Protein AF-0000000072335028 (afdb_homodimer)

Organism: Schistosoma mekongi (NCBI:txid38744)

pLDDT: mean 83.23, std 20.38, range [21.31, 98.88]

Structure (mmCIF, N/CA/C/O backbone):
data_AF-0000000072335028-model_v1
#
loop_
_entity.id
_entity.type
_entity.pdbx_description
1 polymer 'NAD(+) kinase'
#
loop_
_atom_site.group_PDB
_atom_site.id
_atom_site.type_symbol
_atom_site.label_atom_id
_atom_site.label_alt_id
_atom_site.label_comp_id
_atom_site.label_asym_id
_atom_site.label_entity_id
_atom_site.label_seq_id
_atom_site.pdbx_PDB_ins_code
_atom_site.Cartn_x
_atom_site.Cartn_y
_atom_site.Cartn_z
_atom_site.occupancy
_atom_site.B_iso_or_equiv
_atom_site.auth_seq_id
_atom_site.auth_comp_id
_atom_site.auth_asym_id
_atom_site.auth_atom_id
_atom_site.pdbx_PDB_model_num
ATOM 1 N N . MET A 1 1 ? 19.25 -30.141 29.328 1 21.48 1 MET A N 1
ATOM 2 C CA . MET A 1 1 ? 19.609 -29.203 28.266 1 21.48 1 MET A CA 1
ATOM 3 C C . MET A 1 1 ? 18.719 -29.375 27.047 1 21.48 1 MET A C 1
ATOM 5 O O . MET A 1 1 ? 18.906 -30.297 26.25 1 21.48 1 MET A O 1
ATOM 9 N N . PHE A 1 2 ? 17.422 -29.219 27.188 1 26.48 2 PHE A N 1
ATOM 10 C CA . PHE A 1 2 ? 16.344 -29.391 26.234 1 26.48 2 PHE A CA 1
ATOM 11 C C . PHE A 1 2 ? 16.531 -28.5 25.016 1 26.48 2 PHE A C 1
ATOM 13 O O . PHE A 1 2 ? 16.641 -27.281 25.141 1 26.48 2 PHE A O 1
ATOM 20 N N . SER A 1 3 ? 17.234 -29.031 24 1 28.8 3 SER A N 1
ATOM 21 C CA . SER A 1 3 ? 17.703 -28.438 22.75 1 28.8 3 SER A CA 1
ATOM 22 C C . SER A 1 3 ? 16.562 -27.734 22 1 28.8 3 SER A C 1
ATOM 24 O O . SER A 1 3 ? 15.453 -28.25 21.922 1 28.8 3 SER A O 1
ATOM 26 N N . CYS A 1 4 ? 16.672 -26.406 21.922 1 37.28 4 CYS A N 1
ATOM 27 C CA . CYS A 1 4 ? 15.906 -25.438 21.172 1 37.28 4 CYS A CA 1
ATOM 28 C C . CYS A 1 4 ? 15.484 -26 19.812 1 37.28 4 CYS A C 1
ATOM 30 O O . CYS A 1 4 ? 14.547 -25.5 19.203 1 37.28 4 CYS A O 1
ATOM 32 N N . CYS A 1 5 ? 16.266 -26.984 19.281 1 35.5 5 CYS A N 1
ATOM 33 C CA . CYS A 1 5 ? 16.016 -27.516 17.953 1 35.5 5 CYS A CA 1
ATOM 34 C C . CYS A 1 5 ? 14.719 -28.312 17.891 1 35.5 5 CYS A C 1
ATOM 36 O O . CYS A 1 5 ? 14.148 -28.5 16.828 1 35.5 5 CYS A O 1
ATOM 38 N N . SER A 1 6 ? 14.328 -28.922 19.031 1 35.81 6 SER A N 1
ATOM 39 C CA . SER A 1 6 ? 13.219 -29.875 18.953 1 35.81 6 SER A CA 1
ATOM 40 C C . SER A 1 6 ? 11.891 -29.141 18.797 1 35.81 6 SER A C 1
ATOM 42 O O . SER A 1 6 ? 11 -29.609 18.094 1 35.81 6 SER A O 1
ATOM 44 N N . LEU A 1 7 ? 11.797 -28 19.406 1 33.03 7 LEU A N 1
ATOM 45 C CA . LEU A 1 7 ? 10.477 -27.375 19.406 1 33.03 7 LEU A CA 1
ATOM 46 C C . LEU A 1 7 ? 10.172 -26.75 18.062 1 33.03 7 LEU A C 1
ATOM 48 O O . LEU A 1 7 ? 9.023 -26.766 17.609 1 33.03 7 LEU A O 1
ATOM 52 N N . VAL A 1 8 ? 11.18 -26.188 17.453 1 35.59 8 VAL A N 1
ATOM 53 C CA . VAL A 1 8 ? 10.953 -25.5 16.188 1 35.59 8 VAL A CA 1
ATOM 54 C C . VAL A 1 8 ? 10.648 -26.516 15.086 1 35.59 8 VAL A C 1
ATOM 56 O O . VAL A 1 8 ? 9.773 -26.297 14.242 1 35.59 8 VAL A O 1
ATOM 59 N N . ARG A 1 9 ? 11.289 -27.781 15.055 1 35.78 9 ARG A N 1
ATOM 60 C CA . ARG A 1 9 ? 11.094 -28.812 14.055 1 35.78 9 ARG A CA 1
ATOM 61 C C . ARG A 1 9 ? 9.688 -29.406 14.141 1 35.78 9 ARG A C 1
ATOM 63 O O . ARG A 1 9 ? 9.102 -29.781 13.125 1 35.78 9 ARG A O 1
ATOM 70 N N . ILE A 1 10 ? 9.219 -29.547 15.328 1 32.5 10 ILE A N 1
ATOM 71 C CA . ILE A 1 10 ? 7.914 -30.172 15.461 1 32.5 10 ILE A CA 1
ATOM 72 C C . ILE A 1 10 ? 6.836 -29.266 14.875 1 32.5 10 ILE A C 1
ATOM 74 O O . ILE A 1 10 ? 5.914 -29.75 14.203 1 32.5 10 ILE A O 1
ATOM 78 N N . ALA A 1 11 ? 6.988 -28.047 15.055 1 31.84 11 ALA A N 1
ATOM 79 C CA . ALA A 1 11 ? 5.93 -27.156 14.578 1 31.84 11 ALA A CA 1
ATOM 80 C C . ALA A 1 11 ? 5.941 -27.062 13.055 1 31.84 11 ALA A C 1
ATOM 82 O O . ALA A 1 11 ? 4.883 -26.969 12.422 1 31.84 11 ALA A O 1
ATOM 83 N N . ASP A 1 12 ? 7.133 -27.172 12.445 1 33.59 12 ASP A N 1
ATOM 84 C CA . ASP A 1 12 ? 7.223 -26.922 11.008 1 33.59 12 ASP A CA 1
ATOM 85 C C . ASP A 1 12 ? 6.605 -28.078 10.211 1 33.59 12 ASP A C 1
ATOM 87 O O . ASP A 1 12 ? 5.883 -27.859 9.242 1 33.59 12 ASP A O 1
ATOM 91 N N . THR A 1 13 ? 7.141 -29.391 10.547 1 29.94 13 THR A N 1
ATOM 92 C CA . THR A 1 13 ? 6.773 -30.5 9.672 1 29.94 13 THR A CA 1
ATOM 93 C C . THR A 1 13 ? 5.336 -30.938 9.93 1 29.94 13 THR A C 1
ATOM 95 O O . THR A 1 13 ? 4.695 -31.531 9.062 1 29.94 13 THR A O 1
ATOM 98 N N . ARG A 1 14 ? 4.902 -30.891 11.203 1 33.69 14 ARG A N 1
ATOM 99 C CA . ARG A 1 14 ? 3.623 -31.531 11.5 1 33.69 14 ARG A CA 1
ATOM 100 C C . ARG A 1 14 ? 2.465 -30.734 10.906 1 33.69 14 ARG A C 1
ATOM 102 O O . ARG A 1 14 ? 1.402 -31.297 10.625 1 33.69 14 ARG A O 1
ATOM 109 N N . CYS A 1 15 ? 2.607 -29.469 10.969 1 30.5 15 CYS A N 1
ATOM 110 C CA . CYS A 1 15 ? 1.395 -28.719 10.641 1 30.5 15 CYS A CA 1
ATOM 111 C C . CYS A 1 15 ? 1.191 -28.656 9.133 1 30.5 15 CYS A C 1
ATOM 113 O O . CYS A 1 15 ? 0.072 -28.438 8.664 1 30.5 15 CYS A O 1
ATOM 115 N N . LEU A 1 16 ? 2.283 -28.625 8.375 1 29.64 16 LEU A N 1
ATOM 116 C CA . LEU A 1 16 ? 2.01 -28.484 6.949 1 29.64 16 LEU A CA 1
ATOM 117 C C . LEU A 1 16 ? 1.429 -29.781 6.383 1 29.64 16 LEU A C 1
ATOM 119 O O . LEU A 1 16 ? 0.617 -29.734 5.453 1 29.64 16 LEU A O 1
ATOM 123 N N . LYS A 1 17 ? 1.847 -30.953 6.91 1 33.38 17 LYS A N 1
ATOM 124 C CA . LYS A 1 17 ? 1.376 -32.188 6.309 1 33.38 17 LYS A CA 1
ATOM 125 C C . LYS A 1 17 ? -0.117 -32.406 6.555 1 33.38 17 LYS A C 1
ATOM 127 O O . LYS A 1 17 ? -0.821 -32.938 5.711 1 33.38 17 LYS A O 1
ATOM 132 N N . SER A 1 18 ? -0.529 -31.984 7.797 1 32.69 18 SER A N 1
ATOM 133 C CA . SER A 1 18 ? -1.865 -32.469 8.148 1 32.69 18 SER A CA 1
ATOM 134 C C . SER A 1 18 ? -2.941 -31.641 7.434 1 32.69 18 SER A C 1
ATOM 136 O O . SER A 1 18 ? -4.125 -31.984 7.5 1 32.69 18 SER A O 1
ATOM 138 N N . LEU A 1 19 ? -2.518 -30.484 7.086 1 31.88 19 LEU A N 1
ATOM 139 C CA . LEU A 1 19 ? -3.646 -29.703 6.605 1 31.88 19 LEU A CA 1
ATOM 140 C C . LEU A 1 19 ? -4.082 -30.172 5.219 1 31.88 19 LEU A C 1
ATOM 142 O O . LEU A 1 19 ? -4.984 -29.578 4.617 1 31.88 19 LEU A O 1
ATOM 146 N N . TYR A 1 20 ? -3.266 -31.062 4.68 1 29.81 20 TYR A N 1
ATOM 147 C CA . TYR A 1 20 ? -3.672 -31.469 3.336 1 29.81 20 TYR A CA 1
ATOM 148 C C . TYR A 1 20 ? -4.789 -32.5 3.389 1 29.81 20 TYR A C 1
ATOM 150 O O . TYR A 1 20 ? -4.527 -33.688 3.58 1 29.81 20 TYR A O 1
ATOM 158 N N . ARG A 1 21 ? -5.863 -32.281 4.027 1 29.67 21 ARG A N 1
ATOM 159 C CA . ARG A 1 21 ? -6.93 -33.25 3.762 1 29.67 21 ARG A CA 1
ATOM 160 C C . ARG A 1 21 ? -7.277 -33.281 2.277 1 29.67 21 ARG A C 1
ATOM 162 O O . ARG A 1 21 ? -7.52 -32.219 1.665 1 29.67 21 ARG A O 1
ATOM 169 N N . SER A 1 22 ? -6.938 -34.281 1.563 1 31.72 22 SER A N 1
ATOM 170 C CA . SER A 1 22 ? -7.289 -34.656 0.196 1 31.72 22 SER A CA 1
ATOM 171 C C . SER A 1 22 ? -8.797 -34.594 -0.024 1 31.72 22 SER A C 1
ATOM 173 O O . SER A 1 22 ? -9.562 -35.312 0.62 1 31.72 22 SER A O 1
ATOM 175 N N . PHE A 1 23 ? -9.383 -33.531 -0.182 1 32.34 23 PHE A N 1
ATOM 176 C CA . PHE A 1 23 ? -10.711 -33.688 -0.772 1 32.34 23 PHE A CA 1
ATOM 177 C C . PHE A 1 23 ? -10.648 -34.531 -2.031 1 32.34 23 PHE A C 1
ATOM 179 O O . PHE A 1 23 ? -9.914 -34.219 -2.971 1 32.34 23 PHE A O 1
ATOM 186 N N . THR A 1 24 ? -10.844 -35.875 -1.854 1 34.12 24 THR A N 1
ATOM 187 C CA . THR A 1 24 ? -10.984 -36.844 -2.922 1 34.12 24 THR A CA 1
ATOM 188 C C . THR A 1 24 ? -12.047 -36.406 -3.926 1 34.12 24 THR A C 1
ATOM 190 O O . THR A 1 24 ? -13.227 -36.344 -3.59 1 34.12 24 THR A O 1
ATOM 193 N N . LEU A 1 25 ? -11.812 -35.5 -4.801 1 39.59 25 LEU A N 1
ATOM 194 C CA . LEU A 1 25 ? -12.734 -35.5 -5.93 1 39.59 25 LEU A CA 1
ATOM 195 C C . LEU A 1 25 ? -13.055 -36.938 -6.375 1 39.59 25 LEU A C 1
ATOM 197 O O . LEU A 1 25 ? -12.25 -37.844 -6.188 1 39.59 25 LEU A O 1
ATOM 201 N N . PRO A 1 26 ? -14.297 -37.281 -6.703 1 40.31 26 PRO A N 1
ATOM 202 C CA . PRO A 1 26 ? -14.562 -38.625 -7.219 1 40.31 26 PRO A CA 1
ATOM 203 C C . PRO A 1 26 ? -13.516 -39.062 -8.227 1 40.31 26 PRO A C 1
ATOM 205 O O . PRO A 1 26 ? -13.023 -38.281 -9.023 1 40.31 26 PRO A O 1
ATOM 208 N N . SER A 1 27 ? -12.68 -40.125 -7.969 1 42.28 27 SER A N 1
ATOM 209 C CA . SER A 1 27 ? -11.719 -40.906 -8.742 1 42.28 27 SER A CA 1
ATOM 210 C C . SER A 1 27 ? -12.094 -40.938 -10.219 1 42.28 27 SER A C 1
ATOM 212 O O . SER A 1 27 ? -11.234 -41.125 -11.078 1 42.28 27 SER A O 1
ATOM 214 N N . GLU A 1 28 ? -13.297 -40.906 -10.555 1 45.09 28 GLU A N 1
ATOM 215 C CA . GLU A 1 28 ? -13.75 -41.25 -11.906 1 45.09 28 GLU A CA 1
ATOM 216 C C . GLU A 1 28 ? -13.273 -40.219 -12.922 1 45.09 28 GLU A C 1
ATOM 218 O O . GLU A 1 28 ? -13.164 -40.5 -14.109 1 45.09 28 GLU A O 1
ATOM 223 N N . GLN A 1 29 ? -13.203 -38.875 -12.633 1 48.62 29 GLN A N 1
ATOM 224 C CA . GLN A 1 29 ? -13.055 -37.906 -13.695 1 48.62 29 GLN A CA 1
ATOM 225 C C . GLN A 1 29 ? -11.609 -37.438 -13.812 1 48.62 29 GLN A C 1
ATOM 227 O O . GLN A 1 29 ? -11.344 -36.344 -14.312 1 48.62 29 GLN A O 1
ATOM 232 N N . LEU A 1 30 ? -10.758 -37.969 -13.141 1 55.34 30 LEU A N 1
ATOM 233 C CA . LEU A 1 30 ? -9.445 -37.344 -13.344 1 55.34 30 LEU A CA 1
ATOM 234 C C . LEU A 1 30 ? -8.906 -37.656 -14.742 1 55.34 30 LEU A C 1
ATOM 236 O O . LEU A 1 30 ? -8.977 -38.812 -15.188 1 55.34 30 LEU A O 1
ATOM 240 N N . PRO A 1 31 ? -8.648 -36.688 -15.602 1 58.88 31 PRO A N 1
ATOM 241 C CA . PRO A 1 31 ? -8.133 -36.906 -16.953 1 58.88 31 PRO A CA 1
ATOM 242 C C . PRO A 1 31 ? -6.859 -37.75 -16.969 1 58.88 31 PRO A C 1
ATOM 244 O O . PRO A 1 31 ? -6.055 -37.688 -16.031 1 58.88 31 PRO A O 1
ATOM 247 N N . ILE A 1 32 ? -6.922 -38.906 -17.609 1 72.44 32 ILE A N 1
ATOM 248 C CA . ILE A 1 32 ? -5.688 -39.625 -17.891 1 72.44 32 ILE A CA 1
ATOM 249 C C . ILE A 1 32 ? -4.637 -38.656 -18.453 1 72.44 32 ILE A C 1
ATOM 251 O O . ILE A 1 32 ? -4.859 -38 -19.469 1 72.44 32 ILE A O 1
ATOM 255 N N . PHE A 1 33 ? -3.533 -38.344 -17.672 1 87.81 33 PHE A N 1
ATOM 256 C CA . PHE A 1 33 ? -2.475 -37.438 -18.062 1 87.81 33 PHE A CA 1
ATOM 257 C C . PHE A 1 33 ? -1.604 -38.031 -19.156 1 87.81 33 PHE A C 1
ATOM 259 O O . PHE A 1 33 ? -0.604 -38.688 -18.859 1 87.81 33 PHE A O 1
ATOM 266 N N . ARG A 1 34 ? -2.025 -37.938 -20.359 1 91 34 ARG A N 1
ATOM 267 C CA . ARG A 1 34 ? -1.292 -38.375 -21.547 1 91 34 ARG A CA 1
ATOM 268 C C . ARG A 1 34 ? -1.277 -37.25 -22.594 1 91 34 ARG A C 1
ATOM 270 O O . ARG A 1 34 ? -1.863 -37.406 -23.672 1 91 34 ARG A O 1
ATOM 277 N N . PRO A 1 35 ? -0.516 -36.25 -22.25 1 95.44 35 PRO A N 1
ATOM 278 C CA . PRO A 1 35 ? -0.515 -35.094 -23.172 1 95.44 35 PRO A CA 1
ATOM 279 C C . PRO A 1 35 ? 0.262 -35.406 -24.469 1 95.44 35 PRO A C 1
ATOM 281 O O . PRO A 1 35 ? 1.277 -36.094 -24.438 1 95.44 35 PRO A O 1
ATOM 284 N N . LYS A 1 36 ? -0.248 -34.812 -25.562 1 97 36 LYS A N 1
ATOM 285 C CA . LYS A 1 36 ? 0.439 -34.906 -26.844 1 97 36 LYS A CA 1
ATOM 286 C C . LYS A 1 36 ? 1.08 -33.562 -27.188 1 97 36 LYS A C 1
ATOM 288 O O . LYS A 1 36 ? 2.061 -33.5 -27.938 1 97 36 LYS A O 1
ATOM 293 N N . THR A 1 37 ? 0.514 -32.5 -26.688 1 98 37 THR A N 1
ATOM 294 C CA . THR A 1 37 ? 1.008 -31.141 -26.953 1 98 37 THR A CA 1
ATOM 295 C C . THR A 1 37 ? 1.308 -30.406 -25.656 1 98 37 THR A C 1
ATOM 297 O O . THR A 1 37 ? 0.557 -30.516 -24.672 1 98 37 THR A O 1
ATOM 300 N N . ALA A 1 38 ? 2.43 -29.734 -25.641 1 98.44 38 ALA A N 1
ATOM 301 C CA . ALA A 1 38 ? 2.84 -28.953 -24.469 1 98.44 38 ALA A CA 1
ATOM 302 C C . ALA A 1 38 ? 3.207 -27.531 -24.844 1 98.44 38 ALA A C 1
ATOM 304 O O . ALA A 1 38 ? 3.918 -27.312 -25.828 1 98.44 38 ALA A O 1
ATOM 305 N N . LEU A 1 39 ? 2.619 -26.609 -24.156 1 98.62 39 LEU A N 1
ATOM 306 C CA . LEU A 1 39 ? 3.006 -25.203 -24.266 1 98.62 39 LEU A CA 1
ATOM 307 C C . LEU A 1 39 ? 3.938 -24.812 -23.125 1 98.62 39 LEU A C 1
ATOM 309 O O . LEU A 1 39 ? 3.658 -25.094 -21.953 1 98.62 39 LEU A O 1
ATOM 313 N N . ILE A 1 40 ? 5.082 -24.219 -23.453 1 98.81 40 ILE A N 1
ATOM 314 C CA . ILE A 1 40 ? 5.98 -23.688 -22.438 1 98.81 40 ILE A CA 1
ATOM 315 C C . ILE A 1 40 ? 5.898 -22.172 -22.406 1 98.81 40 ILE A C 1
ATOM 317 O O . ILE A 1 40 ? 6.227 -21.516 -23.406 1 98.81 40 ILE A O 1
ATOM 321 N N . LEU A 1 41 ? 5.414 -21.609 -21.344 1 98.38 41 LEU A N 1
ATOM 322 C CA . LEU A 1 41 ? 5.492 -20.172 -21.094 1 98.38 41 LEU A CA 1
ATOM 323 C C . LEU A 1 41 ? 6.812 -19.797 -20.438 1 98.38 41 LEU A C 1
ATOM 325 O O . LEU A 1 41 ? 7.043 -20.125 -19.266 1 98.38 41 LEU A O 1
ATOM 329 N N . ALA A 1 42 ? 7.609 -19.125 -21.156 1 98 42 ALA A N 1
ATOM 330 C CA . ALA A 1 42 ? 8.945 -18.781 -20.672 1 98 42 ALA A CA 1
ATOM 331 C C . ALA A 1 42 ? 8.969 -17.359 -20.125 1 98 42 ALA A C 1
ATOM 333 O O . ALA A 1 42 ? 8.359 -16.453 -20.688 1 98 42 ALA A O 1
ATOM 334 N N . LYS A 1 43 ? 9.656 -17.219 -19.031 1 95.31 43 LYS A N 1
ATOM 335 C CA . LYS A 1 43 ? 9.82 -15.883 -18.438 1 95.31 43 LYS A CA 1
ATOM 336 C C . LYS A 1 43 ? 10.703 -15 -19.312 1 95.31 43 LYS A C 1
ATOM 338 O O . LYS A 1 43 ? 11.555 -15.508 -20.047 1 95.31 43 LYS A O 1
ATOM 343 N N . LEU A 1 44 ? 10.43 -13.75 -19.219 1 91.25 44 LEU A N 1
ATOM 344 C CA . LEU A 1 44 ? 11.375 -12.758 -19.734 1 91.25 44 LEU A CA 1
ATOM 345 C C . LEU A 1 44 ? 12.422 -12.406 -18.688 1 91.25 44 LEU A C 1
ATOM 347 O O . LEU A 1 44 ? 12.078 -11.883 -17.625 1 91.25 44 LEU A O 1
ATOM 351 N N . SER A 1 45 ? 13.672 -12.742 -18.969 1 92.44 45 SER A N 1
ATOM 352 C CA . SER A 1 45 ? 14.695 -12.422 -17.984 1 92.44 45 SER A CA 1
ATOM 353 C C . SER A 1 45 ? 14.875 -10.914 -17.828 1 92.44 45 SER A C 1
ATOM 355 O O . SER A 1 45 ? 14.508 -10.156 -18.734 1 92.44 45 SER A O 1
ATOM 357 N N . LYS A 1 46 ? 15.398 -10.5 -16.688 1 91.31 46 LYS A N 1
ATOM 358 C CA . LYS A 1 46 ? 15.672 -9.078 -16.484 1 91.31 46 LYS A CA 1
ATOM 359 C C . LYS A 1 46 ? 16.641 -8.555 -17.531 1 91.31 46 LYS A C 1
ATOM 361 O O . LYS A 1 46 ? 16.547 -7.402 -17.969 1 91.31 46 LYS A O 1
ATOM 366 N N . TYR A 1 47 ? 17.578 -9.336 -17.922 1 93.5 47 TYR A N 1
ATOM 367 C CA . TYR A 1 47 ? 18.531 -8.953 -18.969 1 93.5 47 TYR A CA 1
ATOM 368 C C . TYR A 1 47 ? 17.812 -8.711 -20.297 1 93.5 47 TYR A C 1
ATOM 370 O O . TYR A 1 47 ? 18.094 -7.734 -20.984 1 93.5 47 TYR A O 1
ATOM 378 N N . ASP A 1 48 ? 16.891 -9.625 -20.594 1 91.44 48 ASP A N 1
ATOM 379 C CA . ASP A 1 48 ? 16.078 -9.445 -21.797 1 91.44 48 ASP A CA 1
ATOM 380 C C . ASP A 1 48 ? 15.297 -8.133 -21.734 1 91.44 48 ASP A C 1
ATOM 382 O O . ASP A 1 48 ? 15.195 -7.422 -22.734 1 91.44 48 ASP A O 1
ATOM 386 N N . TYR A 1 49 ? 14.773 -7.891 -20.625 1 90.62 49 TYR A N 1
ATOM 387 C CA . TYR A 1 49 ? 13.984 -6.684 -20.422 1 90.62 49 TYR A CA 1
ATOM 388 C C . TYR A 1 49 ? 14.828 -5.434 -20.641 1 90.62 49 TYR A C 1
ATOM 390 O O . TYR A 1 49 ? 14.438 -4.523 -21.375 1 90.62 49 TYR A O 1
ATOM 398 N N . GLU A 1 50 ? 15.977 -5.395 -19.984 1 91.38 50 GLU A N 1
ATOM 399 C CA . GLU A 1 50 ? 16.859 -4.238 -20.109 1 91.38 50 GLU A CA 1
ATOM 400 C C . GLU A 1 50 ? 17.328 -4.062 -21.562 1 91.38 50 GLU A C 1
ATOM 402 O O . GLU A 1 50 ? 17.453 -2.936 -22.047 1 91.38 50 GLU A O 1
ATOM 407 N N . LYS A 1 51 ? 17.516 -5.117 -22.172 1 90.5 51 LYS A N 1
ATOM 408 C CA . LYS A 1 51 ? 17.953 -5.078 -23.562 1 90.5 51 LYS A CA 1
ATOM 409 C C . LYS A 1 51 ? 16.844 -4.531 -24.453 1 90.5 51 LYS A C 1
ATOM 411 O O . LYS A 1 51 ? 17.109 -3.789 -25.406 1 90.5 51 LYS A O 1
ATOM 416 N N . SER A 1 52 ? 15.633 -4.883 -24.109 1 87.75 52 SER A N 1
ATOM 417 C CA . SER A 1 52 ? 14.5 -4.453 -24.922 1 87.75 52 SER A CA 1
ATOM 418 C C . SER A 1 52 ? 14.227 -2.963 -24.75 1 87.75 52 SER A C 1
ATOM 420 O O . SER A 1 52 ? 13.695 -2.314 -25.656 1 87.75 52 SER A O 1
ATOM 422 N N . THR A 1 53 ? 14.555 -2.389 -23.641 1 83.69 53 THR A N 1
ATOM 423 C CA . THR A 1 53 ? 14.297 -0.982 -23.344 1 83.69 53 THR A CA 1
ATOM 424 C C . THR A 1 53 ? 15.43 -0.105 -23.859 1 83.69 53 THR A C 1
ATOM 426 O O . THR A 1 53 ? 15.273 1.109 -24 1 83.69 53 THR A O 1
ATOM 429 N N . ASP A 1 54 ? 16.594 -0.705 -24.062 1 83.31 54 ASP A N 1
ATOM 430 C CA . ASP A 1 54 ? 17.766 0.024 -24.547 1 83.31 54 ASP A CA 1
ATOM 431 C C . ASP A 1 54 ? 18.156 -0.428 -25.938 1 83.31 54 ASP A C 1
ATOM 433 O O . ASP A 1 54 ? 19.266 -0.928 -26.156 1 83.31 54 ASP A O 1
ATOM 437 N N . ILE A 1 55 ? 17.391 -0.231 -26.859 1 76.19 55 ILE A N 1
ATOM 438 C CA . ILE A 1 55 ? 17.5 -0.816 -28.188 1 76.19 55 ILE A CA 1
ATOM 439 C C . ILE A 1 55 ? 18.734 -0.252 -28.891 1 76.19 55 ILE A C 1
ATOM 441 O O . ILE A 1 55 ? 19.453 -0.982 -29.578 1 76.19 55 ILE A O 1
ATOM 445 N N . ASN A 1 56 ? 19.078 0.914 -28.641 1 80.06 56 ASN A N 1
ATOM 446 C CA . ASN A 1 56 ? 20.125 1.545 -29.438 1 80.06 56 ASN A CA 1
ATOM 447 C C . ASN A 1 56 ? 21.484 1.458 -28.75 1 80.06 56 ASN A C 1
ATOM 449 O O . ASN A 1 56 ? 22.469 2.021 -29.234 1 80.06 56 ASN A O 1
ATOM 453 N N . SER A 1 57 ? 21.531 0.631 -27.766 1 81.56 57 SER A N 1
ATOM 454 C CA . SER A 1 57 ? 22.781 0.597 -27.016 1 81.56 57 SER A CA 1
ATOM 455 C C . SER A 1 57 ? 23.594 -0.646 -27.359 1 81.56 57 SER A C 1
ATOM 457 O O . SER A 1 57 ? 23.031 -1.701 -27.656 1 81.56 57 SER A O 1
ATOM 459 N N . ASN A 1 58 ? 24.844 -0.447 -27.531 1 87.94 58 ASN A N 1
ATOM 460 C CA . ASN A 1 58 ? 25.719 -1.612 -27.656 1 87.94 58 ASN A CA 1
ATOM 461 C C . ASN A 1 58 ? 25.875 -2.338 -26.328 1 87.94 58 ASN A C 1
ATOM 463 O O . ASN A 1 58 ? 25.297 -1.928 -25.328 1 87.94 58 ASN A O 1
ATOM 467 N N . ASP A 1 59 ? 26.594 -3.441 -26.312 1 86.81 59 ASP A N 1
ATOM 468 C CA . ASP A 1 59 ? 26.703 -4.305 -25.141 1 86.81 59 ASP A CA 1
ATOM 469 C C . ASP A 1 59 ? 27.344 -3.57 -23.969 1 86.81 59 ASP A C 1
ATOM 471 O O . ASP A 1 59 ? 26.922 -3.729 -22.828 1 86.81 59 ASP A O 1
ATOM 475 N N . ASP A 1 60 ? 28.281 -2.773 -24.297 1 88.25 60 ASP A N 1
ATOM 476 C CA . ASP A 1 60 ? 28.969 -2.031 -23.234 1 88.25 60 ASP A CA 1
ATOM 477 C C . ASP A 1 60 ? 28.062 -0.958 -22.641 1 88.25 60 ASP A C 1
ATOM 479 O O . ASP A 1 60 ? 28.047 -0.749 -21.422 1 88.25 60 ASP A O 1
ATOM 483 N N . GLN A 1 61 ? 27.391 -0.373 -23.562 1 88 61 GLN A N 1
ATOM 484 C CA . GLN A 1 61 ? 26.438 0.646 -23.109 1 88 61 GLN A CA 1
ATOM 485 C C . GLN A 1 61 ? 25.328 0.03 -22.266 1 88 61 GLN A C 1
ATOM 487 O O . GLN A 1 61 ? 24.906 0.605 -21.266 1 88 61 GLN A O 1
ATOM 492 N N . LEU A 1 62 ? 24.922 -1.088 -22.703 1 91 62 LEU A N 1
ATOM 493 C CA . LEU A 1 62 ? 23.875 -1.796 -21.969 1 91 62 LEU A CA 1
ATOM 494 C C . LEU A 1 62 ? 24.344 -2.152 -20.562 1 91 62 LEU A C 1
ATOM 496 O O . LEU A 1 62 ? 23.609 -1.976 -19.594 1 91 62 LEU A O 1
ATOM 500 N N . ARG A 1 63 ? 25.547 -2.605 -20.531 1 90.25 63 ARG A N 1
ATOM 501 C CA . ARG A 1 63 ? 26.125 -2.957 -19.234 1 90.25 63 ARG A CA 1
ATOM 502 C C . ARG A 1 63 ? 26.203 -1.74 -18.312 1 90.25 63 ARG A C 1
ATOM 504 O O . ARG A 1 63 ? 25.844 -1.821 -17.141 1 90.25 63 ARG A O 1
ATOM 511 N N . THR A 1 64 ? 26.609 -0.677 -18.844 1 86.44 64 THR A N 1
ATOM 512 C CA . THR A 1 64 ? 26.719 0.554 -18.062 1 86.44 64 THR A CA 1
ATOM 513 C C . THR A 1 64 ? 25.359 1.018 -17.578 1 86.44 64 THR A C 1
ATOM 515 O O . THR A 1 64 ? 25.219 1.454 -16.438 1 86.44 64 THR A O 1
ATOM 518 N N . ASN A 1 65 ? 24.422 0.904 -18.438 1 87.38 65 ASN A N 1
ATOM 519 C CA . ASN A 1 65 ? 23.062 1.311 -18.078 1 87.38 65 ASN A CA 1
ATOM 520 C C . ASN A 1 65 ? 22.484 0.435 -16.969 1 87.38 65 ASN A C 1
ATOM 522 O O . ASN A 1 65 ? 21.812 0.933 -16.062 1 87.38 65 ASN A O 1
ATOM 526 N N . ILE A 1 66 ? 22.75 -0.819 -17.047 1 91.06 66 ILE A N 1
ATOM 527 C CA . ILE A 1 66 ? 22.297 -1.766 -16.047 1 91.06 66 ILE A CA 1
ATOM 528 C C . ILE A 1 66 ? 22.922 -1.423 -14.695 1 91.06 66 ILE A C 1
ATOM 530 O O . ILE A 1 66 ? 22.234 -1.407 -13.664 1 91.06 66 ILE A O 1
ATOM 534 N N . GLU A 1 67 ? 24.094 -1.077 -14.711 1 88.31 67 GLU A N 1
ATOM 535 C CA . GLU A 1 67 ? 24.812 -0.746 -13.477 1 88.31 67 GLU A CA 1
ATOM 536 C C . GLU A 1 67 ? 24.344 0.589 -12.906 1 88.31 67 GLU A C 1
ATOM 538 O O . GLU A 1 67 ? 24.25 0.754 -11.688 1 88.31 67 GLU A O 1
ATOM 543 N N . ARG A 1 68 ? 24.062 1.479 -13.789 1 85.12 68 ARG A N 1
ATOM 544 C CA . ARG A 1 68 ? 23.531 2.768 -13.359 1 85.12 68 ARG A CA 1
ATOM 545 C C . ARG A 1 68 ? 22.203 2.602 -12.641 1 85.12 68 ARG A C 1
ATOM 547 O O . ARG A 1 68 ? 21.891 3.34 -11.703 1 85.12 68 ARG A O 1
ATOM 554 N N . LYS A 1 69 ? 21.531 1.601 -13.047 1 88.38 69 LYS A N 1
ATOM 555 C CA . LYS A 1 69 ? 20.219 1.333 -12.461 1 88.38 69 LYS A CA 1
ATOM 556 C C . LYS A 1 69 ? 20.359 0.599 -11.125 1 88.38 69 LYS A C 1
ATOM 558 O O . LYS A 1 69 ? 19.359 0.357 -10.445 1 88.38 69 LYS A O 1
ATOM 563 N N . GLY A 1 70 ? 21.547 0.234 -10.789 1 85.56 70 GLY A N 1
ATOM 564 C CA . GLY A 1 70 ? 21.781 -0.361 -9.484 1 85.56 70 GLY A CA 1
ATOM 565 C C . GLY A 1 70 ? 21.859 -1.875 -9.523 1 85.56 70 GLY A C 1
ATOM 566 O O . GLY A 1 70 ? 21.781 -2.533 -8.484 1 85.56 70 GLY A O 1
ATOM 567 N N . TYR A 1 71 ? 22.031 -2.432 -10.734 1 90 71 TYR A N 1
ATOM 568 C CA . TYR A 1 71 ? 22.109 -3.883 -10.859 1 90 71 TYR A CA 1
ATOM 569 C C . TYR A 1 71 ? 23.516 -4.32 -11.219 1 90 71 TYR A C 1
ATOM 571 O O . TYR A 1 71 ? 24.312 -3.525 -11.727 1 90 71 TYR A O 1
ATOM 579 N N . ASN A 1 72 ? 23.812 -5.52 -10.859 1 90.31 72 ASN A N 1
ATOM 580 C CA . ASN A 1 72 ? 25.031 -6.168 -11.312 1 90.31 72 ASN A CA 1
ATOM 581 C C . ASN A 1 72 ? 24.844 -6.812 -12.688 1 90.31 72 ASN A C 1
ATOM 583 O O . ASN A 1 72 ? 24.172 -7.836 -12.812 1 90.31 72 ASN A O 1
ATOM 587 N N . ALA A 1 73 ? 25.531 -6.254 -13.633 1 92.5 73 ALA A N 1
ATOM 588 C CA . ALA A 1 73 ? 25.344 -6.695 -15.008 1 92.5 73 ALA A CA 1
ATOM 589 C C . ALA A 1 73 ? 25.734 -8.156 -15.18 1 92.5 73 ALA A C 1
ATOM 591 O O . ALA A 1 73 ? 25.047 -8.93 -15.844 1 92.5 73 ALA A O 1
ATOM 592 N N . ASN A 1 74 ? 26.859 -8.539 -14.617 1 94.06 74 ASN A N 1
ATOM 593 C CA . ASN A 1 74 ? 27.328 -9.914 -14.727 1 94.06 74 ASN A CA 1
ATOM 594 C C . ASN A 1 74 ? 26.328 -10.898 -14.102 1 94.06 74 ASN A C 1
ATOM 596 O O . ASN A 1 74 ? 26.094 -11.977 -14.641 1 94.06 74 ASN A O 1
ATOM 600 N N . HIS A 1 75 ? 25.828 -10.469 -13.055 1 93.31 75 HIS A N 1
ATOM 601 C CA . HIS A 1 75 ? 24.844 -11.297 -12.383 1 93.31 75 HIS A CA 1
ATOM 602 C C . HIS A 1 75 ? 23.594 -11.477 -13.25 1 93.31 75 HIS A C 1
ATOM 604 O O . HIS A 1 75 ? 23.062 -12.586 -13.359 1 93.31 75 HIS A O 1
ATOM 610 N N . LEU A 1 76 ? 23.156 -10.453 -13.867 1 93.62 76 LEU A N 1
ATOM 611 C CA . LEU A 1 76 ? 21.969 -10.508 -14.719 1 93.62 76 LEU A CA 1
ATOM 612 C C . LEU A 1 76 ? 22.203 -11.422 -15.922 1 93.62 76 LEU A C 1
ATOM 614 O O . LEU A 1 76 ? 21.312 -12.172 -16.328 1 93.62 76 LEU A O 1
ATOM 618 N N . ILE A 1 77 ? 23.391 -11.328 -16.438 1 94.62 77 ILE A N 1
ATOM 619 C CA . ILE A 1 77 ? 23.734 -12.141 -17.609 1 94.62 77 ILE A CA 1
ATOM 620 C C . ILE A 1 77 ? 23.781 -13.609 -17.203 1 94.62 77 ILE A C 1
ATOM 622 O O . ILE A 1 77 ? 23.281 -14.469 -17.938 1 94.62 77 ILE A O 1
ATOM 626 N N . THR A 1 78 ? 24.359 -13.891 -16.078 1 94.75 78 THR A N 1
ATOM 627 C CA . THR A 1 78 ? 24.453 -15.258 -15.594 1 94.75 78 THR A CA 1
ATOM 628 C C . THR A 1 78 ? 23.062 -15.852 -15.383 1 94.75 78 THR A C 1
ATOM 630 O O . THR A 1 78 ? 22.797 -17 -15.758 1 94.75 78 THR A O 1
ATOM 633 N N . ARG A 1 79 ? 22.203 -15.117 -14.797 1 94.38 79 ARG A N 1
ATOM 634 C CA . ARG A 1 79 ? 20.828 -15.57 -14.555 1 94.38 79 ARG A CA 1
ATOM 635 C C . ARG A 1 79 ? 20.094 -15.797 -15.875 1 94.38 79 ARG A C 1
ATOM 637 O O . ARG A 1 79 ? 19.297 -16.719 -15.992 1 94.38 79 ARG A O 1
ATOM 644 N N . HIS A 1 80 ? 20.375 -14.922 -16.797 1 95.06 80 HIS A N 1
ATOM 645 C CA . HIS A 1 80 ? 19.812 -15.047 -18.141 1 95.06 80 HIS A CA 1
ATOM 646 C C . HIS A 1 80 ? 20.234 -16.359 -18.797 1 95.06 80 HIS A C 1
ATOM 648 O O . HIS A 1 80 ? 19.406 -17.094 -19.328 1 95.06 80 HIS A O 1
ATOM 654 N N . GLU A 1 81 ? 21.453 -16.625 -18.75 1 95.88 81 GLU A N 1
ATOM 655 C CA . GLU A 1 81 ? 21.984 -17.844 -19.359 1 95.88 81 GLU A CA 1
ATOM 656 C C . GLU A 1 81 ? 21.438 -19.094 -18.672 1 95.88 81 GLU A C 1
ATOM 658 O O . GLU A 1 81 ? 21.109 -20.078 -19.328 1 95.88 81 GLU A O 1
ATOM 663 N N . THR A 1 82 ? 21.391 -19.031 -17.359 1 95 82 THR A N 1
ATOM 664 C CA . THR A 1 82 ? 20.844 -20.156 -16.609 1 95 82 THR A CA 1
ATOM 665 C C . THR A 1 82 ? 19.406 -20.438 -17 1 95 82 THR A C 1
ATOM 667 O O . THR A 1 82 ? 19.016 -21.578 -17.203 1 95 82 THR A O 1
ATOM 670 N N . HIS A 1 83 ? 18.625 -19.391 -17.125 1 96 83 HIS A N 1
ATOM 671 C CA . HIS A 1 83 ? 17.219 -19.5 -17.5 1 96 83 HIS A CA 1
ATOM 672 C C . HIS A 1 83 ? 17.078 -20.188 -18.844 1 96 83 HIS A C 1
ATOM 674 O O . HIS A 1 83 ? 16.297 -21.156 -18.969 1 96 83 HIS A O 1
ATOM 680 N N . TYR A 1 84 ? 17.844 -19.797 -19.781 1 96.62 84 TYR A N 1
ATOM 681 C CA . TYR A 1 84 ? 17.672 -20.344 -21.125 1 96.62 84 TYR A CA 1
ATOM 682 C C . TYR A 1 84 ? 18.219 -21.766 -21.219 1 96.62 84 TYR A C 1
ATOM 684 O O . TYR A 1 84 ? 17.703 -22.594 -21.969 1 96.62 84 TYR A O 1
ATOM 692 N N . THR A 1 85 ? 19.188 -22.031 -20.453 1 96.5 85 THR A N 1
ATOM 693 C CA . THR A 1 85 ? 19.672 -23.406 -20.375 1 96.5 85 THR A CA 1
ATOM 694 C C . THR A 1 85 ? 18.578 -24.328 -19.875 1 96.5 85 THR A C 1
ATOM 696 O O . THR A 1 85 ? 18.328 -25.391 -20.453 1 96.5 85 THR A O 1
ATOM 699 N N . LYS A 1 86 ? 17.938 -23.906 -18.812 1 96.44 86 LYS A N 1
ATOM 700 C CA . LYS A 1 86 ? 16.875 -24.719 -18.219 1 96.44 86 LYS A CA 1
ATOM 701 C C . LYS A 1 86 ? 15.68 -24.812 -19.172 1 96.44 86 LYS A C 1
ATOM 703 O O . LYS A 1 86 ? 15.031 -25.859 -19.25 1 96.44 86 LYS A O 1
ATOM 708 N N . LEU A 1 87 ? 15.383 -23.734 -19.812 1 97.75 87 LEU A N 1
ATOM 709 C CA . LEU A 1 87 ? 14.305 -23.719 -20.797 1 97.75 87 LEU A CA 1
ATOM 710 C C . LEU A 1 87 ? 14.555 -24.75 -21.906 1 97.75 87 LEU A C 1
ATOM 712 O O . LEU A 1 87 ? 13.656 -25.5 -22.266 1 97.75 87 LEU A O 1
ATOM 716 N N . PHE A 1 88 ? 15.742 -24.828 -22.375 1 97.75 88 PHE A N 1
ATOM 717 C CA . PHE A 1 88 ? 16.109 -25.75 -23.438 1 97.75 88 PHE A CA 1
ATOM 718 C C . PHE A 1 88 ? 16.047 -27.188 -22.938 1 97.75 88 PHE A C 1
ATOM 720 O O . PHE A 1 88 ? 15.609 -28.094 -23.656 1 97.75 88 PHE A O 1
ATOM 727 N N . GLU A 1 89 ? 16.5 -27.359 -21.75 1 97.81 89 GLU A N 1
ATOM 728 C CA . GLU A 1 89 ? 16.422 -28.688 -21.156 1 97.81 89 GLU A CA 1
ATOM 729 C C . GLU A 1 89 ? 14.969 -29.172 -21.078 1 97.81 89 GLU A C 1
ATOM 731 O O . GLU A 1 89 ? 14.672 -30.328 -21.406 1 97.81 89 GLU A O 1
ATOM 736 N N . LEU A 1 90 ? 14.125 -28.328 -20.641 1 98.38 90 LEU A N 1
ATOM 737 C CA . LEU A 1 90 ? 12.711 -28.656 -20.516 1 98.38 90 LEU A CA 1
ATOM 738 C C . LEU A 1 90 ? 12.109 -28.984 -21.875 1 98.38 90 LEU A C 1
ATOM 740 O O . LEU A 1 90 ? 11.43 -29.984 -22.047 1 98.38 90 LEU A O 1
ATOM 744 N N . LYS A 1 91 ? 12.367 -28.109 -22.844 1 98.5 91 LYS A N 1
ATOM 745 C CA . LYS A 1 91 ? 11.859 -28.297 -24.188 1 98.5 91 LYS A CA 1
ATOM 746 C C . LYS A 1 91 ? 12.305 -29.625 -24.781 1 98.5 91 LYS A C 1
ATOM 748 O O . LYS A 1 91 ? 11.484 -30.391 -25.297 1 98.5 91 LYS A O 1
ATOM 753 N N . ASN A 1 92 ? 13.555 -29.922 -24.625 1 98.31 92 ASN A N 1
ATOM 754 C CA . ASN A 1 92 ? 14.117 -31.141 -25.188 1 98.31 92 ASN A CA 1
ATOM 755 C C . ASN A 1 92 ? 13.57 -32.375 -24.484 1 98.31 92 ASN A C 1
ATOM 757 O O . ASN A 1 92 ? 13.297 -33.406 -25.125 1 98.31 92 ASN A O 1
ATOM 761 N N . ALA A 1 93 ? 13.477 -32.281 -23.188 1 98.06 93 ALA A N 1
ATOM 762 C CA . ALA A 1 93 ? 12.938 -33.406 -22.422 1 98.06 93 ALA A CA 1
ATOM 763 C C . ALA A 1 93 ? 11.523 -33.75 -22.875 1 98.06 93 ALA A C 1
ATOM 765 O O . ALA A 1 93 ? 11.172 -34.938 -23.016 1 98.06 93 ALA A O 1
ATOM 766 N N . LEU A 1 94 ? 10.727 -32.781 -23.078 1 98.25 94 LEU A N 1
ATOM 767 C CA . LEU A 1 94 ? 9.352 -33 -23.531 1 98.25 94 LEU A CA 1
ATOM 768 C C . LEU A 1 94 ? 9.32 -33.594 -24.938 1 98.25 94 LEU A C 1
ATOM 770 O O . LEU A 1 94 ? 8.578 -34.531 -25.203 1 98.25 94 LEU A O 1
ATOM 774 N N . ARG A 1 95 ? 10.156 -33.094 -25.781 1 98.25 95 ARG A N 1
ATOM 775 C CA . ARG A 1 95 ? 10.227 -33.562 -27.156 1 98.25 95 ARG A CA 1
ATOM 776 C C . ARG A 1 95 ? 10.719 -35 -27.203 1 98.25 95 ARG A C 1
ATOM 778 O O . ARG A 1 95 ? 10.211 -35.812 -27.984 1 98.25 95 ARG A O 1
ATOM 785 N N . ASP A 1 96 ? 11.656 -35.25 -26.391 1 97.38 96 ASP A N 1
ATOM 786 C CA . ASP A 1 96 ? 12.234 -36.562 -26.344 1 97.38 96 ASP A CA 1
ATOM 787 C C . ASP A 1 96 ? 11.188 -37.594 -25.906 1 97.38 96 ASP A C 1
ATOM 789 O O . ASP A 1 96 ? 11.328 -38.781 -26.203 1 97.38 96 ASP A O 1
ATOM 793 N N . HIS A 1 97 ? 10.195 -37.188 -25.219 1 95.88 97 HIS A N 1
ATOM 794 C CA . HIS A 1 97 ? 9.141 -38.094 -24.781 1 95.88 97 HIS A CA 1
ATOM 795 C C . HIS A 1 97 ? 7.969 -38.094 -25.75 1 95.88 97 HIS A C 1
ATOM 797 O O . HIS A 1 97 ? 6.883 -38.562 -25.422 1 95.88 97 HIS A O 1
ATOM 803 N N . GLY A 1 98 ? 8.125 -37.406 -26.906 1 96.31 98 GLY A N 1
ATOM 804 C CA . GLY A 1 98 ? 7.188 -37.531 -28.016 1 96.31 98 GLY A CA 1
ATOM 805 C C . GLY A 1 98 ? 6.164 -36.438 -28.062 1 96.31 98 GLY A C 1
ATOM 806 O O . GLY A 1 98 ? 5.23 -36.469 -28.859 1 96.31 98 GLY A O 1
ATOM 807 N N . LEU A 1 99 ? 6.289 -35.406 -27.234 1 98.06 99 LEU A N 1
ATOM 808 C CA . LEU A 1 99 ? 5.312 -34.312 -27.25 1 98.06 99 LEU A CA 1
ATOM 809 C C . LEU A 1 99 ? 5.652 -33.281 -28.328 1 98.06 99 LEU A C 1
ATOM 811 O O . LEU A 1 99 ? 6.828 -33.031 -28.578 1 98.06 99 LEU A O 1
ATOM 815 N N . GLU A 1 100 ? 4.625 -32.719 -28.969 1 98.56 100 GLU A N 1
ATOM 816 C CA . GLU A 1 100 ? 4.793 -31.484 -29.719 1 98.56 100 GLU A CA 1
ATOM 817 C C . GLU A 1 100 ? 4.883 -30.281 -28.781 1 98.56 100 GLU A C 1
ATOM 819 O O . GLU A 1 100 ? 4.02 -30.094 -27.922 1 98.56 100 GLU A O 1
ATOM 824 N N . VAL A 1 101 ? 5.945 -29.5 -28.938 1 98.56 101 VAL A N 1
ATOM 825 C CA . VAL A 1 101 ? 6.207 -28.453 -27.953 1 98.56 101 VAL A CA 1
ATOM 826 C C . VAL A 1 101 ? 6.25 -27.094 -28.641 1 98.56 101 VAL A C 1
ATOM 828 O O . VAL A 1 101 ? 6.91 -26.922 -29.672 1 98.56 101 VAL A O 1
ATOM 831 N N . HIS A 1 102 ? 5.516 -26.109 -28.125 1 98.38 102 HIS A N 1
ATOM 832 C CA . HIS A 1 102 ? 5.621 -24.703 -28.484 1 98.38 102 HIS A CA 1
ATOM 833 C C . HIS A 1 102 ? 6.082 -23.875 -27.297 1 98.38 102 HIS A C 1
ATOM 835 O O . HIS A 1 102 ? 5.672 -24.109 -26.156 1 98.38 102 HIS A O 1
ATOM 841 N N . VAL A 1 103 ? 6.961 -22.938 -27.547 1 98.38 103 VAL A N 1
ATOM 842 C CA . VAL A 1 103 ? 7.445 -22.016 -26.516 1 98.38 103 VAL A CA 1
ATOM 843 C C . VAL A 1 103 ? 6.898 -20.625 -26.781 1 98.38 103 VAL A C 1
ATOM 845 O O . VAL A 1 103 ? 6.984 -20.109 -27.906 1 98.38 103 VAL A O 1
ATOM 848 N N . VAL A 1 104 ? 6.324 -20.031 -25.766 1 97.12 104 VAL A N 1
ATOM 849 C CA . VAL A 1 104 ? 5.816 -18.656 -25.875 1 97.12 104 VAL A CA 1
ATOM 850 C C . VAL A 1 104 ? 6.336 -17.828 -24.719 1 97.12 104 VAL A C 1
ATOM 852 O O . VAL A 1 104 ? 6.84 -18.375 -23.734 1 97.12 104 VAL A O 1
ATOM 855 N N . ASP A 1 105 ? 6.316 -16.562 -24.844 1 94.69 105 ASP A N 1
ATOM 856 C CA . ASP A 1 105 ? 6.586 -15.625 -23.766 1 94.69 105 ASP A CA 1
ATOM 857 C C . ASP A 1 105 ? 5.355 -14.766 -23.453 1 94.69 105 ASP A C 1
ATOM 859 O O . ASP A 1 105 ? 4.262 -15.047 -23.938 1 94.69 105 ASP A O 1
ATOM 863 N N . ARG A 1 106 ? 5.516 -13.828 -22.578 1 91.75 106 ARG A N 1
ATOM 864 C CA . ARG A 1 106 ? 4.387 -13.039 -22.094 1 91.75 106 ARG A CA 1
ATOM 865 C C . ARG A 1 106 ? 3.68 -12.328 -23.234 1 91.75 106 ARG A C 1
ATOM 867 O O . ARG A 1 106 ? 2.48 -12.055 -23.156 1 91.75 106 ARG A O 1
ATOM 874 N N . HIS A 1 107 ? 4.32 -12.047 -24.312 1 88.75 107 HIS A N 1
ATOM 875 C CA . HIS A 1 107 ? 3.764 -11.281 -25.422 1 88.75 107 HIS A CA 1
ATOM 876 C C . HIS A 1 107 ? 2.863 -12.148 -26.297 1 88.75 107 HIS A C 1
ATOM 878 O O . HIS A 1 107 ? 1.94 -11.648 -26.938 1 88.75 107 HIS A O 1
ATOM 884 N N . ASN A 1 108 ? 3.104 -13.422 -26.266 1 91.19 108 ASN A N 1
ATOM 885 C CA . ASN A 1 108 ? 2.348 -14.281 -27.172 1 91.19 108 ASN A CA 1
ATOM 886 C C . ASN A 1 108 ? 1.634 -15.398 -26.422 1 91.19 108 ASN A C 1
ATOM 888 O O . ASN A 1 108 ? 1.118 -16.344 -27.031 1 91.19 108 ASN A O 1
ATOM 892 N N . TYR A 1 109 ? 1.679 -15.367 -25.156 1 94.75 109 TYR A N 1
ATOM 893 C CA . TYR A 1 109 ? 0.838 -16.266 -24.375 1 94.75 109 TYR A CA 1
ATOM 894 C C . TYR A 1 109 ? -0.631 -15.875 -24.5 1 94.75 109 TYR A C 1
ATOM 896 O O . TYR A 1 109 ? -1.108 -14.992 -23.781 1 94.75 109 TYR A O 1
ATOM 904 N N . SER A 1 110 ? -1.375 -16.562 -25.328 1 91.75 110 SER A N 1
ATOM 905 C CA . SER A 1 110 ? -2.744 -16.219 -25.672 1 91.75 110 SER A CA 1
ATOM 906 C C . SER A 1 110 ? -3.715 -17.344 -25.344 1 91.75 110 SER A C 1
ATOM 908 O O . SER A 1 110 ? -3.295 -18.453 -25.031 1 91.75 110 SER A O 1
ATOM 910 N N . LEU A 1 111 ? -4.961 -17.016 -25.453 1 89 111 LEU A N 1
ATOM 911 C CA . LEU A 1 111 ? -6 -18.031 -25.25 1 89 111 LEU A CA 1
ATOM 912 C C . LEU A 1 111 ? -5.898 -19.125 -26.281 1 89 111 LEU A C 1
ATOM 914 O O . LEU A 1 111 ? -6.141 -20.297 -25.984 1 89 111 LEU A O 1
ATOM 918 N N . ASP A 1 112 ? -5.508 -18.766 -27.438 1 90.38 112 ASP A N 1
ATOM 919 C CA . ASP A 1 112 ? -5.383 -19.734 -28.516 1 90.38 112 ASP A CA 1
ATOM 920 C C . ASP A 1 112 ? -4.254 -20.719 -28.234 1 90.38 112 ASP A C 1
ATOM 922 O O . ASP A 1 112 ? -4.406 -21.922 -28.469 1 90.38 112 ASP A O 1
ATOM 926 N N . SER A 1 113 ? -3.213 -20.156 -27.781 1 92.56 113 SER A N 1
ATOM 927 C CA . SER A 1 113 ? -2.102 -21.062 -27.469 1 92.56 113 SER A CA 1
ATOM 928 C C . SER A 1 113 ? -2.455 -21.984 -26.312 1 92.56 113 SER A C 1
ATOM 930 O O . SER A 1 113 ? -2.057 -23.156 -26.297 1 92.56 113 SER A O 1
ATOM 932 N N . VAL A 1 114 ? -3.16 -21.484 -25.375 1 93.75 114 VAL A N 1
ATOM 933 C CA . VAL A 1 114 ? -3.582 -22.281 -24.234 1 93.75 114 VAL A CA 1
ATOM 934 C C . VAL A 1 114 ? -4.543 -23.375 -24.688 1 93.75 114 VAL A C 1
ATOM 936 O O . VAL A 1 114 ? -4.43 -24.516 -24.25 1 93.75 114 VAL A O 1
ATOM 939 N N . LYS A 1 115 ? -5.441 -23.047 -25.562 1 91.88 115 LYS A N 1
ATOM 940 C CA . LYS A 1 115 ? -6.402 -24.016 -26.078 1 91.88 115 LYS A CA 1
ATOM 941 C C . LYS A 1 115 ? -5.703 -25.141 -26.844 1 91.88 115 LYS A C 1
ATOM 943 O O . LYS A 1 115 ? -6.121 -26.297 -26.781 1 91.88 115 LYS A O 1
ATOM 948 N N . TRP A 1 116 ? -4.695 -24.797 -27.469 1 94.69 116 TRP A N 1
ATOM 949 C CA . TRP A 1 116 ? -3.941 -25.734 -28.297 1 94.69 116 TRP A CA 1
ATOM 950 C C . TRP A 1 116 ? -3.27 -26.797 -27.438 1 94.69 116 TRP A C 1
ATOM 952 O O . TRP A 1 116 ? -3.193 -27.969 -27.844 1 94.69 116 TRP A O 1
ATOM 962 N N . ALA A 1 117 ? -2.869 -26.484 -26.344 1 96.38 117 ALA A N 1
ATOM 963 C CA . ALA A 1 117 ? -1.991 -27.344 -25.547 1 96.38 117 ALA A CA 1
ATOM 964 C C . ALA A 1 117 ? -2.799 -28.266 -24.641 1 96.38 117 ALA A C 1
ATOM 966 O O . ALA A 1 117 ? -3.832 -27.875 -24.094 1 96.38 117 ALA A O 1
ATOM 967 N N . ASP A 1 118 ? -2.305 -29.484 -24.516 1 95.5 118 ASP A N 1
ATOM 968 C CA . ASP A 1 118 ? -2.871 -30.422 -23.547 1 95.5 118 ASP A CA 1
ATOM 969 C C . ASP A 1 118 ? -2.389 -30.094 -22.125 1 95.5 118 ASP A C 1
ATOM 971 O O . ASP A 1 118 ? -3.076 -30.406 -21.156 1 95.5 118 ASP A O 1
ATOM 975 N N . VAL A 1 119 ? -1.211 -29.547 -22.078 1 96.88 119 VAL A N 1
ATOM 976 C CA . VAL A 1 119 ? -0.593 -29.203 -20.812 1 96.88 119 VAL A CA 1
ATOM 977 C C . VAL A 1 119 ? 0.252 -27.938 -20.969 1 96.88 119 VAL A C 1
ATOM 979 O O . VAL A 1 119 ? 0.842 -27.719 -22.031 1 96.88 119 VAL A O 1
ATOM 982 N N . ILE A 1 120 ? 0.243 -27.094 -19.953 1 98.12 120 ILE A N 1
ATOM 983 C CA . ILE A 1 120 ? 1.047 -25.875 -19.953 1 98.12 120 ILE A CA 1
ATOM 984 C C . ILE A 1 120 ? 2.164 -26 -18.922 1 98.12 120 ILE A C 1
ATOM 986 O O . ILE A 1 120 ? 1.914 -26.359 -17.766 1 98.12 120 ILE A O 1
ATOM 990 N N . PHE A 1 121 ? 3.357 -25.75 -19.328 1 98.62 121 PHE A N 1
ATOM 991 C CA . PHE A 1 121 ? 4.512 -25.609 -18.453 1 98.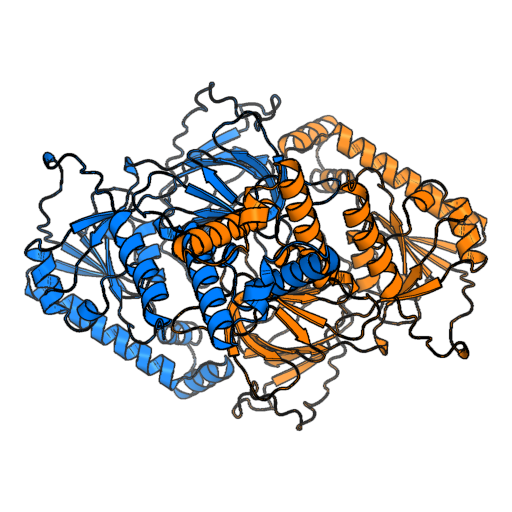62 121 PHE A CA 1
ATOM 992 C C . PHE A 1 121 ? 4.945 -24.156 -18.359 1 98.62 121 PHE A C 1
ATOM 994 O O . PHE A 1 121 ? 4.93 -23.438 -19.359 1 98.62 121 PHE A O 1
ATOM 1001 N N . THR A 1 122 ? 5.246 -23.734 -17.172 1 98.44 122 THR A N 1
ATOM 1002 C CA . THR A 1 122 ? 5.926 -22.453 -17.047 1 98.44 122 THR A CA 1
ATOM 1003 C C . THR A 1 122 ? 7.406 -22.656 -16.734 1 98.44 122 THR A C 1
ATOM 1005 O O . THR A 1 122 ? 7.766 -23.547 -15.961 1 98.44 122 THR A O 1
ATOM 1008 N N . ALA A 1 123 ? 8.219 -21.969 -17.406 1 98.25 123 ALA A N 1
ATOM 1009 C CA . ALA A 1 123 ? 9.648 -21.906 -17.141 1 98.25 123 ALA A CA 1
ATOM 1010 C C . ALA A 1 123 ? 10.047 -20.547 -16.578 1 98.25 123 ALA A C 1
ATOM 1012 O O . ALA A 1 123 ? 10.258 -19.594 -17.328 1 98.25 123 ALA A O 1
ATOM 1013 N N . GLY A 1 124 ? 10.18 -20.406 -15.375 1 96.75 124 GLY A N 1
ATOM 1014 C CA . GLY A 1 124 ? 10.422 -19.188 -14.625 1 96.75 124 GLY A CA 1
ATOM 1015 C C . GLY A 1 124 ? 10.18 -19.344 -13.133 1 96.75 124 GLY A C 1
ATOM 1016 O O . GLY A 1 124 ? 10.508 -20.391 -12.555 1 96.75 124 GLY A O 1
ATOM 1017 N N . GLY A 1 125 ? 9.711 -18.359 -12.5 1 94.5 125 GLY A N 1
ATOM 1018 C CA . GLY A 1 125 ? 9.367 -18.391 -11.094 1 94.5 125 GLY A CA 1
ATOM 1019 C C . GLY A 1 125 ? 7.871 -18.312 -10.844 1 94.5 125 GLY A C 1
ATOM 1020 O O . GLY A 1 125 ? 7.07 -18.688 -11.703 1 94.5 125 GLY A O 1
ATOM 1021 N N . ASP A 1 126 ? 7.52 -17.875 -9.664 1 94.56 126 ASP A N 1
ATOM 1022 C CA . ASP A 1 126 ? 6.117 -17.781 -9.273 1 94.56 126 ASP A CA 1
ATOM 1023 C C . ASP A 1 126 ? 5.375 -16.766 -10.141 1 94.56 126 ASP A C 1
ATOM 1025 O O . ASP A 1 126 ? 4.211 -16.969 -10.492 1 94.56 126 ASP A O 1
ATOM 1029 N N . GLY A 1 127 ? 6.059 -15.664 -10.477 1 94 127 GLY A N 1
ATOM 1030 C CA . GLY A 1 127 ? 5.422 -14.688 -11.344 1 94 127 GLY A CA 1
ATOM 1031 C C . GLY A 1 127 ? 5.008 -15.258 -12.68 1 94 127 GLY A C 1
ATOM 1032 O O . GLY A 1 127 ? 3.92 -14.961 -13.18 1 94 127 GLY A O 1
ATOM 1033 N N . THR A 1 128 ? 5.84 -16 -13.258 1 96.12 128 THR A N 1
ATOM 1034 C CA . THR A 1 128 ? 5.531 -16.656 -14.531 1 96.12 128 THR A CA 1
ATOM 1035 C C . THR A 1 128 ? 4.387 -17.656 -14.359 1 96.12 128 THR A C 1
ATOM 1037 O O . THR A 1 128 ? 3.527 -17.766 -15.234 1 96.12 128 THR A O 1
ATOM 1040 N N . PHE A 1 129 ? 4.441 -18.344 -13.289 1 97.62 129 PHE A N 1
ATOM 1041 C CA . PHE A 1 129 ? 3.373 -19.281 -12.984 1 97.62 129 PHE A CA 1
ATOM 1042 C C . PHE A 1 129 ? 2.025 -18.578 -12.914 1 97.62 129 PHE A C 1
ATOM 1044 O O . PHE A 1 129 ? 1.039 -19.062 -13.477 1 97.62 129 PHE A O 1
ATOM 1051 N N . LEU A 1 130 ? 1.99 -17.453 -12.266 1 97 130 LEU A N 1
ATOM 1052 C CA . LEU A 1 130 ? 0.756 -16.688 -12.133 1 97 130 LEU A CA 1
ATOM 1053 C C . LEU A 1 130 ? 0.267 -16.203 -13.492 1 97 130 LEU A C 1
ATOM 1055 O O . LEU A 1 130 ? -0.937 -16.188 -13.766 1 97 130 LEU A O 1
ATOM 1059 N N . LEU A 1 131 ? 1.2 -15.773 -14.281 1 95.5 131 LEU A N 1
ATOM 1060 C CA . LEU A 1 131 ? 0.83 -15.383 -15.641 1 95.5 131 LEU A CA 1
ATOM 1061 C C . LEU A 1 131 ? 0.231 -16.562 -16.391 1 95.5 131 LEU A C 1
ATOM 1063 O O . LEU A 1 131 ? -0.772 -16.422 -17.094 1 95.5 131 LEU A O 1
ATOM 1067 N N . GLY A 1 132 ? 0.835 -17.688 -16.25 1 96.69 132 GLY A N 1
ATOM 1068 C CA . GLY A 1 132 ? 0.292 -18.875 -16.859 1 96.69 132 GLY A CA 1
ATOM 1069 C C . GLY A 1 132 ? -1.127 -19.188 -16.422 1 96.69 132 GLY A C 1
ATOM 1070 O O . GLY A 1 132 ? -1.98 -19.516 -17.234 1 96.69 132 GLY A O 1
ATOM 1071 N N . ALA A 1 133 ? -1.388 -19.047 -15.18 1 96.69 133 ALA A N 1
ATOM 1072 C CA . ALA A 1 133 ? -2.699 -19.328 -14.602 1 96.69 133 ALA A CA 1
ATOM 1073 C C . ALA A 1 133 ? -3.754 -18.359 -15.125 1 96.69 133 ALA A C 1
ATOM 1075 O O . ALA A 1 133 ? -4.926 -18.719 -15.25 1 96.69 133 ALA A O 1
ATOM 1076 N N . SER A 1 134 ? -3.379 -17.234 -15.477 1 93.44 134 SER A N 1
ATOM 1077 C CA . SER A 1 134 ? -4.289 -16.125 -15.75 1 93.44 134 SER A CA 1
ATOM 1078 C C . SER A 1 134 ? -5.133 -16.391 -16.984 1 93.44 134 SER A C 1
ATOM 1080 O O . SER A 1 134 ? -6.219 -15.828 -17.141 1 93.44 134 SER A O 1
ATOM 1082 N N . LYS A 1 135 ? -4.691 -17.312 -17.875 1 92.38 135 LYS A N 1
ATOM 1083 C CA . LYS A 1 135 ? -5.434 -17.531 -19.109 1 92.38 135 LYS A CA 1
ATOM 1084 C C . LYS A 1 135 ? -6.082 -18.906 -19.141 1 92.38 135 LYS A C 1
ATOM 1086 O O . LYS A 1 135 ? -6.688 -19.297 -20.125 1 92.38 135 LYS A O 1
ATOM 1091 N N . ILE A 1 136 ? -5.922 -19.578 -18.078 1 93.06 136 ILE A N 1
ATOM 1092 C CA . ILE A 1 136 ? -6.559 -20.875 -17.969 1 93.06 136 ILE A CA 1
ATOM 1093 C C . ILE A 1 136 ? -7.938 -20.734 -17.344 1 93.06 136 ILE A C 1
ATOM 1095 O O . ILE A 1 136 ? -8.055 -20.516 -16.125 1 93.06 136 ILE A O 1
ATOM 1099 N N . LEU A 1 137 ? -8.93 -20.859 -18.109 1 83.75 137 LEU A N 1
ATOM 1100 C CA . LEU A 1 137 ? -10.289 -20.625 -17.625 1 83.75 137 LEU A CA 1
ATOM 1101 C C . LEU A 1 137 ? -11 -21.953 -17.359 1 83.75 137 LEU A C 1
ATOM 1103 O O . LEU A 1 137 ? -12.023 -21.969 -16.672 1 83.75 137 LEU A O 1
ATOM 1107 N N . HIS A 1 138 ? -10.406 -23.031 -17.875 1 77.12 138 HIS A N 1
ATOM 1108 C CA . HIS A 1 138 ? -11.023 -24.344 -17.688 1 77.12 138 HIS A CA 1
ATOM 1109 C C . HIS A 1 138 ? -10.234 -25.188 -16.688 1 77.12 138 HIS A C 1
ATOM 1111 O O . HIS A 1 138 ? -9 -25.172 -16.688 1 77.12 138 HIS A O 1
ATOM 1117 N N . PRO A 1 139 ? -10.945 -25.891 -15.906 1 72.69 139 PRO A N 1
ATOM 1118 C CA . PRO A 1 139 ? -10.273 -26.609 -14.828 1 72.69 139 PRO A CA 1
ATOM 1119 C C . PRO A 1 139 ? -9.484 -27.828 -15.328 1 72.69 139 PRO A C 1
ATOM 1121 O O . PRO A 1 139 ? -8.641 -28.359 -14.602 1 72.69 139 PRO A O 1
ATOM 1124 N N . ASN A 1 140 ? -9.609 -28.219 -16.516 1 80.38 140 ASN A N 1
ATOM 1125 C CA . ASN A 1 140 ? -8.992 -29.484 -16.922 1 80.38 140 ASN A CA 1
ATOM 1126 C C . ASN A 1 140 ? -7.668 -29.25 -17.641 1 80.38 140 ASN A C 1
ATOM 1128 O O . ASN A 1 140 ? -7.102 -30.188 -18.203 1 80.38 140 ASN A O 1
ATOM 1132 N N . LYS A 1 141 ? -7.156 -28.094 -17.656 1 91.69 141 LYS A N 1
ATOM 1133 C CA . LYS A 1 141 ? -5.859 -27.781 -18.266 1 91.69 141 LYS A CA 1
ATOM 1134 C C . LYS A 1 141 ? -4.762 -27.734 -17.203 1 91.69 141 LYS A C 1
ATOM 1136 O O . LYS A 1 141 ? -4.66 -26.766 -16.453 1 91.69 141 LYS A O 1
ATOM 1141 N N . PRO A 1 142 ? -3.885 -28.75 -17.156 1 95.81 142 PRO A N 1
ATOM 1142 C CA . PRO A 1 142 ? -2.85 -28.766 -16.125 1 95.81 142 PRO A CA 1
ATOM 1143 C C . PRO A 1 142 ? -1.799 -27.672 -16.328 1 95.81 142 PRO A C 1
ATOM 1145 O O . PRO A 1 142 ? -1.396 -27.391 -17.453 1 95.81 1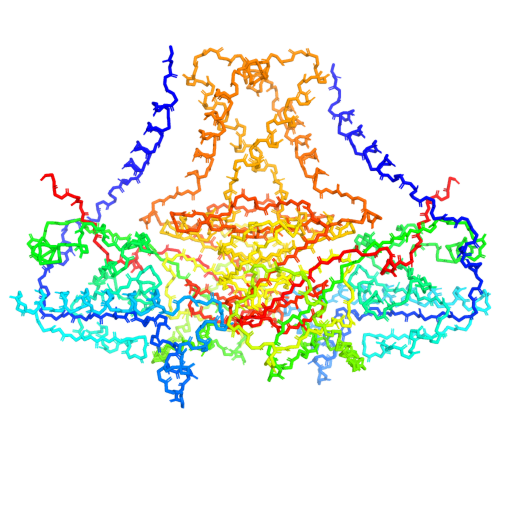42 PRO A O 1
ATOM 1148 N N . LEU A 1 143 ? -1.431 -27.016 -15.273 1 97.88 143 LEU A N 1
ATOM 1149 C CA . LEU A 1 143 ? -0.323 -26.062 -15.234 1 97.88 143 LEU A CA 1
ATOM 1150 C C . LEU A 1 143 ? 0.8 -26.578 -14.336 1 97.88 143 LEU A C 1
ATOM 1152 O O . LEU A 1 143 ? 0.569 -26.906 -13.172 1 97.88 143 LEU A O 1
ATOM 1156 N N . ILE A 1 144 ? 1.979 -26.703 -14.859 1 98.06 144 ILE A N 1
ATOM 1157 C CA . ILE A 1 144 ? 3.141 -27.219 -14.148 1 98.06 144 ILE A CA 1
ATOM 1158 C C . ILE A 1 144 ? 4.289 -26.203 -14.234 1 98.06 144 ILE A C 1
ATOM 1160 O O . ILE A 1 144 ? 4.684 -25.797 -15.328 1 98.06 144 ILE A O 1
ATOM 1164 N N . GLY A 1 145 ? 4.832 -25.828 -13.07 1 98 145 GLY A N 1
ATOM 1165 C CA . GLY A 1 145 ? 5.887 -24.828 -13.055 1 98 145 GLY A CA 1
ATOM 1166 C C . GLY A 1 145 ? 7.262 -25.422 -12.805 1 98 145 GLY A C 1
ATOM 1167 O O . GLY A 1 145 ? 7.449 -26.203 -11.867 1 98 145 GLY A O 1
ATOM 1168 N N . LEU A 1 146 ? 8.195 -25.078 -13.617 1 97.56 146 LEU A N 1
ATOM 1169 C CA . LEU A 1 146 ? 9.602 -25.391 -13.391 1 97.56 146 LEU A CA 1
ATOM 1170 C C . LEU A 1 146 ? 10.375 -24.125 -13.016 1 97.56 146 LEU A C 1
ATOM 1172 O O . LEU A 1 146 ? 10.406 -23.156 -13.789 1 97.56 146 LEU A O 1
ATOM 1176 N N . ASN A 1 147 ? 10.977 -24.125 -11.891 1 96.31 147 ASN A N 1
ATOM 1177 C CA . ASN A 1 147 ? 11.828 -23.016 -11.484 1 96.31 147 ASN A CA 1
ATOM 1178 C C . ASN A 1 147 ? 13.141 -22.984 -12.258 1 96.31 147 ASN A C 1
ATOM 1180 O O . ASN A 1 147 ? 13.969 -23.891 -12.102 1 96.31 147 ASN A O 1
ATOM 1184 N N . THR A 1 148 ? 13.344 -21.953 -13.031 1 96.12 148 THR A N 1
ATOM 1185 C CA . THR A 1 148 ? 14.523 -21.953 -13.898 1 96.12 148 THR A CA 1
ATOM 1186 C C . THR A 1 148 ? 15.672 -21.188 -13.242 1 96.12 148 THR A C 1
ATOM 1188 O O . THR A 1 148 ? 16.719 -21 -13.852 1 96.12 148 THR A O 1
ATOM 1191 N N . ASP A 1 149 ? 15.43 -20.672 -12.117 1 89.25 149 ASP A N 1
ATOM 1192 C CA . ASP A 1 149 ? 16.453 -19.969 -11.352 1 89.25 149 ASP A CA 1
ATOM 1193 C C . ASP A 1 149 ? 16.391 -20.344 -9.867 1 89.25 149 ASP A C 1
ATOM 1195 O O . ASP A 1 149 ? 16.25 -19.469 -9.016 1 89.25 149 ASP A O 1
ATOM 1199 N N . PRO A 1 150 ? 16.672 -21.594 -9.586 1 83.12 150 PRO A N 1
ATOM 1200 C CA . PRO A 1 150 ? 16.422 -22.078 -8.227 1 83.12 150 PRO A CA 1
ATOM 1201 C C . PRO A 1 150 ? 17.375 -21.484 -7.195 1 83.12 150 PRO A C 1
ATOM 1203 O O . PRO A 1 150 ? 17.094 -21.516 -5.996 1 83.12 150 PRO A O 1
ATOM 1206 N N . LEU A 1 151 ? 18.484 -20.969 -7.648 1 79.25 151 LEU A N 1
ATOM 1207 C CA . LEU A 1 151 ? 19.438 -20.359 -6.73 1 79.25 151 LEU A CA 1
ATOM 1208 C C . LEU A 1 151 ? 18.969 -18.984 -6.281 1 79.25 151 LEU A C 1
ATOM 1210 O O . LEU A 1 151 ? 19.328 -18.531 -5.195 1 79.25 151 LEU A O 1
ATOM 1214 N N . PHE A 1 152 ? 18.109 -18.359 -7.09 1 79.75 152 PHE A N 1
ATOM 1215 C CA . PHE A 1 152 ? 17.781 -16.969 -6.805 1 79.75 152 PHE A CA 1
ATOM 1216 C C . PHE A 1 152 ? 16.281 -16.781 -6.652 1 79.75 152 PHE A C 1
ATOM 1218 O O . PHE A 1 152 ? 15.797 -15.656 -6.539 1 79.75 152 PHE A O 1
ATOM 1225 N N . SER A 1 153 ? 15.617 -17.859 -6.746 1 80.12 153 SER A N 1
ATOM 1226 C CA . SER A 1 153 ? 14.172 -17.828 -6.559 1 80.12 153 SER A CA 1
ATOM 1227 C C . SER A 1 153 ? 13.688 -19.078 -5.828 1 80.12 153 SER A C 1
ATOM 1229 O O . SER A 1 153 ? 14.18 -20.188 -6.074 1 80.12 153 SER A O 1
ATOM 1231 N N . HIS A 1 154 ? 12.703 -18.922 -4.973 1 78.69 154 HIS A N 1
ATOM 1232 C CA . HIS A 1 154 ? 12.156 -20.062 -4.254 1 78.69 154 HIS A CA 1
ATOM 1233 C C . HIS A 1 154 ? 11.195 -20.844 -5.133 1 78.69 154 HIS A C 1
ATOM 1235 O O . HIS A 1 154 ? 11.242 -22.078 -5.156 1 78.69 154 HIS A O 1
ATOM 1241 N N . GLY A 1 155 ? 10.383 -20.125 -5.828 1 88.31 155 GLY A N 1
ATOM 1242 C CA . GLY A 1 155 ? 9.422 -20.781 -6.695 1 88.31 155 GLY A CA 1
ATOM 1243 C C . GLY A 1 155 ? 8.422 -21.625 -5.938 1 88.31 155 GLY A C 1
ATOM 1244 O O . GLY A 1 155 ? 8.25 -22.812 -6.238 1 88.31 155 GLY A O 1
ATOM 1245 N N . PHE A 1 156 ? 7.66 -21.047 -5.117 1 88.94 156 PHE A N 1
ATOM 1246 C CA . PHE A 1 156 ? 6.727 -21.75 -4.238 1 88.94 156 PHE A CA 1
ATOM 1247 C C . PHE A 1 156 ? 5.645 -22.453 -5.047 1 88.94 156 PHE A C 1
ATOM 1249 O O . PHE A 1 156 ? 5.125 -23.484 -4.629 1 88.94 156 PHE A O 1
ATOM 1256 N N . LEU A 1 157 ? 5.379 -21.953 -6.184 1 95.38 157 LEU A N 1
ATOM 1257 C CA . LEU A 1 157 ? 4.305 -22.5 -7.004 1 95.38 157 LEU A CA 1
ATOM 1258 C C . LEU A 1 157 ? 4.844 -23.547 -7.977 1 95.38 157 LEU A C 1
ATOM 1260 O O . LEU A 1 157 ? 4.074 -24.281 -8.594 1 95.38 157 LEU A O 1
ATOM 1264 N N . CYS A 1 158 ? 6.172 -23.578 -8.062 1 96.19 158 CYS A N 1
ATOM 1265 C CA . CYS A 1 158 ? 6.82 -24.469 -9 1 96.19 158 CYS A CA 1
ATOM 1266 C C . CYS A 1 158 ? 7.09 -25.828 -8.359 1 96.19 158 CYS A C 1
ATOM 1268 O O . CYS A 1 158 ? 6.875 -26.016 -7.16 1 96.19 158 CYS A O 1
ATOM 1270 N N . LEU A 1 159 ? 7.492 -26.75 -9.203 1 96 159 LEU A N 1
ATOM 1271 C CA . LEU A 1 159 ? 7.965 -28.047 -8.711 1 96 159 LEU A CA 1
ATOM 1272 C C . LEU A 1 159 ? 9.156 -27.859 -7.781 1 96 159 LEU A C 1
ATOM 1274 O O . LEU A 1 159 ? 9.82 -26.828 -7.805 1 96 159 LEU A O 1
ATOM 1278 N N . PRO A 1 160 ? 9.43 -28.828 -7.004 1 93.31 160 PRO A N 1
ATOM 1279 C CA . PRO A 1 160 ? 10.562 -28.719 -6.082 1 93.31 160 PRO A CA 1
ATOM 1280 C C . PRO A 1 160 ? 11.883 -28.453 -6.801 1 93.31 160 PRO A C 1
ATOM 1282 O O . PRO A 1 160 ? 12.047 -28.828 -7.969 1 93.31 160 PRO A O 1
ATOM 1285 N N . LYS A 1 161 ? 12.781 -27.969 -6.094 1 90.31 161 LYS A N 1
ATOM 1286 C CA . LYS A 1 161 ? 14.047 -27.5 -6.641 1 90.31 161 LYS A CA 1
ATOM 1287 C C . LYS A 1 161 ? 14.805 -28.641 -7.32 1 90.31 161 LYS A C 1
ATOM 1289 O O . LYS A 1 161 ? 15.492 -28.422 -8.32 1 90.31 161 LYS A O 1
ATOM 1294 N N . TRP A 1 162 ? 14.68 -29.828 -6.793 1 91.94 162 TRP A N 1
ATOM 1295 C CA . TRP A 1 162 ? 15.414 -30.938 -7.363 1 91.94 162 TRP A CA 1
ATOM 1296 C C . TRP A 1 162 ? 14.969 -31.203 -8.797 1 91.94 162 TRP A C 1
ATOM 1298 O O . TRP A 1 162 ? 15.742 -31.734 -9.602 1 91.94 162 TRP A O 1
ATOM 1308 N N . CYS A 1 163 ? 13.781 -30.859 -9.148 1 94.81 163 CYS A N 1
ATOM 1309 C CA . CYS A 1 163 ? 13.258 -31.062 -10.5 1 94.81 163 CYS A CA 1
ATOM 1310 C C . CYS A 1 163 ? 14.016 -30.219 -11.508 1 94.81 163 CYS A C 1
ATOM 1312 O O . CYS A 1 163 ? 14.219 -30.625 -12.648 1 94.81 163 CYS A O 1
ATOM 1314 N N . SER A 1 164 ? 14.453 -29.047 -11.07 1 94 164 SER A N 1
ATOM 1315 C CA . SER A 1 164 ? 15.195 -28.141 -11.953 1 94 164 SER A CA 1
ATOM 1316 C C . SER A 1 164 ? 16.562 -28.719 -12.32 1 94 164 SER A C 1
ATOM 1318 O O . SER A 1 164 ? 17.078 -28.438 -13.398 1 94 164 SER A O 1
ATOM 1320 N N . SER A 1 165 ? 17.062 -29.547 -11.43 1 93.25 165 SER A N 1
ATOM 1321 C CA . SER A 1 165 ? 18.359 -30.172 -11.672 1 93.25 165 SER A CA 1
ATOM 1322 C C . SER A 1 165 ? 18.203 -31.5 -12.398 1 93.25 165 SER A C 1
ATOM 1324 O O . SER A 1 165 ? 19.188 -32.062 -12.891 1 93.25 165 SER A O 1
ATOM 1326 N N . ASN A 1 166 ? 17.031 -31.984 -12.414 1 94.62 166 ASN A N 1
ATOM 1327 C CA . ASN A 1 166 ? 16.734 -33.281 -13.016 1 94.62 166 ASN A CA 1
ATOM 1328 C C . ASN A 1 166 ? 15.508 -33.219 -13.922 1 94.62 166 ASN A C 1
ATOM 1330 O O . ASN A 1 166 ? 14.547 -33.969 -13.734 1 94.62 166 ASN A O 1
ATOM 1334 N N . VAL A 1 167 ? 15.617 -32.5 -14.977 1 96.38 167 VAL A N 1
ATOM 1335 C CA . VAL A 1 167 ? 14.469 -32.156 -15.805 1 96.38 167 VAL A CA 1
ATOM 1336 C C . VAL A 1 167 ? 13.953 -33.438 -16.5 1 96.38 167 VAL A C 1
ATOM 1338 O O . VAL A 1 167 ? 12.758 -33.719 -16.5 1 96.38 167 VAL A O 1
ATOM 1341 N N . SER A 1 168 ? 14.844 -34.188 -17.109 1 95.69 168 SER A N 1
ATOM 1342 C CA . SER A 1 168 ? 14.445 -35.375 -17.828 1 95.69 168 SER A CA 1
ATOM 1343 C C . SER A 1 168 ? 13.719 -36.375 -16.922 1 95.69 168 SER A C 1
ATOM 1345 O O . SER A 1 168 ? 12.656 -36.875 -17.266 1 95.69 168 SER A O 1
ATOM 1347 N N . THR A 1 169 ? 14.328 -36.562 -15.766 1 95.31 169 THR A N 1
ATOM 1348 C CA . THR A 1 169 ? 13.719 -37.438 -14.781 1 95.31 169 THR A CA 1
ATOM 1349 C C . THR A 1 169 ? 12.352 -36.906 -14.352 1 95.31 169 THR A C 1
ATOM 1351 O O . THR A 1 169 ? 11.414 -37.688 -14.148 1 95.31 169 THR A O 1
ATOM 1354 N N . THR A 1 170 ? 12.281 -35.688 -14.141 1 96.19 170 THR A N 1
ATOM 1355 C CA . THR A 1 170 ? 11.031 -35.062 -13.742 1 96.19 170 THR A CA 1
ATOM 1356 C C . THR A 1 170 ? 9.938 -35.312 -14.773 1 96.19 170 THR A C 1
ATOM 1358 O O . THR A 1 170 ? 8.812 -35.688 -14.414 1 96.19 170 THR A O 1
ATOM 1361 N N . ILE A 1 171 ? 10.234 -35.188 -16.062 1 96.5 171 ILE A N 1
ATOM 1362 C CA . ILE A 1 171 ? 9.266 -35.375 -17.125 1 96.5 171 ILE A CA 1
ATOM 1363 C C . ILE A 1 171 ? 8.859 -36.875 -17.172 1 96.5 171 ILE A C 1
ATOM 1365 O O . ILE A 1 171 ? 7.691 -37.188 -17.391 1 96.5 171 ILE A O 1
ATOM 1369 N N . ASP A 1 172 ? 9.797 -37.719 -16.922 1 95.12 172 ASP A N 1
ATOM 1370 C CA . ASP A 1 172 ? 9.508 -39.156 -16.859 1 95.12 172 ASP A CA 1
ATOM 1371 C C . ASP A 1 172 ? 8.484 -39.438 -15.766 1 95.12 172 ASP A C 1
ATOM 1373 O O . ASP A 1 172 ? 7.527 -40.188 -16 1 95.12 172 ASP A O 1
ATOM 1377 N N . LEU A 1 173 ? 8.742 -38.875 -14.656 1 94.81 173 LEU A N 1
ATOM 1378 C CA . LEU A 1 173 ? 7.848 -39.094 -13.523 1 94.81 173 LEU A CA 1
ATOM 1379 C C . LEU A 1 173 ? 6.449 -38.562 -13.82 1 94.81 173 LEU A C 1
ATOM 1381 O O . LEU A 1 173 ? 5.453 -39.219 -13.516 1 94.81 173 LEU A O 1
ATOM 1385 N N . LEU A 1 174 ? 6.398 -37.438 -14.414 1 95.06 174 LEU A N 1
ATOM 1386 C CA . LEU A 1 174 ? 5.113 -36.812 -14.734 1 95.06 174 LEU A CA 1
ATOM 1387 C C . LEU A 1 174 ? 4.344 -37.656 -15.742 1 95.06 174 LEU A C 1
ATOM 1389 O O . LEU A 1 174 ? 3.16 -37.938 -15.547 1 95.06 174 LEU A O 1
ATOM 1393 N N . LEU A 1 175 ? 5.012 -38.125 -16.781 1 93.69 175 LEU A N 1
ATOM 1394 C CA . LEU A 1 175 ? 4.344 -38.844 -17.859 1 93.69 175 LEU A CA 1
ATOM 1395 C C . LEU A 1 175 ? 4.016 -40.281 -17.453 1 93.69 175 LEU A C 1
ATOM 1397 O O . LEU A 1 175 ? 3.156 -40.938 -18.047 1 93.69 175 LEU A O 1
ATOM 1401 N N . SER A 1 176 ? 4.711 -40.75 -16.422 1 92.5 176 SER A N 1
ATOM 1402 C CA . SER A 1 176 ? 4.395 -42.062 -15.859 1 92.5 176 SER A CA 1
ATOM 1403 C C . SER A 1 176 ? 3.354 -41.938 -14.75 1 92.5 176 SER A C 1
ATOM 1405 O O . SER A 1 176 ? 3.059 -42.906 -14.07 1 92.5 176 SER A O 1
ATOM 1407 N N . ARG A 1 177 ? 2.943 -40.719 -14.461 1 91.88 177 ARG A N 1
ATOM 1408 C CA . ARG A 1 177 ? 1.847 -40.438 -13.539 1 91.88 177 ARG A CA 1
ATOM 1409 C C . ARG A 1 177 ? 2.268 -40.656 -12.094 1 91.88 177 ARG A C 1
ATOM 1411 O O . ARG A 1 177 ? 1.465 -41.125 -11.273 1 91.88 177 ARG A O 1
ATOM 1418 N N . HIS A 1 178 ? 3.551 -40.438 -11.852 1 91.06 178 HIS A N 1
ATOM 1419 C CA . HIS A 1 178 ? 4.055 -40.469 -10.484 1 91.06 178 HIS A CA 1
ATOM 1420 C C . HIS A 1 178 ? 3.98 -39.094 -9.844 1 91.06 178 HIS A C 1
ATOM 1422 O O . HIS A 1 178 ? 5.012 -38.469 -9.539 1 91.06 178 HIS A O 1
ATOM 1428 N N . PHE A 1 179 ? 2.809 -38.594 -9.617 1 93.06 179 PHE A N 1
ATOM 1429 C CA . PHE A 1 179 ? 2.521 -37.312 -8.977 1 93.06 179 PHE A CA 1
ATOM 1430 C C . PHE A 1 179 ? 1.105 -37.312 -8.414 1 93.06 179 PHE A C 1
ATOM 1432 O O . PHE A 1 179 ? 0.34 -38.25 -8.617 1 93.06 179 PHE A O 1
ATOM 1439 N N . GLN A 1 180 ? 0.817 -36.344 -7.598 1 92.88 180 GLN A N 1
ATOM 1440 C CA . GLN A 1 180 ? -0.537 -36.094 -7.113 1 92.88 180 GLN A CA 1
ATOM 1441 C C . GLN A 1 180 ? -1.098 -34.812 -7.699 1 92.88 180 GLN A C 1
ATOM 1443 O O . GLN A 1 180 ? -0.376 -33.812 -7.84 1 92.88 180 GLN A O 1
ATOM 1448 N N . TRP A 1 181 ? -2.371 -34.906 -8.125 1 92.88 181 TRP A N 1
ATOM 1449 C CA . TRP A 1 181 ? -3.033 -33.688 -8.562 1 92.88 181 TRP A CA 1
ATOM 1450 C C . TRP A 1 181 ? -3.248 -32.719 -7.395 1 92.88 181 TRP A C 1
ATOM 1452 O O . TRP A 1 181 ? -3.477 -33.156 -6.262 1 92.88 181 TRP A O 1
ATOM 1462 N N . LEU A 1 182 ? -3.084 -31.516 -7.594 1 94.44 182 LEU A N 1
ATOM 1463 C CA . LEU A 1 182 ? -3.363 -30.422 -6.656 1 94.44 182 LEU A CA 1
ATOM 1464 C C . LEU A 1 182 ? -4.336 -29.422 -7.266 1 94.44 182 LEU A C 1
ATOM 1466 O O . LEU A 1 182 ? -4.047 -28.828 -8.305 1 94.44 182 LEU A O 1
ATOM 1470 N N . TRP A 1 183 ? -5.477 -29.25 -6.641 1 94.69 183 TRP A N 1
ATOM 1471 C CA . TRP A 1 183 ? -6.496 -28.344 -7.156 1 94.69 183 TRP A CA 1
ATOM 1472 C C . TRP A 1 183 ? -6.484 -27.016 -6.398 1 94.69 183 TRP A C 1
ATOM 1474 O O . TRP A 1 183 ? -7.145 -26.891 -5.367 1 94.69 183 TRP A O 1
ATOM 1484 N N . ARG A 1 184 ? -5.781 -26.078 -6.945 1 97 184 ARG A N 1
ATOM 1485 C CA . ARG A 1 184 ? -5.664 -24.766 -6.312 1 97 184 ARG A CA 1
ATOM 1486 C C . ARG A 1 184 ? -6.906 -23.922 -6.578 1 97 184 ARG A C 1
ATOM 1488 O O . ARG A 1 184 ? -7.238 -23.641 -7.73 1 97 184 ARG A O 1
ATOM 1495 N N . GLN A 1 185 ? -7.562 -23.5 -5.527 1 97.31 185 GLN A N 1
ATOM 1496 C CA . GLN A 1 185 ? -8.758 -22.688 -5.668 1 97.31 185 GLN A CA 1
ATOM 1497 C C . GLN A 1 185 ? -8.398 -21.281 -6.172 1 97.31 185 GLN A C 1
ATOM 1499 O O . GLN A 1 185 ? -7.266 -20.828 -6.008 1 97.31 185 GLN A O 1
ATOM 1504 N N . ARG A 1 186 ? -9.352 -20.656 -6.812 1 97.62 186 ARG A N 1
ATOM 1505 C CA . ARG A 1 186 ? -9.156 -19.312 -7.352 1 97.62 186 ARG A CA 1
ATOM 1506 C C . ARG A 1 186 ? -10.359 -18.422 -7.035 1 97.62 186 ARG A C 1
ATOM 1508 O O . ARG A 1 186 ? -11.461 -18.922 -6.809 1 97.62 186 ARG A O 1
ATOM 1515 N N . ILE A 1 187 ? -10.133 -17.109 -6.977 1 98.19 187 ILE A N 1
ATOM 1516 C CA . ILE A 1 187 ? -11.18 -16.141 -6.664 1 98.19 187 ILE A CA 1
ATOM 1517 C C . ILE A 1 187 ? -11.828 -15.648 -7.957 1 98.19 187 ILE A C 1
ATOM 1519 O O . ILE A 1 187 ? -11.141 -15.234 -8.891 1 98.19 187 ILE A O 1
ATOM 1523 N N . ARG A 1 188 ? -13.109 -15.766 -7.906 1 96.12 188 ARG A N 1
ATOM 1524 C CA . ARG A 1 188 ? -13.945 -15.195 -8.961 1 96.12 188 ARG A CA 1
ATOM 1525 C C . ARG A 1 188 ? -14.523 -13.844 -8.531 1 96.12 188 ARG A C 1
ATOM 1527 O O . ARG A 1 188 ? -14.953 -13.688 -7.387 1 96.12 188 ARG A O 1
ATOM 1534 N N . VAL A 1 189 ? -14.531 -12.812 -9.469 1 97.06 189 VAL A N 1
ATOM 1535 C CA . VAL A 1 189 ? -15.047 -11.492 -9.125 1 97.06 189 VAL A CA 1
ATOM 1536 C C . VAL A 1 189 ? -16.141 -11.086 -10.117 1 97.06 189 VAL A C 1
ATOM 1538 O O . VAL A 1 189 ? -15.938 -11.18 -11.328 1 97.06 189 VAL A O 1
ATOM 1541 N N . THR A 1 190 ? -17.234 -10.703 -9.617 1 95.31 190 THR A N 1
ATOM 1542 C CA . THR A 1 190 ? -18.328 -10.086 -10.367 1 95.31 190 THR A CA 1
ATOM 1543 C C . THR A 1 190 ? -18.5 -8.625 -9.953 1 95.31 190 THR A C 1
ATOM 1545 O O . THR A 1 190 ? -18.516 -8.305 -8.766 1 95.31 190 THR A O 1
ATOM 1548 N N . VAL A 1 191 ? -18.688 -7.738 -10.961 1 94.88 191 VAL A N 1
ATOM 1549 C CA . VAL A 1 191 ? -18.75 -6.312 -10.648 1 94.88 191 VAL A CA 1
ATOM 1550 C C . VAL A 1 191 ? -20.062 -5.734 -11.172 1 94.88 191 VAL A C 1
ATOM 1552 O O . VAL A 1 191 ? -20.406 -5.918 -12.344 1 94.88 191 VAL A O 1
ATOM 1555 N N . THR A 1 192 ? -20.797 -5.129 -10.297 1 92.12 192 THR A N 1
ATOM 1556 C CA . THR A 1 192 ? -21.938 -4.293 -10.688 1 92.12 192 THR A CA 1
ATOM 1557 C C . THR A 1 192 ? -21.5 -2.84 -10.852 1 92.12 192 THR A C 1
ATOM 1559 O O . THR A 1 192 ? -20.984 -2.23 -9.906 1 92.12 192 THR A O 1
ATOM 1562 N N . HIS A 1 193 ? -21.672 -2.328 -11.992 1 90 193 HIS A N 1
ATOM 1563 C CA . HIS A 1 193 ? -21.156 -1.002 -12.32 1 90 193 HIS A CA 1
ATOM 1564 C C . HIS A 1 193 ? -22.078 -0.279 -13.289 1 90 193 HIS A C 1
ATOM 1566 O O . HIS A 1 193 ? -23 -0.889 -13.859 1 90 193 HIS A O 1
ATOM 1572 N N . SER A 1 194 ? -21.828 1.01 -13.445 1 86.5 194 SER A N 1
ATOM 1573 C CA . SER A 1 194 ? -22.594 1.796 -14.398 1 86.5 194 SER A CA 1
ATOM 1574 C C . SER A 1 194 ? -22.391 1.304 -15.828 1 86.5 194 SER A C 1
ATOM 1576 O O . SER A 1 194 ? -21.266 0.962 -16.203 1 86.5 194 SER A O 1
ATOM 1578 N N . LYS A 1 195 ? -23.453 1.349 -16.625 1 84.31 195 LYS A N 1
ATOM 1579 C CA . LYS A 1 195 ? -23.391 0.937 -18.031 1 84.31 195 LYS A CA 1
ATOM 1580 C C . LYS A 1 195 ? -22.438 1.832 -18.812 1 84.31 195 LYS A C 1
ATOM 1582 O O . LYS A 1 195 ? -21.875 1.411 -19.828 1 84.31 195 LYS A O 1
ATOM 1587 N N . SER A 1 196 ? -22.297 2.98 -18.297 1 82.5 196 SER A N 1
ATOM 1588 C CA . SER A 1 196 ? -21.469 3.951 -19 1 82.5 196 SER A CA 1
ATOM 1589 C C . SER A 1 196 ? -19.984 3.697 -18.75 1 82.5 196 SER A C 1
ATOM 1591 O O . SER A 1 196 ? -19.125 4.23 -19.469 1 82.5 196 SER A O 1
ATOM 1593 N N . GLU A 1 197 ? -19.672 2.891 -17.812 1 84.12 197 GLU A N 1
ATOM 1594 C CA . GLU A 1 197 ? -18.297 2.6 -17.484 1 84.12 197 GLU A CA 1
ATOM 1595 C C . GLU A 1 197 ? -17.844 1.267 -18.078 1 84.12 197 GLU A C 1
ATOM 1597 O O . GLU A 1 197 ? -18.562 0.265 -17.969 1 84.12 197 GLU A O 1
ATOM 1602 N N . GLN A 1 198 ? -16.719 1.344 -18.719 1 84.56 198 GLN A N 1
ATOM 1603 C CA . GLN A 1 198 ? -16.172 0.114 -19.281 1 84.56 198 GLN A CA 1
ATOM 1604 C C . GLN A 1 198 ? -15.141 -0.511 -18.344 1 84.56 198 GLN A C 1
ATOM 1606 O O . GLN A 1 198 ? -14.312 0.194 -17.766 1 84.56 198 GLN A O 1
ATOM 1611 N N . LEU A 1 199 ? -15.297 -1.765 -18.141 1 90.06 199 LEU A N 1
ATOM 1612 C CA . LEU A 1 199 ? -14.32 -2.514 -17.344 1 90.06 199 LEU A CA 1
ATOM 1613 C C . LEU A 1 199 ? -13.195 -3.047 -18.234 1 90.06 199 LEU A C 1
ATOM 1615 O O . LEU A 1 199 ? -13.172 -4.234 -18.562 1 90.06 199 LEU A O 1
ATOM 1619 N N . ILE A 1 200 ? -12.258 -2.271 -18.5 1 88.81 200 ILE A N 1
ATOM 1620 C CA . ILE A 1 200 ? -11.172 -2.621 -19.391 1 88.81 200 ILE A CA 1
ATOM 1621 C C . ILE A 1 200 ? -10.055 -3.307 -18.609 1 88.81 200 ILE A C 1
ATOM 1623 O O . ILE A 1 200 ? -9.578 -2.777 -17.609 1 88.81 200 ILE A O 1
ATOM 1627 N N . MET A 1 201 ? -9.695 -4.453 -19.094 1 91.06 201 MET A N 1
ATOM 1628 C CA . MET A 1 201 ? -8.57 -5.199 -18.531 1 91.06 201 MET A CA 1
ATOM 1629 C C . MET A 1 201 ? -7.242 -4.598 -18.953 1 91.06 201 MET A C 1
ATOM 1631 O O . MET A 1 201 ? -7.027 -4.34 -20.141 1 91.06 201 MET A O 1
ATOM 1635 N N . GLN A 1 202 ? -6.375 -4.34 -18.047 1 91.62 202 GLN A N 1
ATOM 1636 C CA . GLN A 1 202 ? -5.051 -3.801 -18.328 1 91.62 202 GLN A CA 1
ATOM 1637 C C . GLN A 1 202 ? -3.979 -4.488 -17.484 1 91.62 202 GLN A C 1
ATOM 1639 O O . GLN A 1 202 ? -4.266 -4.992 -16.406 1 91.62 202 GLN A O 1
ATOM 1644 N N . PRO A 1 203 ? -2.719 -4.59 -18.109 1 92.94 203 PRO A N 1
ATOM 1645 C CA . PRO A 1 203 ? -1.633 -5 -17.219 1 92.94 203 PRO A CA 1
ATOM 1646 C C . PRO A 1 203 ? -1.36 -3.982 -16.109 1 92.94 203 PRO A C 1
ATOM 1648 O O . PRO A 1 203 ? -1.481 -2.775 -16.328 1 92.94 203 PRO A O 1
ATOM 1651 N N . LEU A 1 204 ? -1.056 -4.426 -14.906 1 93.44 204 LEU A N 1
ATOM 1652 C CA . LEU A 1 204 ? -0.679 -3.496 -13.852 1 93.44 204 LEU A CA 1
ATOM 1653 C C . LEU A 1 204 ? 0.556 -2.693 -14.242 1 93.44 204 LEU A C 1
ATOM 1655 O O . LEU A 1 204 ? 0.575 -1.468 -14.109 1 93.44 204 LEU A O 1
ATOM 1659 N N . ASP A 1 205 ? 1.563 -3.404 -14.672 1 89.62 205 ASP A N 1
ATOM 1660 C CA . ASP A 1 205 ? 2.764 -2.758 -15.188 1 89.62 205 ASP A CA 1
ATOM 1661 C C . ASP A 1 205 ? 2.66 -2.547 -16.703 1 89.62 205 ASP A C 1
ATOM 1663 O O . ASP A 1 205 ? 2.844 -3.484 -17.484 1 89.62 205 ASP A O 1
ATOM 1667 N N . LYS A 1 206 ? 2.541 -1.405 -17.094 1 85 206 LYS A N 1
ATOM 1668 C CA . LYS A 1 206 ? 2.334 -1.095 -18.516 1 85 206 LYS A CA 1
ATOM 1669 C C . LYS A 1 206 ? 3.602 -1.351 -19.312 1 85 206 LYS A C 1
ATOM 1671 O O . LYS A 1 206 ? 3.545 -1.491 -20.547 1 85 206 LYS A O 1
ATOM 1676 N N . ASN A 1 207 ? 4.688 -1.431 -18.609 1 81.81 207 ASN A N 1
ATOM 1677 C CA . ASN A 1 207 ? 5.941 -1.712 -19.297 1 81.81 207 ASN A CA 1
ATOM 1678 C C . ASN A 1 207 ? 6.09 -3.197 -19.609 1 81.81 207 ASN A C 1
ATOM 1680 O O . ASN A 1 207 ? 6.965 -3.59 -20.391 1 81.81 207 ASN A O 1
ATOM 1684 N N . LYS A 1 208 ? 5.164 -3.949 -19.062 1 83.25 208 LYS A N 1
ATOM 1685 C CA . LYS A 1 208 ? 5.145 -5.391 -19.312 1 83.25 208 LYS A CA 1
ATOM 1686 C C . LYS A 1 208 ? 3.797 -5.836 -19.859 1 83.25 208 LYS A C 1
ATOM 1688 O O . LYS A 1 208 ? 3.033 -6.523 -19.188 1 83.25 208 LYS A O 1
ATOM 1693 N N . PRO A 1 209 ? 3.684 -5.574 -21.094 1 78.19 209 PRO A N 1
ATOM 1694 C CA . PRO A 1 209 ? 2.381 -5.871 -21.688 1 78.19 209 PRO A CA 1
ATOM 1695 C C . PRO A 1 209 ? 2.096 -7.371 -21.766 1 78.19 209 PRO A C 1
ATOM 1697 O O . PRO A 1 209 ? 3.025 -8.18 -21.734 1 78.19 209 PRO A O 1
ATOM 1700 N N . ILE A 1 210 ? 0.838 -7.668 -21.703 1 79.81 210 ILE A N 1
ATOM 1701 C CA . ILE A 1 210 ? 0.367 -9.039 -21.844 1 79.81 210 ILE A CA 1
ATOM 1702 C C . ILE A 1 210 ? -0.517 -9.156 -23.078 1 79.81 210 ILE A C 1
ATOM 1704 O O . ILE A 1 210 ? -1.106 -8.172 -23.531 1 79.81 210 ILE A O 1
ATOM 1708 N N . SER A 1 211 ? -0.478 -10.258 -23.625 1 75 211 SER A N 1
ATOM 1709 C CA . SER A 1 211 ? -1.327 -10.484 -24.781 1 75 211 SER A CA 1
ATOM 1710 C C . SER A 1 211 ? -2.801 -10.289 -24.438 1 75 211 SER A C 1
ATOM 1712 O O . SER A 1 211 ? -3.283 -10.82 -23.438 1 75 211 SER A O 1
ATOM 1714 N N . GLN A 1 212 ? -3.438 -9.258 -24.969 1 64.94 212 GLN A N 1
ATOM 1715 C CA . GLN A 1 212 ? -4.793 -8.852 -24.625 1 64.94 212 GLN A CA 1
ATOM 1716 C C . GLN A 1 212 ? -5.828 -9.625 -25.438 1 64.94 212 GLN A C 1
ATOM 1718 O O . GLN A 1 212 ? -6.559 -9.031 -26.234 1 64.94 212 GLN A O 1
ATOM 1723 N N . ASN A 1 213 ? -5.652 -10.781 -25.984 1 56.09 213 ASN A N 1
ATOM 1724 C CA . ASN A 1 213 ? -6.883 -11.242 -26.625 1 56.09 213 ASN A CA 1
ATOM 1725 C C . ASN A 1 213 ? -8.07 -11.172 -25.656 1 56.09 213 ASN A C 1
ATOM 1727 O O . ASN A 1 213 ? -8.109 -11.898 -24.656 1 56.09 213 ASN A O 1
ATOM 1731 N N . ILE A 1 214 ? -8.32 -9.922 -25.469 1 47.28 214 ILE A N 1
ATOM 1732 C CA . ILE A 1 214 ? -9.422 -9.539 -24.594 1 47.28 214 ILE A CA 1
ATOM 1733 C C . ILE A 1 214 ? -10.562 -10.547 -24.75 1 47.28 214 ILE A C 1
ATOM 1735 O O . ILE A 1 214 ? -11.117 -10.719 -25.828 1 47.28 214 ILE A O 1
ATOM 1739 N N . LEU A 1 215 ? -10.578 -11.602 -24.062 1 46.41 215 LEU A N 1
ATOM 1740 C CA . LEU A 1 215 ? -11.898 -12.234 -24.016 1 46.41 215 LEU A CA 1
ATOM 1741 C C . LEU A 1 215 ? -13 -11.18 -23.922 1 46.41 215 LEU A C 1
ATOM 1743 O O . LEU A 1 215 ? -12.945 -10.297 -23.078 1 46.41 215 LEU A O 1
ATOM 1747 N N . GLU A 1 216 ? -13.508 -10.812 -25.047 1 42.72 216 GLU A N 1
ATOM 1748 C CA . GLU A 1 216 ? -14.82 -10.188 -24.891 1 42.72 216 GLU A CA 1
ATOM 1749 C C . GLU A 1 216 ? -15.531 -10.688 -23.641 1 42.72 216 GLU A C 1
ATOM 1751 O O . GLU A 1 216 ? -15.727 -11.891 -23.469 1 42.72 216 GLU A O 1
ATOM 1756 N N . THR A 1 217 ? -15.086 -10.164 -22.484 1 44.44 217 THR A N 1
ATOM 1757 C CA . THR A 1 217 ? -15.93 -10.438 -21.328 1 44.44 217 THR A CA 1
ATOM 1758 C C . THR A 1 217 ? -17.344 -10.836 -21.766 1 44.44 217 THR A C 1
ATOM 1760 O O . THR A 1 217 ? -18.047 -10.039 -22.391 1 44.44 217 THR A O 1
ATOM 1763 N N . GLU A 1 218 ? -17.469 -11.977 -22.281 1 42.59 218 GLU A N 1
ATOM 1764 C CA . GLU A 1 218 ? -18.891 -12.273 -22.359 1 42.59 218 GLU A CA 1
ATOM 1765 C C . GLU A 1 218 ? -19.641 -11.695 -21.156 1 42.59 218 GLU A C 1
ATOM 1767 O O . GLU A 1 218 ? -19.359 -12.055 -20.016 1 42.59 218 GLU A O 1
ATOM 1772 N N . LEU A 1 219 ? -19.906 -10.398 -21.219 1 44.09 219 LEU A N 1
ATOM 1773 C CA . LEU A 1 219 ? -20.938 -9.758 -20.406 1 44.09 219 LEU A CA 1
ATOM 1774 C C . LEU A 1 219 ? -22.031 -10.75 -20.031 1 44.09 219 LEU A C 1
ATOM 1776 O O . LEU A 1 219 ? -22.859 -11.102 -20.859 1 44.09 219 LEU A O 1
ATOM 1780 N N . SER A 1 220 ? -21.625 -11.875 -19.531 1 40.66 220 SER A N 1
ATOM 1781 C CA . SER A 1 220 ? -22.891 -12.5 -19.109 1 40.66 220 SER A CA 1
ATOM 1782 C C . SER A 1 220 ? -23.781 -11.492 -18.391 1 40.66 220 SER A C 1
ATOM 1784 O O . SER A 1 220 ? -23.375 -10.898 -17.391 1 40.66 220 SER A O 1
ATOM 1786 N N . ASN A 1 221 ? -24.453 -10.766 -19.172 1 42.09 221 ASN A N 1
ATOM 1787 C CA . ASN A 1 221 ? -25.609 -10.055 -18.625 1 42.09 221 ASN A CA 1
ATOM 1788 C C . ASN A 1 221 ? -26.375 -10.914 -17.625 1 42.09 221 ASN A C 1
ATOM 1790 O O . ASN A 1 221 ? -27.25 -11.68 -18.016 1 42.09 221 ASN A O 1
ATOM 1794 N N . SER A 1 222 ? -25.703 -11.586 -16.844 1 40 222 SER A N 1
ATOM 1795 C CA . SER A 1 222 ? -26.625 -12.172 -15.883 1 40 222 SER A CA 1
ATOM 1796 C C . SER A 1 222 ? -27.438 -11.094 -15.164 1 40 222 SER A C 1
ATOM 1798 O O . SER A 1 222 ? -26.875 -10.117 -14.664 1 40 222 SER A O 1
ATOM 1800 N N . SER A 1 223 ? -28.594 -10.852 -15.688 1 37.53 223 SER A N 1
ATOM 1801 C CA . SER A 1 223 ? -29.547 -10.086 -14.898 1 37.53 223 SER A CA 1
ATOM 1802 C C . SER A 1 223 ? -29.328 -10.305 -13.406 1 37.53 223 SER A C 1
ATOM 1804 O O . SER A 1 223 ? -28.922 -11.391 -12.984 1 37.53 223 SER A O 1
ATOM 1806 N N . LEU A 1 224 ? -29.078 -9.266 -12.719 1 40 224 LEU A N 1
ATOM 1807 C CA . LEU A 1 224 ? -29.172 -9.336 -11.266 1 40 224 LEU A CA 1
ATOM 1808 C C . LEU A 1 224 ? -30.125 -10.438 -10.836 1 40 224 LEU A C 1
ATOM 1810 O O . LEU A 1 224 ? -31.312 -10.414 -11.195 1 40 224 LEU A O 1
ATOM 1814 N N . ASP A 1 225 ? -29.906 -11.633 -10.922 1 38.75 225 ASP A N 1
ATOM 1815 C CA . ASP A 1 225 ? -30.875 -12.344 -10.094 1 38.75 225 ASP A CA 1
ATOM 1816 C C . ASP A 1 225 ? -31.344 -11.469 -8.93 1 38.75 225 ASP A C 1
ATOM 1818 O O . ASP A 1 225 ? -30.531 -10.805 -8.281 1 38.75 225 ASP A O 1
ATOM 1822 N N . ASP A 1 226 ? -32.531 -10.812 -9.07 1 40.16 226 ASP A N 1
ATOM 1823 C CA . ASP A 1 226 ? -33.344 -10.008 -8.172 1 40.16 226 ASP A CA 1
ATOM 1824 C C . ASP A 1 226 ? -32.938 -10.234 -6.715 1 40.16 226 ASP A C 1
ATOM 1826 O O . ASP A 1 226 ? -33.312 -9.438 -5.84 1 40.16 226 ASP A O 1
ATOM 1830 N N . SER A 1 227 ? -32.688 -11.469 -6.324 1 37.44 227 SER A N 1
ATOM 1831 C CA . SER A 1 227 ? -32.844 -11.703 -4.895 1 37.44 227 SER A CA 1
ATOM 1832 C C . SER A 1 227 ? -31.734 -11.047 -4.098 1 37.44 227 SER A C 1
ATOM 1834 O O . SER A 1 227 ? -31.781 -11 -2.867 1 37.44 227 SER A O 1
ATOM 1836 N N . THR A 1 228 ? -30.375 -11.312 -4.457 1 42.28 228 THR A N 1
ATOM 1837 C CA . THR A 1 228 ? -29.484 -11.133 -3.324 1 42.28 228 THR A CA 1
ATOM 1838 C C . THR A 1 228 ? -29.328 -9.648 -2.98 1 42.28 228 THR A C 1
ATOM 1840 O O . THR A 1 228 ? -28.984 -8.836 -3.838 1 42.28 228 THR A O 1
ATOM 1843 N N . SER A 1 229 ? -30 -9.102 -2.047 1 42.81 229 SER A N 1
ATOM 1844 C CA . SER A 1 229 ? -30.219 -8.055 -1.054 1 42.81 229 SER A CA 1
ATOM 1845 C C . SER A 1 229 ? -28.922 -7.316 -0.728 1 42.81 229 SER A C 1
ATOM 1847 O O . SER A 1 229 ? -28.438 -7.379 0.403 1 42.81 229 SER A O 1
ATOM 1849 N N . CYS A 1 230 ? -27.953 -7.383 -1.563 1 50.47 230 CYS A N 1
ATOM 1850 C CA . CYS A 1 230 ? -26.859 -6.707 -0.896 1 50.47 230 CYS A CA 1
ATOM 1851 C C . CYS A 1 230 ? -27.188 -5.246 -0.622 1 50.47 230 CYS A C 1
ATOM 1853 O O . CYS A 1 230 ? -27.609 -4.52 -1.527 1 50.47 230 CYS A O 1
ATOM 1855 N N . HIS A 1 231 ? -27.469 -5.004 0.62 1 56.44 231 HIS A N 1
ATOM 1856 C CA . HIS A 1 231 ? -27.672 -3.719 1.271 1 56.44 231 HIS A CA 1
ATOM 1857 C C . HIS A 1 231 ? -26.766 -2.645 0.678 1 56.44 231 HIS A C 1
ATOM 1859 O O . HIS A 1 231 ? -26.969 -1.452 0.918 1 56.44 231 HIS A O 1
ATOM 1865 N N . LEU A 1 232 ? -25.797 -3.131 -0.123 1 59.53 232 LEU A N 1
ATOM 1866 C CA . LEU A 1 232 ? -24.906 -2.117 -0.663 1 59.53 232 LEU A CA 1
ATOM 1867 C C . LEU A 1 232 ? -25.531 -1.432 -1.876 1 59.53 232 LEU A C 1
ATOM 1869 O O . LEU A 1 232 ? -25.031 -0.396 -2.328 1 59.53 232 LEU A O 1
ATOM 1873 N N . PHE A 1 233 ? -26.594 -1.966 -2.371 1 58.94 233 PHE A N 1
ATOM 1874 C CA . PHE A 1 233 ? -27.203 -1.381 -3.564 1 58.94 233 PHE A CA 1
ATOM 1875 C C . PHE A 1 233 ? -28.219 -0.315 -3.189 1 58.94 233 PHE A C 1
ATOM 1877 O O . PHE A 1 233 ? -29.094 -0.556 -2.361 1 58.94 233 PHE A O 1
ATOM 1884 N N . PRO A 1 234 ? -27.812 0.891 -3.494 1 56.12 234 PRO A N 1
ATOM 1885 C CA . PRO A 1 234 ? -28.844 1.885 -3.176 1 56.12 234 PRO A CA 1
ATOM 1886 C C . PRO A 1 234 ? -30.203 1.538 -3.77 1 56.12 234 PRO A C 1
ATOM 1888 O O . PRO A 1 234 ? -30.281 0.933 -4.844 1 56.12 234 PRO A O 1
ATOM 1891 N N . SER A 1 235 ? -31.125 1.564 -2.957 1 52.56 235 SER A N 1
ATOM 1892 C CA . SER A 1 235 ? -32.5 1.378 -3.387 1 52.56 235 SER A CA 1
ATOM 1893 C C . SER A 1 235 ? -32.812 2.195 -4.637 1 52.56 235 SER A C 1
ATOM 1895 O O . SER A 1 235 ? -33.625 1.783 -5.473 1 52.56 235 SER A O 1
ATOM 1897 N N . SER A 1 236 ? -32.125 3.389 -4.73 1 51.25 236 SER A N 1
ATOM 1898 C CA . SER A 1 236 ? -32.469 4.328 -5.793 1 51.25 236 SER A CA 1
ATOM 1899 C C . SER A 1 236 ? -31.766 3.975 -7.094 1 51.25 236 SER A C 1
ATOM 1901 O O . SER A 1 236 ? -31.922 4.668 -8.102 1 51.25 236 SER A O 1
ATOM 1903 N N . CYS A 1 237 ? -30.734 3.119 -6.969 1 52.81 237 CYS A N 1
ATOM 1904 C CA . CYS A 1 237 ? -30.047 2.873 -8.227 1 52.81 237 CYS A CA 1
ATOM 1905 C C . CYS A 1 237 ? -30.953 2.166 -9.227 1 52.81 237 CYS A C 1
ATOM 1907 O O . CYS A 1 237 ? -31.578 1.151 -8.898 1 52.81 237 CYS A O 1
ATOM 1909 N N . CYS A 1 238 ? -31.359 2.936 -10.195 1 56.78 238 CYS A N 1
ATOM 1910 C CA . CYS A 1 238 ? -32.219 2.42 -11.266 1 56.78 238 CYS A CA 1
ATOM 1911 C C . CYS A 1 238 ? -31.578 1.199 -11.922 1 56.78 238 CYS A C 1
ATOM 1913 O O . CYS A 1 238 ? -30.453 1.272 -12.422 1 56.78 238 CYS A O 1
ATOM 1915 N N . ALA A 1 239 ? -32.062 0.161 -11.594 1 60.28 239 ALA A N 1
ATOM 1916 C CA . ALA A 1 239 ? -31.719 -1.117 -12.203 1 60.28 239 ALA A CA 1
ATOM 1917 C C . ALA A 1 239 ? -31.359 -0.94 -13.68 1 60.28 239 ALA A C 1
ATOM 1919 O O . ALA A 1 239 ? -30.5 -1.646 -14.211 1 60.28 239 ALA A O 1
ATOM 1920 N N . ASN A 1 240 ? -31.844 0.168 -14.219 1 68.81 240 ASN A N 1
ATOM 1921 C CA . ASN A 1 240 ? -31.672 0.318 -15.656 1 68.81 240 ASN A CA 1
ATOM 1922 C C . ASN A 1 240 ? -30.328 0.945 -16 1 68.81 240 ASN A C 1
ATOM 1924 O O . ASN A 1 240 ? -29.891 0.911 -17.156 1 68.81 240 ASN A O 1
ATOM 1928 N N . GLU A 1 241 ? -29.641 1.381 -14.992 1 79.62 241 GLU A N 1
ATOM 1929 C CA . GLU A 1 241 ? -28.422 2.102 -15.32 1 79.62 241 GLU A CA 1
ATOM 1930 C C . GLU A 1 241 ? -27.188 1.313 -14.891 1 79.62 241 GLU A C 1
ATOM 1932 O O . GLU A 1 241 ? -26.047 1.751 -15.109 1 79.62 241 GLU A O 1
ATOM 1937 N N . VAL A 1 242 ? -27.453 0.11 -14.352 1 82.94 242 VAL A N 1
ATOM 1938 C CA . VAL A 1 242 ? -26.328 -0.666 -13.875 1 82.94 242 VAL A CA 1
ATOM 1939 C C . VAL A 1 242 ? -26.297 -2.033 -14.555 1 82.94 242 VAL A C 1
ATOM 1941 O O . VAL A 1 242 ? -27.344 -2.525 -15 1 82.94 242 VAL A O 1
ATOM 1944 N N . ILE A 1 243 ? -25.125 -2.6 -14.727 1 85.44 243 ILE A N 1
ATOM 1945 C CA . ILE A 1 243 ? -24.922 -3.93 -15.289 1 85.44 243 ILE A CA 1
ATOM 1946 C C . ILE A 1 243 ? -23.984 -4.734 -14.391 1 85.44 243 ILE A C 1
ATOM 1948 O O . ILE A 1 243 ? -23.156 -4.164 -13.688 1 85.44 243 ILE A O 1
ATOM 1952 N N . THR A 1 244 ? -24.203 -5.984 -14.312 1 89.25 244 THR A N 1
ATOM 1953 C CA . THR A 1 244 ? -23.328 -6.891 -13.57 1 89.25 244 THR A CA 1
ATOM 1954 C C . THR A 1 244 ? -22.469 -7.711 -14.531 1 89.25 244 THR A C 1
ATOM 1956 O O . THR A 1 244 ? -22.984 -8.352 -15.445 1 89.25 244 THR A O 1
ATOM 1959 N N . THR A 1 245 ? -21.156 -7.652 -14.352 1 90.75 245 THR A N 1
ATOM 1960 C CA . THR A 1 245 ? -20.203 -8.289 -15.258 1 90.75 245 THR A CA 1
ATOM 1961 C C . THR A 1 245 ? -19.312 -9.258 -14.5 1 90.75 245 THR A C 1
ATOM 1963 O O . THR A 1 245 ? -18.719 -8.906 -13.469 1 90.75 245 THR A O 1
ATOM 1966 N N . LEU A 1 246 ? -19.25 -10.555 -14.992 1 92.25 246 LEU A N 1
ATOM 1967 C CA . LEU A 1 246 ? -18.219 -11.477 -14.523 1 92.25 246 LEU A CA 1
ATOM 1968 C C . LEU A 1 246 ? -16.875 -11.172 -15.18 1 92.25 246 LEU A C 1
ATOM 1970 O O . LEU A 1 246 ? -16.75 -11.195 -16.406 1 92.25 246 LEU A O 1
ATOM 1974 N N . LEU A 1 247 ? -15.898 -10.852 -14.367 1 93.12 247 LEU A N 1
ATOM 1975 C CA . LEU A 1 247 ? -14.594 -10.531 -14.93 1 93.12 247 LEU A CA 1
ATOM 1976 C C . LEU A 1 247 ? -13.938 -11.781 -15.508 1 93.12 247 LEU A C 1
ATOM 1978 O O . LEU A 1 247 ? -14.047 -12.867 -14.938 1 93.12 247 LEU A O 1
ATOM 1982 N N . PRO A 1 248 ? -13.219 -11.672 -16.609 1 91.06 248 PRO A N 1
ATOM 1983 C CA . PRO A 1 248 ? -12.703 -12.82 -17.359 1 91.06 248 PRO A CA 1
ATOM 1984 C C . PRO A 1 248 ? -11.352 -13.305 -16.828 1 91.06 248 PRO A C 1
ATOM 1986 O O . PRO A 1 248 ? -10.461 -13.625 -17.625 1 91.06 248 PRO A O 1
ATOM 1989 N N . VAL A 1 249 ? -11.133 -13.242 -15.586 1 92.75 249 VAL A N 1
ATOM 1990 C CA . VAL A 1 249 ? -9.898 -13.711 -14.969 1 92.75 249 VAL A CA 1
ATOM 1991 C C . VAL A 1 249 ? -10.18 -14.227 -13.562 1 92.75 249 VAL A C 1
ATOM 1993 O O . VAL A 1 249 ? -11 -13.656 -12.836 1 92.75 249 VAL A O 1
ATOM 1996 N N . PHE A 1 250 ? -9.547 -15.312 -13.227 1 96.19 250 PHE A N 1
ATOM 1997 C CA . PHE A 1 250 ? -9.562 -15.828 -11.859 1 96.19 250 PHE A CA 1
ATOM 1998 C C . PHE A 1 250 ? -8.242 -15.539 -11.156 1 96.19 250 PHE A C 1
ATOM 2000 O O . PHE A 1 250 ? -7.176 -15.625 -11.766 1 96.19 250 PHE A O 1
ATOM 2007 N N . ALA A 1 251 ? -8.336 -15.203 -9.883 1 97.88 251 ALA A N 1
ATOM 2008 C CA . ALA A 1 251 ? -7.121 -14.938 -9.125 1 97.88 251 ALA A CA 1
ATOM 2009 C C . ALA A 1 251 ? -6.648 -16.188 -8.391 1 97.88 251 ALA A C 1
ATOM 2011 O O . ALA A 1 251 ? -7.391 -16.766 -7.582 1 97.88 251 ALA A O 1
ATOM 2012 N N . LEU A 1 252 ? -5.41 -16.531 -8.602 1 98.12 252 LEU A N 1
ATOM 2013 C CA . LEU A 1 252 ? -4.828 -17.703 -7.957 1 98.12 252 LEU A CA 1
ATOM 2014 C C . LEU A 1 252 ? -4.324 -17.359 -6.562 1 98.12 252 LEU A C 1
ATOM 2016 O O . LEU A 1 252 ? -4.488 -18.141 -5.625 1 98.12 252 LEU A O 1
ATOM 2020 N N . ASN A 1 253 ? -3.639 -16.188 -6.434 1 98.19 253 ASN A N 1
ATOM 2021 C CA . ASN A 1 253 ? -3.119 -15.734 -5.148 1 98.19 253 ASN A CA 1
ATOM 2022 C C . ASN A 1 253 ? -4.105 -14.805 -4.449 1 98.19 253 ASN A C 1
ATOM 2024 O O . ASN A 1 253 ? -4.633 -15.141 -3.385 1 98.19 253 ASN A O 1
ATOM 2028 N N . GLU A 1 254 ? -4.348 -13.672 -5.031 1 98.62 254 GLU A N 1
ATOM 2029 C CA . GLU A 1 254 ? -5.172 -12.695 -4.336 1 98.62 254 GLU A CA 1
ATOM 2030 C C . GLU A 1 254 ? -5.77 -11.688 -5.316 1 98.62 254 GLU A C 1
ATOM 2032 O O . GLU A 1 254 ? -5.305 -11.562 -6.453 1 98.62 254 GLU A O 1
ATOM 2037 N N . VAL A 1 255 ? -6.816 -11.031 -4.922 1 98.81 255 VAL A N 1
ATOM 2038 C CA . VAL A 1 255 ? -7.32 -9.797 -5.52 1 98.81 255 VAL A CA 1
ATOM 2039 C C . VAL A 1 255 ? -7.109 -8.633 -4.559 1 98.81 255 VAL A C 1
ATOM 2041 O O . VAL A 1 255 ? -7.445 -8.727 -3.377 1 98.81 255 VAL A O 1
ATOM 2044 N N . PHE A 1 256 ? -6.488 -7.641 -5.051 1 98.81 256 PHE A N 1
ATOM 2045 C CA . PHE A 1 256 ? -6.418 -6.387 -4.312 1 98.81 256 PHE A CA 1
ATOM 2046 C C . PHE A 1 256 ? -7.543 -5.445 -4.73 1 98.81 256 PHE A C 1
ATOM 2048 O O . PHE A 1 256 ? -7.793 -5.262 -5.922 1 98.81 256 PHE A O 1
ATOM 2055 N N . ALA A 1 257 ? -8.266 -4.844 -3.801 1 98.88 257 ALA A N 1
ATOM 2056 C CA . ALA A 1 257 ? -9.273 -3.811 -4.027 1 98.88 257 ALA A CA 1
ATOM 2057 C C . ALA A 1 257 ? -8.93 -2.533 -3.264 1 98.88 257 ALA A C 1
ATOM 2059 O O . ALA A 1 257 ? -8.852 -2.539 -2.033 1 98.88 257 ALA A O 1
ATOM 2060 N N . GLY A 1 258 ? -8.68 -1.488 -3.941 1 98.5 258 GLY A N 1
ATOM 2061 C CA . GLY A 1 258 ? -8.336 -0.24 -3.281 1 98.5 258 GLY A CA 1
ATOM 2062 C C . GLY A 1 258 ? -7.926 0.853 -4.25 1 98.5 258 GLY A C 1
ATOM 2063 O O . GLY A 1 258 ? -8.109 0.719 -5.461 1 98.5 258 GLY A O 1
ATOM 2064 N N . ALA A 1 259 ? -7.426 1.933 -3.727 1 97.94 259 ALA A N 1
ATOM 2065 C CA . ALA A 1 259 ? -6.934 3.043 -4.539 1 97.94 259 ALA A CA 1
ATOM 2066 C C . ALA A 1 259 ? -5.82 2.586 -5.477 1 97.94 259 ALA A C 1
ATOM 2068 O O . ALA A 1 259 ? -4.98 1.765 -5.098 1 97.94 259 ALA A O 1
ATOM 2069 N N . ALA A 1 260 ? -5.801 3.135 -6.664 1 96.88 260 ALA A N 1
ATOM 2070 C CA . ALA A 1 260 ? -4.836 2.707 -7.672 1 96.88 260 ALA A CA 1
ATOM 2071 C C . ALA A 1 260 ? -3.422 3.135 -7.293 1 96.88 260 ALA A C 1
ATOM 2073 O O . ALA A 1 260 ? -2.471 2.365 -7.445 1 96.88 260 ALA A O 1
ATOM 2074 N N . LEU A 1 261 ? -3.316 4.324 -6.789 1 96.12 261 LEU A N 1
ATOM 2075 C CA . LEU A 1 261 ? -2 4.859 -6.457 1 96.12 261 LEU A CA 1
ATOM 2076 C C . LEU A 1 261 ? -1.607 4.488 -5.031 1 96.12 261 LEU A C 1
ATOM 2078 O O . LEU A 1 261 ? -2.439 4.531 -4.121 1 96.12 261 LEU A O 1
ATOM 2082 N N . ASN A 1 262 ? -0.336 4.152 -4.984 1 95 262 ASN A N 1
ATOM 2083 C CA . ASN A 1 262 ? 0.21 3.91 -3.65 1 95 262 ASN A CA 1
ATOM 2084 C C . ASN A 1 262 ? 0.268 5.191 -2.826 1 95 262 ASN A C 1
ATOM 2086 O O . ASN A 1 262 ? 0.428 6.281 -3.377 1 95 262 ASN A O 1
ATOM 2090 N N . ALA A 1 263 ? 0.022 5.199 -1.594 1 94.69 263 ALA A N 1
ATOM 2091 C CA . ALA A 1 263 ? 0.024 6.324 -0.661 1 94.69 263 ALA A CA 1
ATOM 2092 C C . ALA A 1 263 ? -1.312 7.059 -0.684 1 94.69 263 ALA A C 1
ATOM 2094 O O . ALA A 1 263 ? -1.425 8.172 -0.166 1 94.69 263 ALA A O 1
ATOM 2095 N N . SER A 1 264 ? -2.262 6.551 -1.467 1 95.44 264 SER A N 1
ATOM 2096 C CA . SER A 1 264 ? -3.625 7.066 -1.399 1 95.44 264 SER A CA 1
ATOM 2097 C C . SER A 1 264 ? -4.48 6.238 -0.445 1 95.44 264 SER A C 1
ATOM 2099 O O . SER A 1 264 ? -4.324 5.02 -0.36 1 95.44 264 SER A O 1
ATOM 2101 N N . VAL A 1 265 ? -5.352 6.91 0.127 1 94.88 265 VAL A N 1
ATOM 2102 C CA . VAL A 1 265 ? -6.27 6.238 1.044 1 94.88 265 VAL A CA 1
ATOM 2103 C C . VAL A 1 265 ? -7.383 5.555 0.253 1 94.88 265 VAL A C 1
ATOM 2105 O O . VAL A 1 265 ? -7.883 6.105 -0.732 1 94.88 265 VAL A O 1
ATOM 2108 N N . SER A 1 266 ? -7.742 4.371 0.642 1 97.31 266 SER A N 1
ATOM 2109 C CA . SER A 1 266 ? -8.906 3.674 0.106 1 97.31 266 SER A CA 1
ATOM 2110 C C . SER A 1 266 ? -10.133 3.881 0.992 1 97.31 266 SER A C 1
ATOM 2112 O O . SER A 1 266 ? -10.055 3.73 2.213 1 97.31 266 SER A O 1
ATOM 2114 N N . ILE A 1 267 ? -11.219 4.258 0.424 1 96 267 ILE A N 1
ATOM 2115 C CA . ILE A 1 267 ? -12.5 4.371 1.11 1 96 267 ILE A CA 1
ATOM 2116 C C . ILE A 1 267 ? -13.523 3.447 0.449 1 96 267 ILE A C 1
ATOM 2118 O O . ILE A 1 267 ? -13.68 3.461 -0.774 1 96 267 ILE A O 1
ATOM 2122 N N . TYR A 1 268 ? -14.227 2.656 1.231 1 96.5 268 TYR A N 1
ATOM 2123 C CA . TYR A 1 268 ? -15.117 1.639 0.683 1 96.5 268 TYR A CA 1
ATOM 2124 C C . TYR A 1 268 ? -16.078 1.118 1.749 1 96.5 268 TYR A C 1
ATOM 2126 O O . TYR A 1 268 ? -15.859 1.329 2.945 1 96.5 268 TYR A O 1
ATOM 2134 N N . ASP A 1 269 ? -17.125 0.532 1.28 1 94.69 269 ASP A N 1
ATOM 2135 C CA . ASP A 1 269 ? -18 -0.282 2.117 1 94.69 269 ASP A CA 1
ATOM 2136 C C . ASP A 1 269 ? -17.703 -1.77 1.938 1 94.69 269 ASP A C 1
ATOM 2138 O O . ASP A 1 269 ? -17.453 -2.227 0.822 1 94.69 269 ASP A O 1
ATOM 2142 N N . ILE A 1 270 ? -17.688 -2.475 3.01 1 95.44 270 ILE A N 1
ATOM 2143 C CA . ILE A 1 270 ? -17.375 -3.898 2.924 1 95.44 270 ILE A CA 1
ATOM 2144 C C . ILE A 1 270 ? -18.422 -4.703 3.682 1 95.44 270 ILE A C 1
ATOM 2146 O O . ILE A 1 270 ? -18.875 -4.289 4.75 1 95.44 270 ILE A O 1
ATOM 2150 N N . SER A 1 271 ? -18.875 -5.785 3.146 1 93.81 271 SER A N 1
ATOM 2151 C CA . SER A 1 271 ? -19.781 -6.754 3.754 1 93.81 271 SER A CA 1
ATOM 2152 C C . SER A 1 271 ? -19.234 -8.172 3.609 1 93.81 271 SER A C 1
ATOM 2154 O O . SER A 1 271 ? -18.953 -8.625 2.498 1 93.81 271 SER A O 1
ATOM 2156 N N . VAL A 1 272 ? -19.156 -8.859 4.75 1 92.5 272 VAL A N 1
ATOM 2157 C CA . VAL A 1 272 ? -18.578 -10.195 4.777 1 92.5 272 VAL A CA 1
ATOM 2158 C C . VAL A 1 272 ? -19.688 -11.234 4.938 1 92.5 272 VAL A C 1
ATOM 2160 O O . VAL A 1 272 ? -20.516 -11.141 5.859 1 92.5 272 VAL A O 1
ATOM 2163 N N . ASN A 1 273 ? -19.75 -12.367 4.086 1 85.5 273 ASN A N 1
ATOM 2164 C CA . ASN A 1 273 ? -20.641 -13.516 4.094 1 85.5 273 ASN A CA 1
ATOM 2165 C C . ASN A 1 273 ? -22.109 -13.094 4.051 1 85.5 273 ASN A C 1
ATOM 2167 O O . ASN A 1 273 ? -22.938 -13.625 4.797 1 85.5 273 ASN A O 1
ATOM 2171 N N . ALA A 1 274 ? -22.281 -12.211 3.152 1 67.31 274 ALA A N 1
ATOM 2172 C CA . ALA A 1 274 ? -23.641 -11.742 2.889 1 67.31 274 ALA A CA 1
ATOM 2173 C C . ALA A 1 274 ? -24.344 -11.344 4.184 1 67.31 274 ALA A C 1
ATOM 2175 O O . ALA A 1 274 ? -25.547 -11.547 4.328 1 67.31 274 ALA A O 1
ATOM 2176 N N . GLY A 1 275 ? -23.5 -11.086 5.043 1 64.5 275 GLY A N 1
ATOM 2177 C CA . GLY A 1 275 ? -24.125 -10.711 6.305 1 64.5 275 GLY A CA 1
ATOM 2178 C C . GLY A 1 275 ? -24.844 -9.375 6.242 1 64.5 275 GLY A C 1
ATOM 2179 O O . GLY A 1 275 ? -24.828 -8.703 5.207 1 64.5 275 GLY A O 1
ATOM 2180 N N . LYS A 1 276 ? -25.5 -9.188 7.141 1 65.31 276 LYS A N 1
ATOM 2181 C CA . LYS A 1 276 ? -26.391 -8.039 7.238 1 65.31 276 LYS A CA 1
ATOM 2182 C C . LYS A 1 276 ? -25.641 -6.77 7.621 1 65.31 276 LYS A C 1
ATOM 2184 O O . LYS A 1 276 ? -26.172 -5.668 7.551 1 65.31 276 LYS A O 1
ATOM 2189 N N . SER A 1 277 ? -24.359 -6.945 7.812 1 81.69 277 SER A N 1
ATOM 2190 C CA . SER A 1 277 ? -23.719 -5.719 8.289 1 81.69 277 SER A CA 1
ATOM 2191 C C . SER A 1 277 ? -22.703 -5.203 7.281 1 81.69 277 SER A C 1
ATOM 2193 O O . SER A 1 277 ? -22 -5.992 6.645 1 81.69 277 SER A O 1
ATOM 2195 N N . THR A 1 278 ? -22.797 -3.924 6.996 1 88.31 278 THR A N 1
ATOM 2196 C CA . THR A 1 278 ? -21.859 -3.207 6.137 1 88.31 278 THR A CA 1
ATOM 2197 C C . THR A 1 278 ? -21.062 -2.184 6.938 1 88.31 278 THR A C 1
ATOM 2199 O O . THR A 1 278 ? -21.609 -1.505 7.809 1 88.31 278 THR A O 1
ATOM 2202 N N . GLU A 1 279 ? -19.797 -2.197 6.734 1 91.38 279 GLU A N 1
ATOM 2203 C CA . GLU A 1 279 ? -18.938 -1.224 7.387 1 91.38 279 GLU A CA 1
ATOM 2204 C C . GLU A 1 279 ? -18.266 -0.307 6.363 1 91.38 279 GLU A C 1
ATOM 2206 O O . GLU A 1 279 ? -17.719 -0.778 5.363 1 91.38 279 GLU A O 1
ATOM 2211 N N . ARG A 1 280 ? -18.406 1 6.617 1 93.25 280 ARG A N 1
ATOM 2212 C CA . ARG A 1 280 ? -17.594 1.942 5.863 1 93.25 280 ARG A CA 1
ATOM 2213 C C . ARG A 1 280 ? -16.188 2.043 6.453 1 93.25 280 ARG A C 1
ATOM 2215 O O . ARG A 1 280 ? -16.031 2.309 7.648 1 93.25 280 ARG A O 1
ATOM 2222 N N . GLN A 1 281 ? -15.172 1.848 5.605 1 95.44 281 GLN A N 1
ATOM 2223 C CA . GLN A 1 281 ? -13.812 1.757 6.129 1 95.44 281 GLN A CA 1
ATOM 2224 C C . GLN A 1 281 ? -12.852 2.633 5.324 1 95.44 281 GLN A C 1
ATOM 2226 O O . GLN A 1 281 ? -13.125 2.959 4.168 1 95.44 281 GLN A O 1
ATOM 2231 N N . LYS A 1 282 ? -11.891 3.104 5.984 1 95.19 282 LYS A N 1
ATOM 2232 C CA . LYS A 1 282 ? -10.711 3.717 5.383 1 95.19 282 LYS A CA 1
ATOM 2233 C C . LYS A 1 282 ? -9.461 2.891 5.668 1 95.19 282 LYS A C 1
ATOM 2235 O O . LYS A 1 282 ? -9.266 2.402 6.781 1 95.19 282 LYS A O 1
ATOM 2240 N N . SER A 1 283 ? -8.688 2.625 4.691 1 97.12 283 SER A N 1
ATOM 2241 C CA . SER A 1 283 ? -7.457 1.842 4.801 1 97.12 283 SER A CA 1
ATOM 2242 C C . SER A 1 283 ? -6.562 2.041 3.58 1 97.12 283 SER A C 1
ATOM 2244 O O . SER A 1 283 ? -6.773 2.967 2.793 1 97.12 283 SER A O 1
ATOM 2246 N N . SER A 1 284 ? -5.5 1.231 3.488 1 97.44 284 SER A N 1
ATOM 2247 C CA . SER A 1 284 ? -4.668 1.231 2.291 1 97.44 284 SER A CA 1
ATOM 2248 C C . SER A 1 284 ? -5.168 0.213 1.271 1 97.44 284 SER A C 1
ATOM 2250 O O . SER A 1 284 ? -4.461 -0.11 0.312 1 97.44 284 SER A O 1
ATOM 2252 N N . GLY A 1 285 ? -6.34 -0.358 1.495 1 98.06 285 GLY A N 1
ATOM 2253 C CA . GLY A 1 285 ? -6.934 -1.325 0.587 1 98.06 285 GLY A CA 1
ATOM 2254 C C . GLY A 1 285 ? -7.188 -2.674 1.233 1 98.06 285 GLY A C 1
ATOM 2255 O O . GLY A 1 285 ? -6.879 -2.871 2.412 1 98.06 285 GLY A O 1
ATOM 2256 N N . VAL A 1 286 ? -7.773 -3.566 0.449 1 98.56 286 VAL A N 1
ATOM 2257 C CA . VAL A 1 286 ? -8.148 -4.895 0.927 1 98.56 286 VAL A CA 1
ATOM 2258 C C . VAL A 1 286 ? -7.488 -5.961 0.054 1 98.56 286 VAL A C 1
ATOM 2260 O O . VAL A 1 286 ? -7.57 -5.902 -1.175 1 98.56 286 VAL A O 1
ATOM 2263 N N . VAL A 1 287 ? -6.805 -6.863 0.695 1 98.75 287 VAL A N 1
ATOM 2264 C CA . VAL A 1 287 ? -6.242 -8.016 -0 1 98.75 287 VAL A CA 1
ATOM 2265 C C . VAL A 1 287 ? -7.09 -9.25 0.283 1 98.75 287 VAL A C 1
ATOM 2267 O O . VAL A 1 287 ? -7.254 -9.648 1.439 1 98.75 287 VAL A O 1
ATOM 2270 N N . ILE A 1 288 ? -7.66 -9.828 -0.718 1 98.81 288 ILE A N 1
ATOM 2271 C CA . ILE A 1 288 ? -8.445 -11.047 -0.609 1 98.81 288 ILE A CA 1
ATOM 2272 C C . ILE A 1 288 ? -7.652 -12.227 -1.173 1 98.81 288 ILE A C 1
ATOM 2274 O O . ILE A 1 288 ? -7.348 -12.258 -2.367 1 98.81 288 ILE A O 1
ATOM 2278 N N . SER A 1 289 ? -7.395 -13.203 -0.358 1 98.62 289 SER A N 1
ATOM 2279 C CA . SER A 1 289 ? -6.414 -14.211 -0.739 1 98.62 289 SER A CA 1
ATOM 2280 C C . SER A 1 289 ? -7.02 -15.617 -0.695 1 98.62 289 SER A C 1
ATOM 2282 O O . SER A 1 289 ? -7.922 -15.883 0.103 1 98.62 289 SER A O 1
ATOM 2284 N N . THR A 1 290 ? -6.562 -16.484 -1.585 1 98.56 290 THR A N 1
ATOM 2285 C CA . THR A 1 290 ? -6.824 -17.922 -1.537 1 98.56 290 THR A CA 1
ATOM 2286 C C . THR A 1 290 ? -5.844 -18.609 -0.602 1 98.56 290 THR A C 1
ATOM 2288 O O . THR A 1 290 ? -5 -17.969 0.022 1 98.56 290 THR A O 1
ATOM 2291 N N . GLY A 1 291 ? -6.02 -19.938 -0.521 1 98.31 291 GLY A N 1
ATOM 2292 C CA . GLY A 1 291 ? -5.027 -20.703 0.212 1 98.31 291 GLY A CA 1
ATOM 2293 C C . GLY A 1 291 ? -3.641 -20.625 -0.399 1 98.31 291 GLY A C 1
ATOM 2294 O O . GLY A 1 291 ? -2.643 -20.562 0.322 1 98.31 291 GLY A O 1
ATOM 2295 N N . THR A 1 292 ? -3.58 -20.641 -1.709 1 98.06 292 THR A N 1
ATOM 2296 C CA . THR A 1 292 ? -2.303 -20.469 -2.393 1 98.06 292 THR A CA 1
ATOM 2297 C C . THR A 1 292 ? -1.677 -19.125 -2.051 1 98.06 292 THR A C 1
ATOM 2299 O O . THR A 1 292 ? -0.496 -19.047 -1.703 1 98.06 292 THR A O 1
ATOM 2302 N N . GLY A 1 293 ? -2.475 -18.109 -2 1 97.69 293 GLY A N 1
ATOM 2303 C CA . GLY A 1 293 ? -2.002 -16.75 -1.748 1 97.69 293 GLY A CA 1
ATOM 2304 C C . GLY A 1 293 ? -1.747 -16.469 -0.279 1 97.69 293 GLY A C 1
ATOM 2305 O O . GLY A 1 293 ? -1.139 -15.461 0.068 1 97.69 293 GLY A O 1
ATOM 2306 N N . SER A 1 294 ? -2.143 -17.312 0.605 1 97.38 294 SER A N 1
ATOM 2307 C CA . SER A 1 294 ? -2.012 -17.094 2.043 1 97.38 294 SER A CA 1
ATOM 2308 C C . SER A 1 294 ? -0.549 -17.109 2.473 1 97.38 294 SER A C 1
ATOM 2310 O O . SER A 1 294 ? -0.218 -16.688 3.58 1 97.38 294 SER A O 1
ATOM 2312 N N . THR A 1 295 ? 0.377 -17.5 1.604 1 93.88 295 THR A N 1
ATOM 2313 C CA . THR A 1 295 ? 1.807 -17.5 1.895 1 93.88 295 THR A CA 1
ATOM 2314 C C . THR A 1 295 ? 2.506 -16.344 1.198 1 93.88 295 THR A C 1
ATOM 2316 O O . THR A 1 295 ? 3.732 -16.234 1.236 1 93.88 295 THR A O 1
ATOM 2319 N N . SER A 1 296 ? 1.765 -15.539 0.582 1 94.31 296 SER A N 1
ATOM 2320 C CA . SER A 1 296 ? 2.338 -14.453 -0.207 1 94.31 296 SER A CA 1
ATOM 2321 C C . SER A 1 296 ? 2.031 -13.094 0.416 1 94.31 296 SER A C 1
ATOM 2323 O O . SER A 1 296 ? 2.342 -12.859 1.585 1 94.31 296 SER A O 1
ATOM 2325 N N . TRP A 1 297 ? 1.348 -12.164 -0.337 1 96.31 297 TRP A N 1
ATOM 2326 C CA . TRP A 1 297 ? 1.146 -10.789 0.089 1 96.31 297 TRP A CA 1
ATOM 2327 C C . TRP A 1 297 ? 0.352 -10.727 1.39 1 96.31 297 TRP A C 1
ATOM 2329 O O . TRP A 1 297 ? 0.715 -9.992 2.312 1 96.31 297 TRP A O 1
ATOM 2339 N N . SER A 1 298 ? -0.719 -11.477 1.459 1 96.56 298 SER A N 1
ATOM 2340 C CA . SER A 1 298 ? -1.53 -11.516 2.67 1 96.56 298 SER A CA 1
ATOM 2341 C C . SER A 1 298 ? -0.698 -11.922 3.881 1 96.56 298 SER A C 1
ATOM 2343 O O . SER A 1 298 ? -0.881 -11.391 4.977 1 96.56 298 SER A O 1
ATOM 2345 N N . HIS A 1 299 ? 0.152 -12.828 3.684 1 95.88 299 HIS A N 1
ATOM 2346 C CA . HIS A 1 299 ? 1.039 -13.281 4.75 1 95.88 299 HIS A CA 1
ATOM 2347 C C . HIS A 1 299 ? 1.943 -12.148 5.23 1 95.88 299 HIS A C 1
ATOM 2349 O O . HIS A 1 299 ? 2.141 -11.977 6.434 1 95.88 299 HIS A O 1
ATOM 2355 N N . GLN A 1 300 ? 2.52 -11.445 4.289 1 95.06 300 GLN A N 1
ATOM 2356 C CA . GLN A 1 300 ? 3.439 -10.359 4.613 1 95.06 300 GLN A CA 1
ATOM 2357 C C . GLN A 1 300 ? 2.74 -9.258 5.414 1 95.06 300 GLN A C 1
ATOM 2359 O O . GLN A 1 300 ? 3.357 -8.617 6.266 1 95.06 300 GLN A O 1
ATOM 2364 N N . ILE A 1 301 ? 1.479 -9.031 5.137 1 96.69 301 ILE A N 1
ATOM 2365 C CA . ILE A 1 301 ? 0.717 -7.996 5.824 1 96.69 301 ILE A CA 1
ATOM 2366 C C . ILE A 1 301 ? 0.447 -8.422 7.262 1 96.69 301 ILE A C 1
ATOM 2368 O O . ILE A 1 301 ? 0.542 -7.609 8.188 1 96.69 301 ILE A O 1
ATOM 2372 N N . ASN A 1 302 ? 0.183 -9.664 7.457 1 95.38 302 ASN A N 1
ATOM 2373 C CA . ASN A 1 302 ? -0.342 -10.133 8.734 1 95.38 302 ASN A CA 1
ATOM 2374 C C . ASN A 1 302 ? 0.773 -10.617 9.656 1 95.38 302 ASN A C 1
ATOM 2376 O O . ASN A 1 302 ? 0.571 -10.766 10.859 1 95.38 302 ASN A O 1
ATOM 2380 N N . LYS A 1 303 ? 1.891 -10.883 9.125 1 93.81 303 LYS A N 1
ATOM 2381 C CA . LYS A 1 303 ? 2.924 -11.547 9.922 1 93.81 303 LYS A CA 1
ATOM 2382 C C . LYS A 1 303 ? 3.545 -10.586 10.93 1 93.81 303 LYS A C 1
ATOM 2384 O O . LYS A 1 303 ? 3.434 -9.367 10.773 1 93.81 303 LYS A O 1
ATOM 2389 N N . LEU A 1 304 ? 4.137 -11.141 11.953 1 93.25 304 LEU A N 1
ATOM 2390 C CA . LEU A 1 304 ? 4.902 -10.391 12.938 1 93.25 304 LEU A CA 1
ATOM 2391 C C . LEU A 1 304 ? 6.383 -10.766 12.875 1 93.25 304 LEU A C 1
ATOM 2393 O O . LEU A 1 304 ? 6.723 -11.938 12.695 1 93.25 304 LEU A O 1
ATOM 2397 N N . SER A 1 305 ? 7.188 -9.773 12.977 1 91.62 305 SER A N 1
ATOM 2398 C CA . SER A 1 305 ? 8.633 -9.992 13.016 1 91.62 305 SER A CA 1
ATOM 2399 C C . SER A 1 305 ? 9.109 -10.281 14.438 1 91.62 305 SER A C 1
ATOM 2401 O O . SER A 1 305 ? 8.352 -10.109 15.398 1 91.62 305 SER A O 1
ATOM 2403 N N . LYS A 1 306 ? 10.367 -10.703 14.531 1 91.81 306 LYS A N 1
ATOM 2404 C CA . LYS A 1 306 ? 10.984 -10.93 15.828 1 91.81 306 LYS A CA 1
ATOM 2405 C C . LYS A 1 306 ? 10.992 -9.656 16.672 1 91.81 306 LYS A C 1
ATOM 2407 O O . LYS A 1 306 ? 10.773 -9.695 17.875 1 91.81 306 LYS A O 1
ATOM 2412 N N . LEU A 1 307 ? 11.195 -8.625 16.016 1 91.19 307 LEU A N 1
ATOM 2413 C CA . LEU A 1 307 ? 11.234 -7.348 16.719 1 91.19 307 LEU A CA 1
ATOM 2414 C C . LEU A 1 307 ? 9.875 -7 17.297 1 91.19 307 LEU A C 1
ATOM 2416 O O . LEU A 1 307 ? 9.789 -6.457 18.406 1 91.19 307 LEU A O 1
ATOM 2420 N N . ASN A 1 308 ? 8.836 -7.219 16.547 1 92.38 308 ASN A N 1
ATOM 2421 C CA . ASN A 1 308 ? 7.488 -6.992 17.062 1 92.38 308 ASN A CA 1
ATOM 2422 C C . ASN A 1 308 ? 7.207 -7.824 18.312 1 92.38 308 ASN A C 1
ATOM 2424 O O . ASN A 1 308 ? 6.633 -7.32 19.281 1 92.38 308 ASN A O 1
ATOM 2428 N N . ILE A 1 309 ? 7.629 -9.039 18.219 1 92.81 309 ILE A N 1
ATOM 2429 C CA . ILE A 1 309 ? 7.375 -9.977 19.312 1 92.81 309 ILE A CA 1
ATOM 2430 C C . ILE A 1 309 ? 8.18 -9.57 20.531 1 92.81 309 ILE A C 1
ATOM 2432 O O . ILE A 1 309 ? 7.672 -9.602 21.656 1 92.81 309 ILE A O 1
ATOM 2436 N N . GLN A 1 310 ? 9.391 -9.211 20.281 1 91.88 310 GLN A N 1
ATOM 2437 C CA . GLN A 1 310 ? 10.227 -8.727 21.391 1 91.88 310 GLN A CA 1
ATOM 2438 C C . GLN A 1 310 ? 9.578 -7.527 22.078 1 91.88 310 GLN A C 1
ATOM 2440 O O . GLN A 1 310 ? 9.531 -7.469 23.312 1 91.88 310 GLN A O 1
ATOM 2445 N N . LYS A 1 311 ? 9.156 -6.629 21.312 1 91.19 311 LYS A N 1
ATOM 2446 C CA . LYS A 1 311 ? 8.5 -5.453 21.875 1 91.19 311 LYS A CA 1
ATOM 2447 C C . LYS A 1 311 ? 7.25 -5.844 22.656 1 91.19 311 LYS A C 1
ATOM 2449 O O . LYS A 1 311 ? 6.984 -5.285 23.734 1 91.19 311 LYS A O 1
ATOM 2454 N N . PHE A 1 312 ? 6.523 -6.727 22.094 1 90.5 312 PHE A N 1
ATOM 2455 C CA . PHE A 1 312 ? 5.312 -7.219 22.734 1 90.5 312 PHE A CA 1
ATOM 2456 C C . PHE A 1 312 ? 5.637 -7.836 24.094 1 90.5 312 PHE A C 1
ATOM 2458 O O . PHE A 1 312 ? 4.969 -7.547 25.078 1 90.5 312 PHE A O 1
ATOM 2465 N N . LEU A 1 313 ? 6.609 -8.602 24.141 1 87.56 313 LEU A N 1
ATOM 2466 C CA . LEU A 1 313 ? 7 -9.281 25.375 1 87.56 313 LEU A CA 1
ATOM 2467 C C . LEU A 1 313 ? 7.531 -8.281 26.406 1 87.56 313 LEU A C 1
ATOM 2469 O O . LEU A 1 313 ? 7.316 -8.438 27.609 1 87.56 313 LEU A O 1
ATOM 2473 N N . GLU A 1 314 ? 8.219 -7.305 25.938 1 89.38 314 GLU A N 1
ATOM 2474 C CA . GLU A 1 314 ? 8.695 -6.25 26.828 1 89.38 314 GLU A CA 1
ATOM 2475 C C . GLU A 1 314 ? 7.531 -5.527 27.484 1 89.38 314 GLU A C 1
ATOM 2477 O O . GLU A 1 314 ? 7.598 -5.188 28.672 1 89.38 314 GLU A O 1
ATOM 2482 N N . ILE A 1 315 ? 6.551 -5.289 26.766 1 89.25 315 ILE A N 1
ATOM 2483 C CA . ILE A 1 315 ? 5.371 -4.602 27.281 1 89.25 315 ILE A CA 1
ATOM 2484 C C . ILE A 1 315 ? 4.676 -5.48 28.328 1 89.25 315 ILE A C 1
ATOM 2486 O O . ILE A 1 315 ? 4.254 -4.992 29.375 1 89.25 315 ILE A O 1
ATOM 2490 N N . ILE A 1 316 ? 4.574 -6.738 28.031 1 83.75 316 ILE A N 1
ATOM 2491 C CA . ILE A 1 316 ? 3.967 -7.672 28.969 1 83.75 316 ILE A CA 1
ATOM 2492 C C . ILE A 1 316 ? 4.758 -7.676 30.266 1 83.75 316 ILE A C 1
ATOM 2494 O O . ILE A 1 316 ? 4.176 -7.695 31.359 1 83.75 316 ILE A O 1
ATOM 2498 N N . GLN A 1 317 ? 6.012 -7.625 30.109 1 83 317 GLN A N 1
ATOM 2499 C CA . GLN A 1 317 ? 6.871 -7.602 31.281 1 83 317 GLN A CA 1
ATOM 2500 C C . GLN A 1 317 ? 6.652 -6.328 32.094 1 83 317 GLN A C 1
ATOM 2502 O O . GLN A 1 317 ? 6.645 -6.363 33.344 1 83 317 GLN A O 1
ATOM 2507 N N . GLN A 1 318 ? 6.547 -5.309 31.438 1 82.62 318 GLN A N 1
ATOM 2508 C CA . GLN A 1 318 ? 6.297 -4.035 32.094 1 82.62 318 GLN A CA 1
ATOM 2509 C C . GLN A 1 318 ? 4.98 -4.066 32.875 1 82.62 318 GLN A C 1
ATOM 2511 O O . GLN A 1 318 ? 4.898 -3.549 34 1 82.62 318 GLN A O 1
ATOM 2516 N N . ILE A 1 319 ? 3.986 -4.648 32.344 1 78.88 319 ILE A N 1
ATOM 2517 C CA . ILE A 1 319 ? 2.666 -4.723 32.969 1 78.88 319 ILE A CA 1
ATOM 2518 C C . ILE A 1 319 ? 2.723 -5.629 34.188 1 78.88 319 ILE A C 1
ATOM 2520 O O . ILE A 1 319 ? 2.123 -5.324 35.219 1 78.88 319 ILE A O 1
ATOM 2524 N N . ASN A 1 320 ? 3.449 -6.672 34.031 1 73.5 320 ASN A N 1
ATOM 2525 C CA . ASN A 1 320 ? 3.574 -7.613 35.125 1 73.5 320 ASN A CA 1
ATOM 2526 C C . ASN A 1 320 ? 4.336 -7 36.312 1 73.5 320 ASN A C 1
ATOM 2528 O O . ASN A 1 320 ? 4.051 -7.305 37.469 1 73.5 320 ASN A O 1
ATOM 2532 N N . SER A 1 321 ? 5.309 -6.336 36.031 1 67.25 321 SER A N 1
ATOM 2533 C CA . SER A 1 321 ? 6.07 -5.688 37.094 1 67.25 321 SER A CA 1
ATOM 2534 C C . SER A 1 321 ? 5.207 -4.703 37.875 1 67.25 321 SER A C 1
ATOM 2536 O O . SER A 1 321 ? 5.434 -4.48 39.062 1 67.25 321 SER A O 1
ATOM 2538 N N . ILE A 1 322 ? 4.371 -4.148 37.188 1 57.06 322 ILE A N 1
ATOM 2539 C CA . ILE A 1 322 ? 3.5 -3.162 37.812 1 57.06 322 ILE A CA 1
ATOM 2540 C C . ILE A 1 322 ? 2.412 -3.873 38.625 1 57.06 322 ILE A C 1
ATOM 2542 O O . ILE A 1 322 ? 2.01 -3.398 39.688 1 57.06 322 ILE A O 1
ATOM 2546 N N . THR A 1 323 ? 1.944 -4.875 38.094 1 54.19 323 THR A N 1
ATOM 2547 C CA . THR A 1 323 ? 0.831 -5.531 38.75 1 54.19 323 THR A CA 1
ATOM 2548 C C . THR A 1 323 ? 1.339 -6.516 39.812 1 54.19 323 THR A C 1
ATOM 2550 O O . THR A 1 323 ? 0.547 -7.137 40.531 1 54.19 323 THR A O 1
ATOM 2553 N N . SER A 1 324 ? 2.469 -6.238 40.594 1 49.53 324 SER A N 1
ATOM 2554 C CA . SER A 1 324 ? 3.109 -6.949 41.719 1 49.53 324 SER A CA 1
ATOM 2555 C C . SER A 1 324 ? 2.967 -8.461 41.562 1 49.53 324 SER A C 1
ATOM 2557 O O . SER A 1 324 ? 3.635 -9.227 42.25 1 49.53 324 SER A O 1
ATOM 2559 N N . SER A 1 325 ? 1.797 -9.039 41.375 1 38.38 325 SER A N 1
ATOM 2560 C CA . SER A 1 325 ? 1.477 -10.43 41.688 1 38.38 325 SER A CA 1
ATOM 2561 C C . SER A 1 325 ? 2.057 -11.375 40.656 1 38.38 325 SER A C 1
ATOM 2563 O O . SER A 1 325 ? 2.09 -12.594 40.844 1 38.38 325 SER A O 1
ATOM 2565 N N . ASN A 1 326 ? 1.766 -11.305 39.406 1 37.12 326 ASN A N 1
ATOM 2566 C CA . ASN A 1 326 ? 1.591 -12.5 38.562 1 37.12 326 ASN A CA 1
ATOM 2567 C C . ASN A 1 326 ? 2.908 -12.945 37.938 1 37.12 326 ASN A C 1
ATOM 2569 O O . ASN A 1 326 ? 3.65 -12.133 37.406 1 37.12 326 ASN A O 1
ATOM 2573 N N . SER A 1 327 ? 3.469 -14.07 38.5 1 35.84 327 SER A N 1
ATOM 2574 C CA . SER A 1 327 ? 4.586 -14.969 38.219 1 35.84 327 SER A CA 1
ATOM 2575 C C . SER A 1 327 ? 4.805 -15.148 36.719 1 35.84 327 SER A C 1
ATOM 2577 O O . SER A 1 327 ? 5.551 -16.031 36.312 1 35.84 327 SER A O 1
ATOM 2579 N N . LEU A 1 328 ? 3.982 -14.586 36 1 36.28 328 LEU A N 1
ATOM 2580 C CA . LEU A 1 328 ? 3.979 -15.055 34.625 1 36.28 328 LEU A CA 1
ATOM 2581 C C . LEU A 1 328 ? 5.375 -14.977 34 1 36.28 328 LEU A C 1
ATOM 2583 O O . LEU A 1 328 ? 5.836 -15.922 33.375 1 36.28 328 LEU A O 1
ATOM 2587 N N . LEU A 1 329 ? 5.922 -13.625 33.906 1 40.88 329 LEU A N 1
ATOM 2588 C CA . LEU A 1 329 ? 7.117 -13.398 33.094 1 40.88 329 LEU A CA 1
ATOM 2589 C C . LEU A 1 329 ? 8.383 -13.547 33.938 1 40.88 329 LEU A C 1
ATOM 2591 O O . LEU A 1 329 ? 9.484 -13.242 33.469 1 40.88 329 LEU A O 1
ATOM 2595 N N . LYS A 1 330 ? 8.172 -13.781 35.219 1 39.78 330 LYS A N 1
ATOM 2596 C CA . LYS A 1 330 ? 9.438 -14.062 35.906 1 39.78 330 LYS A CA 1
ATOM 2597 C C . LYS A 1 330 ? 10.266 -15.078 35.094 1 39.78 330 LYS A C 1
ATOM 2599 O O . LYS A 1 330 ? 11.492 -15 35.094 1 39.78 330 LYS A O 1
ATOM 2604 N N . HIS A 1 331 ? 9.539 -15.969 34.562 1 37.34 331 HIS A N 1
ATOM 2605 C CA . HIS A 1 331 ? 10.305 -16.984 33.875 1 37.34 331 HIS A CA 1
ATOM 2606 C C . HIS A 1 331 ? 10.766 -16.484 32.5 1 37.34 331 HIS A C 1
ATOM 2608 O O . HIS A 1 331 ? 11.602 -17.109 31.859 1 37.34 331 HIS A O 1
ATOM 2614 N N . CYS A 1 332 ? 9.953 -15.625 31.766 1 39.38 332 CYS A N 1
ATOM 2615 C CA . CYS A 1 332 ? 10.547 -15.055 30.562 1 39.38 332 CYS A CA 1
ATOM 2616 C C . CYS A 1 332 ? 11.75 -14.195 30.891 1 39.38 332 CYS A C 1
ATOM 2618 O O . CYS A 1 332 ? 12.594 -13.922 30.031 1 39.38 332 CYS A O 1
ATOM 2620 N N . THR A 1 333 ? 11.742 -13.508 32.031 1 40.97 333 THR A N 1
ATOM 2621 C CA . THR A 1 333 ? 12.852 -12.68 32.5 1 40.97 333 THR A CA 1
ATOM 2622 C C . THR A 1 333 ? 14.008 -13.547 33 1 40.97 333 THR A C 1
ATOM 2624 O O . THR A 1 333 ? 15.172 -13.156 32.906 1 40.97 333 THR A O 1
ATOM 2627 N N . ASN A 1 334 ? 13.656 -14.516 33.844 1 42.16 334 ASN A N 1
ATOM 2628 C CA . ASN A 1 334 ? 14.812 -15.258 34.344 1 42.16 334 ASN A CA 1
ATOM 2629 C C . ASN A 1 334 ? 15.359 -16.219 33.312 1 42.16 334 ASN A C 1
ATOM 2631 O O . ASN A 1 334 ? 16.156 -17.094 33.625 1 42.16 334 ASN A O 1
ATOM 2635 N N . SER A 1 335 ? 14.594 -16.469 32.281 1 45.84 335 SER A N 1
ATOM 2636 C CA . SER A 1 335 ? 15.133 -17.406 31.312 1 45.84 335 SER A CA 1
ATOM 2637 C C . SER A 1 335 ? 16.328 -16.812 30.562 1 45.84 335 SER A C 1
ATOM 2639 O O . SER A 1 335 ? 16.375 -15.602 30.344 1 45.84 335 SER A O 1
ATOM 2641 N N . ASN A 1 336 ? 17.391 -17.5 30.438 1 55.66 336 ASN A N 1
ATOM 2642 C CA . ASN A 1 336 ? 18.625 -17.266 29.672 1 55.66 336 ASN A CA 1
ATOM 2643 C C . ASN A 1 336 ? 18.312 -16.75 28.266 1 55.66 336 ASN A C 1
ATOM 2645 O O . ASN A 1 336 ? 17.234 -17 27.734 1 55.66 336 ASN A O 1
ATOM 2649 N N . VAL A 1 337 ? 18.984 -15.664 27.906 1 55.12 337 VAL A N 1
ATOM 2650 C CA . VAL A 1 337 ? 18.953 -15 26.594 1 55.12 337 VAL A CA 1
ATOM 2651 C C . VAL A 1 337 ? 18.625 -16.016 25.516 1 55.12 337 VAL A C 1
ATOM 2653 O O . VAL A 1 337 ? 17.844 -15.719 24.594 1 55.12 337 VAL A O 1
ATOM 2656 N N . THR A 1 338 ? 19.078 -17.203 25.734 1 60 338 THR A N 1
ATOM 2657 C CA . THR A 1 338 ? 18.875 -18.234 24.734 1 60 338 THR A CA 1
ATOM 2658 C C . THR A 1 338 ? 17.438 -18.75 24.75 1 60 338 THR A C 1
ATOM 2660 O O . THR A 1 338 ? 16.844 -18.969 23.688 1 60 338 THR A O 1
ATOM 2663 N N . GLU A 1 339 ? 16.953 -18.75 25.953 1 70.81 339 GLU A N 1
ATOM 2664 C CA . GLU A 1 339 ? 15.594 -19.25 26.094 1 70.81 339 GLU A CA 1
ATOM 2665 C C . GLU A 1 339 ? 14.578 -18.25 25.531 1 70.81 339 GLU A C 1
ATOM 2667 O O . GLU A 1 339 ? 13.617 -18.641 24.875 1 70.81 339 GLU A O 1
ATOM 2672 N N . LEU A 1 340 ? 14.93 -17.062 25.688 1 78.94 340 LEU A N 1
ATOM 2673 C CA . LEU A 1 340 ? 14.031 -16.016 25.203 1 78.94 340 LEU A CA 1
ATOM 2674 C C . LEU A 1 340 ? 14.039 -15.984 23.672 1 78.94 340 LEU A C 1
ATOM 2676 O O . LEU A 1 340 ? 12.984 -15.828 23.047 1 78.94 340 LEU A O 1
ATOM 2680 N N . SER A 1 341 ? 15.18 -16.156 23.156 1 82.69 341 SER A N 1
ATOM 2681 C CA . SER A 1 341 ? 15.305 -16.156 21.703 1 82.69 341 SER A CA 1
ATOM 2682 C C . SER A 1 341 ? 14.531 -17.312 21.078 1 82.69 341 SER A C 1
ATOM 2684 O O . SER A 1 341 ? 13.883 -17.141 20.031 1 82.69 341 SER A O 1
ATOM 2686 N N . CYS A 1 342 ? 14.617 -18.375 21.703 1 83.81 342 CYS A N 1
ATOM 2687 C CA . CYS A 1 342 ? 13.898 -19.547 21.219 1 83.81 342 CYS A CA 1
ATOM 2688 C C . CYS A 1 342 ? 12.391 -19.359 21.328 1 83.81 342 CYS A C 1
ATOM 2690 O O . CYS A 1 342 ? 11.641 -19.75 20.438 1 83.81 342 CYS A O 1
ATOM 2692 N N . LEU A 1 343 ? 12.039 -18.797 22.453 1 83.69 343 LEU A N 1
ATOM 2693 C CA . LEU A 1 343 ? 10.617 -18.516 22.641 1 83.69 343 LEU A CA 1
ATOM 2694 C C . LEU A 1 343 ? 10.102 -17.578 21.562 1 83.69 343 LEU A C 1
ATOM 2696 O O . LEU A 1 343 ? 9.031 -17.812 20.984 1 83.69 343 LEU A O 1
ATOM 2700 N N . ILE A 1 344 ? 10.852 -16.594 21.281 1 90.44 344 ILE A N 1
ATOM 2701 C CA . ILE A 1 344 ? 10.477 -15.594 20.297 1 90.44 344 ILE A CA 1
ATOM 2702 C C . ILE A 1 344 ? 10.344 -16.266 18.922 1 90.44 344 ILE A C 1
ATOM 2704 O O . ILE A 1 344 ? 9.375 -16.016 18.203 1 90.44 344 ILE A O 1
ATOM 2708 N N . GLU A 1 345 ? 11.219 -17.078 18.625 1 90.75 345 GLU A N 1
ATOM 2709 C CA . GLU A 1 345 ? 11.195 -17.781 17.344 1 90.75 345 GLU A CA 1
ATOM 2710 C C . GLU A 1 345 ? 9.977 -18.688 17.25 1 90.75 345 GLU A C 1
ATOM 2712 O O . GLU A 1 345 ? 9.359 -18.797 16.188 1 90.75 345 GLU A O 1
ATOM 2717 N N . THR A 1 346 ? 9.688 -19.359 18.328 1 90.31 346 THR A N 1
ATOM 2718 C CA . THR A 1 346 ? 8.547 -20.25 18.344 1 90.31 346 THR A CA 1
ATOM 2719 C C . THR A 1 346 ? 7.242 -19.484 18.172 1 90.31 346 THR A C 1
ATOM 2721 O O . THR A 1 346 ? 6.363 -19.891 17.422 1 90.31 346 THR A O 1
ATOM 2724 N N . ILE A 1 347 ? 7.16 -18.391 18.891 1 91 347 ILE A N 1
ATOM 2725 C CA . ILE A 1 347 ? 5.965 -17.547 18.797 1 91 347 ILE A CA 1
ATOM 2726 C C . ILE A 1 347 ? 5.816 -17.031 17.375 1 91 347 ILE A C 1
ATOM 2728 O O . ILE A 1 347 ? 4.723 -17.062 16.797 1 91 347 ILE A O 1
ATOM 2732 N N . GLU A 1 348 ? 6.93 -16.578 16.844 1 93.38 348 GLU A N 1
ATOM 2733 C CA . GLU A 1 348 ? 6.918 -16.062 15.477 1 93.38 348 GLU A CA 1
ATOM 2734 C C . GLU A 1 348 ? 6.406 -17.109 14.484 1 93.38 348 GLU A C 1
ATOM 2736 O O . GLU A 1 348 ? 5.543 -16.812 13.656 1 93.38 348 GLU A O 1
ATOM 2741 N N . SER A 1 349 ? 6.918 -18.25 14.617 1 93.56 349 SER A N 1
ATOM 2742 C CA . SER A 1 349 ? 6.551 -19.328 13.711 1 93.56 349 SER A CA 1
ATOM 2743 C C . SER A 1 349 ? 5.07 -19.672 13.836 1 93.56 349 SER A C 1
ATOM 2745 O O . SER A 1 349 ? 4.359 -19.766 12.828 1 93.56 349 SER A O 1
ATOM 2747 N N . LEU A 1 350 ? 4.598 -19.828 15.039 1 93.12 350 LEU A N 1
ATOM 2748 C CA . LEU A 1 350 ? 3.215 -20.234 15.266 1 93.12 350 LEU A CA 1
ATOM 2749 C C . LEU A 1 350 ? 2.248 -19.141 14.852 1 93.12 350 LEU A C 1
ATOM 2751 O O . LEU A 1 350 ? 1.228 -19.406 14.211 1 93.12 350 LEU A O 1
ATOM 2755 N N . TYR A 1 351 ? 2.582 -17.953 15.234 1 94.88 351 TYR A N 1
ATOM 2756 C CA . TYR A 1 351 ? 1.723 -16.828 14.883 1 94.88 351 TYR A CA 1
ATOM 2757 C C . TYR A 1 351 ? 1.606 -16.672 13.375 1 94.88 351 TYR A C 1
ATOM 2759 O O . TYR A 1 351 ? 0.501 -16.578 12.836 1 94.88 351 TYR A O 1
ATOM 2767 N N . ASN A 1 352 ? 2.709 -16.688 12.727 1 94.94 352 ASN A N 1
ATOM 2768 C CA . ASN A 1 352 ? 2.729 -16.453 11.289 1 94.94 352 ASN A CA 1
ATOM 2769 C C . ASN A 1 352 ? 2.111 -17.609 10.516 1 94.94 352 ASN A C 1
ATOM 2771 O O . ASN A 1 352 ? 1.478 -17.406 9.477 1 94.94 352 ASN A O 1
ATOM 2775 N N . LYS A 1 353 ? 2.219 -18.766 10.992 1 95.06 353 LYS A N 1
ATOM 2776 C CA . LYS A 1 353 ? 1.643 -19.938 10.352 1 95.06 353 LYS A CA 1
ATOM 2777 C C . LYS A 1 353 ? 0.121 -19.938 10.461 1 95.06 353 LYS A C 1
ATOM 2779 O O . LYS A 1 353 ? -0.566 -20.578 9.656 1 95.06 353 LYS A O 1
ATOM 2784 N N . SER A 1 354 ? -0.382 -19.297 11.398 1 94.25 354 SER A N 1
ATOM 2785 C CA . SER A 1 354 ? -1.816 -19.297 11.664 1 94.25 354 SER A CA 1
ATOM 2786 C C . SER A 1 354 ? -2.598 -18.625 10.547 1 94.25 354 SER A C 1
ATOM 2788 O O . SER A 1 354 ? -3.818 -18.766 10.461 1 94.25 354 SER A O 1
ATOM 2790 N N . PHE A 1 355 ? -1.929 -17.953 9.672 1 95.31 355 PHE A N 1
ATOM 2791 C CA . PHE A 1 355 ? -2.598 -17.25 8.578 1 95.31 355 PHE A CA 1
ATOM 2792 C C . PHE A 1 355 ? -2.521 -18.078 7.297 1 95.31 355 PHE A C 1
ATOM 2794 O O . PHE A 1 355 ? -3.078 -17.672 6.27 1 95.31 355 PHE A O 1
ATOM 2801 N N . ILE A 1 356 ? -1.863 -19.156 7.363 1 96.81 356 ILE A N 1
ATOM 2802 C CA . ILE A 1 356 ? -1.68 -20 6.188 1 96.81 356 ILE A CA 1
ATOM 2803 C C . ILE A 1 356 ? -2.729 -21.109 6.18 1 96.81 356 ILE A C 1
ATOM 2805 O O . ILE A 1 356 ? -3.016 -21.719 7.215 1 96.81 356 ILE A O 1
ATOM 2809 N N . PHE A 1 357 ? -3.348 -21.391 5.059 1 97.44 357 PHE A N 1
ATOM 2810 C CA . PHE A 1 357 ? -4.32 -22.469 4.914 1 97.44 357 PHE A CA 1
ATOM 2811 C C . PHE A 1 357 ? -4.188 -23.141 3.553 1 97.44 357 PHE A C 1
ATOM 2813 O O . PHE A 1 357 ? -3.391 -22.703 2.717 1 97.44 357 PHE A O 1
ATOM 2820 N N . SER A 1 358 ? -4.898 -24.141 3.342 1 97.5 358 SER A N 1
ATOM 2821 C CA . SER A 1 358 ? -4.668 -25.031 2.215 1 97.5 358 SER A CA 1
ATOM 2822 C C . SER A 1 358 ? -5.062 -24.375 0.896 1 97.5 358 SER A C 1
ATOM 2824 O O . SER A 1 358 ? -6.105 -23.719 0.811 1 97.5 358 SER A O 1
ATOM 2826 N N . PRO A 1 359 ? -4.246 -24.562 -0.129 1 97.69 359 PRO A N 1
ATOM 2827 C CA . PRO A 1 359 ? -4.602 -24.078 -1.465 1 97.69 359 PRO A CA 1
ATOM 2828 C C . PRO A 1 359 ? -5.902 -24.688 -1.985 1 97.69 359 PRO A C 1
ATOM 2830 O O . PRO A 1 359 ? -6.484 -24.188 -2.943 1 97.69 359 PRO A O 1
ATOM 2833 N N . GLU A 1 360 ? -6.352 -25.75 -1.403 1 97.12 360 GLU A N 1
ATOM 2834 C CA . GLU A 1 360 ? -7.531 -26.453 -1.904 1 97.12 360 GLU A CA 1
ATOM 2835 C C . GLU A 1 360 ? -8.781 -26.062 -1.118 1 97.12 360 GLU A C 1
ATOM 2837 O O . GLU A 1 360 ? -9.891 -26.5 -1.449 1 97.12 360 GLU A O 1
ATOM 2842 N N . ASP A 1 361 ? -8.602 -25.219 -0.09 1 97.06 361 ASP A N 1
ATOM 2843 C CA . ASP A 1 361 ? -9.75 -24.781 0.702 1 97.06 361 ASP A CA 1
ATOM 2844 C C . ASP A 1 361 ? -10.633 -23.828 -0.095 1 97.06 361 ASP A C 1
ATOM 2846 O O . ASP A 1 361 ? -10.141 -22.859 -0.688 1 97.06 361 ASP A O 1
ATOM 2850 N N . CYS A 1 362 ? -11.883 -24.109 -0.12 1 95.88 362 CYS A N 1
ATOM 2851 C CA . CYS A 1 362 ? -12.836 -23.266 -0.831 1 95.88 362 CYS A CA 1
ATOM 2852 C C . CYS A 1 362 ? -13.273 -22.094 0.032 1 95.88 362 CYS A C 1
ATOM 2854 O O . CYS A 1 362 ? -14.461 -21.938 0.323 1 95.88 362 CYS A O 1
ATOM 2856 N N . LYS A 1 363 ? -12.414 -21.328 0.464 1 95.81 363 LYS A N 1
ATOM 2857 C CA . LYS A 1 363 ? -12.633 -20.109 1.22 1 95.81 363 LYS A CA 1
ATOM 2858 C C . LYS A 1 363 ? -11.562 -19.062 0.896 1 95.81 363 LYS A C 1
ATOM 2860 O O . LYS A 1 363 ? -10.57 -19.375 0.233 1 95.81 363 LYS A O 1
ATOM 2865 N N . MET A 1 364 ? -11.828 -17.891 1.263 1 97.38 364 MET A N 1
ATOM 2866 C CA . MET A 1 364 ? -10.859 -16.812 1.089 1 97.38 364 MET A CA 1
ATOM 2867 C C . MET A 1 364 ? -10.617 -16.078 2.404 1 97.38 364 MET A C 1
ATOM 2869 O O . MET A 1 364 ? -11.398 -16.203 3.346 1 97.38 364 MET A O 1
ATOM 2873 N N . MET A 1 365 ? -9.562 -15.461 2.506 1 98.06 365 MET A N 1
ATOM 2874 C CA . MET A 1 365 ? -9.242 -14.602 3.639 1 98.06 365 MET A CA 1
ATOM 2875 C C . MET A 1 365 ? -9.078 -13.148 3.191 1 98.06 365 MET A C 1
ATOM 2877 O O . MET A 1 365 ? -8.344 -12.867 2.244 1 98.06 365 MET A O 1
ATOM 2881 N N . TYR A 1 366 ? -9.852 -12.266 3.789 1 97.81 366 TYR A N 1
ATOM 2882 C CA . TYR A 1 366 ? -9.617 -10.852 3.537 1 97.81 366 TYR A CA 1
ATOM 2883 C C . TYR A 1 366 ? -8.688 -10.258 4.59 1 97.81 366 TYR A C 1
ATOM 2885 O O . TYR A 1 366 ? -8.727 -10.656 5.758 1 97.81 366 TYR A O 1
ATOM 2893 N N . THR A 1 367 ? -7.828 -9.406 4.215 1 97.94 367 THR A N 1
ATOM 2894 C CA . THR A 1 367 ? -6.922 -8.641 5.062 1 97.94 367 THR A CA 1
ATOM 2895 C C . THR A 1 367 ? -7.016 -7.148 4.746 1 97.94 367 THR A C 1
ATOM 2897 O O . THR A 1 367 ? -6.762 -6.734 3.613 1 97.94 367 THR A O 1
ATOM 2900 N N . ILE A 1 368 ? -7.43 -6.359 5.738 1 97.62 368 ILE A N 1
ATOM 2901 C CA . ILE A 1 368 ? -7.492 -4.91 5.586 1 97.62 368 ILE A CA 1
ATOM 2902 C C . ILE A 1 368 ? -6.117 -4.301 5.875 1 97.62 368 ILE A C 1
ATOM 2904 O O . ILE A 1 368 ? -5.566 -4.484 6.961 1 97.62 368 ILE A O 1
ATOM 2908 N N . ARG A 1 369 ? -5.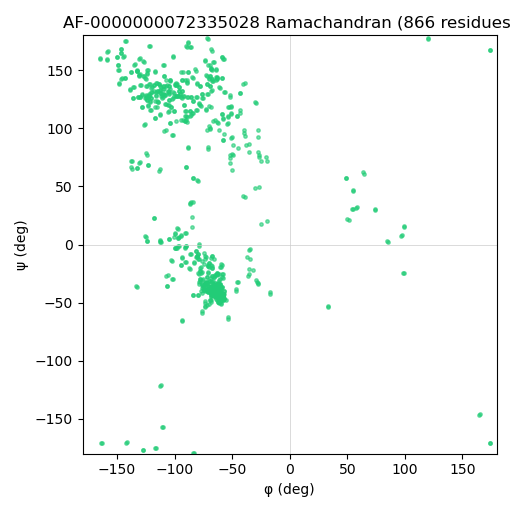59 -3.564 4.926 1 97.44 369 ARG A N 1
ATOM 2909 C CA . ARG A 1 369 ? -4.254 -2.992 5.047 1 97.44 369 ARG A CA 1
ATOM 2910 C C . ARG A 1 369 ? -4.297 -1.659 5.785 1 97.44 369 ARG A C 1
ATOM 2912 O O . ARG A 1 369 ? -5.004 -0.738 5.379 1 97.44 369 ARG A O 1
ATOM 2919 N N . ASP A 1 370 ? -3.531 -1.51 6.797 1 95.75 370 ASP A N 1
ATOM 2920 C CA . ASP A 1 370 ? -3.402 -0.263 7.547 1 95.75 370 ASP A CA 1
ATOM 2921 C C . ASP A 1 370 ? -4.773 0.307 7.902 1 95.75 370 ASP A C 1
ATOM 2923 O O . ASP A 1 370 ? -5.082 1.449 7.559 1 95.75 370 ASP A O 1
ATOM 2927 N N . PRO A 1 371 ? -5.531 -0.464 8.578 1 95.56 371 PRO A N 1
ATOM 2928 C CA . PRO A 1 371 ? -6.879 0.024 8.891 1 95.56 371 PRO A CA 1
ATOM 2929 C C . PRO A 1 371 ? -6.863 1.3 9.727 1 95.56 371 PRO A C 1
ATOM 2931 O O . PRO A 1 371 ? -6.074 1.416 10.672 1 95.56 371 PRO A O 1
ATOM 2934 N N . LEU A 1 372 ? -7.668 2.182 9.32 1 90.88 372 LEU A N 1
ATOM 2935 C CA . LEU A 1 372 ? -7.84 3.41 10.086 1 90.88 372 LEU A CA 1
ATOM 2936 C C . LEU A 1 372 ? -8.953 3.258 11.117 1 90.88 372 LEU A C 1
ATOM 2938 O O . LEU A 1 372 ? -10.109 3 10.758 1 90.88 372 LEU A O 1
ATOM 2942 N N . ASN A 1 373 ? -8.57 3.322 12.32 1 84.25 373 ASN A N 1
ATOM 2943 C CA . ASN A 1 373 ? -9.523 3.299 13.422 1 84.25 373 ASN A CA 1
ATOM 2944 C C . ASN A 1 373 ? -9.492 4.598 14.227 1 84.25 373 ASN A C 1
ATOM 2946 O O . ASN A 1 373 ? -8.484 4.902 14.875 1 84.25 373 ASN A O 1
ATOM 2950 N N . ASN A 1 374 ? -10.508 5.273 14.047 1 77.62 374 ASN A N 1
ATOM 2951 C CA . ASN A 1 374 ? -10.688 6.477 14.844 1 77.62 374 ASN A CA 1
ATOM 2952 C C . ASN A 1 374 ? -12.148 6.68 15.242 1 77.62 374 ASN A C 1
ATOM 2954 O O . ASN A 1 374 ? -12.922 5.719 15.289 1 77.62 374 ASN A O 1
ATOM 2958 N N . GLY A 1 375 ? -12.492 7.777 15.781 1 69.38 375 GLY A N 1
ATOM 2959 C CA . GLY A 1 375 ? -13.859 8.016 16.234 1 69.38 375 GLY A CA 1
ATOM 2960 C C . GLY A 1 375 ? -14.883 7.922 15.125 1 69.38 375 GLY A C 1
ATOM 2961 O O . GLY A 1 375 ? -16.047 7.617 15.375 1 69.38 375 GLY A O 1
ATOM 2962 N N . LEU A 1 376 ? -14.516 8.031 13.836 1 70.31 376 LEU A N 1
ATOM 2963 C CA . LEU A 1 376 ? -15.422 8.086 12.703 1 70.31 376 LEU A CA 1
ATOM 2964 C C . LEU A 1 376 ? -15.406 6.773 11.93 1 70.31 376 LEU A C 1
ATOM 2966 O O . LEU A 1 376 ? -16.438 6.332 11.422 1 70.31 376 LEU A O 1
ATOM 2970 N N . PHE A 1 377 ? -14.219 6.195 11.875 1 78.69 377 PHE A N 1
ATOM 2971 C CA . PHE A 1 377 ? -14.047 4.953 11.125 1 78.69 377 PHE A CA 1
ATOM 2972 C C . PHE A 1 377 ? -13.602 3.828 12.055 1 78.69 377 PHE A C 1
ATOM 2974 O O . PHE A 1 377 ? -12.812 4.047 12.969 1 78.69 377 PHE A O 1
ATOM 2981 N N . LYS A 1 378 ? -14.211 2.744 11.805 1 81.31 378 LYS A N 1
ATOM 2982 C CA . LYS A 1 378 ? -13.875 1.567 12.602 1 81.31 378 LYS A CA 1
ATOM 2983 C C . LYS A 1 378 ? -13.734 0.328 11.727 1 81.31 378 LYS A C 1
ATOM 2985 O O . LYS A 1 378 ? -14.5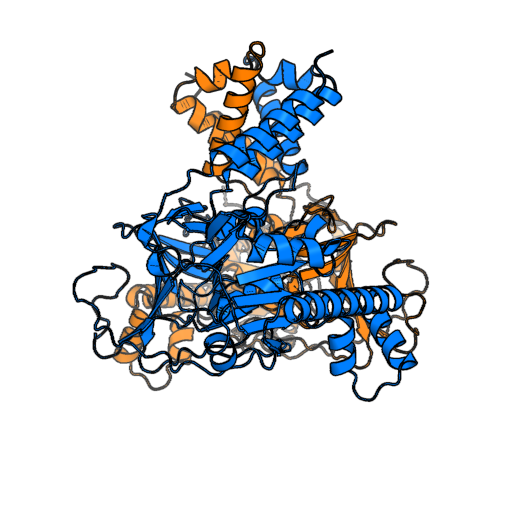86 0.07 10.867 1 81.31 378 LYS A O 1
ATOM 2990 N N . VAL A 1 379 ? -12.664 -0.276 11.859 1 88.69 379 VAL A N 1
ATOM 2991 C CA . VAL A 1 379 ? -12.469 -1.603 11.289 1 88.69 379 VAL A CA 1
ATOM 2992 C C . VAL A 1 379 ? -12.555 -2.66 12.383 1 88.69 379 VAL A C 1
ATOM 2994 O O . VAL A 1 379 ? -11.633 -2.807 13.188 1 88.69 379 VAL A O 1
ATOM 2997 N N . THR A 1 380 ? -13.617 -3.332 12.422 1 84.88 380 THR A N 1
ATOM 2998 C CA . THR A 1 380 ? -13.883 -4.297 13.477 1 84.88 380 THR A CA 1
ATOM 2999 C C . THR A 1 380 ? -12.961 -5.504 13.359 1 84.88 380 THR A C 1
ATOM 3001 O O . THR A 1 380 ? -12.375 -5.945 14.352 1 84.88 380 THR A O 1
ATOM 3004 N N . ASN A 1 381 ? -12.883 -6 12.18 1 90.62 381 ASN A N 1
ATOM 3005 C CA . ASN A 1 381 ? -12.047 -7.164 11.906 1 90.62 381 ASN A CA 1
ATOM 3006 C C . ASN A 1 381 ? -11.078 -6.895 10.758 1 90.62 381 ASN A C 1
ATOM 3008 O O . ASN A 1 381 ? -11.445 -7.016 9.586 1 90.62 381 ASN A O 1
ATOM 3012 N N . PRO A 1 382 ? -9.859 -6.656 11.109 1 94.06 382 PRO A N 1
ATOM 3013 C CA . PRO A 1 382 ? -8.906 -6.32 10.055 1 94.06 382 PRO A CA 1
ATOM 3014 C C . PRO A 1 382 ? -8.578 -7.508 9.156 1 94.06 382 PRO A C 1
ATOM 3016 O O . PRO A 1 382 ? -7.996 -7.332 8.078 1 94.06 382 PRO A O 1
ATOM 3019 N N . HIS A 1 383 ? -8.891 -8.727 9.586 1 95.75 383 HIS A N 1
ATOM 3020 C CA . HIS A 1 383 ? -8.773 -9.906 8.742 1 95.75 383 HIS A CA 1
ATOM 3021 C C . HIS A 1 383 ? -9.805 -10.961 9.133 1 95.75 383 HIS A C 1
ATOM 3023 O O . HIS A 1 383 ? -10.367 -10.914 10.227 1 95.75 383 HIS A O 1
ATOM 3029 N N . GLY A 1 384 ? -10.039 -11.852 8.258 1 95 384 GLY A N 1
ATOM 3030 C CA . GLY A 1 384 ? -10.984 -12.93 8.5 1 95 384 GLY A CA 1
ATOM 3031 C C . GLY A 1 384 ? -11.227 -13.789 7.277 1 95 384 GLY A C 1
ATOM 3032 O O . GLY A 1 384 ? -10.812 -13.438 6.168 1 95 384 GLY A O 1
ATOM 3033 N N . PHE A 1 385 ? -11.852 -14.898 7.516 1 96 385 PHE A N 1
ATOM 3034 C CA . PHE A 1 385 ? -12.219 -15.797 6.426 1 96 385 PHE A CA 1
ATOM 3035 C C . PHE A 1 385 ? -13.586 -15.43 5.867 1 96 385 PHE A C 1
ATOM 3037 O O . PHE A 1 385 ? -14.406 -14.828 6.562 1 96 385 PHE A O 1
ATOM 3044 N N . ALA A 1 386 ? -13.758 -15.672 4.598 1 95.12 386 ALA A N 1
ATOM 3045 C CA . ALA A 1 386 ? -15.039 -15.422 3.945 1 95.12 386 ALA A CA 1
ATOM 3046 C C . ALA A 1 386 ? -15.273 -16.406 2.803 1 95.12 386 ALA A C 1
ATOM 3048 O O . ALA A 1 386 ? -14.32 -16.891 2.189 1 95.12 386 ALA A O 1
ATOM 3049 N N . THR A 1 387 ? -16.5 -16.703 2.539 1 92.62 387 THR A N 1
ATOM 3050 C CA . THR A 1 387 ? -16.891 -17.469 1.357 1 92.62 387 THR A CA 1
ATOM 3051 C C . THR A 1 387 ? -17.453 -16.531 0.283 1 92.62 387 THR A C 1
ATOM 3053 O O . THR A 1 387 ? -17.406 -16.859 -0.906 1 92.62 387 THR A O 1
ATOM 3056 N N . GLU A 1 388 ? -18.031 -15.453 0.842 1 93.44 388 GLU A N 1
ATOM 3057 C CA . GLU A 1 388 ? -18.531 -14.383 -0.012 1 93.44 388 GLU A CA 1
ATOM 3058 C C . GLU A 1 388 ? -18.203 -13.008 0.565 1 93.44 388 GLU A C 1
ATOM 3060 O O . GLU A 1 388 ? -18.344 -12.789 1.77 1 93.44 388 GLU A O 1
ATOM 3065 N N . LEU A 1 389 ? -17.719 -12.156 -0.249 1 95.31 389 LEU A N 1
ATOM 3066 C CA . LEU A 1 389 ? -17.312 -10.82 0.18 1 95.31 389 LEU A CA 1
ATOM 3067 C C . LEU A 1 389 ? -17.812 -9.766 -0.804 1 95.31 389 LEU A C 1
ATOM 3069 O O . LEU A 1 389 ? -17.734 -9.961 -2.02 1 95.31 389 LEU A O 1
ATOM 3073 N N . TYR A 1 390 ? -18.359 -8.656 -0.298 1 94.88 390 TYR A N 1
ATOM 3074 C CA . TYR A 1 390 ? -18.797 -7.539 -1.126 1 94.88 390 TYR A CA 1
ATOM 3075 C C . TYR A 1 390 ? -18.047 -6.262 -0.76 1 94.88 390 TYR A C 1
ATOM 3077 O O . TYR A 1 390 ? -17.844 -5.965 0.421 1 94.88 390 TYR A O 1
ATOM 3085 N N . ILE A 1 391 ? -17.609 -5.543 -1.739 1 96.75 391 ILE A N 1
ATOM 3086 C CA . ILE A 1 391 ? -16.984 -4.242 -1.533 1 96.75 391 ILE A CA 1
ATOM 3087 C C . ILE A 1 391 ? -17.594 -3.221 -2.492 1 96.75 391 ILE A C 1
ATOM 3089 O O . ILE A 1 391 ? -17.656 -3.455 -3.701 1 96.75 391 ILE A O 1
ATOM 3093 N N . ARG A 1 392 ? -18.047 -2.139 -1.985 1 95.44 392 ARG A N 1
ATOM 3094 C CA . ARG A 1 392 ? -18.438 -0.992 -2.797 1 95.44 392 ARG A CA 1
ATOM 3095 C C . ARG A 1 392 ? -17.359 0.089 -2.775 1 95.44 392 ARG A C 1
ATOM 3097 O O . ARG A 1 392 ? -16.969 0.56 -1.707 1 95.44 392 ARG A O 1
ATOM 3104 N N . SER A 1 393 ? -16.969 0.454 -3.9 1 97.06 393 SER A N 1
ATOM 3105 C CA . SER A 1 393 ? -15.945 1.489 -4 1 97.06 393 SER A CA 1
ATOM 3106 C C . SER A 1 393 ? -16.547 2.877 -3.775 1 97.06 393 SER A C 1
ATOM 3108 O O . SER A 1 393 ? -17.625 3.178 -4.262 1 97.06 393 SER A O 1
ATOM 3110 N N . LEU A 1 394 ? -15.828 3.656 -3.008 1 95.38 394 LEU A N 1
ATOM 3111 C CA . LEU A 1 394 ? -16.156 5.07 -2.854 1 95.38 394 LEU A CA 1
ATOM 3112 C C . LEU A 1 394 ? -15.008 5.945 -3.354 1 95.38 394 LEU A C 1
ATOM 3114 O O . LEU A 1 394 ? -14.852 7.086 -2.91 1 95.38 394 LEU A O 1
ATOM 3118 N N . MET A 1 395 ? -14.211 5.375 -4.215 1 95 395 MET A N 1
ATOM 3119 C CA . MET A 1 395 ? -13 6.035 -4.695 1 95 395 MET A CA 1
ATOM 3120 C C . MET A 1 395 ? -13.148 6.453 -6.152 1 95 395 MET A C 1
ATOM 3122 O O . MET A 1 395 ? -13.734 5.719 -6.957 1 95 395 MET A O 1
ATOM 3126 N N . ASP A 1 396 ? -12.562 7.559 -6.445 1 91.25 396 ASP A N 1
ATOM 3127 C CA . ASP A 1 396 ? -12.586 8.008 -7.836 1 91.25 396 ASP A CA 1
ATOM 3128 C C . ASP A 1 396 ? -11.641 7.172 -8.695 1 91.25 396 ASP A C 1
ATOM 3130 O O . ASP A 1 396 ? -11.953 6.863 -9.852 1 91.25 396 ASP A O 1
ATOM 3134 N N . GLU A 1 397 ? -10.531 6.883 -8.117 1 93.5 397 GLU A N 1
ATOM 3135 C CA . GLU A 1 397 ? -9.516 6.109 -8.828 1 93.5 397 GLU A CA 1
ATOM 3136 C C . GLU A 1 397 ? -9.148 4.844 -8.07 1 93.5 397 GLU A C 1
ATOM 3138 O O . GLU A 1 397 ?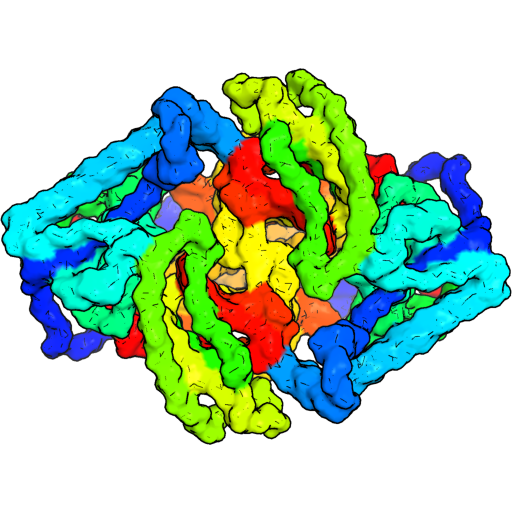 -8.016 4.699 -7.605 1 93.5 397 GLU A O 1
ATOM 3143 N N . GLY A 1 398 ? -10.062 3.961 -8.016 1 97 398 GLY A N 1
ATOM 3144 C CA . GLY A 1 398 ? -9.812 2.643 -7.453 1 97 398 GLY A CA 1
ATOM 3145 C C . GLY A 1 398 ? -9.609 1.572 -8.508 1 97 398 GLY A C 1
ATOM 3146 O O . GLY A 1 398 ? -9.898 1.792 -9.688 1 97 398 GLY A O 1
ATOM 3147 N N . HIS A 1 399 ? -9.016 0.435 -8.133 1 97.94 399 HIS A N 1
ATOM 3148 C CA . HIS A 1 399 ? -8.883 -0.676 -9.07 1 97.94 399 HIS A CA 1
ATOM 3149 C C . HIS A 1 399 ? -8.906 -2.016 -8.344 1 97.94 399 HIS A C 1
ATOM 3151 O O . HIS A 1 399 ? -8.766 -2.064 -7.117 1 97.94 399 HIS A O 1
ATOM 3157 N N . LEU A 1 400 ? -9.297 -2.982 -9.07 1 98.56 400 LEU A N 1
ATOM 3158 C CA . LEU A 1 400 ? -9.109 -4.387 -8.719 1 98.56 400 LEU A CA 1
ATOM 3159 C C . LEU A 1 400 ? -7.867 -4.957 -9.383 1 98.56 400 LEU A C 1
ATOM 3161 O O . LEU A 1 400 ? -7.672 -4.789 -10.586 1 98.56 400 LEU A O 1
ATOM 3165 N N . VAL A 1 401 ? -7.031 -5.547 -8.602 1 98.44 401 VAL A N 1
ATOM 3166 C CA . VAL A 1 401 ? -5.805 -6.105 -9.156 1 98.44 401 VAL A CA 1
ATOM 3167 C C . VAL A 1 401 ? -5.754 -7.609 -8.891 1 98.44 401 VAL A C 1
ATOM 3169 O O . VAL A 1 401 ? -5.871 -8.055 -7.75 1 98.44 401 VAL A O 1
ATOM 3172 N N . PHE A 1 402 ? -5.574 -8.367 -9.938 1 97.69 402 PHE A N 1
ATOM 3173 C CA . PHE A 1 402 ? -5.516 -9.828 -9.867 1 97.69 402 PHE A CA 1
ATOM 3174 C C . PHE A 1 402 ? -4.07 -10.312 -9.914 1 97.69 402 PHE A C 1
ATOM 3176 O O . PHE A 1 402 ? -3.363 -10.086 -10.898 1 97.69 402 PHE A O 1
ATOM 3183 N N . ASP A 1 403 ? -3.613 -10.914 -8.82 1 97.5 403 ASP A N 1
ATOM 3184 C CA . ASP A 1 403 ? -2.314 -11.57 -8.719 1 97.5 403 ASP A CA 1
ATOM 3185 C C . ASP A 1 403 ? -1.187 -10.625 -9.109 1 97.5 403 ASP A C 1
ATOM 3187 O O . ASP A 1 403 ? -0.229 -11.031 -9.773 1 97.5 403 ASP A O 1
ATOM 3191 N N . SER A 1 404 ? -1.369 -9.352 -8.875 1 94.75 404 SER A N 1
ATOM 3192 C CA . SER A 1 404 ? -0.385 -8.312 -9.156 1 94.75 404 SER A CA 1
ATOM 3193 C C . SER A 1 404 ? 0.004 -8.297 -10.625 1 94.75 404 SER A C 1
ATOM 3195 O O . SER A 1 404 ? 1.166 -8.07 -10.969 1 94.75 404 SER A O 1
ATOM 3197 N N . GLY A 1 405 ? -0.898 -8.641 -11.484 1 94.31 405 GLY A N 1
ATOM 3198 C CA . GLY A 1 405 ? -0.583 -8.695 -12.906 1 94.31 405 GLY A CA 1
ATOM 3199 C C . GLY A 1 405 ? -1.628 -8.016 -13.773 1 94.31 405 GLY A C 1
ATOM 3200 O O . GLY A 1 405 ? -1.294 -7.387 -14.781 1 94.31 405 GLY A O 1
ATOM 3201 N N . ILE A 1 406 ? -2.893 -8.141 -13.367 1 94.25 406 ILE A N 1
ATOM 3202 C CA . ILE A 1 406 ? -4 -7.648 -14.18 1 94.25 406 ILE A CA 1
ATOM 3203 C C . ILE A 1 406 ? -4.859 -6.695 -13.352 1 94.25 406 ILE A C 1
ATOM 3205 O O . ILE A 1 406 ? -5.109 -6.938 -12.172 1 94.25 406 ILE A O 1
ATOM 3209 N N . THR A 1 407 ? -5.352 -5.66 -13.992 1 95.94 407 THR A N 1
ATOM 3210 C CA . THR A 1 407 ? -6.137 -4.684 -13.242 1 95.94 407 THR A CA 1
ATOM 3211 C C . THR A 1 407 ? -7.43 -4.348 -13.977 1 95.94 407 THR A C 1
ATOM 3213 O O . THR A 1 407 ? -7.508 -4.492 -15.203 1 95.94 407 THR A O 1
ATOM 3216 N N . PHE A 1 408 ? -8.469 -4.008 -13.273 1 95.94 408 PHE A N 1
ATOM 3217 C CA . PHE A 1 408 ? -9.727 -3.43 -13.727 1 95.94 408 PHE A CA 1
ATOM 3218 C C . PHE A 1 408 ? -10.055 -2.166 -12.945 1 95.94 408 PHE A C 1
ATOM 3220 O O . PHE A 1 408 ? -9.781 -2.082 -11.742 1 95.94 408 PHE A O 1
ATOM 3227 N N . PRO A 1 409 ? -10.672 -1.198 -13.609 1 95.94 409 PRO A N 1
ATOM 3228 C CA . PRO A 1 409 ? -11.125 -0.037 -12.844 1 95.94 409 PRO A CA 1
ATOM 3229 C C . PRO A 1 409 ? -12.195 -0.393 -11.812 1 95.94 409 PRO A C 1
ATOM 3231 O O . PRO A 1 409 ? -13.023 -1.275 -12.055 1 95.94 409 PRO A O 1
ATOM 3234 N N . PHE A 1 410 ? -12.211 0.203 -10.711 1 96.75 410 PHE A N 1
ATOM 3235 C CA . PHE A 1 410 ? -13.156 0.02 -9.617 1 96.75 410 PHE A CA 1
ATOM 3236 C C . PHE A 1 410 ? -13.562 1.363 -9.023 1 96.75 410 PHE A C 1
ATOM 3238 O O . PHE A 1 410 ? -13.211 1.674 -7.879 1 96.75 410 PHE A O 1
ATOM 3245 N N . THR A 1 411 ? -14.32 2.086 -9.711 1 93.56 411 THR A N 1
ATOM 3246 C CA . THR A 1 411 ? -14.625 3.477 -9.391 1 93.56 411 THR A CA 1
ATOM 3247 C C . THR A 1 411 ? -15.828 3.564 -8.461 1 93.56 411 THR A C 1
ATOM 3249 O O . THR A 1 411 ? -16.516 2.566 -8.227 1 93.56 411 THR A O 1
ATOM 3252 N N . SER A 1 412 ? -16.062 4.742 -8.031 1 93 412 SER A N 1
ATOM 3253 C CA . SER A 1 412 ? -17.094 5.012 -7.039 1 93 412 SER A CA 1
ATOM 3254 C C . SER A 1 412 ? -18.453 4.504 -7.5 1 93 412 SER A C 1
ATOM 3256 O O . SER A 1 412 ? -18.844 4.734 -8.641 1 93 412 SER A O 1
ATOM 3258 N N . GLY A 1 413 ? -19.078 3.801 -6.609 1 91.12 413 GLY A N 1
ATOM 3259 C CA . GLY A 1 413 ? -20.406 3.273 -6.895 1 91.12 413 GLY A CA 1
ATOM 3260 C C . GLY A 1 413 ? -20.375 1.82 -7.332 1 91.12 413 GLY A C 1
ATOM 3261 O O . GLY A 1 413 ? -21.391 1.118 -7.211 1 91.12 413 GLY A O 1
ATOM 3262 N N . SER A 1 414 ? -19.297 1.36 -7.855 1 93.75 414 SER A N 1
ATOM 3263 C CA . SER A 1 414 ? -19.172 -0.029 -8.289 1 93.75 414 SER A CA 1
ATOM 3264 C C . SER A 1 414 ? -19.156 -0.978 -7.094 1 93.75 414 SER A C 1
ATOM 3266 O O . SER A 1 414 ? -18.609 -0.643 -6.039 1 93.75 414 SER A O 1
ATOM 3268 N N . ILE A 1 415 ? -19.734 -2.109 -7.281 1 94.31 415 ILE A N 1
ATOM 3269 C CA . ILE A 1 415 ? -19.766 -3.133 -6.242 1 94.31 415 ILE A CA 1
ATOM 3270 C C . ILE A 1 415 ? -19.141 -4.422 -6.77 1 94.31 415 ILE A C 1
ATOM 3272 O O . ILE A 1 415 ? -19.547 -4.934 -7.816 1 94.31 415 ILE A O 1
ATOM 3276 N N . ALA A 1 416 ? -18.234 -4.938 -6.086 1 96.75 416 ALA A N 1
ATOM 3277 C CA . ALA A 1 416 ? -17.578 -6.195 -6.453 1 96.75 416 ALA A CA 1
ATOM 3278 C C . ALA A 1 416 ? -17.969 -7.316 -5.492 1 96.75 416 ALA A C 1
ATOM 3280 O O . ALA A 1 416 ? -18 -7.117 -4.273 1 96.75 416 ALA A O 1
ATOM 3281 N N . LYS A 1 417 ? -18.281 -8.391 -6.047 1 95.38 417 LYS A N 1
ATOM 3282 C CA . LYS A 1 417 ? -18.531 -9.625 -5.305 1 95.38 417 LYS A CA 1
ATOM 3283 C C . LYS A 1 417 ? -17.406 -10.625 -5.504 1 95.38 417 LYS A C 1
ATOM 3285 O O . LYS A 1 417 ? -17.016 -10.922 -6.637 1 95.38 417 LYS A O 1
ATOM 3290 N N . PHE A 1 418 ? -16.875 -11.141 -4.43 1 97.5 418 PHE A N 1
ATOM 3291 C CA . PHE A 1 418 ? -15.797 -12.117 -4.453 1 97.5 418 PHE A CA 1
ATOM 3292 C C . PHE A 1 418 ? -16.281 -13.477 -3.947 1 97.5 418 PHE A C 1
ATOM 3294 O O . PHE A 1 418 ? -16.875 -13.562 -2.869 1 97.5 418 PHE A O 1
ATOM 3301 N N . THR A 1 419 ? -16 -14.508 -4.695 1 96.5 419 THR A N 1
ATOM 3302 C CA . THR A 1 419 ? -16.375 -15.867 -4.301 1 96.5 419 THR A CA 1
ATOM 3303 C C . THR A 1 419 ? -15.312 -16.875 -4.738 1 96.5 419 THR A C 1
ATOM 3305 O O . THR A 1 419 ? -14.43 -16.531 -5.531 1 96.5 419 THR A O 1
ATOM 3308 N N . VAL A 1 420 ? -15.352 -18 -4.141 1 96.62 420 VAL A N 1
ATOM 3309 C CA . VAL A 1 420 ? -14.539 -19.156 -4.527 1 96.62 420 VAL A CA 1
ATOM 3310 C C . VAL A 1 420 ? -15.43 -20.344 -4.863 1 96.62 420 VAL A C 1
ATOM 3312 O O . VAL A 1 420 ? -16.25 -20.75 -4.043 1 96.62 420 VAL A O 1
ATOM 3315 N N . MET A 1 421 ? -15.25 -20.828 -6.078 1 93.25 421 MET A N 1
ATOM 3316 C CA . MET A 1 421 ? -16.016 -21.984 -6.527 1 93.25 421 MET A CA 1
ATOM 3317 C C . MET A 1 421 ? -15.102 -23.125 -6.93 1 93.25 421 MET A C 1
ATOM 3319 O O . MET A 1 421 ? -14.102 -22.906 -7.621 1 93.25 421 MET A O 1
ATOM 3323 N N . PRO A 1 422 ? -15.445 -24.297 -6.57 1 91.44 422 PRO A N 1
ATOM 3324 C CA . PRO A 1 422 ? -14.617 -25.453 -6.945 1 91.44 422 PRO A CA 1
ATOM 3325 C C . PRO A 1 422 ? -14.445 -25.594 -8.453 1 91.44 422 PRO A C 1
ATOM 3327 O O . PRO A 1 422 ? -13.406 -26.047 -8.922 1 91.44 422 PRO A O 1
ATOM 3330 N N . SER A 1 423 ? -15.398 -25.141 -9.219 1 91 423 SER A N 1
ATOM 3331 C CA . SER A 1 423 ? -15.359 -25.266 -10.672 1 91 423 SER A CA 1
ATOM 3332 C C . SER A 1 423 ? -14.266 -24.391 -11.273 1 91 423 SER A C 1
ATOM 3334 O O . SER A 1 423 ? -13.859 -24.594 -12.422 1 91 423 SER A O 1
ATOM 3336 N N . ASP A 1 424 ? -13.812 -23.438 -10.492 1 93.19 424 ASP A N 1
ATOM 3337 C CA . ASP A 1 424 ? -12.828 -22.5 -11.016 1 93.19 424 ASP A CA 1
ATOM 3338 C C . ASP A 1 424 ? -11.414 -22.922 -10.609 1 93.19 424 ASP A C 1
ATOM 3340 O O . ASP A 1 424 ? -10.445 -22.219 -10.914 1 93.19 424 ASP A O 1
ATOM 3344 N N . SER A 1 425 ? -11.227 -24.047 -9.984 1 95.12 425 SER A N 1
ATOM 3345 C CA . SER A 1 425 ? -9.93 -24.484 -9.477 1 95.12 425 SER A CA 1
ATOM 3346 C C . SER A 1 425 ? -8.938 -24.703 -10.617 1 95.12 425 SER A C 1
ATOM 3348 O O . SER A 1 425 ? -9.344 -24.938 -11.758 1 95.12 425 SER A O 1
ATOM 3350 N N . LEU A 1 426 ? -7.715 -24.516 -10.359 1 96.5 426 LEU A N 1
ATOM 3351 C CA . LEU A 1 426 ? -6.621 -24.75 -11.297 1 96.5 426 LEU A CA 1
ATOM 3352 C C . LEU A 1 426 ? -5.969 -26.109 -11.039 1 96.5 426 LEU A C 1
ATOM 3354 O O . LEU A 1 426 ? -5.594 -26.422 -9.906 1 96.5 426 LEU A O 1
ATOM 3358 N N . CYS A 1 427 ? -5.871 -26.859 -12.07 1 94.88 427 CYS A N 1
ATOM 3359 C CA . CYS A 1 427 ? -5.266 -28.188 -11.984 1 94.88 427 CYS A CA 1
ATOM 3360 C C . CYS A 1 427 ? -3.744 -28.094 -12.016 1 94.88 427 CYS A C 1
ATOM 3362 O O . CYS A 1 427 ? -3.166 -27.641 -13.008 1 94.88 427 CYS A O 1
ATOM 3364 N N . CYS A 1 428 ? -3.104 -28.484 -10.938 1 95.81 428 CYS A N 1
ATOM 3365 C CA . CYS A 1 428 ? -1.651 -28.5 -10.805 1 95.81 428 CYS A CA 1
ATOM 3366 C C . CYS A 1 428 ? -1.156 -29.859 -10.352 1 95.81 428 CYS A C 1
ATOM 3368 O O . CYS A 1 428 ? -1.92 -30.828 -10.336 1 95.81 428 CYS A O 1
ATOM 3370 N N . VAL A 1 429 ? 0.203 -29.938 -10.133 1 94.44 429 VAL A N 1
ATOM 3371 C CA . VAL A 1 429 ? 0.765 -31.219 -9.742 1 94.44 429 VAL A CA 1
ATOM 3372 C C . VAL A 1 429 ? 1.677 -31.031 -8.531 1 94.44 429 VAL A C 1
ATOM 3374 O O . VAL A 1 429 ? 2.279 -29.969 -8.352 1 94.44 429 VAL A O 1
ATOM 3377 N N . GLN A 1 430 ? 1.659 -31.984 -7.754 1 93 430 GLN A N 1
ATOM 3378 C CA . GLN A 1 430 ? 2.598 -32.094 -6.645 1 93 430 GLN A CA 1
ATOM 3379 C C . GLN A 1 430 ? 3.498 -33.312 -6.797 1 93 430 GLN A C 1
ATOM 3381 O O . GLN A 1 430 ? 3.01 -34.438 -6.98 1 93 430 GLN A O 1
ATOM 3386 N N . LEU A 1 431 ? 4.734 -33.031 -6.902 1 90.19 431 LEU A N 1
ATOM 3387 C CA . LEU A 1 431 ? 5.723 -34.094 -7.039 1 90.19 431 LEU A CA 1
ATOM 3388 C C . LEU A 1 431 ? 6.617 -34.156 -5.805 1 90.19 431 LEU A C 1
ATOM 3390 O O . LEU A 1 431 ? 7.246 -33.188 -5.43 1 90.19 431 LEU A O 1
ATOM 3394 N N . ASP A 1 432 ? 6.535 -35.219 -5.012 1 77.06 432 ASP A N 1
ATOM 3395 C CA . ASP A 1 432 ? 7.383 -35.375 -3.838 1 77.06 432 ASP A CA 1
ATOM 3396 C C . ASP A 1 432 ? 8.75 -35.938 -4.223 1 77.06 432 ASP A C 1
ATOM 3398 O O . ASP A 1 432 ? 8.922 -36.5 -5.316 1 77.06 432 ASP A O 1
ATOM 3402 N N . VAL A 1 433 ? 9.789 -35.562 -3.398 1 66.12 433 VAL A N 1
ATOM 3403 C CA . VAL A 1 433 ? 11.141 -36.062 -3.613 1 66.12 433 VAL A CA 1
ATOM 3404 C C . VAL A 1 433 ? 11.109 -37.594 -3.691 1 66.12 433 VAL A C 1
ATOM 3406 O O . VAL A 1 433 ? 10.469 -38.25 -2.869 1 66.12 433 VAL A O 1
ATOM 3409 N N . PRO A 1 434 ? 11.539 -38.125 -4.891 1 55.75 434 PRO A N 1
ATOM 3410 C CA . PRO A 1 434 ? 11.656 -39.562 -4.891 1 55.75 434 PRO A CA 1
ATOM 3411 C C . PRO A 1 434 ? 12.516 -40.094 -3.746 1 55.75 434 PRO A C 1
ATOM 3413 O O . PRO A 1 434 ? 13.477 -39.438 -3.338 1 55.75 434 PRO A O 1
ATOM 3416 N N . CYS A 1 435 ? 11.906 -40.812 -2.709 1 43.47 435 CYS A N 1
ATOM 3417 C CA . CYS A 1 435 ? 12.711 -41.531 -1.733 1 43.47 435 CYS A CA 1
ATOM 3418 C C . CYS A 1 435 ? 13.859 -42.25 -2.414 1 43.47 435 CYS A C 1
ATOM 3420 O O . CYS A 1 435 ? 13.727 -42.688 -3.559 1 43.47 435 CYS A O 1
ATOM 3422 N N . MET B 1 1 ? -11.344 -5.215 44.125 1 21.31 1 MET B N 1
ATOM 3423 C CA . MET B 1 1 ? -12.016 -5.027 42.844 1 21.31 1 MET B CA 1
ATOM 3424 C C . MET B 1 1 ? -11.352 -3.914 42.031 1 21.31 1 MET B C 1
ATOM 3426 O O . MET B 1 1 ? -11.586 -2.732 42.281 1 21.31 1 MET B O 1
ATOM 3430 N N . PHE B 1 2 ? -10.078 -4.031 41.719 1 26.67 2 PHE B N 1
ATOM 3431 C CA . PHE B 1 2 ? -9.188 -3.092 41.031 1 26.67 2 PHE B CA 1
ATOM 3432 C C . PHE B 1 2 ? -9.727 -2.746 39.656 1 26.67 2 PHE B C 1
ATOM 3434 O O . PHE B 1 2 ? -9.953 -3.637 38.844 1 26.67 2 PHE B O 1
ATOM 3441 N N . SER B 1 3 ? -10.531 -1.704 39.594 1 29.08 3 SER B N 1
ATOM 3442 C CA . SER B 1 3 ? -11.281 -1.16 38.469 1 29.08 3 SER B CA 1
ATOM 3443 C C . SER B 1 3 ? -10.383 -0.946 37.25 1 29.08 3 SER B C 1
ATOM 3445 O O . SER B 1 3 ? -9.242 -0.51 37.375 1 29.08 3 SER B O 1
ATOM 3447 N N . CYS B 1 4 ? -10.648 -1.712 36.219 1 37.53 4 CYS B N 1
ATOM 3448 C CA . CYS B 1 4 ? -10.117 -1.678 34.875 1 37.53 4 CYS B CA 1
ATOM 3449 C C . CYS B 1 4 ? -9.867 -0.244 34.406 1 37.53 4 CYS B C 1
ATOM 3451 O O . CYS B 1 4 ? -9.062 -0.006 33.5 1 37.53 4 CYS B O 1
ATOM 3453 N N . CYS B 1 5 ? -10.641 0.735 34.969 1 36.06 5 CYS B N 1
ATOM 3454 C CA . CYS B 1 5 ? -10.562 2.127 34.531 1 36.06 5 CYS B CA 1
ATOM 3455 C C . CYS B 1 5 ? -9.219 2.742 34.906 1 36.06 5 CYS B C 1
ATOM 3457 O O . CYS B 1 5 ? -8.805 3.742 34.312 1 36.06 5 CYS B O 1
ATOM 3459 N N . SER B 1 6 ? -8.633 2.273 36.031 1 36.28 6 SER B N 1
ATOM 3460 C CA . SER B 1 6 ? -7.469 2.996 36.531 1 36.28 6 SER B CA 1
ATOM 3461 C C . SER B 1 6 ? -6.238 2.744 35.656 1 36.28 6 SER B C 1
ATOM 3463 O O . SER B 1 6 ? -5.43 3.648 35.469 1 36.28 6 SER B O 1
ATOM 3465 N N . LEU B 1 7 ? -6.16 1.556 35.156 1 33.22 7 LEU B N 1
ATOM 3466 C CA . LEU B 1 7 ? -4.914 1.245 34.438 1 33.22 7 LEU B CA 1
ATOM 3467 C C . LEU B 1 7 ? -4.867 1.917 33.094 1 33.22 7 LEU B C 1
ATOM 3469 O O . LEU B 1 7 ? -3.812 2.383 32.656 1 33.22 7 LEU B O 1
ATOM 3473 N N . VAL B 1 8 ? -5.984 1.955 32.438 1 36.25 8 VAL B N 1
ATOM 3474 C CA . VAL B 1 8 ? -6.016 2.527 31.094 1 36.25 8 VAL B CA 1
ATOM 3475 C C . VAL B 1 8 ? -5.812 4.039 31.172 1 36.25 8 VAL B C 1
ATOM 3477 O O . VAL B 1 8 ? -5.098 4.617 30.359 1 36.25 8 VAL B O 1
ATOM 3480 N N . ARG B 1 9 ? -6.355 4.801 32.25 1 36.34 9 ARG B N 1
ATOM 3481 C CA . ARG B 1 9 ? -6.238 6.246 32.406 1 36.34 9 ARG B CA 1
ATOM 3482 C C . ARG B 1 9 ? -4.797 6.641 32.719 1 36.34 9 ARG B C 1
ATOM 3484 O O . ARG B 1 9 ? -4.336 7.699 32.281 1 36.34 9 ARG B O 1
ATOM 3491 N N . ILE B 1 10 ? -4.164 5.84 33.469 1 32.72 10 ILE B N 1
ATOM 3492 C CA . ILE B 1 10 ? -2.801 6.211 33.844 1 32.72 10 ILE B CA 1
ATOM 3493 C C . ILE B 1 10 ? -1.903 6.168 32.594 1 32.72 10 ILE B C 1
ATOM 3495 O O . ILE B 1 10 ? -1.055 7.039 32.406 1 32.72 10 ILE B O 1
ATOM 3499 N N . ALA B 1 11 ? -2.125 5.258 31.781 1 32.22 11 ALA B N 1
ATOM 3500 C CA . ALA B 1 11 ? -1.24 5.145 30.625 1 32.22 11 ALA B CA 1
ATOM 3501 C C . ALA B 1 11 ? -1.502 6.262 29.625 1 32.22 11 ALA B C 1
ATOM 3503 O O . ALA B 1 11 ? -0.571 6.766 28.984 1 32.22 11 ALA B O 1
ATOM 3504 N N . ASP B 1 12 ? -2.766 6.703 29.531 1 33.91 12 ASP B N 1
ATOM 3505 C CA . ASP B 1 12 ? -3.104 7.66 28.484 1 33.91 12 ASP B CA 1
ATOM 3506 C C . ASP B 1 12 ? -2.541 9.047 28.812 1 33.91 12 ASP B C 1
ATOM 3508 O O . ASP B 1 12 ? -2.004 9.719 27.922 1 33.91 12 ASP B O 1
ATOM 3512 N N . THR B 1 13 ? -2.904 9.547 30.109 1 29.88 13 THR B N 1
ATOM 3513 C CA . THR B 1 13 ? -2.594 10.945 30.391 1 29.88 13 THR B CA 1
ATOM 3514 C C . THR B 1 13 ? -1.102 11.125 30.656 1 29.88 13 THR B C 1
ATOM 3516 O O . THR B 1 13 ? -0.56 12.219 30.469 1 29.88 13 THR B O 1
ATOM 3519 N N . ARG B 1 14 ? -0.478 10.148 31.328 1 33.62 14 ARG B N 1
ATOM 3520 C CA . ARG B 1 14 ? 0.882 10.406 31.781 1 33.62 14 ARG B CA 1
ATOM 3521 C C . ARG B 1 14 ? 1.858 10.445 30.609 1 33.62 14 ARG B C 1
ATOM 3523 O O . ARG B 1 14 ? 2.896 11.109 30.672 1 33.62 14 ARG B O 1
ATOM 3530 N N . CYS B 1 15 ? 1.6 9.562 29.703 1 30.83 15 CYS B N 1
ATOM 3531 C CA . CYS B 1 15 ? 2.676 9.445 28.719 1 30.83 15 CYS B CA 1
ATOM 3532 C C . CYS B 1 15 ? 2.623 10.586 27.703 1 30.83 15 CYS B C 1
ATOM 3534 O O . CYS B 1 15 ? 3.629 10.898 27.078 1 30.83 15 CYS B O 1
ATOM 3536 N N . LEU B 1 16 ? 1.43 11.07 27.422 1 29.38 16 LEU B N 1
ATOM 3537 C CA . LEU B 1 16 ? 1.447 12.109 26.406 1 29.38 16 LEU B CA 1
ATOM 3538 C C . LEU B 1 16 ? 2.012 13.414 26.969 1 29.38 16 LEU B C 1
ATOM 3540 O O . LEU B 1 16 ? 2.623 14.195 26.234 1 29.38 16 LEU B O 1
ATOM 3544 N N . LYS B 1 17 ? 1.768 13.695 28.266 1 33.47 17 LYS B N 1
ATOM 3545 C CA . LYS B 1 17 ? 2.219 14.984 28.781 1 33.47 17 LYS B CA 1
ATOM 3546 C C . LYS B 1 17 ? 3.74 15.047 28.859 1 33.47 17 LYS B C 1
ATOM 3548 O O . LYS B 1 17 ? 4.336 16.109 28.641 1 33.47 17 LYS B O 1
ATOM 3553 N N . SER B 1 18 ? 4.324 13.875 29.25 1 32.62 18 SER B N 1
ATOM 3554 C CA . SER B 1 18 ? 5.727 14.008 29.625 1 32.62 18 SER B CA 1
ATOM 3555 C C . SER B 1 18 ? 6.613 14.125 28.391 1 32.62 18 SER B C 1
ATOM 3557 O O . SER B 1 18 ? 7.812 14.391 28.5 1 32.62 18 SER B O 1
ATOM 3559 N N . LEU B 1 19 ? 6.062 13.602 27.359 1 31.69 19 LEU B N 1
ATOM 3560 C CA . LEU B 1 19 ? 7.031 13.562 26.266 1 31.69 19 LEU B CA 1
ATOM 3561 C C . LEU B 1 19 ? 7.273 14.953 25.703 1 31.69 19 LEU B C 1
ATOM 3563 O O . LEU B 1 19 ? 8.039 15.109 24.75 1 31.69 19 LEU B O 1
ATOM 3567 N N . TYR B 1 20 ? 6.426 15.867 26.141 1 29.7 20 TYR B N 1
ATOM 3568 C CA . TYR B 1 20 ? 6.652 17.172 25.547 1 29.7 20 TYR B CA 1
ATOM 3569 C C . TYR B 1 20 ? 7.797 17.906 26.234 1 29.7 20 TYR B C 1
ATOM 3571 O O . TYR B 1 20 ? 7.602 18.516 27.281 1 29.7 20 TYR B O 1
ATOM 3579 N N . ARG B 1 21 ? 8.945 17.375 26.328 1 29.7 21 ARG B N 1
ATOM 3580 C CA . ARG B 1 21 ? 10.008 18.266 26.766 1 29.7 21 ARG B CA 1
ATOM 3581 C C . ARG B 1 21 ? 10.133 19.453 25.812 1 29.7 21 ARG B C 1
ATOM 3583 O O . ARG B 1 21 ? 10.234 19.281 24.609 1 29.7 21 ARG B O 1
ATOM 3590 N N . SER B 1 22 ? 9.758 20.625 26.203 1 31.41 22 SER B N 1
ATOM 3591 C CA . SER B 1 22 ? 9.93 21.938 25.578 1 31.41 22 SER B CA 1
ATOM 3592 C C . SER B 1 22 ? 11.383 22.172 25.172 1 31.41 22 SER B C 1
ATOM 3594 O O . SER B 1 22 ? 12.273 22.172 26.016 1 31.41 22 SER B O 1
ATOM 3596 N N . PHE B 1 23 ? 11.867 21.672 24.172 1 32.16 23 PHE B N 1
ATOM 3597 C CA . PHE B 1 23 ? 13.102 22.312 23.734 1 32.16 23 PHE B CA 1
ATOM 3598 C C . PHE B 1 23 ? 12.914 23.828 23.641 1 32.16 23 PHE B C 1
ATOM 3600 O O . PHE B 1 23 ? 12.023 24.297 22.922 1 32.16 23 PHE B O 1
ATOM 3607 N N . THR B 1 24 ? 13.242 24.531 24.719 1 33.88 24 THR B N 1
ATOM 3608 C CA . THR B 1 24 ? 13.312 25.984 24.812 1 33.88 24 THR B CA 1
ATOM 3609 C C . THR B 1 24 ? 14.172 26.547 23.688 1 33.88 24 THR B C 1
ATOM 3611 O O . THR B 1 24 ? 15.383 26.328 23.641 1 33.88 24 THR B O 1
ATOM 3614 N N . LEU B 1 25 ? 13.758 26.609 22.453 1 38.97 25 LEU B N 1
ATOM 3615 C CA . LEU B 1 25 ? 14.5 27.547 21.625 1 38.97 25 LEU B CA 1
ATOM 3616 C C . LEU B 1 25 ? 14.852 28.812 22.406 1 38.97 25 LEU B C 1
ATOM 3618 O O . LEU B 1 25 ? 14.148 29.188 23.344 1 38.97 25 LEU B O 1
ATOM 3622 N N . PRO B 1 26 ? 16.031 29.375 22.281 1 39.88 26 PRO B N 1
ATOM 3623 C CA . PRO B 1 26 ? 16.312 30.641 22.969 1 39.88 26 PRO B CA 1
ATOM 3624 C C . PRO B 1 26 ? 15.156 31.625 22.859 1 39.88 26 PRO B C 1
ATOM 3626 O O . PRO B 1 26 ? 14.484 31.703 21.828 1 39.88 26 PRO B O 1
ATOM 3629 N N . SER B 1 27 ? 14.43 32 23.938 1 42.12 27 SER B N 1
ATOM 3630 C CA . SER B 1 27 ? 13.406 33 24.203 1 42.12 27 SER B CA 1
ATOM 3631 C C . SER B 1 27 ? 13.562 34.219 23.297 1 42.12 27 SER B C 1
ATOM 3633 O O . SER B 1 27 ? 12.617 35 23.109 1 42.12 27 SER B O 1
ATOM 3635 N N . GLU B 1 28 ? 14.695 34.562 22.906 1 44.56 28 GLU B N 1
ATOM 3636 C CA . GLU B 1 28 ? 14.953 35.875 22.312 1 44.56 28 GLU B CA 1
ATOM 3637 C C . GLU B 1 28 ? 14.227 36.031 20.984 1 44.56 28 GLU B C 1
ATOM 3639 O O . GLU B 1 28 ? 13.922 37.156 20.562 1 44.56 28 GLU B O 1
ATOM 3644 N N . GLN B 1 29 ? 14.195 35.031 20.047 1 48.31 29 GLN B N 1
ATOM 3645 C CA . GLN B 1 29 ? 13.805 35.312 18.672 1 48.31 29 GLN B CA 1
ATOM 3646 C C . GLN B 1 29 ? 12.336 35 18.453 1 48.31 29 GLN B C 1
ATOM 3648 O O . GLN B 1 29 ? 11.93 34.688 17.328 1 48.31 29 GLN B O 1
ATOM 3653 N N . LEU B 1 30 ? 11.633 34.688 19.375 1 55.03 30 LEU B N 1
ATOM 3654 C CA . LEU B 1 30 ? 10.273 34.344 18.938 1 55.03 30 LEU B CA 1
ATOM 3655 C C . LEU B 1 30 ? 9.562 35.594 18.438 1 55.03 30 LEU B C 1
ATOM 3657 O O . LEU B 1 30 ? 9.633 36.656 19.062 1 55.03 30 LEU B O 1
ATOM 3661 N N . PRO B 1 31 ? 9.133 35.688 17.172 1 58.84 31 PRO B N 1
ATOM 3662 C CA . PRO B 1 31 ? 8.43 36.812 16.609 1 58.84 31 PRO B CA 1
ATOM 3663 C C . PRO B 1 31 ? 7.227 37.25 17.438 1 58.84 31 PRO B C 1
ATOM 3665 O O . PRO B 1 31 ? 6.57 36.406 18.062 1 58.84 31 PRO B O 1
ATOM 3668 N N . ILE B 1 32 ? 7.234 38.469 17.922 1 72.75 32 ILE B N 1
ATOM 3669 C CA . ILE B 1 32 ? 6.023 39.031 18.5 1 72.75 32 ILE B CA 1
ATOM 3670 C C . ILE B 1 32 ? 4.836 38.75 17.578 1 72.75 32 ILE B C 1
ATOM 3672 O O . ILE B 1 32 ? 4.855 39.156 16.406 1 72.75 32 ILE B O 1
ATOM 3676 N N . PHE B 1 33 ? 3.85 37.844 17.984 1 87.94 33 PHE B N 1
ATOM 3677 C CA . PHE B 1 33 ? 2.682 37.5 17.188 1 87.94 33 PHE B CA 1
ATOM 3678 C C . PHE B 1 33 ? 1.693 38.656 17.125 1 87.94 33 PHE B C 1
ATOM 3680 O O . PHE B 1 33 ? 0.802 38.75 17.969 1 87.94 33 PHE B O 1
ATOM 3687 N N . ARG B 1 34 ? 1.917 39.562 16.234 1 91.06 34 ARG B N 1
ATOM 3688 C CA . ARG B 1 34 ? 1.038 40.688 15.938 1 91.06 34 ARG B CA 1
ATOM 3689 C C . ARG B 1 34 ? 0.779 40.812 14.445 1 91.06 34 ARG B C 1
ATOM 3691 O O . ARG B 1 34 ? 1.195 41.781 13.812 1 91.06 34 ARG B O 1
ATOM 3698 N N . PRO B 1 35 ? 0.01 39.812 13.992 1 95.5 35 PRO B N 1
ATOM 3699 C CA . PRO B 1 35 ? -0.219 39.812 12.547 1 95.5 35 PRO B CA 1
ATOM 3700 C C . PRO B 1 35 ? -1.163 40.938 12.094 1 95.5 35 PRO B C 1
ATOM 3702 O O . PRO B 1 35 ? -2.105 41.281 12.812 1 95.5 35 PRO B O 1
ATOM 3705 N N . LYS B 1 36 ? -0.878 41.469 10.898 1 97.06 36 LYS B N 1
ATOM 3706 C CA . LYS B 1 36 ? -1.75 42.438 10.266 1 97.06 36 LYS B CA 1
ATOM 3707 C C . LYS B 1 36 ? -2.535 41.844 9.109 1 97.06 36 LYS B C 1
ATOM 3709 O O . LYS B 1 36 ? -3.623 42.312 8.766 1 97.06 36 LYS B O 1
ATOM 3714 N N . THR B 1 37 ? -1.975 40.812 8.523 1 98 37 THR B N 1
ATOM 3715 C CA . THR B 1 37 ? -2.602 40.125 7.395 1 98 37 THR B CA 1
ATOM 3716 C C . THR B 1 37 ? -2.748 38.625 7.672 1 98 37 THR B C 1
ATOM 3718 O O . THR B 1 37 ? -1.847 38 8.242 1 98 37 THR B O 1
ATOM 3721 N N . ALA B 1 38 ? -3.908 38.094 7.34 1 98.44 38 ALA B N 1
ATOM 3722 C CA . ALA B 1 38 ? -4.184 36.688 7.527 1 98.44 38 ALA B CA 1
ATOM 3723 C C . ALA B 1 38 ? -4.715 36.062 6.242 1 98.44 38 ALA B C 1
ATOM 3725 O O . ALA B 1 38 ? -5.578 36.625 5.574 1 98.44 38 ALA B O 1
ATOM 3726 N N . LEU B 1 39 ? -4.098 34.969 5.875 1 98.62 39 LEU B N 1
ATOM 3727 C CA . LEU B 1 39 ? -4.602 34.156 4.781 1 98.62 39 LEU B CA 1
ATOM 3728 C C . LEU B 1 39 ? -5.371 32.938 5.32 1 98.62 39 LEU B C 1
ATOM 3730 O O . LEU B 1 39 ? -4.895 32.25 6.223 1 98.62 39 LEU B O 1
ATOM 3734 N N . ILE B 1 40 ? -6.59 32.75 4.848 1 98.81 40 ILE B N 1
ATOM 3735 C CA . ILE B 1 40 ? -7.355 31.547 5.207 1 98.81 40 ILE B CA 1
ATOM 3736 C C . ILE B 1 40 ? -7.383 30.578 4.027 1 98.81 40 ILE B C 1
ATOM 3738 O O . ILE B 1 40 ? -7.91 30.906 2.961 1 98.81 40 ILE B O 1
ATOM 3742 N N . LEU B 1 41 ? -6.773 29.438 4.184 1 98.38 41 LEU B N 1
ATOM 3743 C CA . LEU B 1 41 ? -6.914 28.344 3.236 1 98.38 41 LEU B CA 1
ATOM 3744 C C . LEU B 1 41 ? -8.141 27.484 3.564 1 98.38 41 LEU B C 1
ATOM 3746 O O . LEU B 1 41 ? -8.156 26.781 4.57 1 98.38 41 LEU B O 1
ATOM 3750 N N . ALA B 1 42 ? -9.094 27.562 2.729 1 98 42 ALA B N 1
ATOM 3751 C CA . ALA B 1 42 ? -10.352 26.859 2.955 1 98 42 ALA B CA 1
ATOM 3752 C C . ALA B 1 42 ? -10.398 25.547 2.199 1 98 42 ALA B C 1
ATOM 3754 O O . ALA B 1 42 ? -9.953 25.453 1.052 1 98 42 ALA B O 1
ATOM 3755 N N . LYS B 1 43 ? -10.906 24.547 2.875 1 95.44 43 LYS B N 1
ATOM 3756 C CA . LYS B 1 43 ? -11.062 23.25 2.227 1 95.44 43 LYS B CA 1
ATOM 3757 C C . LYS B 1 43 ? -12.141 23.312 1.147 1 95.44 43 LYS B C 1
ATOM 3759 O O . LYS B 1 43 ? -13.062 24.125 1.223 1 95.44 43 LYS B O 1
ATOM 3764 N N . LEU B 1 44 ? -11.961 22.469 0.187 1 91.5 44 LEU B N 1
ATOM 3765 C CA . LEU B 1 44 ? -13.047 22.172 -0.741 1 91.5 44 LEU B CA 1
ATOM 3766 C C . LEU B 1 44 ? -13.938 21.062 -0.203 1 91.5 44 LEU B C 1
ATOM 3768 O O . LEU B 1 44 ? -13.469 19.938 -0.001 1 91.5 44 LEU B O 1
ATOM 3772 N N . SER B 1 45 ? -15.195 21.391 0.083 1 92.5 45 SER B N 1
ATOM 3773 C CA . SER B 1 45 ? -16.062 20.344 0.604 1 92.5 45 SER B CA 1
ATOM 3774 C C . SER B 1 45 ? -16.328 19.281 -0.445 1 92.5 45 SER B C 1
ATOM 3776 O O . SER B 1 45 ? -16.156 19.516 -1.643 1 92.5 45 SER B O 1
ATOM 3778 N N . LYS B 1 46 ? -16.688 18.078 0.018 1 91.44 46 LYS B N 1
ATOM 3779 C CA . LYS B 1 46 ? -17.031 17.016 -0.916 1 91.44 46 LYS B CA 1
ATOM 3780 C C . LYS B 1 46 ? -18.188 17.422 -1.818 1 91.44 46 LYS B C 1
ATOM 3782 O O . LYS B 1 46 ? -18.25 17.031 -2.988 1 91.44 46 LYS B O 1
ATOM 3787 N N . TYR B 1 47 ? -19.109 18.141 -1.308 1 93.56 47 TYR B N 1
ATOM 3788 C CA . TYR B 1 47 ? -20.234 18.641 -2.102 1 93.56 47 TYR B CA 1
ATOM 3789 C C . TYR B 1 47 ? -19.75 19.562 -3.213 1 93.56 47 TYR B C 1
ATOM 3791 O O . TYR B 1 47 ? -20.203 19.469 -4.352 1 93.56 47 TYR B O 1
ATOM 3799 N N . ASP B 1 48 ? -18.828 20.438 -2.836 1 91.38 48 ASP B N 1
ATOM 3800 C CA . ASP B 1 48 ? -18.219 21.312 -3.842 1 91.38 48 ASP B CA 1
ATOM 3801 C C . ASP B 1 48 ? -17.547 20.5 -4.938 1 91.38 48 ASP B C 1
ATOM 3803 O O . ASP B 1 48 ? -17.641 20.828 -6.121 1 91.38 48 ASP B O 1
ATOM 3807 N N . TYR B 1 49 ? -16.859 19.516 -4.516 1 90.75 49 TYR B N 1
ATOM 3808 C CA . TYR B 1 49 ? -16.141 18.656 -5.449 1 90.75 49 TYR B CA 1
ATOM 3809 C C . TYR B 1 49 ? -17.109 17.969 -6.414 1 90.75 49 TYR B C 1
ATOM 3811 O O . TYR B 1 49 ? -16.906 18 -7.629 1 90.75 49 TYR B O 1
ATOM 3819 N N . GLU B 1 50 ? -18.141 17.375 -5.867 1 91.38 50 GLU B N 1
ATOM 3820 C CA . GLU B 1 50 ? -19.125 16.688 -6.703 1 91.38 50 GLU B CA 1
ATOM 3821 C C . GLU B 1 50 ? -19.812 17.656 -7.656 1 91.38 50 GLU B C 1
ATOM 3823 O O . GLU B 1 50 ? -20.094 17.312 -8.805 1 91.38 50 GLU B O 1
ATOM 3828 N N . LYS B 1 51 ? -20.016 18.766 -7.184 1 90.44 51 LYS B N 1
ATOM 3829 C CA . LYS B 1 51 ? -20.656 19.797 -8.008 1 90.44 51 LYS B CA 1
ATOM 3830 C C . LYS B 1 51 ? -19.734 20.219 -9.156 1 90.44 51 LYS B C 1
ATOM 3832 O O . LYS B 1 51 ? -20.203 20.469 -10.273 1 90.44 51 LYS B O 1
ATOM 3837 N N . SER B 1 52 ? -18.469 20.266 -8.852 1 87.75 52 SER B N 1
ATOM 3838 C CA . SER B 1 52 ? -17.516 20.703 -9.859 1 87.75 52 SER B CA 1
ATOM 3839 C C . SER B 1 52 ? -17.328 19.641 -10.945 1 87.75 52 SER B C 1
ATOM 3841 O O . SER B 1 52 ? -17 19.969 -12.086 1 87.75 52 SER B O 1
ATOM 3843 N N . THR B 1 53 ? -17.516 18.391 -10.656 1 83.94 53 THR B N 1
ATOM 3844 C CA . THR B 1 53 ? -17.312 17.312 -11.609 1 83.94 53 THR B CA 1
ATOM 3845 C C . THR B 1 53 ? -18.578 17.062 -12.43 1 83.94 53 THR B C 1
ATOM 3847 O O . THR B 1 53 ? -18.531 16.422 -13.477 1 83.94 53 THR B O 1
ATOM 3850 N N . ASP B 1 54 ? -19.703 17.516 -11.914 1 83.31 54 ASP B N 1
ATOM 3851 C CA . ASP B 1 54 ? -20.984 17.328 -12.586 1 83.31 54 ASP B CA 1
ATOM 3852 C C . ASP B 1 54 ? -21.562 18.672 -13.047 1 83.31 54 ASP B C 1
ATOM 3854 O O . ASP B 1 54 ? -22.656 19.062 -12.609 1 83.31 54 ASP B O 1
ATOM 3858 N N . ILE B 1 55 ? -20.953 19.312 -13.875 1 76.06 55 ILE B N 1
ATOM 3859 C CA . ILE B 1 55 ? -21.234 20.703 -14.227 1 76.06 55 ILE B CA 1
ATOM 3860 C C . ILE B 1 55 ? -22.609 20.797 -14.906 1 76.06 55 ILE B C 1
ATOM 3862 O O . ILE B 1 55 ? -23.359 21.734 -14.656 1 76.06 55 ILE B O 1
ATOM 3866 N N . ASN B 1 56 ? -23 19.844 -15.586 1 80.12 56 ASN B N 1
ATOM 3867 C CA . ASN B 1 56 ? -24.203 19.984 -16.391 1 80.12 56 ASN B CA 1
ATOM 3868 C C . ASN B 1 56 ? -25.422 19.406 -15.695 1 80.12 56 ASN B C 1
ATOM 3870 O O . ASN B 1 56 ? -26.516 19.344 -16.266 1 80.12 56 ASN B O 1
ATOM 3874 N N . SER B 1 57 ? -25.25 19.172 -14.461 1 81.56 57 SER B N 1
ATOM 3875 C CA . SER B 1 57 ? -26.359 18.516 -13.781 1 81.56 57 SER B CA 1
ATOM 3876 C C . SER B 1 57 ? -27.125 19.516 -12.906 1 81.56 57 SER B C 1
ATOM 3878 O O . SER B 1 57 ? -26.547 20.453 -12.359 1 81.56 57 SER B O 1
ATOM 3880 N N . ASN B 1 58 ? -28.406 19.422 -12.977 1 87.75 58 ASN B N 1
ATOM 3881 C CA . ASN B 1 58 ? -29.188 20.188 -12.023 1 87.75 58 ASN B CA 1
ATOM 3882 C C . ASN B 1 58 ? -29.094 19.609 -10.617 1 87.75 58 ASN B C 1
ATOM 3884 O O . ASN B 1 58 ? -28.406 18.609 -10.398 1 87.75 58 ASN B O 1
ATOM 3888 N N . ASP B 1 59 ? -29.719 20.234 -9.648 1 86.62 59 ASP B N 1
ATOM 3889 C CA . ASP B 1 59 ? -29.578 19.859 -8.242 1 86.62 59 ASP B CA 1
ATOM 3890 C C . ASP B 1 59 ? -30.078 18.453 -7.992 1 86.62 59 ASP B C 1
ATOM 3892 O O . ASP B 1 59 ? -29.469 17.688 -7.227 1 86.62 59 ASP B O 1
ATOM 3896 N N . ASP B 1 60 ? -31.125 18.125 -8.664 1 88.12 60 ASP B N 1
ATOM 3897 C CA . ASP B 1 60 ? -31.688 16.797 -8.477 1 88.12 60 ASP B CA 1
ATOM 3898 C C . ASP B 1 60 ? -30.781 15.727 -9.086 1 88.12 60 ASP B C 1
ATOM 3900 O O . ASP B 1 60 ? -30.594 14.656 -8.5 1 88.12 60 ASP B O 1
ATOM 3904 N N . GLN B 1 61 ? -30.297 16.109 -10.195 1 88 61 GLN B N 1
ATOM 3905 C CA . GLN B 1 61 ? -29.375 15.188 -10.852 1 88 61 GLN B CA 1
ATOM 3906 C C . GLN B 1 61 ? -28.094 15.016 -10.039 1 88 61 GLN B C 1
ATOM 3908 O O . GLN B 1 61 ? -27.562 13.906 -9.922 1 88 61 GLN B O 1
ATOM 3913 N N . LEU B 1 62 ? -27.672 16.094 -9.5 1 91 62 LEU B N 1
ATOM 3914 C CA . LEU B 1 62 ? -26.484 16.047 -8.656 1 91 62 LEU B CA 1
ATOM 3915 C C . LEU B 1 62 ? -26.703 15.148 -7.445 1 91 62 LEU B C 1
ATOM 3917 O O . LEU B 1 62 ? -25.844 14.336 -7.098 1 91 62 LEU B O 1
ATOM 3921 N N . ARG B 1 63 ? -27.859 15.32 -6.883 1 90.25 63 ARG B N 1
ATOM 3922 C CA . ARG B 1 63 ? -28.203 14.492 -5.727 1 90.25 63 ARG B CA 1
ATOM 3923 C C . ARG B 1 63 ? -28.219 13.016 -6.094 1 90.25 63 ARG B C 1
ATOM 3925 O O . ARG B 1 63 ? -27.688 12.18 -5.359 1 90.25 63 ARG B O 1
ATOM 3932 N N . THR B 1 64 ? -28.781 12.719 -7.172 1 86.62 64 THR B N 1
ATOM 3933 C CA . THR B 1 64 ? -28.859 11.336 -7.633 1 86.62 64 THR B CA 1
ATOM 3934 C C . THR B 1 64 ? -27.469 10.766 -7.898 1 86.62 64 THR B C 1
ATOM 3936 O O . THR B 1 64 ? -27.188 9.617 -7.551 1 86.62 64 THR B O 1
ATOM 3939 N N . ASN B 1 65 ? -26.672 11.586 -8.492 1 87.44 65 ASN B N 1
ATOM 3940 C CA . ASN B 1 65 ? -25.312 11.148 -8.789 1 87.44 65 ASN B CA 1
ATOM 3941 C C . ASN B 1 65 ? -24.516 10.883 -7.52 1 87.44 65 ASN B C 1
ATOM 3943 O O . ASN B 1 65 ? -23.75 9.922 -7.453 1 87.44 65 ASN B O 1
ATOM 3947 N N . ILE B 1 66 ? -24.688 11.719 -6.562 1 91.19 66 ILE B N 1
ATOM 3948 C CA . ILE B 1 66 ? -24.016 11.57 -5.277 1 91.19 66 ILE B CA 1
ATOM 3949 C C . ILE B 1 66 ? -24.453 10.266 -4.617 1 91.19 66 ILE B C 1
ATOM 3951 O O . ILE B 1 66 ? -23.625 9.508 -4.102 1 91.19 66 ILE B O 1
ATOM 3955 N N . GLU B 1 67 ? -25.625 9.969 -4.719 1 88.62 67 GLU B N 1
ATOM 3956 C CA . GLU B 1 67 ? -26.172 8.75 -4.105 1 88.62 67 GLU B CA 1
ATOM 3957 C C . GLU B 1 67 ? -25.703 7.508 -4.859 1 88.62 67 GLU B C 1
ATOM 3959 O O . GLU B 1 67 ? -25.453 6.469 -4.246 1 88.62 67 GLU B O 1
ATOM 3964 N N . ARG B 1 68 ? -25.656 7.648 -6.125 1 85.5 68 ARG B N 1
ATOM 3965 C CA . ARG B 1 68 ? -25.156 6.543 -6.938 1 85.5 68 ARG B CA 1
ATOM 3966 C C . ARG B 1 68 ? -23.719 6.195 -6.574 1 85.5 68 ARG B C 1
ATOM 3968 O O . ARG B 1 68 ? -23.328 5.027 -6.617 1 85.5 68 ARG B O 1
ATOM 3975 N N . LYS B 1 69 ? -23.047 7.188 -6.152 1 88.62 69 LYS B N 1
ATOM 3976 C CA . LYS B 1 69 ? -21.641 7 -5.789 1 88.62 69 LYS B CA 1
ATOM 3977 C C . LYS B 1 69 ? -21.516 6.422 -4.379 1 88.62 69 LYS B C 1
ATOM 3979 O O . LYS B 1 69 ? -20.406 6.129 -3.924 1 88.62 69 LYS B O 1
ATOM 3984 N N . GLY B 1 70 ? -22.594 6.293 -3.705 1 86.19 70 GLY B N 1
ATOM 3985 C CA . GLY B 1 70 ? -22.578 5.645 -2.404 1 86.19 70 GLY B CA 1
ATOM 3986 C C . GLY B 1 70 ? -22.562 6.621 -1.246 1 86.19 70 GLY B C 1
ATOM 3987 O O . GLY B 1 70 ? -22.281 6.238 -0.108 1 86.19 70 GLY B O 1
ATOM 3988 N N . TYR B 1 71 ? -22.875 7.898 -1.537 1 90.31 71 TYR B N 1
ATOM 3989 C CA . TYR B 1 71 ? -22.875 8.906 -0.482 1 90.31 71 TYR B CA 1
ATOM 3990 C C . TYR B 1 71 ? -24.281 9.352 -0.147 1 90.31 71 TYR B C 1
ATOM 3992 O O . TYR B 1 71 ? -25.203 9.18 -0.952 1 90.31 71 TYR B O 1
ATOM 4000 N N . ASN B 1 72 ? -24.438 9.812 1.048 1 90.56 72 ASN B N 1
ATOM 4001 C CA . ASN B 1 72 ? -25.672 10.484 1.455 1 90.56 72 ASN B CA 1
ATOM 4002 C C . ASN B 1 72 ? -25.656 11.961 1.081 1 90.56 72 ASN B C 1
ATOM 4004 O O . ASN B 1 72 ? -24.938 12.75 1.692 1 90.56 72 ASN B O 1
ATOM 4008 N N . ALA B 1 73 ? -26.516 12.289 0.17 1 92.62 73 ALA B N 1
ATOM 4009 C CA . ALA B 1 73 ? -26.5 13.648 -0.365 1 92.62 73 ALA B CA 1
ATOM 4010 C C . ALA B 1 73 ? -26.812 14.672 0.724 1 92.62 73 ALA B C 1
ATOM 4012 O O . ALA B 1 73 ? -26.172 15.719 0.808 1 92.62 73 ALA B O 1
ATOM 4013 N N . ASN B 1 74 ? -27.797 14.391 1.547 1 94.12 74 ASN B N 1
ATOM 4014 C CA . ASN B 1 74 ? -28.172 15.312 2.617 1 94.12 74 ASN B CA 1
ATOM 4015 C C . ASN B 1 74 ? -27.031 15.516 3.605 1 94.12 74 ASN B C 1
ATOM 4017 O O . ASN B 1 74 ? -26.797 16.625 4.074 1 94.12 74 ASN B O 1
ATOM 4021 N N . HIS B 1 75 ? -26.406 14.469 3.832 1 93.38 75 HIS B N 1
ATOM 4022 C CA . HIS B 1 75 ? -25.25 14.547 4.73 1 93.38 75 HIS B CA 1
ATOM 4023 C C . HIS B 1 75 ? -24.156 15.422 4.145 1 93.38 75 HIS B C 1
ATOM 4025 O O . HIS B 1 75 ? -23.562 16.25 4.852 1 93.38 75 HIS B O 1
ATOM 4031 N N . LEU B 1 76 ? -23.891 15.297 2.9 1 93.69 76 LEU B N 1
ATOM 4032 C CA . LEU B 1 76 ? -22.859 16.078 2.236 1 93.69 76 LEU B CA 1
ATOM 4033 C C . LEU B 1 76 ? -23.203 17.562 2.238 1 93.69 76 LEU B C 1
ATOM 4035 O O . LEU B 1 76 ? -22.344 18.422 2.434 1 93.69 76 LEU B O 1
ATOM 4039 N N . ILE B 1 77 ? -24.453 17.828 2.035 1 94.62 77 ILE B N 1
ATOM 4040 C CA . ILE B 1 77 ? -24.922 19.203 2.004 1 94.62 77 ILE B CA 1
ATOM 4041 C C . ILE B 1 77 ? -24.797 19.828 3.393 1 94.62 77 ILE B C 1
ATOM 4043 O O . ILE B 1 77 ? -24.359 20.969 3.533 1 94.62 77 ILE B O 1
ATOM 4047 N N . THR B 1 78 ? -25.172 19.078 4.383 1 94.81 78 THR B N 1
ATOM 4048 C CA . THR B 1 78 ? -25.094 19.562 5.758 1 94.81 78 THR B CA 1
ATOM 4049 C C . THR B 1 78 ? -23.641 19.875 6.129 1 94.81 78 THR B C 1
ATOM 4051 O O . THR B 1 78 ? -23.375 20.906 6.742 1 94.81 78 THR B O 1
ATOM 4054 N N . ARG B 1 79 ? -22.75 19.016 5.781 1 94.5 79 ARG B N 1
ATOM 4055 C CA . ARG B 1 79 ? -21.344 19.219 6.07 1 94.5 79 ARG B CA 1
ATOM 4056 C C . ARG B 1 79 ? -20.797 20.438 5.32 1 94.5 79 ARG B C 1
ATOM 4058 O O . ARG B 1 79 ? -19.969 21.172 5.844 1 94.5 79 ARG B O 1
ATOM 4065 N N . HIS B 1 80 ? -21.281 20.594 4.125 1 95.06 80 HIS B N 1
ATOM 4066 C CA . HIS B 1 80 ? -20.938 21.75 3.307 1 95.06 80 HIS B CA 1
ATOM 4067 C C . HIS B 1 80 ? -21.359 23.047 3.979 1 95.06 80 HIS B C 1
ATOM 4069 O O . HIS B 1 80 ? -20.562 23.984 4.094 1 95.06 80 HIS B O 1
ATOM 4075 N N . GLU B 1 81 ? -22.516 23.094 4.41 1 95.94 81 GLU B N 1
ATOM 4076 C CA . GLU B 1 81 ? -23.047 24.281 5.062 1 95.94 81 GLU B CA 1
ATOM 4077 C C . GLU B 1 81 ? -22.328 24.578 6.367 1 95.94 81 GLU B C 1
ATOM 4079 O O . GLU B 1 81 ? -22.016 25.734 6.672 1 95.94 81 GLU B O 1
ATOM 4084 N N . THR B 1 82 ? -22.062 23.531 7.117 1 95.06 82 THR B N 1
ATOM 4085 C CA . THR B 1 82 ? -21.344 23.688 8.367 1 95.06 82 THR B CA 1
ATOM 4086 C C . THR B 1 82 ? -19.953 24.281 8.117 1 95.06 82 THR B C 1
ATOM 4088 O O . THR B 1 82 ? -19.516 25.188 8.828 1 95.06 82 THR B O 1
ATOM 4091 N N . HIS B 1 83 ? -19.281 23.781 7.117 1 96.06 83 HIS B N 1
ATOM 4092 C CA . HIS B 1 83 ? -17.953 24.25 6.75 1 96.06 83 HIS B CA 1
ATOM 4093 C C . HIS B 1 83 ? -17.953 25.734 6.434 1 96.06 83 HIS B C 1
ATOM 4095 O O . HIS B 1 83 ? -17.156 26.484 6.977 1 96.06 83 HIS B O 1
ATOM 4101 N N . TYR B 1 84 ? -18.906 26.156 5.68 1 96.62 84 TYR B N 1
ATOM 4102 C CA . TYR B 1 84 ? -18.906 27.547 5.246 1 96.62 84 TYR B CA 1
ATOM 4103 C C . TYR B 1 84 ? -19.344 28.469 6.371 1 96.62 84 TYR B C 1
ATOM 4105 O O . TYR B 1 84 ? -18.906 29.609 6.461 1 96.62 84 TYR B O 1
ATOM 4113 N N . THR B 1 85 ? -20.172 27.969 7.199 1 96.5 85 THR B N 1
ATOM 4114 C CA . THR B 1 85 ? -20.531 28.75 8.383 1 96.5 85 THR B CA 1
ATOM 4115 C C . THR B 1 85 ? -19.297 29.031 9.242 1 96.5 85 THR B C 1
ATOM 4117 O O . THR B 1 85 ? -19.078 30.156 9.664 1 96.5 85 THR B O 1
ATOM 4120 N N . LYS B 1 86 ? -18.547 27.984 9.461 1 96.5 86 LYS B N 1
ATOM 4121 C CA . LYS B 1 86 ? -17.344 28.125 10.281 1 96.5 86 LYS B CA 1
ATOM 4122 C C . LYS B 1 86 ? -16.312 29 9.594 1 96.5 86 LYS B C 1
ATOM 4124 O O . LYS B 1 86 ? -15.602 29.766 10.25 1 96.5 86 LYS B O 1
ATOM 4129 N N . LEU B 1 87 ? -16.188 28.844 8.312 1 97.69 87 LEU B N 1
ATOM 4130 C CA . LEU B 1 87 ? -15.273 29.672 7.535 1 97.69 87 LEU B CA 1
ATOM 4131 C C . LEU B 1 87 ? -15.625 31.156 7.691 1 97.69 87 LEU B C 1
ATOM 4133 O O . LEU B 1 87 ? -14.734 31.984 7.902 1 97.69 87 LEU B O 1
ATOM 4137 N N . PHE B 1 88 ? -16.859 31.469 7.645 1 97.75 88 PHE B N 1
ATOM 4138 C CA . PHE B 1 88 ? -17.312 32.844 7.758 1 97.75 88 PHE B CA 1
ATOM 4139 C C . PHE B 1 88 ? -17.078 33.375 9.164 1 97.75 88 PHE B C 1
ATOM 4141 O O . PHE B 1 88 ? -16.688 34.531 9.344 1 97.75 88 PHE B O 1
ATOM 4148 N N . GLU B 1 89 ? -17.328 32.562 10.094 1 97.81 89 GLU B N 1
ATOM 4149 C CA . GLU B 1 89 ? -17.062 32.938 11.477 1 97.81 89 GLU B CA 1
ATOM 4150 C C . GLU B 1 89 ? -15.594 33.281 11.672 1 97.81 89 GLU B C 1
ATOM 4152 O O . GLU B 1 89 ? -15.266 34.281 12.32 1 97.81 89 GLU B O 1
ATOM 4157 N N . LEU B 1 90 ? -14.75 32.469 11.156 1 98.38 90 LEU B N 1
ATOM 4158 C CA . LEU B 1 90 ? -13.32 32.688 11.273 1 98.38 90 LEU B CA 1
ATOM 4159 C C . LEU B 1 90 ? -12.914 34 10.586 1 98.38 90 LEU B C 1
ATOM 4161 O O . LEU B 1 90 ? -12.195 34.812 11.156 1 98.38 90 LEU B O 1
ATOM 4165 N N . LYS B 1 91 ? -13.367 34.156 9.367 1 98.5 91 LYS B N 1
ATOM 4166 C CA . LYS B 1 91 ? -13.062 35.375 8.586 1 98.5 91 LYS B CA 1
ATOM 4167 C C . LYS B 1 91 ? -13.492 36.625 9.336 1 98.5 91 LYS B C 1
ATOM 4169 O O . LYS B 1 91 ? -12.711 37.562 9.461 1 98.5 91 LYS B O 1
ATOM 4174 N N . ASN B 1 92 ? -14.68 36.594 9.836 1 98.31 92 ASN B N 1
ATOM 4175 C CA . ASN B 1 92 ? -15.234 37.781 10.523 1 98.31 92 ASN B CA 1
ATOM 4176 C C . ASN B 1 92 ? -14.5 38.031 11.828 1 98.31 92 ASN B C 1
ATOM 4178 O O . ASN B 1 92 ? -14.25 39.188 12.172 1 98.31 92 ASN B O 1
ATOM 4182 N N . ALA B 1 93 ? -14.219 37 12.539 1 98.06 93 ALA B N 1
ATOM 4183 C CA . ALA B 1 93 ? -13.492 37.156 13.789 1 98.06 93 ALA B CA 1
ATOM 4184 C C . ALA B 1 93 ? -12.141 37.812 13.562 1 98.06 93 ALA B C 1
ATOM 4186 O O . ALA B 1 93 ? -11.734 38.688 14.32 1 98.06 93 ALA B O 1
ATOM 4187 N N . LEU B 1 94 ? -11.453 37.438 12.562 1 98.25 94 LEU B N 1
ATOM 4188 C CA . LEU B 1 94 ? -10.156 38.031 12.242 1 98.25 94 LEU B CA 1
ATOM 4189 C C . LEU B 1 94 ? -10.305 39.469 11.82 1 98.25 94 LEU B C 1
ATOM 4191 O O . LEU B 1 94 ? -9.547 40.344 12.273 1 98.25 94 LEU B O 1
ATOM 4195 N N . ARG B 1 95 ? -11.289 39.75 11.031 1 98.25 95 ARG B N 1
ATOM 4196 C CA . ARG B 1 95 ? -11.539 41.125 10.57 1 98.25 95 ARG B CA 1
ATOM 4197 C C . ARG B 1 95 ? -11.93 42.031 11.734 1 98.25 95 ARG B C 1
ATOM 4199 O O . ARG B 1 95 ? -11.492 43.188 11.797 1 98.25 95 ARG B O 1
ATOM 4206 N N . ASP B 1 96 ? -12.711 41.469 12.547 1 97.31 96 ASP B N 1
ATOM 4207 C CA . ASP B 1 96 ? -13.172 42.219 13.703 1 97.31 96 ASP B CA 1
ATOM 4208 C C . ASP B 1 96 ? -12 42.625 14.602 1 97.31 96 ASP B C 1
ATOM 4210 O O . ASP B 1 96 ? -12.094 43.594 15.359 1 97.31 96 ASP B O 1
ATOM 4214 N N . HIS B 1 97 ? -10.945 41.906 14.555 1 95.88 97 HIS B N 1
ATOM 4215 C CA . HIS B 1 97 ? -9.766 42.219 15.352 1 95.88 97 HIS B CA 1
ATOM 4216 C C . HIS B 1 97 ? -8.766 43.062 14.562 1 95.88 97 HIS B C 1
ATOM 4218 O O . HIS B 1 97 ? -7.609 43.188 14.961 1 95.88 97 HIS B O 1
ATOM 4224 N N . GLY B 1 98 ? -9.156 43.531 13.359 1 96.31 98 GLY B N 1
ATOM 4225 C CA . GLY B 1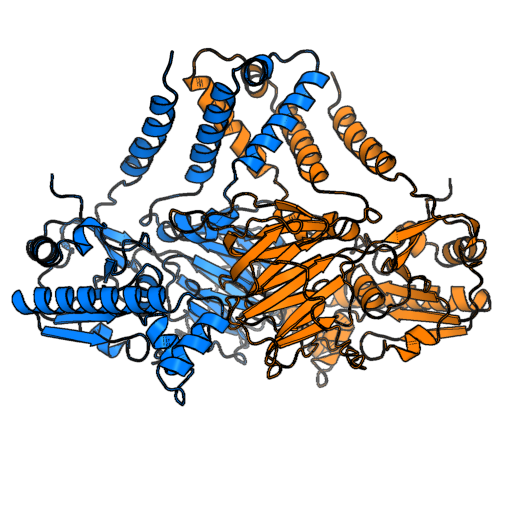 98 ? -8.398 44.531 12.625 1 96.31 98 GLY B CA 1
ATOM 4226 C C . GLY B 1 98 ? -7.48 43.938 11.578 1 96.31 98 GLY B C 1
ATOM 4227 O O . GLY B 1 98 ? -6.688 44.656 10.961 1 96.31 98 GLY B O 1
ATOM 4228 N N . LEU B 1 99 ? -7.555 42.625 11.312 1 98.06 99 LEU B N 1
ATOM 4229 C CA . LEU B 1 99 ? -6.672 42.031 10.32 1 98.06 99 LEU B CA 1
ATOM 4230 C C . LEU B 1 99 ? -7.246 42.188 8.914 1 98.06 99 LEU B C 1
ATOM 4232 O O . LEU B 1 99 ? -8.469 42.125 8.727 1 98.06 99 LEU B O 1
ATOM 4236 N N . GLU B 1 100 ? -6.367 42.406 7.918 1 98.56 100 GLU B N 1
ATOM 4237 C CA . GLU B 1 100 ? -6.738 42.188 6.523 1 98.56 100 GLU B CA 1
ATOM 4238 C C . GLU B 1 100 ? -6.773 40.688 6.195 1 98.56 100 GLU B C 1
ATOM 4240 O O . GLU B 1 100 ? -5.801 39.969 6.445 1 98.56 100 GLU B O 1
ATOM 4245 N N . VAL B 1 101 ? -7.906 40.25 5.66 1 98.56 101 VAL B N 1
ATOM 4246 C CA . VAL B 1 101 ? -8.086 38.812 5.508 1 98.56 101 VAL B CA 1
ATOM 4247 C C . VAL B 1 101 ? -8.328 38.469 4.043 1 98.56 101 VAL B C 1
ATOM 4249 O O . VAL B 1 101 ? -9.156 39.094 3.381 1 98.56 101 VAL B O 1
ATOM 4252 N N . HIS B 1 102 ? -7.598 37.5 3.48 1 98.38 102 HIS B N 1
ATOM 4253 C CA . HIS B 1 102 ? -7.863 36.875 2.189 1 98.38 102 HIS B CA 1
ATOM 4254 C C . HIS B 1 102 ? -8.195 35.406 2.352 1 98.38 102 HIS B C 1
ATOM 4256 O O . HIS B 1 102 ? -7.594 34.719 3.18 1 98.38 102 HIS B O 1
ATOM 4262 N N . VAL B 1 103 ? -9.164 34.938 1.618 1 98.38 103 VAL B N 1
ATOM 4263 C CA . VAL B 1 103 ? -9.547 33.531 1.617 1 98.38 103 VAL B CA 1
ATOM 4264 C C . VAL B 1 103 ? -9.156 32.906 0.288 1 98.38 103 VAL B C 1
ATOM 4266 O O . VAL B 1 103 ? -9.445 33.438 -0.781 1 98.38 103 VAL B O 1
ATOM 4269 N N . VAL B 1 104 ? -8.477 31.781 0.368 1 97.12 104 VAL B N 1
ATOM 4270 C CA . VAL B 1 104 ? -8.094 31.047 -0.829 1 97.12 104 VAL B CA 1
ATOM 4271 C C . VAL B 1 104 ? -8.477 29.578 -0.674 1 97.12 104 VAL B C 1
ATOM 4273 O O . VAL B 1 104 ? -8.789 29.125 0.431 1 97.12 104 VAL B O 1
ATOM 4276 N N . ASP B 1 105 ? -8.586 28.875 -1.747 1 94.69 105 ASP B N 1
ATOM 4277 C CA . ASP B 1 105 ? -8.742 27.438 -1.758 1 94.69 105 ASP B CA 1
ATOM 4278 C C . ASP B 1 105 ? -7.547 26.75 -2.42 1 94.69 105 ASP B C 1
ATOM 4280 O O . ASP B 1 105 ? -6.523 27.391 -2.674 1 94.69 105 ASP B O 1
ATOM 4284 N N . ARG B 1 106 ? -7.641 25.469 -2.57 1 91.75 106 ARG B N 1
ATOM 4285 C CA . ARG B 1 106 ? -6.512 24.672 -3.051 1 91.75 106 ARG B CA 1
ATOM 4286 C C . ARG B 1 106 ? -6.047 25.156 -4.418 1 91.75 106 ARG B C 1
ATOM 4288 O O . ARG B 1 106 ? -4.875 25.016 -4.77 1 91.75 106 ARG B O 1
ATOM 4295 N N . HIS B 1 107 ? -6.863 25.766 -5.203 1 88.75 107 HIS B N 1
ATOM 4296 C CA . HIS B 1 107 ? -6.543 26.188 -6.562 1 88.75 107 HIS B CA 1
ATOM 4297 C C . HIS B 1 107 ? -5.723 27.469 -6.566 1 88.75 107 HIS B C 1
ATOM 4299 O O . HIS B 1 107 ? -4.949 27.719 -7.496 1 88.75 107 HIS B O 1
ATOM 4305 N N . ASN B 1 108 ? -5.863 28.234 -5.523 1 91.06 108 ASN B N 1
ATOM 4306 C CA . ASN B 1 108 ? -5.195 29.531 -5.543 1 91.06 108 ASN B CA 1
ATOM 4307 C C . ASN B 1 108 ? -4.297 29.719 -4.324 1 91.06 108 ASN B C 1
ATOM 4309 O O . ASN B 1 108 ? -3.814 30.812 -4.066 1 91.06 108 ASN B O 1
ATOM 4313 N N . TYR B 1 109 ? -4.148 28.719 -3.578 1 94.69 109 TYR B N 1
ATOM 4314 C CA . TYR B 1 109 ? -3.135 28.734 -2.531 1 94.69 109 TYR B CA 1
ATOM 4315 C C . TYR B 1 109 ? -1.733 28.703 -3.131 1 94.69 109 TYR B C 1
ATOM 4317 O O . TYR B 1 109 ? -1.211 27.625 -3.445 1 94.69 109 TYR B O 1
ATOM 4325 N N . SER B 1 110 ? -1.082 29.844 -3.223 1 91.62 110 SER B N 1
ATOM 4326 C CA . SER B 1 110 ? 0.186 29.984 -3.93 1 91.62 110 SER B CA 1
ATOM 4327 C C . SER B 1 110 ? 1.276 30.516 -3.002 1 91.62 110 SER B C 1
ATOM 4329 O O . SER B 1 110 ? 0.994 30.938 -1.878 1 91.62 110 SER B O 1
ATOM 4331 N N . LEU B 1 111 ? 2.471 30.484 -3.51 1 89.06 111 LEU B N 1
ATOM 4332 C CA . LEU B 1 111 ? 3.6 31.031 -2.768 1 89.06 111 LEU B CA 1
ATOM 4333 C C . LEU B 1 111 ? 3.422 32.531 -2.537 1 89.06 111 LEU B C 1
ATOM 4335 O O . LEU B 1 111 ? 3.797 33.062 -1.483 1 89.06 111 LEU B O 1
ATOM 4339 N N . ASP B 1 112 ? 2.826 33.156 -3.465 1 90.31 112 ASP B N 1
ATOM 4340 C CA . ASP B 1 112 ? 2.605 34.594 -3.365 1 90.31 112 ASP B CA 1
ATOM 4341 C C . ASP B 1 112 ? 1.614 34.938 -2.25 1 90.31 112 ASP B C 1
ATOM 4343 O O . ASP B 1 112 ? 1.817 35.875 -1.492 1 90.31 112 ASP B O 1
ATOM 4347 N N . SER B 1 113 ? 0.618 34.125 -2.238 1 92.56 113 SER B N 1
ATOM 4348 C CA . SER B 1 113 ? -0.358 34.375 -1.18 1 92.56 113 SER B CA 1
ATOM 4349 C C . SER B 1 113 ? 0.238 34.094 0.195 1 92.56 113 SER B C 1
ATOM 4351 O O . SER B 1 113 ? -0.065 34.781 1.165 1 92.56 113 SER B O 1
ATOM 4353 N N . VAL B 1 114 ? 1.038 33.125 0.264 1 93.81 114 VAL B N 1
ATOM 4354 C CA . VAL B 1 114 ? 1.692 32.75 1.519 1 93.81 114 VAL B CA 1
ATOM 4355 C C . VAL B 1 114 ? 2.648 33.875 1.938 1 93.81 114 VAL B C 1
ATOM 4357 O O . VAL B 1 114 ? 2.689 34.25 3.109 1 93.81 114 VAL B O 1
ATOM 4360 N N . LYS B 1 115 ? 3.373 34.406 1.011 1 91.94 115 LYS B N 1
ATOM 4361 C CA . LYS B 1 115 ? 4.312 35.469 1.291 1 91.94 115 LYS B CA 1
ATOM 4362 C C . LYS B 1 115 ? 3.588 36.719 1.792 1 91.94 115 LYS B C 1
ATOM 4364 O O . LYS B 1 115 ? 4.094 37.438 2.658 1 91.94 115 LYS B O 1
ATOM 4369 N N . TRP B 1 116 ? 2.471 36.938 1.304 1 94.62 116 TRP B N 1
ATOM 4370 C CA . TRP B 1 116 ? 1.67 38.094 1.633 1 94.62 116 TRP B CA 1
ATOM 4371 C C . TRP B 1 116 ? 1.22 38.062 3.09 1 94.62 116 TRP B C 1
ATOM 4373 O O . TRP B 1 116 ? 1.171 39.094 3.758 1 94.62 116 TRP B O 1
ATOM 4383 N N . ALA B 1 117 ? 0.962 37 3.592 1 96.44 117 ALA B N 1
ATOM 4384 C CA . ALA B 1 117 ? 0.283 36.844 4.875 1 96.44 117 ALA B CA 1
ATOM 4385 C C . ALA B 1 117 ? 1.287 36.812 6.023 1 96.44 117 ALA B C 1
ATOM 4387 O O . ALA B 1 117 ? 2.361 36.219 5.898 1 96.44 117 ALA B O 1
ATOM 4388 N N . ASP B 1 118 ? 0.91 37.438 7.109 1 95.56 118 ASP B N 1
ATOM 4389 C CA . ASP B 1 118 ? 1.687 37.312 8.336 1 95.56 118 ASP B CA 1
ATOM 4390 C C . ASP B 1 118 ? 1.408 35.969 9.039 1 95.56 118 ASP B C 1
ATOM 4392 O O . ASP B 1 118 ? 2.262 35.469 9.766 1 95.56 118 ASP B O 1
ATOM 4396 N N . VAL B 1 119 ? 0.217 35.531 8.82 1 96.88 119 VAL B N 1
ATOM 4397 C CA . VAL B 1 119 ? -0.219 34.281 9.43 1 96.88 119 VAL B CA 1
ATOM 4398 C C . VAL B 1 119 ? -1.168 33.531 8.484 1 96.88 119 VAL B C 1
ATOM 4400 O O . VAL B 1 119 ? -1.931 34.156 7.75 1 96.88 119 VAL B O 1
ATOM 4403 N N . ILE B 1 120 ? -1.065 32.219 8.469 1 98.19 120 ILE B N 1
ATOM 4404 C CA . ILE B 1 120 ? -1.945 31.391 7.652 1 98.19 120 ILE B CA 1
ATOM 4405 C C . ILE B 1 120 ? -2.873 30.578 8.547 1 98.19 120 ILE B C 1
ATOM 4407 O O . ILE B 1 120 ? -2.422 29.938 9.5 1 98.19 120 ILE B O 1
ATOM 4411 N N . PHE B 1 121 ? -4.129 30.656 8.297 1 98.62 121 PHE B N 1
ATOM 4412 C CA . PHE B 1 121 ? -5.141 29.797 8.906 1 98.62 121 PHE B CA 1
ATOM 4413 C C . PHE B 1 121 ? -5.656 28.766 7.906 1 98.62 121 PHE B C 1
ATOM 4415 O O . PHE B 1 121 ? -5.848 29.078 6.727 1 98.62 121 PHE B O 1
ATOM 4422 N N . THR B 1 122 ? -5.805 27.562 8.359 1 98.5 122 THR B N 1
ATOM 4423 C CA . THR B 1 122 ? -6.547 26.609 7.551 1 98.5 122 THR B CA 1
ATOM 4424 C C . THR B 1 122 ? -7.941 26.375 8.125 1 98.5 122 THR B C 1
ATOM 4426 O O . THR B 1 122 ? -8.109 26.312 9.352 1 98.5 122 THR B O 1
ATOM 4429 N N . ALA B 1 123 ? -8.891 26.422 7.32 1 98.25 123 ALA B N 1
ATOM 4430 C CA . ALA B 1 123 ? -10.266 26.062 7.652 1 98.25 123 ALA B CA 1
ATOM 4431 C C . ALA B 1 123 ? -10.656 24.734 7.008 1 98.25 123 ALA B C 1
ATOM 4433 O O . ALA B 1 123 ? -11.047 24.688 5.84 1 98.25 123 ALA B O 1
ATOM 4434 N N . GLY B 1 124 ? -10.617 23.703 7.664 1 96.81 124 GLY B N 1
ATOM 4435 C CA . GLY B 1 124 ? -10.82 22.344 7.227 1 96.81 124 GLY B CA 1
ATOM 4436 C C . GLY B 1 124 ? -10.336 21.312 8.234 1 96.81 124 GLY B C 1
ATOM 4437 O O . GLY B 1 124 ? -10.469 21.516 9.445 1 96.81 124 GLY B O 1
ATOM 4438 N N . GLY B 1 125 ? -9.867 20.234 7.777 1 94.5 125 GLY B N 1
ATOM 4439 C CA . GLY B 1 125 ? -9.297 19.188 8.633 1 94.5 125 GLY B CA 1
ATOM 4440 C C . GLY B 1 125 ? -7.797 19.062 8.484 1 94.5 125 GLY B C 1
ATOM 4441 O O . GLY B 1 125 ? -7.117 20.031 8.125 1 94.5 125 GLY B O 1
ATOM 4442 N N . ASP B 1 126 ? -7.297 17.906 8.828 1 94.62 126 ASP B N 1
ATOM 4443 C CA . ASP B 1 126 ? -5.863 17.641 8.781 1 94.62 126 ASP B CA 1
ATOM 4444 C C . ASP B 1 126 ? -5.34 17.734 7.344 1 94.62 126 ASP B C 1
ATOM 4446 O O . ASP B 1 126 ? -4.234 18.219 7.109 1 94.62 126 ASP B O 1
ATOM 4450 N N . GLY B 1 127 ? -6.137 17.234 6.395 1 94.12 127 GLY B N 1
ATOM 4451 C CA . GLY B 1 127 ? -5.723 17.328 5.004 1 94.12 127 GLY B CA 1
ATOM 4452 C C . GLY B 1 127 ? -5.48 18.75 4.551 1 94.12 127 GLY B C 1
ATOM 4453 O O . GLY B 1 127 ? -4.508 19.031 3.848 1 94.12 127 GLY B O 1
ATOM 4454 N N . THR B 1 128 ? -6.34 19.625 4.906 1 96.12 128 THR B N 1
ATOM 4455 C CA . THR B 1 128 ? -6.188 21.031 4.574 1 96.12 128 THR B CA 1
ATOM 4456 C C . THR B 1 128 ? -4.961 21.625 5.27 1 96.12 128 THR B C 1
ATOM 4458 O O . THR B 1 128 ? -4.246 22.438 4.688 1 96.12 128 THR B O 1
ATOM 4461 N N . PHE B 1 129 ? -4.801 21.219 6.469 1 97.69 129 PHE B N 1
ATOM 4462 C CA . PHE B 1 129 ? -3.633 21.672 7.223 1 97.69 129 PHE B CA 1
ATOM 4463 C C . PHE B 1 129 ? -2.344 21.266 6.512 1 97.69 129 PHE B C 1
ATOM 4465 O O . PHE B 1 129 ? -1.426 22.078 6.383 1 97.69 129 PHE B O 1
ATOM 4472 N N . LEU B 1 130 ? -2.293 20.062 6.031 1 97 130 LEU B N 1
ATOM 4473 C CA . LEU B 1 130 ? -1.112 19.562 5.332 1 97 130 LEU B CA 1
ATOM 4474 C C . LEU B 1 130 ? -0.878 20.344 4.039 1 97 130 LEU B C 1
ATOM 4476 O O . LEU B 1 130 ? 0.266 20.625 3.686 1 97 130 LEU B O 1
ATOM 4480 N N . LEU B 1 131 ? -1.941 20.609 3.373 1 95.5 131 LEU B N 1
ATOM 4481 C CA . LEU B 1 131 ? -1.817 21.453 2.182 1 95.5 131 LEU B CA 1
ATOM 4482 C C . LEU B 1 131 ? -1.256 22.828 2.533 1 95.5 131 LEU B C 1
ATOM 4484 O O . LEU B 1 131 ? -0.388 23.344 1.828 1 95.5 131 LEU B O 1
ATOM 4488 N N . GLY B 1 132 ? -1.751 23.359 3.576 1 96.69 132 GLY B N 1
ATOM 4489 C CA . GLY B 1 132 ? -1.223 24.641 4.039 1 96.69 132 GLY B CA 1
ATOM 4490 C C . GLY B 1 132 ? 0.266 24.594 4.328 1 96.69 132 GLY B C 1
ATOM 4491 O O . GLY B 1 132 ? 1.006 25.5 3.943 1 96.69 132 GLY B O 1
ATOM 4492 N N . ALA B 1 133 ? 0.698 23.562 4.941 1 96.69 133 ALA B N 1
ATOM 4493 C CA . ALA B 1 133 ? 2.1 23.391 5.32 1 96.69 133 ALA B CA 1
ATOM 4494 C C . ALA B 1 133 ? 2.988 23.266 4.086 1 96.69 133 ALA B C 1
ATOM 4496 O O . ALA B 1 133 ? 4.152 23.672 4.105 1 96.69 133 ALA B O 1
ATOM 4497 N N . SER B 1 134 ? 2.482 22.797 3.051 1 93.5 134 SER B N 1
ATOM 4498 C CA . SER B 1 134 ? 3.258 22.375 1.889 1 93.5 134 SER B CA 1
ATOM 4499 C C . SER B 1 134 ? 3.914 23.562 1.199 1 93.5 134 SER B C 1
ATOM 4501 O O . SER B 1 134 ? 4.922 23.406 0.509 1 93.5 134 SER B O 1
ATOM 4503 N N . LYS B 1 135 ? 3.408 24.797 1.432 1 92.44 135 LYS B N 1
ATOM 4504 C CA . LYS B 1 135 ? 3.959 25.938 0.718 1 92.44 135 LYS B CA 1
ATOM 4505 C C . LYS B 1 135 ? 4.688 26.891 1.673 1 92.44 135 LYS B C 1
ATOM 4507 O O . LYS B 1 135 ? 5.16 27.953 1.264 1 92.44 135 LYS B O 1
ATOM 4512 N N . ILE B 1 136 ? 4.738 26.484 2.863 1 93.12 136 ILE B N 1
ATOM 4513 C CA . ILE B 1 136 ? 5.473 27.281 3.836 1 93.12 136 ILE B CA 1
ATOM 4514 C C . ILE B 1 136 ? 6.926 26.812 3.902 1 93.12 136 ILE B C 1
ATOM 4516 O O . ILE B 1 136 ? 7.215 25.75 4.457 1 93.12 136 ILE B O 1
ATOM 4520 N N . LEU B 1 137 ? 7.777 27.578 3.361 1 83.69 137 LEU B N 1
ATOM 4521 C CA . LEU B 1 137 ? 9.172 27.156 3.283 1 83.69 137 LEU B CA 1
ATOM 4522 C C . LEU B 1 137 ? 10.008 27.875 4.348 1 83.69 137 LEU B C 1
ATOM 4524 O O . LEU B 1 137 ? 11.125 27.438 4.652 1 83.69 137 LEU B O 1
ATOM 4528 N N . HIS B 1 138 ? 9.422 28.922 4.934 1 77.5 138 HIS B N 1
ATOM 4529 C CA . HIS B 1 138 ? 10.133 29.672 5.961 1 77.5 138 HIS B CA 1
ATOM 4530 C C . HIS B 1 138 ? 9.617 29.328 7.355 1 77.5 138 HIS B C 1
ATOM 4532 O O . HIS B 1 138 ? 8.406 29.219 7.555 1 77.5 138 HIS B O 1
ATOM 4538 N N . PRO B 1 139 ? 10.508 29.234 8.25 1 72.5 139 PRO B N 1
ATOM 4539 C CA . PRO B 1 139 ? 10.094 28.766 9.57 1 72.5 139 PRO B CA 1
ATOM 4540 C C . PRO B 1 139 ? 9.305 29.812 10.352 1 72.5 139 PRO B C 1
ATOM 4542 O O . PRO B 1 139 ? 8.617 29.469 11.32 1 72.5 139 PRO B O 1
ATOM 4545 N N . ASN B 1 140 ? 9.266 31.016 9.953 1 80.62 140 ASN B N 1
ATOM 4546 C CA . ASN B 1 140 ? 8.656 32.031 10.805 1 80.62 140 ASN B CA 1
ATOM 4547 C C . ASN B 1 140 ? 7.23 32.344 10.375 1 80.62 140 ASN B C 1
ATOM 4549 O O . ASN B 1 140 ? 6.633 33.312 10.852 1 80.62 140 ASN B O 1
ATOM 4553 N N . LYS B 1 141 ? 6.66 31.625 9.5 1 91.69 141 LYS B N 1
ATOM 4554 C CA . LYS B 1 141 ? 5.27 31.797 9.094 1 91.69 141 LYS B CA 1
ATOM 4555 C C . LYS B 1 141 ? 4.348 30.875 9.875 1 91.69 141 LYS B C 1
ATOM 4557 O O . LYS B 1 141 ? 4.293 29.672 9.602 1 91.69 141 LYS B O 1
ATOM 4562 N N . PRO B 1 142 ? 3.557 31.406 10.812 1 95.88 142 PRO B N 1
ATOM 4563 C CA . PRO B 1 142 ? 2.699 30.547 11.625 1 95.88 142 PRO B CA 1
ATOM 4564 C C . PRO B 1 142 ? 1.553 29.922 10.82 1 95.88 142 PRO B C 1
ATOM 4566 O O . PRO B 1 142 ? 0.956 30.594 9.977 1 95.88 142 PRO B O 1
ATOM 4569 N N . LEU B 1 143 ? 1.305 28.672 11.031 1 97.88 143 LEU B N 1
ATOM 4570 C CA . LEU B 1 143 ? 0.151 27.953 10.492 1 97.88 143 LEU B CA 1
ATOM 4571 C C . LEU B 1 143 ? -0.778 27.5 11.617 1 97.88 143 LEU B C 1
ATOM 4573 O O . LEU B 1 143 ? -0.346 26.828 12.547 1 97.88 143 LEU B O 1
ATOM 4577 N N . ILE B 1 144 ? -2.01 27.906 11.57 1 98.06 144 ILE B N 1
ATOM 4578 C CA . ILE B 1 144 ? -3.004 27.594 12.586 1 98.06 144 ILE B CA 1
ATOM 4579 C C . ILE B 1 144 ? -4.223 26.938 11.938 1 98.06 144 ILE B C 1
ATOM 4581 O O . ILE B 1 144 ? -4.812 27.5 11.008 1 98.06 144 ILE B O 1
ATOM 4585 N N . GLY B 1 145 ? -4.613 25.75 12.453 1 98 145 GLY B N 1
ATOM 4586 C CA . GLY B 1 145 ? -5.723 25.031 11.852 1 98 145 GLY B CA 1
ATOM 4587 C C . GLY B 1 145 ? -6.996 25.109 12.672 1 98 145 GLY B C 1
ATOM 4588 O O . GLY B 1 145 ? -6.977 24.859 13.875 1 98 145 GLY B O 1
ATOM 4589 N N . LEU B 1 146 ? -8.055 25.453 12.055 1 97.56 146 LEU B N 1
ATOM 4590 C CA . LEU B 1 146 ? -9.383 25.375 12.648 1 97.56 146 LEU B CA 1
ATOM 4591 C C . LEU B 1 146 ? -10.18 24.234 12.023 1 97.56 146 LEU B C 1
ATOM 4593 O O . LEU B 1 146 ? -10.398 24.219 10.812 1 97.56 146 LEU B O 1
ATOM 4597 N N . ASN B 1 147 ? -10.602 23.312 12.805 1 96.38 147 ASN B N 1
ATOM 4598 C CA . ASN B 1 147 ? -11.453 22.219 12.32 1 96.38 147 ASN B CA 1
ATOM 4599 C C . ASN B 1 147 ? -12.867 22.719 12.031 1 96.38 147 ASN B C 1
ATOM 4601 O O . ASN B 1 147 ? -13.602 23.094 12.953 1 96.38 147 ASN B O 1
ATOM 4605 N N . THR B 1 148 ? -13.258 22.641 10.797 1 96.19 148 THR B N 1
ATOM 4606 C CA . THR B 1 148 ? -14.555 23.219 10.438 1 96.19 148 THR B CA 1
ATOM 4607 C C . THR B 1 148 ? -15.633 22.156 10.422 1 96.19 148 THR B C 1
ATOM 4609 O O . THR B 1 148 ? -16.781 22.422 10.07 1 96.19 148 THR B O 1
ATOM 4612 N N . ASP B 1 149 ? -15.258 20.969 10.688 1 89.31 149 ASP B N 1
ATOM 4613 C CA . ASP B 1 149 ? -16.203 19.859 10.781 1 89.31 149 ASP B CA 1
ATOM 4614 C C . ASP B 1 149 ? -15.875 18.953 11.969 1 89.31 149 ASP B C 1
ATOM 4616 O O . ASP B 1 149 ? -15.672 17.75 11.797 1 89.31 149 ASP B O 1
ATOM 4620 N N . PRO B 1 150 ? -16.031 19.5 13.156 1 83.31 150 PRO B N 1
ATOM 4621 C CA . PRO B 1 150 ? -15.531 18.781 14.328 1 83.31 150 PRO B CA 1
ATOM 4622 C C . PRO B 1 150 ? -16.359 17.531 14.656 1 83.31 150 PRO B C 1
ATOM 4624 O O . PRO B 1 150 ? -15.891 16.656 15.367 1 83.31 150 PRO B O 1
ATOM 4627 N N . LEU B 1 151 ? -17.547 17.469 14.141 1 79.38 151 LEU B N 1
ATOM 4628 C CA . LEU B 1 151 ? -18.391 16.312 14.398 1 79.38 151 LEU B CA 1
ATOM 4629 C C . LEU B 1 151 ? -17.969 15.133 13.531 1 79.38 151 LEU B C 1
ATOM 4631 O O . LEU B 1 151 ? -18.188 13.977 13.898 1 79.38 151 LEU B O 1
ATOM 4635 N N . PHE B 1 152 ? -17.297 15.43 12.414 1 79.94 152 PHE B N 1
ATOM 4636 C CA . PHE B 1 152 ? -17.031 14.359 11.461 1 79.94 152 PHE B CA 1
ATOM 4637 C C . PHE B 1 152 ? -15.539 14.242 11.18 1 79.94 152 PHE B C 1
ATOM 4639 O O . PHE B 1 152 ? -15.125 13.477 10.312 1 79.94 152 PHE B O 1
ATOM 4646 N N . SER B 1 153 ? -14.828 15.039 11.859 1 80.12 153 SER B N 1
ATOM 4647 C CA . SER B 1 153 ? -13.375 14.992 11.734 1 80.12 153 SER B CA 1
ATOM 4648 C C . SER B 1 153 ? -12.688 15.25 13.07 1 80.12 153 SER B C 1
ATOM 4650 O O . SER B 1 153 ? -13.133 16.094 13.852 1 80.12 153 SER B O 1
ATOM 4652 N N . HIS B 1 154 ? -11.602 14.562 13.312 1 79 154 HIS B N 1
ATOM 4653 C CA . HIS B 1 154 ? -10.867 14.766 14.562 1 79 154 HIS B CA 1
ATOM 4654 C C . HIS B 1 154 ? -10 16.016 14.484 1 79 154 HIS B C 1
ATOM 4656 O O . HIS B 1 154 ? -9.961 16.812 15.43 1 79 154 HIS B O 1
ATOM 4662 N N . GLY B 1 155 ? -9.359 16.156 13.359 1 88.62 155 GLY B N 1
ATOM 4663 C CA . GLY B 1 155 ? -8.508 17.328 13.195 1 88.62 155 GLY B CA 1
ATOM 4664 C C . GLY B 1 155 ? -7.336 17.344 14.156 1 88.62 155 GLY B C 1
ATOM 4665 O O . GLY B 1 155 ? -7.129 18.344 14.867 1 88.62 155 GLY B O 1
ATOM 4666 N N . PHE B 1 156 ? -6.504 16.391 14.102 1 89.06 156 PHE B N 1
ATOM 4667 C CA . PHE B 1 156 ? -5.398 16.234 15.039 1 89.06 156 PHE B CA 1
ATOM 4668 C C . PHE B 1 156 ? -4.406 17.375 14.914 1 89.06 156 PHE B C 1
ATOM 4670 O O . PHE B 1 156 ? -3.754 17.75 15.891 1 89.06 156 PHE B O 1
ATOM 4677 N N . LEU B 1 157 ? -4.355 17.953 13.781 1 95.44 157 LEU B N 1
ATOM 4678 C CA . LEU B 1 157 ? -3.385 19.016 13.539 1 95.44 157 LEU B CA 1
ATOM 4679 C C . LEU B 1 157 ? -3.99 20.391 13.82 1 95.44 157 LEU B C 1
ATOM 4681 O O . LEU B 1 157 ? -3.271 21.391 13.883 1 95.44 157 LEU B O 1
ATOM 4685 N N . CYS B 1 158 ? -5.305 20.375 14.008 1 96.25 158 CYS B N 1
ATOM 4686 C CA . CYS B 1 158 ? -6.027 21.625 14.227 1 96.25 158 CYS B CA 1
ATOM 4687 C C . CYS B 1 158 ? -6.094 21.969 15.703 1 96.25 158 CYS B C 1
ATOM 4689 O O . CYS B 1 158 ? -5.684 21.172 16.547 1 96.25 158 CYS B O 1
ATOM 4691 N N . LEU B 1 159 ? -6.555 23.172 15.953 1 96.06 159 LEU B N 1
ATOM 4692 C CA . LEU B 1 159 ? -6.848 23.562 17.328 1 96.06 159 LEU B CA 1
ATOM 4693 C C . LEU B 1 159 ? -7.891 22.641 17.953 1 96.06 159 LEU B C 1
ATOM 4695 O O . LEU B 1 159 ? -8.617 21.953 17.234 1 96.06 159 LEU B O 1
ATOM 4699 N N . PRO B 1 160 ? -7.973 22.625 19.219 1 93.31 160 PRO B N 1
ATOM 4700 C CA . PRO B 1 160 ? -8.953 21.766 19.875 1 93.31 160 PRO B CA 1
ATOM 4701 C C . PRO B 1 160 ? -10.383 22.047 19.422 1 93.31 160 PRO B C 1
ATOM 4703 O O . PRO B 1 160 ? -10.703 23.172 19.016 1 93.31 160 PRO B O 1
ATOM 4706 N N . LYS B 1 161 ? -11.188 21.125 19.625 1 90.38 161 LYS B N 1
ATOM 4707 C CA . LYS B 1 161 ? -12.562 21.156 19.125 1 90.38 161 LYS B CA 1
ATOM 4708 C C . LYS B 1 161 ? -13.32 22.344 19.703 1 90.38 161 LYS B C 1
ATOM 4710 O O . LYS B 1 161 ? -14.172 22.922 19.031 1 90.38 161 LYS B O 1
ATOM 4715 N N . TRP B 1 162 ? -13.031 22.688 20.922 1 92 162 TRP B N 1
ATOM 4716 C CA . TRP B 1 162 ? -13.766 23.781 21.547 1 92 162 TRP B CA 1
ATOM 4717 C C . TRP B 1 162 ? -13.531 25.094 20.797 1 92 162 TRP B C 1
ATOM 4719 O O . TRP B 1 162 ? -14.375 25.984 20.828 1 92 162 TRP B O 1
ATOM 4729 N N . CYS B 1 163 ? -12.445 25.234 20.125 1 94.88 163 CYS B N 1
ATOM 4730 C CA . CYS B 1 163 ? -12.125 26.438 19.375 1 94.88 163 CYS B CA 1
ATOM 4731 C C . CYS B 1 163 ? -13.094 26.625 18.219 1 94.88 163 CYS B C 1
ATOM 4733 O O . CYS B 1 163 ? -13.438 27.75 17.859 1 94.88 163 CYS B O 1
ATOM 4735 N N . SER B 1 164 ? -13.539 25.516 17.641 1 94.06 164 SER B N 1
ATOM 4736 C CA . SER B 1 164 ? -14.469 25.578 16.516 1 94.06 164 SER B CA 1
ATOM 4737 C C . SER B 1 164 ? -15.828 26.109 16.953 1 94.06 164 SER B C 1
ATOM 4739 O O . SER B 1 164 ? -16.547 26.719 16.156 1 94.06 164 SER B O 1
ATOM 4741 N N . SER B 1 165 ? -16.141 25.906 18.219 1 93.31 165 SER B N 1
ATOM 4742 C CA . SER B 1 165 ? -17.406 26.391 18.766 1 93.31 165 SER B CA 1
ATOM 4743 C C . SER B 1 165 ? -17.25 27.797 19.312 1 93.31 165 SER B C 1
ATOM 4745 O O . SER B 1 165 ? -18.25 28.469 19.609 1 93.31 165 SER B O 1
ATOM 4747 N N . ASN B 1 166 ? -16.078 28.219 19.5 1 94.69 166 ASN B N 1
ATOM 4748 C CA . ASN B 1 166 ? -15.781 29.516 20.078 1 94.69 166 ASN B CA 1
ATOM 4749 C C . ASN B 1 166 ? -14.727 30.266 19.281 1 94.69 166 ASN B C 1
ATOM 4751 O O . ASN B 1 166 ? -13.695 30.672 19.812 1 94.69 166 ASN B O 1
ATOM 4755 N N . VAL B 1 167 ? -15.039 30.625 18.094 1 96.44 167 VAL B N 1
ATOM 4756 C CA . VAL B 1 167 ? -14.062 31.141 17.156 1 96.44 167 VAL B CA 1
ATOM 4757 C C . VAL B 1 167 ? -13.578 32.5 17.609 1 96.44 167 VAL B C 1
ATOM 4759 O O . VAL B 1 167 ? -12.367 32.781 17.641 1 96.44 167 VAL B O 1
ATOM 4762 N N . SER B 1 168 ? -14.484 33.375 17.969 1 95.75 168 SER B N 1
ATOM 4763 C CA . SER B 1 168 ? -14.117 34.75 18.391 1 95.75 168 SER B CA 1
ATOM 4764 C C . SER B 1 168 ? -13.188 34.719 19.594 1 95.75 168 SER B C 1
ATOM 4766 O O . SER B 1 168 ? -12.156 35.375 19.609 1 95.75 168 SER B O 1
ATOM 4768 N N . THR B 1 169 ? -13.594 33.875 20.531 1 95.38 169 THR B N 1
ATOM 4769 C CA . THR B 1 169 ? -12.781 33.75 21.734 1 95.38 169 THR B CA 1
ATOM 4770 C C . THR B 1 169 ? -11.406 33.188 21.391 1 95.38 169 THR B C 1
ATOM 4772 O O . THR B 1 169 ? -10.398 33.594 21.969 1 95.38 169 THR B O 1
ATOM 4775 N N . THR B 1 170 ? -11.391 32.25 20.547 1 96.19 170 THR B N 1
ATOM 4776 C CA . THR B 1 170 ? -10.148 31.625 20.109 1 96.19 170 THR B CA 1
ATOM 4777 C C . THR B 1 170 ? -9.211 32.656 19.5 1 96.19 170 THR B C 1
ATOM 4779 O O . THR B 1 170 ? -8.023 32.688 19.828 1 96.19 170 THR B O 1
ATOM 4782 N N . ILE B 1 171 ? -9.711 33.562 18.656 1 96.56 171 ILE B N 1
ATOM 4783 C CA . ILE B 1 171 ? -8.906 34.594 18.016 1 96.56 171 ILE B CA 1
ATOM 4784 C C . ILE B 1 171 ? -8.414 35.594 19.047 1 96.56 171 ILE B C 1
ATOM 4786 O O . ILE B 1 171 ? -7.27 36.031 18.984 1 96.56 171 ILE B O 1
ATOM 4790 N N . ASP B 1 172 ? -9.234 35.844 20.016 1 95.19 172 ASP B N 1
ATOM 4791 C CA . ASP B 1 172 ? -8.836 36.719 21.109 1 95.19 172 ASP B CA 1
ATOM 4792 C C . ASP B 1 172 ? -7.633 36.156 21.859 1 95.19 172 ASP B C 1
ATOM 4794 O O . ASP B 1 172 ? -6.676 36.875 22.156 1 95.19 172 ASP B O 1
ATOM 4798 N N . LEU B 1 173 ? -7.758 34.906 22.141 1 94.88 173 LEU B N 1
ATOM 4799 C CA . LEU B 1 173 ? -6.684 34.25 22.875 1 94.88 173 LEU B CA 1
ATOM 4800 C C . LEU B 1 173 ? -5.395 34.25 22.062 1 94.88 173 LEU B C 1
ATOM 4802 O O . LEU B 1 173 ? -4.316 34.5 22.609 1 94.88 173 LEU B O 1
ATOM 4806 N N . LEU B 1 174 ? -5.516 34 20.812 1 95.06 174 LEU B N 1
ATOM 4807 C CA . LEU B 1 174 ? -4.344 33.938 19.953 1 95.06 174 LEU B CA 1
ATOM 4808 C C . LEU B 1 174 ? -3.684 35.312 19.859 1 95.06 174 LEU B C 1
ATOM 4810 O O . LEU B 1 174 ? -2.467 35.438 20.016 1 95.06 174 LEU B O 1
ATOM 4814 N N . LEU B 1 175 ? -4.461 36.375 19.688 1 93.69 175 LEU B N 1
ATOM 4815 C CA . LEU B 1 175 ? -3.922 37.719 19.453 1 93.69 175 LEU B CA 1
ATOM 4816 C C . LEU B 1 175 ? -3.432 38.312 20.766 1 93.69 175 LEU B C 1
ATOM 4818 O O . LEU B 1 175 ? -2.633 39.25 20.75 1 93.69 175 LEU B O 1
ATOM 4822 N N . SER B 1 176 ? -3.934 37.75 21.859 1 92.56 176 SER B N 1
ATOM 4823 C CA . SER B 1 176 ? -3.439 38.188 23.172 1 92.56 176 SER B CA 1
ATOM 4824 C C . SER B 1 176 ? -2.248 37.344 23.609 1 92.56 176 SER B C 1
ATOM 4826 O O . SER B 1 176 ? -1.783 37.438 24.75 1 92.56 176 SER B O 1
ATOM 4828 N N . ARG B 1 177 ? -1.884 36.375 22.797 1 92 177 ARG B N 1
ATOM 4829 C CA . ARG B 1 177 ? -0.681 35.562 22.969 1 92 177 ARG B CA 1
ATOM 4830 C C . ARG B 1 177 ? -0.852 34.562 24.094 1 92 177 ARG B C 1
ATOM 4832 O O . ARG B 1 177 ? 0.099 34.281 24.828 1 92 177 ARG B O 1
ATOM 4839 N N . HIS B 1 178 ? -2.09 34.125 24.281 1 91.12 178 HIS B N 1
ATOM 4840 C CA . HIS B 1 178 ? -2.371 33.062 25.219 1 91.12 178 HIS B CA 1
ATOM 4841 C C . HIS B 1 178 ? -2.295 31.703 24.531 1 91.12 178 HIS B C 1
ATOM 4843 O O . HIS B 1 178 ? -3.305 31 24.422 1 91.12 178 HIS B O 1
ATOM 4849 N N . PHE B 1 179 ? -1.139 31.312 24.109 1 93.12 179 PHE B N 1
ATOM 4850 C CA . PHE B 1 179 ? -0.848 30.047 23.469 1 93.12 179 PHE B CA 1
ATOM 4851 C C . PHE B 1 179 ? 0.634 29.703 23.578 1 93.12 179 PHE B C 1
ATOM 4853 O O . PHE B 1 179 ? 1.426 30.516 24.062 1 93.12 179 PHE B O 1
ATOM 4860 N N . GLN B 1 180 ? 0.983 28.5 23.312 1 92.88 180 GLN B N 1
ATOM 4861 C CA . GLN B 1 180 ? 2.373 28.062 23.203 1 92.88 180 GLN B CA 1
ATOM 4862 C C . GLN B 1 180 ? 2.74 27.75 21.75 1 92.88 180 GLN B C 1
ATOM 4864 O O . GLN B 1 180 ? 1.935 27.172 21.016 1 92.88 180 GLN B O 1
ATOM 4869 N N . TRP B 1 181 ? 3.928 28.219 21.375 1 92.94 181 TRP B N 1
ATOM 4870 C CA . TRP B 1 181 ? 4.422 27.828 20.062 1 92.94 181 TRP B CA 1
ATOM 4871 C C . TRP B 1 181 ? 4.746 26.344 20.016 1 92.94 181 TRP B C 1
ATOM 4873 O O . TRP B 1 181 ? 5.18 25.766 21.016 1 92.94 181 TRP B O 1
ATOM 4883 N N . LEU B 1 182 ? 4.465 25.719 18.984 1 94.44 182 LEU B N 1
ATOM 4884 C CA . LEU B 1 182 ? 4.809 24.344 18.688 1 94.44 182 LEU B CA 1
ATOM 4885 C C . LEU B 1 182 ? 5.598 24.25 17.391 1 94.44 182 LEU B C 1
ATOM 4887 O O . LEU B 1 182 ? 5.105 24.641 16.328 1 94.44 182 LEU B O 1
ATOM 4891 N N . TRP B 1 183 ? 6.809 23.734 17.453 1 94.75 183 TRP B N 1
ATOM 4892 C CA . TRP B 1 183 ? 7.668 23.641 16.281 1 94.75 183 TRP B CA 1
ATOM 4893 C C . TRP B 1 183 ? 7.68 22.219 15.727 1 94.75 183 TRP B C 1
ATOM 4895 O O . TRP B 1 183 ? 8.484 21.391 16.156 1 94.75 183 TRP B O 1
ATOM 4905 N N . ARG B 1 184 ? 6.82 21.984 14.773 1 97 184 ARG B N 1
ATOM 4906 C CA . ARG B 1 184 ? 6.711 20.656 14.164 1 97 184 ARG B CA 1
ATOM 4907 C C . ARG B 1 184 ? 7.828 20.422 13.156 1 97 184 ARG B C 1
ATOM 4909 O O . ARG B 1 184 ? 7.953 21.156 12.18 1 97 184 ARG B O 1
ATOM 4916 N N . GLN B 1 185 ? 8.609 19.406 13.391 1 97.31 185 GLN B N 1
ATOM 4917 C CA . GLN B 1 185 ? 9.703 19.078 12.484 1 97.31 185 GLN B CA 1
ATOM 4918 C C . GLN B 1 185 ? 9.172 18.562 11.148 1 97.31 185 GLN B C 1
ATOM 4920 O O . GLN B 1 185 ? 8.047 18.062 11.078 1 97.31 185 GLN B O 1
ATOM 4925 N N . ARG B 1 186 ? 9.969 18.734 10.133 1 97.62 186 ARG B N 1
ATOM 4926 C CA . ARG B 1 186 ? 9.602 18.281 8.789 1 97.62 186 ARG B CA 1
ATOM 4927 C C . ARG B 1 186 ? 10.758 17.562 8.117 1 97.62 186 ARG B C 1
ATOM 4929 O O . ARG B 1 186 ? 11.922 17.781 8.469 1 97.62 186 ARG B O 1
ATOM 4936 N N . ILE B 1 187 ? 10.453 16.672 7.156 1 98.19 187 ILE B N 1
ATOM 4937 C CA . ILE B 1 187 ? 11.461 15.898 6.441 1 98.19 187 ILE B CA 1
ATOM 4938 C C . ILE B 1 187 ? 11.867 16.641 5.164 1 98.19 187 ILE B C 1
ATOM 4940 O O . ILE B 1 187 ? 11.008 17.047 4.379 1 98.19 187 ILE B O 1
ATOM 4944 N N . ARG B 1 188 ? 13.156 16.781 5.086 1 96.12 188 ARG B N 1
ATOM 4945 C CA . ARG B 1 188 ? 13.766 17.297 3.867 1 96.12 188 ARG B CA 1
ATOM 4946 C C . ARG B 1 188 ? 14.305 16.156 3.004 1 96.12 188 ARG B C 1
ATOM 4948 O O . ARG B 1 188 ? 14.898 15.203 3.52 1 96.12 188 ARG B O 1
ATOM 4955 N N . VAL B 1 189 ? 14.086 16.219 1.624 1 97.06 189 VAL B N 1
ATOM 4956 C CA . VAL B 1 189 ? 14.555 15.164 0.74 1 97.06 189 VAL B CA 1
ATOM 4957 C C . VAL B 1 189 ? 15.438 15.75 -0.356 1 97.06 189 VAL B C 1
ATOM 4959 O O . VAL B 1 189 ? 15.062 16.734 -1.006 1 97.06 189 VAL B O 1
ATOM 4962 N N . THR B 1 190 ? 16.594 15.203 -0.509 1 95.25 190 THR B N 1
ATOM 4963 C CA . THR B 1 190 ? 17.5 15.469 -1.62 1 95.25 190 THR B CA 1
ATOM 4964 C C . THR B 1 190 ? 17.625 14.242 -2.52 1 95.25 190 THR B C 1
ATOM 4966 O O . THR B 1 190 ? 17.797 13.125 -2.029 1 95.25 190 THR B O 1
ATOM 4969 N N . VAL B 1 191 ? 17.578 14.461 -3.857 1 94.88 191 VAL B N 1
ATOM 4970 C CA . VAL B 1 191 ? 17.594 13.328 -4.777 1 94.88 191 VAL B CA 1
ATOM 4971 C C . VAL B 1 191 ? 18.75 13.469 -5.75 1 94.88 191 VAL B C 1
ATOM 4973 O O . VAL B 1 191 ? 18.922 14.508 -6.387 1 94.88 191 VAL B O 1
ATOM 4976 N N . THR B 1 192 ? 19.578 12.453 -5.781 1 91.88 192 THR B N 1
ATOM 4977 C CA . THR B 1 192 ? 20.562 12.312 -6.84 1 91.88 192 THR B CA 1
ATOM 4978 C C . THR B 1 192 ? 20 11.484 -7.996 1 91.88 192 THR B C 1
ATOM 4980 O O . THR B 1 192 ? 19.609 10.336 -7.805 1 91.88 192 THR B O 1
ATOM 4983 N N . HIS B 1 193 ? 19.953 12.055 -9.125 1 89.81 193 HIS B N 1
ATOM 4984 C CA . HIS B 1 193 ? 19.312 11.43 -10.273 1 89.81 193 HIS B CA 1
ATOM 4985 C C . HIS B 1 193 ? 20.016 11.797 -11.57 1 89.81 193 HIS B C 1
ATOM 4987 O O . HIS B 1 193 ? 20.859 12.688 -11.594 1 89.81 193 HIS B O 1
ATOM 4993 N N . SER B 1 194 ? 19.641 11.078 -12.617 1 86.44 194 SER B N 1
ATOM 4994 C CA . SER B 1 194 ? 20.203 11.375 -13.938 1 86.44 194 SER B CA 1
ATOM 4995 C C . SER B 1 194 ? 19.812 12.766 -14.406 1 86.44 194 SER B C 1
ATOM 4997 O O . SER B 1 194 ? 18.672 13.195 -14.203 1 86.44 194 SER B O 1
ATOM 4999 N N . LYS B 1 195 ? 20.75 13.438 -15.109 1 84.31 195 LYS B N 1
ATOM 5000 C CA . LYS B 1 195 ? 20.484 14.773 -15.648 1 84.31 195 LYS B CA 1
ATOM 5001 C C . LYS B 1 195 ? 19.359 14.742 -16.672 1 84.31 195 LYS B C 1
ATOM 5003 O O . LYS B 1 195 ? 18.688 15.742 -16.891 1 84.31 195 LYS B O 1
ATOM 5008 N N . SER B 1 196 ? 19.219 13.602 -17.219 1 82.31 196 SER B N 1
ATOM 5009 C CA . SER B 1 196 ? 18.219 13.461 -18.266 1 82.31 196 SER B CA 1
ATOM 5010 C C . SER B 1 196 ? 16.812 13.32 -17.688 1 82.31 196 SER B C 1
ATOM 5012 O O . SER B 1 196 ? 15.82 13.469 -18.406 1 82.31 196 SER B O 1
ATOM 5014 N N . GLU B 1 197 ? 16.719 13.102 -16.453 1 84.06 197 GLU B N 1
ATOM 5015 C CA . GLU B 1 197 ? 15.422 12.922 -15.805 1 84.06 197 GLU B CA 1
ATOM 5016 C C . GLU B 1 197 ? 14.984 14.188 -15.078 1 84.06 197 GLU B C 1
ATOM 5018 O O . GLU B 1 197 ? 15.781 14.812 -14.375 1 84.06 197 GLU B O 1
ATOM 5023 N N . GLN B 1 198 ? 13.766 14.539 -15.352 1 84.69 198 GLN B N 1
ATOM 5024 C CA . GLN B 1 198 ? 13.227 15.711 -14.664 1 84.69 198 GLN B CA 1
ATOM 5025 C C . GLN B 1 198 ? 12.414 15.305 -13.438 1 84.69 198 GLN B C 1
ATOM 5027 O O . GLN B 1 198 ? 11.633 14.352 -13.492 1 84.69 198 GLN B O 1
ATOM 5032 N N . LEU B 1 199 ? 12.688 15.953 -12.367 1 90.12 199 LEU B N 1
ATOM 5033 C CA . LEU B 1 199 ? 11.906 15.75 -11.156 1 90.12 199 LEU B CA 1
ATOM 5034 C C . LEU B 1 199 ? 10.703 16.688 -11.117 1 90.12 199 LEU B C 1
ATOM 5036 O O . LEU B 1 199 ? 10.719 17.703 -10.414 1 90.12 199 LEU B O 1
ATOM 5040 N N . ILE B 1 200 ? 9.68 16.328 -11.719 1 88.81 200 ILE B N 1
ATOM 5041 C CA . ILE B 1 200 ? 8.492 17.156 -11.836 1 88.81 200 ILE B CA 1
ATOM 5042 C C . ILE B 1 200 ? 7.562 16.906 -10.648 1 88.81 200 ILE B C 1
ATOM 5044 O O . ILE B 1 200 ? 7.211 15.766 -10.359 1 88.81 200 ILE B O 1
ATOM 5048 N N . MET B 1 201 ? 7.219 17.984 -10.016 1 91.12 201 MET B N 1
ATOM 5049 C CA . MET B 1 201 ? 6.262 17.938 -8.914 1 91.12 201 MET B CA 1
ATOM 5050 C C . MET B 1 201 ? 4.84 17.781 -9.438 1 91.12 201 MET B C 1
ATOM 5052 O O . MET B 1 201 ? 4.422 18.531 -10.336 1 91.12 201 MET B O 1
ATOM 5056 N N . GLN B 1 202 ? 4.102 16.859 -8.938 1 91.56 202 GLN B N 1
ATOM 5057 C CA . GLN B 1 202 ? 2.715 16.641 -9.328 1 91.56 202 GLN B CA 1
ATOM 5058 C C . GLN B 1 202 ? 1.84 16.344 -8.109 1 91.56 202 GLN B C 1
ATOM 5060 O O . GLN B 1 202 ? 2.328 15.836 -7.098 1 91.56 202 GLN B O 1
ATOM 5065 N N . PRO B 1 203 ? 0.514 16.797 -8.211 1 92.81 203 PRO B N 1
ATOM 5066 C CA . PRO B 1 203 ? -0.387 16.281 -7.18 1 92.81 203 PRO B CA 1
ATOM 5067 C C . PRO B 1 203 ? -0.557 14.766 -7.246 1 92.81 203 PRO B C 1
ATOM 5069 O O . PRO B 1 203 ? -0.562 14.195 -8.336 1 92.81 203 PRO B O 1
ATOM 5072 N N . LEU B 1 204 ? -0.641 14.094 -6.117 1 93.38 204 LEU B N 1
ATOM 5073 C CA . LEU B 1 204 ? -0.912 12.664 -6.125 1 93.38 204 LEU B CA 1
ATOM 5074 C C . LEU B 1 204 ? -2.248 12.367 -6.797 1 93.38 204 LEU B C 1
ATOM 5076 O O . LEU B 1 204 ? -2.334 11.484 -7.656 1 93.38 204 LEU B O 1
ATOM 5080 N N . ASP B 1 205 ? -3.252 13.055 -6.348 1 89.5 205 ASP B N 1
ATOM 5081 C CA . ASP B 1 205 ? -4.562 12.961 -6.984 1 89.5 205 ASP B CA 1
ATOM 5082 C C . ASP B 1 205 ? -4.711 14 -8.094 1 89.5 205 ASP B C 1
ATOM 5084 O O . ASP B 1 205 ? -4.941 15.18 -7.816 1 89.5 205 ASP B O 1
ATOM 5088 N N . LYS B 1 206 ? -4.742 13.617 -9.234 1 85.19 206 LYS B N 1
ATOM 5089 C CA . LYS B 1 206 ? -4.781 14.523 -10.375 1 85.19 206 LYS B CA 1
ATOM 5090 C C . LYS B 1 206 ? -6.137 15.219 -10.484 1 85.19 206 LYS B C 1
ATOM 5092 O O . LYS B 1 206 ? -6.262 16.25 -11.141 1 85.19 206 LYS B O 1
ATOM 5097 N N . ASN B 1 207 ? -7.09 14.641 -9.828 1 82.06 207 ASN B N 1
ATOM 5098 C CA . ASN B 1 207 ? -8.414 15.258 -9.844 1 82.06 207 ASN B CA 1
ATOM 5099 C C . ASN B 1 207 ? -8.5 16.422 -8.859 1 82.06 207 ASN B C 1
ATOM 5101 O O . ASN B 1 207 ? -9.461 17.203 -8.891 1 82.06 207 ASN B O 1
ATOM 5105 N N . LYS B 1 208 ? -7.453 16.531 -8.094 1 83.31 208 LYS B N 1
ATOM 5106 C CA . LYS B 1 208 ? -7.367 17.625 -7.129 1 83.31 208 LYS B CA 1
ATOM 5107 C C . LYS B 1 208 ? -6.098 18.453 -7.336 1 83.31 208 LYS B C 1
ATOM 5109 O O . LYS B 1 208 ? -5.191 18.422 -6.5 1 83.31 208 LYS B O 1
ATOM 5114 N N . PRO B 1 209 ? -6.188 19.234 -8.32 1 77.94 209 PRO B N 1
ATOM 5115 C CA . PRO B 1 209 ? -4.98 19.984 -8.656 1 77.94 209 PRO B CA 1
ATOM 5116 C C . PRO B 1 209 ? -4.605 21.016 -7.59 1 77.94 209 PRO B C 1
ATOM 5118 O O . PRO B 1 209 ? -5.461 21.438 -6.809 1 77.94 209 PRO B O 1
ATOM 5121 N N . ILE B 1 210 ? -3.34 21.25 -7.508 1 79.56 210 ILE B N 1
ATOM 5122 C CA . ILE B 1 210 ? -2.799 22.25 -6.609 1 79.56 210 ILE B CA 1
ATOM 5123 C C . ILE B 1 210 ? -2.107 23.344 -7.418 1 79.56 210 ILE B C 1
ATOM 5125 O O . ILE B 1 210 ? -1.657 23.109 -8.539 1 79.56 210 ILE B O 1
ATOM 5129 N N . SER B 1 211 ? -2.15 24.453 -6.906 1 75.19 211 SER B N 1
ATOM 5130 C CA . SER B 1 211 ? -1.472 25.562 -7.578 1 75.19 211 SER B CA 1
ATOM 5131 C C . SER B 1 211 ? 0.018 25.281 -7.738 1 75.19 211 SER B C 1
ATOM 5133 O O . SER B 1 211 ? 0.683 24.875 -6.785 1 75.19 211 SER B O 1
ATOM 5135 N N . GLN B 1 212 ? 0.488 25.094 -8.953 1 65.06 212 GLN B N 1
ATOM 5136 C CA . GLN B 1 212 ? 1.846 24.656 -9.258 1 65.06 212 GLN B CA 1
ATOM 5137 C C . GLN B 1 212 ? 2.809 25.844 -9.297 1 65.06 212 GLN B C 1
ATOM 5139 O O . GLN B 1 212 ? 3.904 25.734 -9.852 1 65.06 212 GLN B O 1
ATOM 5144 N N . ASN B 1 213 ? 2.578 27.031 -8.828 1 56.69 213 ASN B N 1
ATOM 5145 C CA . ASN B 1 213 ? 3.736 27.906 -8.977 1 56.69 213 ASN B CA 1
ATOM 5146 C C . ASN B 1 213 ? 5.004 27.25 -8.438 1 56.69 213 ASN B C 1
ATOM 5148 O O . ASN B 1 213 ? 5.176 27.109 -7.223 1 56.69 213 ASN B O 1
ATOM 5152 N N . ILE B 1 214 ? 5.227 26.203 -9.18 1 48.16 214 ILE B N 1
ATOM 5153 C CA . ILE B 1 214 ? 6.375 25.344 -8.922 1 48.16 214 ILE B CA 1
ATOM 5154 C C . ILE B 1 214 ? 7.59 26.188 -8.562 1 48.16 214 ILE B C 1
ATOM 5156 O O . ILE B 1 214 ? 7.988 27.078 -9.328 1 48.16 214 ILE B O 1
ATOM 5160 N N . LEU B 1 215 ? 7.871 26.375 -7.375 1 47.59 215 LEU B N 1
ATOM 5161 C CA . LEU B 1 215 ? 9.219 26.875 -7.129 1 47.59 215 LEU B CA 1
ATOM 5162 C C . LEU B 1 215 ? 10.227 26.203 -8.047 1 47.59 215 LEU B C 1
ATOM 5164 O O . LEU B 1 215 ? 10.242 24.969 -8.164 1 47.59 215 LEU B O 1
ATOM 5168 N N . GLU B 1 216 ? 10.555 26.875 -9.102 1 43.78 216 GLU B N 1
ATOM 5169 C CA . GLU B 1 216 ? 11.797 26.453 -9.734 1 43.78 216 GLU B CA 1
ATOM 5170 C C . GLU B 1 216 ? 12.75 25.828 -8.719 1 43.78 216 GLU B C 1
ATOM 5172 O O . GLU B 1 216 ? 13.078 26.438 -7.703 1 43.78 216 GLU B O 1
ATOM 5177 N N . THR B 1 217 ? 12.492 24.547 -8.383 1 45.44 217 THR B N 1
ATOM 5178 C CA . THR B 1 217 ? 13.523 23.844 -7.625 1 45.44 217 THR B CA 1
ATOM 5179 C C . THR B 1 217 ? 14.875 24.531 -7.812 1 45.44 217 THR B C 1
ATOM 5181 O O . THR B 1 217 ? 15.398 24.594 -8.93 1 45.44 217 THR B O 1
ATOM 5184 N N . GLU B 1 218 ? 15.055 25.625 -7.188 1 44.03 218 GLU B N 1
ATOM 5185 C CA . GLU B 1 218 ? 16.453 26.016 -7.258 1 44.03 218 GLU B CA 1
ATOM 5186 C C . GLU B 1 218 ? 17.359 24.781 -7.156 1 44.03 218 GLU B C 1
ATOM 5188 O O . GLU B 1 218 ? 17.297 24.031 -6.176 1 44.03 218 GLU B O 1
ATOM 5193 N N . LEU B 1 219 ? 17.609 24.141 -8.281 1 44.5 219 LEU B N 1
ATOM 5194 C CA . LEU B 1 219 ? 18.703 23.219 -8.516 1 44.5 219 LEU B CA 1
ATOM 5195 C C . LEU B 1 219 ? 19.922 23.578 -7.66 1 44.5 219 LEU B C 1
ATOM 5197 O O . LEU B 1 219 ? 20.656 24.516 -7.992 1 44.5 219 LEU B O 1
ATOM 5201 N N . SER B 1 220 ? 19.672 23.781 -6.391 1 41.66 220 SER B N 1
ATOM 5202 C CA . SER B 1 220 ? 21.016 23.938 -5.844 1 41.66 220 SER B CA 1
ATOM 5203 C C . SER B 1 220 ? 21.938 22.812 -6.305 1 41.66 220 SER B C 1
ATOM 5205 O O . SER B 1 220 ? 21.609 21.641 -6.109 1 41.66 220 SER B O 1
ATOM 5207 N N . ASN B 1 221 ? 22.469 23.016 -7.402 1 42.56 221 ASN B N 1
ATOM 5208 C CA . ASN B 1 221 ? 23.625 22.234 -7.793 1 42.56 221 ASN B CA 1
ATOM 5209 C C . ASN B 1 221 ? 24.578 22.031 -6.621 1 42.56 221 ASN B C 1
ATOM 5211 O O . ASN B 1 221 ? 25.453 22.859 -6.367 1 42.56 221 ASN B O 1
ATOM 5215 N N . SER B 1 222 ? 24.078 21.781 -5.531 1 40.25 222 SER B N 1
ATOM 5216 C CA . SER B 1 222 ? 25.188 21.438 -4.633 1 40.25 222 SER B CA 1
ATOM 5217 C C . SER B 1 222 ? 25.938 20.203 -5.121 1 40.25 222 SER B C 1
ATOM 5219 O O . SER B 1 222 ? 25.328 19.203 -5.484 1 40.25 222 SER B O 1
ATOM 5221 N N . SER B 1 223 ? 27.016 20.453 -5.766 1 38.81 223 SER B N 1
ATOM 5222 C CA . SER B 1 223 ? 27.969 19.375 -6.004 1 38.81 223 SER B CA 1
ATOM 5223 C C . SER B 1 223 ? 27.922 18.344 -4.883 1 38.81 223 SER B C 1
ATOM 5225 O O . SER B 1 223 ? 27.656 18.688 -3.73 1 38.81 223 SER B O 1
ATOM 5227 N N . LEU B 1 224 ? 27.672 17.203 -5.258 1 42.12 224 LEU B N 1
ATOM 5228 C CA . LEU B 1 224 ? 27.906 16.125 -4.309 1 42.12 224 LEU B CA 1
ATOM 5229 C C . LEU B 1 224 ? 29 16.516 -3.314 1 42.12 224 LEU B C 1
ATOM 5231 O O . LEU B 1 224 ? 30.125 16.844 -3.713 1 42.12 224 LEU B O 1
ATOM 5235 N N . ASP B 1 225 ? 28.859 17.281 -2.389 1 38.75 225 ASP B N 1
ATOM 5236 C CA . ASP B 1 225 ? 29.969 17.141 -1.452 1 38.75 225 ASP B CA 1
ATOM 5237 C C . ASP B 1 225 ? 30.562 15.734 -1.501 1 38.75 225 ASP B C 1
ATOM 5239 O O . ASP B 1 225 ? 29.828 14.742 -1.435 1 38.75 225 ASP B O 1
ATOM 5243 N N . ASP B 1 226 ? 31.594 15.516 -2.326 1 41.09 226 ASP B N 1
ATOM 5244 C CA . ASP B 1 226 ? 32.469 14.359 -2.5 1 41.09 226 ASP B CA 1
ATOM 5245 C C . ASP B 1 226 ? 32.375 13.414 -1.303 1 41.09 226 ASP B C 1
ATOM 5247 O O . ASP B 1 226 ? 32.812 12.266 -1.383 1 41.09 226 ASP B O 1
ATOM 5251 N N . SER B 1 227 ? 32.312 13.953 -0.11 1 38.25 227 SER B N 1
ATOM 5252 C CA . SER B 1 227 ? 32.719 13.047 0.954 1 38.25 227 SER B CA 1
ATOM 5253 C C . SER B 1 227 ? 31.703 11.93 1.155 1 38.25 227 SER B C 1
ATOM 5255 O O . SER B 1 227 ? 31.938 10.992 1.918 1 38.25 227 SER B O 1
ATOM 5257 N N . THR B 1 228 ? 30.344 12.258 1.326 1 42.81 228 THR B N 1
ATOM 5258 C CA . THR B 1 228 ? 29.625 11.211 2.051 1 42.81 228 THR B CA 1
ATOM 5259 C C . THR B 1 228 ? 29.469 9.969 1.183 1 42.81 228 THR B C 1
ATOM 5261 O O . THR B 1 228 ? 28.953 10.047 0.065 1 42.81 228 THR B O 1
ATOM 5264 N N . SER B 1 229 ? 30.203 8.945 1.327 1 43.38 229 SER B N 1
ATOM 5265 C CA . SER B 1 229 ? 30.516 7.535 1.139 1 43.38 229 SER B CA 1
ATOM 5266 C C . SER B 1 229 ? 29.234 6.719 0.93 1 43.38 229 SER B C 1
ATOM 5268 O O . SER B 1 229 ? 28.984 5.758 1.659 1 43.38 229 SER B O 1
ATOM 5270 N N . CYS B 1 230 ? 28.156 7.352 0.593 1 51.59 230 CYS B N 1
ATOM 5271 C CA . CYS B 1 230 ? 27.094 6.348 0.635 1 51.59 230 CYS B CA 1
ATOM 5272 C C . CYS B 1 230 ? 27.297 5.297 -0.45 1 51.59 230 CYS B C 1
ATOM 5274 O O . CYS B 1 230 ? 27.484 5.637 -1.62 1 51.59 230 CYS B O 1
ATOM 5276 N N . HIS B 1 231 ? 27.719 4.152 0.013 1 57.69 231 HIS B N 1
ATOM 5277 C CA . HIS B 1 231 ? 27.922 2.898 -0.707 1 57.69 231 HIS B CA 1
ATOM 5278 C C . HIS B 1 231 ? 26.844 2.695 -1.764 1 57.69 231 HIS B C 1
ATOM 5280 O O . HIS B 1 231 ? 26.969 1.837 -2.639 1 57.69 231 HIS B O 1
ATOM 5286 N N . LEU B 1 232 ? 25.828 3.561 -1.667 1 61.62 232 LEU B N 1
ATOM 5287 C CA . LEU B 1 232 ? 24.766 3.371 -2.654 1 61.62 232 LEU B CA 1
ATOM 5288 C C . LEU B 1 232 ? 25.156 3.992 -3.992 1 61.62 232 LEU B C 1
ATOM 5290 O O . LEU B 1 232 ? 24.516 3.732 -5.012 1 61.62 232 LEU B O 1
ATOM 5294 N N . PHE B 1 233 ? 26.219 4.73 -4.008 1 60.34 233 PHE B N 1
ATOM 5295 C CA . PHE B 1 233 ? 26.609 5.41 -5.242 1 60.34 233 PHE B CA 1
ATOM 5296 C C . PHE B 1 233 ? 27.578 4.566 -6.047 1 60.34 233 PHE B C 1
ATOM 5298 O O . PHE B 1 233 ? 28.609 4.117 -5.52 1 60.34 233 PHE B O 1
ATOM 5305 N N . PRO B 1 234 ? 27.016 4.059 -7.117 1 57.09 234 PRO B N 1
ATOM 5306 C CA . PRO B 1 234 ? 27.984 3.271 -7.891 1 57.09 234 PRO B CA 1
ATOM 5307 C C . PRO B 1 234 ? 29.266 4.035 -8.188 1 57.09 234 PRO B C 1
ATOM 5309 O O . PRO B 1 234 ? 29.25 5.258 -8.359 1 57.09 234 PRO B O 1
ATOM 5312 N N . SER B 1 235 ? 30.297 3.428 -7.848 1 53.5 235 SER B N 1
ATOM 5313 C CA . SER B 1 235 ? 31.594 3.98 -8.172 1 53.5 235 SER B CA 1
ATOM 5314 C C . SER B 1 235 ? 31.656 4.457 -9.625 1 53.5 235 SER B C 1
ATOM 5316 O O . SER B 1 235 ? 32.344 5.434 -9.938 1 53.5 235 SER B O 1
ATOM 5318 N N . SER B 1 236 ? 30.875 3.713 -10.492 1 51.91 236 SER B N 1
ATOM 5319 C CA . SER B 1 236 ? 30.984 3.973 -11.922 1 51.91 236 SER B CA 1
ATOM 5320 C C . SER B 1 236 ? 30.109 5.148 -12.336 1 51.91 236 SER B C 1
ATOM 5322 O O . SER B 1 236 ? 30.047 5.508 -13.516 1 51.91 236 SER B O 1
ATOM 5324 N N . CYS B 1 237 ? 29.203 5.504 -11.43 1 53.16 237 CYS B N 1
ATOM 5325 C CA . CYS B 1 237 ? 28.344 6.586 -11.898 1 53.16 237 CYS B CA 1
ATOM 5326 C C . CYS B 1 237 ? 29.156 7.855 -12.148 1 53.16 237 CYS B C 1
ATOM 5328 O O . CYS B 1 237 ? 29.891 8.305 -11.273 1 53.16 237 CYS B O 1
ATOM 5330 N N . CYS B 1 238 ? 29.344 8.094 -13.391 1 56.97 238 CYS B N 1
ATOM 5331 C CA . CYS B 1 238 ? 30.062 9.289 -13.82 1 56.97 238 CYS B CA 1
ATOM 5332 C C . CYS B 1 238 ? 29.438 10.539 -13.219 1 56.97 238 CYS B C 1
ATOM 5334 O O . CYS B 1 238 ? 28.25 10.805 -13.43 1 56.97 238 CYS B O 1
ATOM 5336 N N . ALA B 1 239 ? 30.078 10.992 -12.328 1 60.41 239 ALA B N 1
ATOM 5337 C CA . ALA B 1 239 ? 29.719 12.258 -11.695 1 60.41 239 ALA B CA 1
ATOM 5338 C C . ALA B 1 239 ? 29.141 13.242 -12.711 1 60.41 239 ALA B C 1
ATOM 5340 O O . ALA B 1 239 ? 28.25 14.039 -12.383 1 60.41 239 ALA B O 1
ATOM 5341 N N . ASN B 1 240 ? 29.469 12.969 -13.969 1 68.56 240 ASN B N 1
ATOM 5342 C CA . ASN B 1 240 ? 29.078 13.961 -14.961 1 68.56 240 ASN B CA 1
ATOM 5343 C C . ASN B 1 240 ? 27.641 13.727 -15.453 1 68.56 240 ASN B C 1
ATOM 5345 O O . ASN B 1 240 ? 27.047 14.602 -16.078 1 68.56 240 ASN B O 1
ATOM 5349 N N . GLU B 1 241 ? 27.094 12.633 -15.047 1 79.44 241 GLU B N 1
ATOM 5350 C CA . GLU B 1 241 ? 25.781 12.336 -15.625 1 79.44 241 GLU B CA 1
ATOM 5351 C C . GLU B 1 241 ? 24.688 12.414 -14.562 1 79.44 241 GLU B C 1
ATOM 5353 O O . GLU B 1 241 ? 23.5 12.219 -14.867 1 79.44 241 GLU B O 1
ATOM 5358 N N . VAL B 1 242 ? 25.125 12.781 -13.352 1 82.75 242 VAL B N 1
ATOM 5359 C CA . VAL B 1 242 ? 24.125 12.812 -12.281 1 82.75 242 VAL B CA 1
ATOM 5360 C C . VAL B 1 242 ? 24.109 14.195 -11.648 1 82.75 242 VAL B C 1
ATOM 5362 O O . VAL B 1 242 ? 25.094 14.93 -11.695 1 82.75 242 VAL B O 1
ATOM 5365 N N . ILE B 1 243 ? 22.953 14.602 -11.133 1 85.38 243 ILE B N 1
ATOM 5366 C CA . ILE B 1 243 ? 22.766 15.867 -10.422 1 85.38 243 ILE B CA 1
ATOM 5367 C C . ILE B 1 243 ? 22.047 15.609 -9.102 1 85.38 243 ILE B C 1
ATOM 5369 O O . ILE B 1 243 ? 21.297 14.641 -8.977 1 85.38 243 ILE B O 1
ATOM 5373 N N . THR B 1 244 ? 22.359 16.359 -8.125 1 89.12 244 THR B N 1
ATOM 5374 C CA . THR B 1 244 ? 21.688 16.297 -6.836 1 89.12 244 THR B CA 1
ATOM 5375 C C . THR B 1 244 ? 20.75 17.484 -6.66 1 89.12 244 THR B C 1
ATOM 5377 O O . THR B 1 244 ? 21.172 18.641 -6.801 1 89.12 244 THR B O 1
ATOM 5380 N N . THR B 1 245 ? 19.484 17.219 -6.387 1 90.88 245 THR B N 1
ATOM 5381 C CA . THR B 1 245 ? 18.453 18.25 -6.312 1 90.88 245 THR B CA 1
ATOM 5382 C C . THR B 1 245 ? 17.75 18.203 -4.957 1 90.88 245 THR B C 1
ATOM 5384 O O . THR B 1 245 ? 17.312 17.141 -4.508 1 90.88 245 THR B O 1
ATOM 5387 N N . LEU B 1 246 ? 17.703 19.406 -4.258 1 92.25 246 LEU B N 1
ATOM 5388 C CA . LEU B 1 246 ? 16.828 19.547 -3.1 1 92.25 246 LEU B CA 1
ATOM 5389 C C . LEU B 1 246 ? 15.383 19.766 -3.533 1 92.25 246 LEU B C 1
ATOM 5391 O O . LEU B 1 246 ? 15.078 20.703 -4.258 1 92.25 246 LEU B O 1
ATOM 5395 N N . LEU B 1 247 ? 14.531 18.859 -3.117 1 93.12 247 LEU B N 1
ATOM 5396 C CA . LEU B 1 247 ? 13.133 18.984 -3.508 1 93.12 247 LEU B CA 1
ATOM 5397 C C . LEU B 1 247 ? 12.484 20.172 -2.797 1 93.12 247 LEU B C 1
ATOM 5399 O O . LEU B 1 247 ? 12.766 20.438 -1.623 1 93.12 247 LEU B O 1
ATOM 5403 N N . PRO B 1 248 ? 11.602 20.906 -3.455 1 91 248 PRO B N 1
ATOM 5404 C CA . PRO B 1 248 ? 11.062 22.172 -2.947 1 91 248 PRO B CA 1
ATOM 5405 C C . PRO B 1 248 ? 9.844 21.969 -2.045 1 91 248 PRO B C 1
ATOM 5407 O O . PRO B 1 248 ? 8.867 22.719 -2.145 1 91 248 PRO B O 1
ATOM 5410 N N . VAL B 1 249 ? 9.82 20.953 -1.288 1 92.75 249 VAL B N 1
ATOM 5411 C CA . VAL B 1 249 ? 8.734 20.672 -0.358 1 92.75 249 VAL B CA 1
ATOM 5412 C C . VAL B 1 249 ? 9.273 19.938 0.865 1 92.75 249 VAL B C 1
ATOM 5414 O O . VAL B 1 249 ? 10.148 19.078 0.744 1 92.75 249 VAL B O 1
ATOM 5417 N N . PHE B 1 250 ? 8.781 20.328 2.012 1 96.25 250 PHE B N 1
ATOM 5418 C CA . PHE B 1 250 ? 9.047 19.594 3.244 1 96.25 250 PHE B CA 1
ATOM 5419 C C . PHE B 1 250 ? 7.832 18.766 3.666 1 96.25 250 PHE B C 1
ATOM 5421 O O . PHE B 1 250 ? 6.695 19.219 3.523 1 96.25 250 PHE B O 1
ATOM 5428 N N . ALA B 1 251 ? 8.094 17.578 4.172 1 97.94 251 ALA B N 1
ATOM 5429 C CA . ALA B 1 251 ? 6.992 16.734 4.625 1 97.94 251 ALA B CA 1
ATOM 5430 C C . ALA B 1 251 ? 6.734 16.922 6.117 1 97.94 251 ALA B C 1
ATOM 5432 O O . ALA B 1 251 ? 7.633 16.719 6.938 1 97.94 251 ALA B O 1
ATOM 5433 N N . LEU B 1 252 ? 5.512 17.219 6.441 1 98.12 252 LEU B N 1
ATOM 5434 C CA . LEU B 1 252 ? 5.121 17.422 7.836 1 98.12 252 LEU B CA 1
ATOM 5435 C C . LEU B 1 252 ? 4.816 16.078 8.508 1 98.12 252 LEU B C 1
ATOM 5437 O O . LEU B 1 252 ? 5.184 15.867 9.664 1 98.12 252 LEU B O 1
ATOM 5441 N N . ASN B 1 253 ? 4.074 15.195 7.789 1 98.25 253 ASN B N 1
ATOM 5442 C CA . ASN B 1 253 ? 3.729 13.875 8.305 1 98.25 253 ASN B CA 1
ATOM 5443 C C . ASN B 1 253 ? 4.742 12.82 7.867 1 98.25 253 ASN B C 1
ATOM 5445 O O . ASN B 1 253 ? 5.453 12.258 8.695 1 98.25 253 ASN B O 1
ATOM 5449 N N . GLU B 1 254 ? 4.805 12.562 6.609 1 98.62 254 GLU B N 1
ATOM 5450 C CA . GLU B 1 254 ? 5.656 11.469 6.148 1 98.62 254 GLU B CA 1
ATOM 5451 C C . GLU B 1 254 ? 6.016 11.633 4.676 1 98.62 254 GLU B C 1
ATOM 5453 O O . GLU B 1 254 ? 5.371 12.398 3.955 1 98.62 254 GLU B O 1
ATOM 5458 N N . VAL B 1 255 ? 7.066 11 4.258 1 98.81 255 VAL B N 1
ATOM 5459 C CA . VAL B 1 255 ? 7.375 10.727 2.857 1 98.81 255 VAL B CA 1
ATOM 5460 C C . VAL B 1 255 ? 7.234 9.227 2.584 1 98.81 255 VAL B C 1
ATOM 5462 O O . VAL B 1 255 ? 7.758 8.398 3.336 1 98.81 255 VAL B O 1
ATOM 5465 N N . PHE B 1 256 ? 6.473 8.93 1.608 1 98.81 256 PHE B N 1
ATOM 5466 C CA . PHE B 1 256 ? 6.43 7.555 1.11 1 98.81 256 PHE B CA 1
ATOM 5467 C C . PHE B 1 256 ? 7.406 7.371 -0.046 1 98.81 256 PHE B C 1
ATOM 5469 O O . PHE B 1 256 ? 7.453 8.195 -0.963 1 98.81 256 PHE B O 1
ATOM 5476 N N . ALA B 1 257 ? 8.227 6.332 -0.047 1 98.88 257 ALA B N 1
ATOM 5477 C CA . ALA B 1 257 ? 9.102 5.926 -1.142 1 98.88 257 ALA B CA 1
ATOM 5478 C C . ALA B 1 257 ? 8.781 4.508 -1.602 1 98.88 257 ALA B C 1
ATOM 5480 O O . ALA B 1 257 ? 8.898 3.555 -0.826 1 98.88 257 ALA B O 1
ATOM 5481 N N . GLY B 1 258 ? 8.352 4.344 -2.783 1 98.5 258 GLY B N 1
ATOM 5482 C CA . GLY B 1 258 ? 8.023 3.02 -3.285 1 98.5 258 GLY B CA 1
ATOM 5483 C C . GLY B 1 258 ? 7.391 3.045 -4.664 1 98.5 258 GLY B C 1
ATOM 5484 O O . GLY B 1 258 ? 7.398 4.078 -5.336 1 98.5 258 GLY B O 1
ATOM 5485 N N . ALA B 1 259 ? 6.906 1.92 -5.098 1 97.94 259 ALA B N 1
ATOM 5486 C CA . ALA B 1 259 ? 6.219 1.807 -6.383 1 97.94 259 ALA B CA 1
ATOM 5487 C C . ALA B 1 259 ? 5.008 2.734 -6.438 1 97.94 259 ALA B C 1
ATOM 5489 O O . ALA B 1 259 ? 4.301 2.902 -5.441 1 97.94 259 ALA B O 1
ATOM 5490 N N . ALA B 1 260 ? 4.766 3.305 -7.598 1 96.88 260 ALA B N 1
ATOM 5491 C CA . ALA B 1 260 ? 3.689 4.285 -7.75 1 96.88 260 ALA B CA 1
ATOM 5492 C C . ALA B 1 260 ? 2.322 3.621 -7.621 1 96.88 260 ALA B C 1
ATOM 5494 O O . ALA B 1 260 ? 1.419 4.168 -6.98 1 96.88 260 ALA B O 1
ATOM 5495 N N . LEU B 1 261 ? 2.213 2.469 -8.203 1 96.19 261 LEU B N 1
ATOM 5496 C CA . LEU B 1 261 ? 0.927 1.781 -8.195 1 96.19 261 LEU B CA 1
ATOM 5497 C C . LEU B 1 261 ? 0.794 0.886 -6.969 1 96.19 261 LEU B C 1
ATOM 5499 O O . LEU B 1 261 ? 1.755 0.22 -6.574 1 96.19 261 LEU B O 1
ATOM 5503 N N . ASN B 1 262 ? -0.445 0.969 -6.488 1 95.06 262 ASN B N 1
ATOM 5504 C CA . ASN B 1 262 ? -0.752 0.055 -5.395 1 95.06 262 ASN B CA 1
ATOM 5505 C C . ASN B 1 262 ? -0.762 -1.397 -5.863 1 95.06 262 ASN B C 1
ATOM 5507 O O . ASN B 1 262 ? -1.061 -1.677 -7.023 1 95.06 262 ASN B O 1
ATOM 5511 N N . ALA B 1 263 ? -0.336 -2.332 -5.164 1 94.75 263 ALA B N 1
ATOM 5512 C CA . ALA B 1 263 ? -0.274 -3.764 -5.449 1 94.75 263 ALA B CA 1
ATOM 5513 C C . ALA B 1 263 ? 0.99 -4.113 -6.23 1 94.75 263 ALA B C 1
ATOM 5515 O O . ALA B 1 263 ? 1.106 -5.211 -6.773 1 94.75 263 ALA B O 1
ATOM 5516 N N . SER B 1 264 ? 1.83 -3.107 -6.484 1 95.5 264 SER B N 1
ATOM 5517 C CA . SER B 1 264 ? 3.148 -3.383 -7.047 1 95.5 264 SER B CA 1
ATOM 5518 C C . SER B 1 264 ? 4.195 -3.539 -5.949 1 95.5 264 SER B C 1
ATOM 5520 O O . SER B 1 264 ? 4.141 -2.85 -4.93 1 95.5 264 SER B O 1
ATOM 5522 N N . VAL B 1 265 ? 5.102 -4.34 -6.242 1 94.94 265 VAL B N 1
ATOM 5523 C CA . VAL B 1 265 ? 6.195 -4.555 -5.301 1 94.94 265 VAL B CA 1
ATOM 5524 C C . VAL B 1 265 ? 7.219 -3.43 -5.43 1 94.94 265 VAL B C 1
ATOM 5526 O O . VAL B 1 265 ? 7.512 -2.973 -6.539 1 94.94 265 VAL B O 1
ATOM 5529 N N . SER B 1 266 ? 7.719 -2.957 -4.34 1 97.31 266 SER B N 1
ATOM 5530 C CA . SER B 1 266 ? 8.828 -2.014 -4.309 1 97.31 266 SER B CA 1
ATOM 5531 C C . SER B 1 266 ? 10.156 -2.732 -4.109 1 97.31 266 SER B C 1
ATOM 5533 O O . SER B 1 266 ? 10.289 -3.574 -3.219 1 97.31 266 SER B O 1
ATOM 5535 N N . ILE B 1 267 ? 11.125 -2.461 -4.918 1 96 267 ILE B N 1
ATOM 5536 C CA . ILE B 1 267 ? 12.484 -2.963 -4.777 1 96 267 ILE B CA 1
ATOM 5537 C C . ILE B 1 267 ? 13.453 -1.793 -4.629 1 96 267 ILE B C 1
ATOM 5539 O O . ILE B 1 267 ? 13.422 -0.846 -5.418 1 96 267 ILE B O 1
ATOM 5543 N N . TYR B 1 268 ? 14.32 -1.841 -3.65 1 96.5 268 TYR B N 1
ATOM 5544 C CA . TYR B 1 268 ? 15.18 -0.707 -3.34 1 96.5 268 TYR B CA 1
ATOM 5545 C C . TYR B 1 268 ? 16.328 -1.128 -2.424 1 96.5 268 TYR B C 1
ATOM 5547 O O . TYR B 1 268 ? 16.281 -2.197 -1.813 1 96.5 268 TYR B O 1
ATOM 5555 N N . ASP B 1 269 ? 17.344 -0.318 -2.426 1 94.56 269 ASP B N 1
ATOM 5556 C CA . ASP B 1 269 ? 18.391 -0.384 -1.414 1 94.56 269 ASP B CA 1
ATOM 5557 C C . ASP B 1 269 ? 18.188 0.674 -0.333 1 94.56 269 ASP B C 1
ATOM 5559 O O . ASP B 1 269 ? 17.797 1.805 -0.632 1 94.56 269 ASP B O 1
ATOM 5563 N N . ILE B 1 270 ? 18.375 0.297 0.87 1 95.31 270 ILE B N 1
ATOM 5564 C CA . ILE B 1 270 ? 18.156 1.24 1.962 1 95.31 270 ILE B CA 1
ATOM 5565 C C . ILE B 1 270 ? 19.375 1.242 2.889 1 95.31 270 ILE B C 1
ATOM 5567 O O . ILE B 1 270 ? 19.953 0.189 3.164 1 95.31 270 ILE B O 1
ATOM 5571 N N . SER B 1 271 ? 19.812 2.375 3.328 1 93.75 271 SER B N 1
ATOM 5572 C CA . SER B 1 271 ? 20.859 2.588 4.316 1 93.75 271 SER B CA 1
ATOM 5573 C C . SER B 1 271 ? 20.422 3.555 5.406 1 93.75 271 SER B C 1
ATOM 5575 O O . SER B 1 271 ? 19.984 4.672 5.113 1 93.75 271 SER B O 1
ATOM 5577 N N . VAL B 1 272 ? 20.562 3.1 6.652 1 92.38 272 VAL B N 1
ATOM 5578 C CA . VAL B 1 272 ? 20.094 3.881 7.789 1 92.38 272 VAL B CA 1
ATOM 5579 C C . VAL B 1 272 ? 21.281 4.492 8.523 1 92.38 272 VAL B C 1
ATOM 5581 O O . VAL B 1 272 ? 22.219 3.783 8.898 1 92.38 272 VAL B O 1
ATOM 5584 N N . ASN B 1 273 ? 21.281 5.871 8.875 1 85.75 273 ASN B N 1
ATOM 5585 C CA . ASN B 1 273 ? 22.234 6.652 9.641 1 85.75 273 ASN B CA 1
ATOM 5586 C C . ASN B 1 273 ? 23.641 6.531 9.07 1 85.75 273 ASN B C 1
ATOM 5588 O O . ASN B 1 273 ? 24.609 6.352 9.812 1 85.75 273 ASN B O 1
ATOM 5592 N N . ALA B 1 274 ? 23.625 6.672 7.809 1 67.44 274 ALA B N 1
ATOM 5593 C CA . ALA B 1 274 ? 24.906 6.684 7.082 1 67.44 274 ALA B CA 1
ATOM 5594 C C . ALA B 1 274 ? 25.75 5.48 7.457 1 67.44 274 ALA B C 1
ATOM 5596 O O . ALA B 1 274 ? 26.984 5.578 7.516 1 67.44 274 ALA B O 1
ATOM 5597 N N . GLY B 1 275 ? 25.047 4.574 7.926 1 64.81 275 GLY B N 1
ATOM 5598 C CA . GLY B 1 275 ? 25.812 3.41 8.312 1 64.81 275 GLY B CA 1
ATOM 5599 C C . GLY B 1 275 ? 26.422 2.674 7.133 1 64.81 275 GLY B C 1
ATOM 5600 O O . GLY B 1 275 ? 26.188 3.041 5.98 1 64.81 275 GLY B O 1
ATOM 5601 N N . LYS B 1 276 ? 27.234 1.896 7.426 1 65.31 276 LYS B N 1
ATOM 5602 C CA . LYS B 1 276 ? 28.047 1.171 6.453 1 65.31 276 LYS B CA 1
ATOM 5603 C C . LYS B 1 276 ? 27.266 0.016 5.832 1 65.31 276 LYS B C 1
ATOM 5605 O O . LYS B 1 276 ? 27.703 -0.59 4.855 1 65.31 276 LYS B O 1
ATOM 5610 N N . SER B 1 277 ? 26.016 -0.103 6.277 1 81.75 277 SER B N 1
ATOM 5611 C CA . SER B 1 277 ? 25.391 -1.29 5.719 1 81.75 277 SER B CA 1
ATOM 5612 C C . SER B 1 277 ? 24.188 -0.919 4.863 1 81.75 277 SER B C 1
ATOM 5614 O O . SER B 1 277 ? 23.438 0.013 5.188 1 81.75 277 SER B O 1
ATOM 5616 N N . THR B 1 278 ? 24.141 -1.502 3.678 1 88.38 278 THR B N 1
ATOM 5617 C CA . THR B 1 278 ? 23.031 -1.361 2.736 1 88.38 278 THR B CA 1
ATOM 5618 C C . THR B 1 278 ? 22.297 -2.684 2.57 1 88.38 278 THR B C 1
ATOM 5620 O O . THR B 1 278 ? 22.906 -3.748 2.51 1 88.38 278 THR B O 1
ATOM 5623 N N . GLU B 1 279 ? 21.016 -2.605 2.639 1 91.31 279 GLU B N 1
ATOM 5624 C CA . GLU B 1 279 ? 20.188 -3.787 2.432 1 91.31 279 GLU B CA 1
ATOM 5625 C C . GLU B 1 279 ? 19.312 -3.629 1.199 1 91.31 279 GLU B C 1
ATOM 5627 O O . GLU B 1 279 ? 18.641 -2.602 1.032 1 91.31 279 GLU B O 1
ATOM 5632 N N . ARG B 1 280 ? 19.406 -4.641 0.324 1 93.31 280 ARG B N 1
ATOM 5633 C CA . ARG B 1 280 ? 18.422 -4.715 -0.744 1 93.31 280 ARG B CA 1
ATOM 5634 C C . ARG B 1 280 ? 17.109 -5.34 -0.241 1 93.31 280 ARG B C 1
ATOM 5636 O O . ARG B 1 280 ? 17.125 -6.438 0.317 1 93.31 280 ARG B O 1
ATOM 5643 N N . GLN B 1 281 ? 16 -4.637 -0.464 1 95.38 281 GLN B N 1
ATOM 5644 C CA . GLN B 1 281 ? 14.742 -5.082 0.134 1 95.38 281 GLN B CA 1
ATOM 5645 C C . GLN B 1 281 ? 13.617 -5.09 -0.896 1 95.38 281 GLN B C 1
ATOM 5647 O O . GLN B 1 281 ? 13.688 -4.383 -1.903 1 95.38 281 GLN B O 1
ATOM 5652 N N . LYS B 1 282 ? 12.734 -5.969 -0.698 1 95.19 282 LYS B N 1
ATOM 5653 C CA . LYS B 1 282 ? 11.438 -5.984 -1.362 1 95.19 282 LYS B CA 1
ATOM 5654 C C . LYS B 1 282 ? 10.305 -5.777 -0.361 1 95.19 282 LYS B C 1
ATOM 5656 O O . LYS B 1 282 ? 10.32 -6.344 0.732 1 95.19 282 LYS B O 1
ATOM 5661 N N . SER B 1 283 ? 9.398 -4.914 -0.641 1 97.12 283 SER B N 1
ATOM 5662 C CA . SER B 1 283 ? 8.266 -4.598 0.22 1 97.12 283 SER B CA 1
ATOM 5663 C C . SER B 1 283 ? 7.18 -3.848 -0.548 1 97.12 283 SER B C 1
ATOM 5665 O O . SER B 1 283 ? 7.199 -3.807 -1.78 1 97.12 283 SER B O 1
ATOM 5667 N N . SER B 1 284 ? 6.18 -3.336 0.184 1 97.44 284 SER B N 1
ATOM 5668 C CA . SER B 1 284 ? 5.176 -2.471 -0.427 1 97.44 284 SER B CA 1
ATOM 5669 C C . SER B 1 284 ? 5.586 -1.005 -0.349 1 97.44 284 SER B C 1
ATOM 5671 O O . SER B 1 284 ? 4.77 -0.112 -0.589 1 97.44 284 SER B O 1
ATOM 5673 N N . GLY B 1 285 ? 6.812 -0.739 0.053 1 98.12 285 GLY B N 1
ATOM 5674 C CA . GLY B 1 285 ? 7.328 0.617 0.148 1 98.12 285 GLY B CA 1
ATOM 5675 C C . GLY B 1 285 ? 7.773 0.99 1.55 1 98.12 285 GLY B C 1
ATOM 5676 O O . GLY B 1 285 ? 7.664 0.184 2.477 1 98.12 285 GLY B O 1
ATOM 5677 N N . VAL B 1 286 ? 8.305 2.201 1.659 1 98.62 286 VAL B N 1
ATOM 5678 C CA . VAL B 1 286 ? 8.836 2.699 2.922 1 98.62 286 VAL B CA 1
ATOM 5679 C C . VAL B 1 286 ? 8.133 3.998 3.307 1 98.62 286 VAL B C 1
ATOM 5681 O O . VAL B 1 286 ? 8.016 4.914 2.49 1 98.62 286 VAL B O 1
ATOM 5684 N N . VAL B 1 287 ? 7.625 4.023 4.512 1 98.75 287 VAL B N 1
ATOM 5685 C CA . VAL B 1 287 ? 7.047 5.246 5.059 1 98.75 287 VAL B CA 1
ATOM 5686 C C . VAL B 1 287 ? 8.016 5.875 6.055 1 98.75 287 VAL B C 1
ATOM 5688 O O . VAL B 1 287 ? 8.391 5.246 7.051 1 98.75 287 VAL B O 1
ATOM 5691 N N . ILE B 1 288 ? 8.469 7.055 5.785 1 98.81 288 ILE B N 1
ATOM 5692 C CA . ILE B 1 288 ? 9.352 7.805 6.672 1 98.81 288 ILE B CA 1
ATOM 5693 C C . ILE B 1 288 ? 8.562 8.922 7.355 1 98.81 288 ILE B C 1
ATOM 5695 O O . ILE B 1 288 ? 8.07 9.836 6.691 1 98.81 288 ILE B O 1
ATOM 5699 N N . SER B 1 289 ? 8.508 8.898 8.648 1 98.62 289 SER B N 1
ATOM 5700 C CA . SER B 1 289 ? 7.559 9.758 9.344 1 98.62 289 SER B CA 1
ATOM 5701 C C . SER B 1 289 ? 8.266 10.656 10.359 1 98.62 289 SER B C 1
ATOM 5703 O O . SER B 1 289 ? 9.297 10.281 10.914 1 98.62 289 SER B O 1
ATOM 5705 N N . THR B 1 290 ? 7.73 11.852 10.555 1 98.56 290 THR B N 1
ATOM 5706 C CA . THR B 1 290 ? 8.102 12.742 11.648 1 98.56 290 THR B CA 1
ATOM 5707 C C . THR B 1 290 ? 7.336 12.383 12.914 1 98.56 290 THR B C 1
ATOM 5709 O O . THR B 1 290 ? 6.559 11.43 12.93 1 98.56 290 THR B O 1
ATOM 5712 N N . GLY B 1 291 ? 7.617 13.18 13.961 1 98.31 291 GLY B N 1
ATOM 5713 C CA . GLY B 1 291 ? 6.809 13.023 15.156 1 98.31 291 GLY B CA 1
ATOM 5714 C C . GLY B 1 291 ? 5.344 13.344 14.938 1 98.31 291 GLY B C 1
ATOM 5715 O O . GLY B 1 291 ? 4.469 12.672 15.484 1 98.31 291 GLY B O 1
ATOM 5716 N N . THR B 1 292 ? 5.082 14.359 14.148 1 98.06 292 THR B N 1
ATOM 5717 C CA . THR B 1 292 ? 3.703 14.688 13.797 1 98.06 292 THR B CA 1
ATOM 5718 C C . THR B 1 292 ? 3.039 13.523 13.07 1 98.06 292 THR B C 1
ATOM 5720 O O . THR B 1 292 ? 1.925 13.125 13.414 1 98.06 292 THR B O 1
ATOM 5723 N N . GLY B 1 293 ? 3.754 12.891 12.188 1 97.69 293 GLY B N 1
ATOM 5724 C CA . GLY B 1 293 ? 3.227 11.812 11.375 1 97.69 293 GLY B CA 1
ATOM 5725 C C . GLY B 1 293 ? 3.188 10.484 12.102 1 97.69 293 GLY B C 1
ATOM 5726 O O . GLY B 1 293 ? 2.568 9.523 11.633 1 97.69 293 GLY B O 1
ATOM 5727 N N . SER B 1 294 ? 3.773 10.359 13.234 1 97.38 294 SER B N 1
ATOM 5728 C CA . SER B 1 294 ? 3.855 9.102 13.969 1 97.38 294 SER B CA 1
ATOM 5729 C C . SER B 1 294 ? 2.484 8.664 14.469 1 97.38 294 SER B C 1
ATOM 5731 O O . SER B 1 294 ? 2.301 7.512 14.875 1 97.38 294 SER B O 1
ATOM 5733 N N . THR B 1 295 ? 1.463 9.5 14.375 1 93.81 295 THR B N 1
ATOM 5734 C CA . THR B 1 295 ? 0.101 9.164 14.773 1 93.81 295 THR B CA 1
ATOM 5735 C C . THR B 1 295 ? -0.778 8.914 13.555 1 93.81 295 THR B C 1
ATOM 5737 O O . THR B 1 295 ? -1.987 8.719 13.688 1 93.81 295 THR B O 1
ATOM 5740 N N . SER B 1 296 ? -0.212 8.945 12.453 1 94.31 296 SER B N 1
ATOM 5741 C CA . SER B 1 296 ? -0.975 8.82 11.219 1 94.31 296 SER B CA 1
ATOM 5742 C C . SER B 1 296 ? -0.674 7.508 10.508 1 94.31 296 SER B C 1
ATOM 5744 O O . SER B 1 296 ? -0.817 6.434 11.094 1 94.31 296 SER B O 1
ATOM 5746 N N . TRP B 1 297 ? -0.175 7.555 9.219 1 96.31 297 TRP B N 1
ATOM 5747 C CA . TRP B 1 297 ? -0.011 6.367 8.391 1 96.31 297 TRP B CA 1
ATOM 5748 C C . TRP B 1 297 ? 0.971 5.387 9.023 1 96.31 297 TRP B C 1
ATOM 5750 O O . TRP B 1 297 ? 0.706 4.184 9.086 1 96.31 297 TRP B O 1
ATOM 5760 N N . SER B 1 298 ? 2.094 5.891 9.484 1 96.62 298 SER B N 1
ATOM 5761 C CA . SER B 1 298 ? 3.084 5.039 10.141 1 96.62 298 SER B CA 1
ATOM 5762 C C . SER B 1 298 ? 2.48 4.305 11.328 1 96.62 298 SER B C 1
ATOM 5764 O O . SER B 1 298 ? 2.789 3.133 11.562 1 96.62 298 SER B O 1
ATOM 5766 N N . HIS B 1 299 ? 1.682 4.969 12.039 1 95.88 299 HIS B N 1
ATOM 5767 C CA . HIS B 1 299 ? 1.005 4.363 13.18 1 95.88 299 HIS B CA 1
ATOM 5768 C C . HIS B 1 299 ? 0.103 3.215 12.742 1 95.88 299 HIS B C 1
ATOM 5770 O O . HIS B 1 299 ? 0.084 2.16 13.375 1 95.88 299 HIS B O 1
ATOM 5776 N N . GLN B 1 300 ? -0.661 3.449 11.711 1 95 300 GLN B N 1
ATOM 5777 C CA . GLN B 1 300 ? -1.599 2.447 11.211 1 95 300 GLN B CA 1
ATOM 5778 C C . GLN B 1 300 ? -0.868 1.19 10.75 1 95 300 GLN B C 1
ATOM 5780 O O . GLN B 1 300 ? -1.392 0.081 10.875 1 95 300 GLN B O 1
ATOM 5785 N N . ILE B 1 301 ? 0.309 1.351 10.203 1 96.69 301 ILE B N 1
ATOM 5786 C CA . ILE B 1 301 ? 1.088 0.221 9.711 1 96.69 301 ILE B CA 1
ATOM 5787 C C . ILE B 1 301 ? 1.609 -0.601 10.883 1 96.69 301 ILE B C 1
ATOM 5789 O O . ILE B 1 301 ? 1.599 -1.833 10.844 1 96.69 301 ILE B O 1
ATOM 5793 N N . ASN B 1 302 ? 1.992 0.057 11.922 1 95.44 302 ASN B N 1
ATOM 5794 C CA . ASN B 1 302 ? 2.742 -0.601 12.984 1 95.44 302 ASN B CA 1
ATOM 5795 C C . ASN B 1 302 ? 1.821 -1.087 14.102 1 95.44 302 ASN B C 1
ATOM 5797 O O . ASN B 1 302 ? 2.217 -1.92 14.922 1 95.44 302 ASN B O 1
ATOM 5801 N N . LYS B 1 303 ? 0.663 -0.593 14.156 1 93.81 303 LYS B N 1
ATOM 5802 C CA . LYS B 1 303 ? -0.182 -0.865 15.312 1 93.81 303 LYS B CA 1
ATOM 5803 C C . LYS B 1 303 ? -0.707 -2.297 15.289 1 93.81 303 LYS B C 1
ATOM 5805 O O . LYS B 1 303 ? -0.711 -2.943 14.242 1 93.81 303 LYS B O 1
ATOM 5810 N N . LEU B 1 304 ? -1.089 -2.789 16.438 1 93.31 304 LEU B N 1
ATOM 5811 C CA . LEU B 1 304 ? -1.752 -4.078 16.594 1 93.31 304 LEU B CA 1
ATOM 5812 C C . LEU B 1 304 ? -3.188 -3.9 17.078 1 93.31 304 LEU B C 1
ATOM 5814 O O . LEU B 1 304 ? -3.465 -3.047 17.922 1 93.31 304 LEU B O 1
ATOM 5818 N N . SER B 1 305 ? -4.043 -4.668 16.5 1 91.62 305 SER B N 1
ATOM 5819 C CA . SER B 1 305 ? -5.441 -4.66 16.922 1 91.62 305 SER B CA 1
ATOM 5820 C C . SER B 1 305 ? -5.672 -5.609 18.078 1 91.62 305 SER B C 1
ATOM 5822 O O . SER B 1 305 ? -4.793 -6.402 18.438 1 91.62 305 SER B O 1
ATOM 5824 N N . LYS B 1 306 ? -6.875 -5.508 18.656 1 91.88 306 LYS B N 1
ATOM 5825 C CA . LYS B 1 306 ? -7.27 -6.414 19.734 1 91.88 306 LYS B CA 1
ATOM 5826 C C . LYS B 1 306 ? -7.238 -7.867 19.266 1 91.88 306 LYS B C 1
ATOM 5828 O O . LYS B 1 306 ? -6.832 -8.758 20.016 1 91.88 306 LYS B O 1
ATOM 5833 N N . LEU B 1 307 ? -7.609 -8.031 18.109 1 91.19 307 LEU B N 1
ATOM 5834 C CA . LEU B 1 307 ? -7.637 -9.375 17.547 1 91.19 307 LEU B CA 1
ATOM 5835 C C . LEU B 1 307 ? -6.227 -9.945 17.438 1 91.19 307 LEU B C 1
ATOM 5837 O O . LEU B 1 307 ? -6.008 -11.133 17.703 1 91.19 307 LEU B O 1
ATOM 5841 N N . ASN B 1 308 ? -5.309 -9.164 17 1 92.44 308 ASN B N 1
ATOM 5842 C CA . ASN B 1 308 ? -3.914 -9.586 16.922 1 92.44 308 ASN B CA 1
ATOM 5843 C C . ASN B 1 308 ? -3.385 -10.008 18.281 1 92.44 308 ASN B C 1
ATOM 5845 O O . ASN B 1 308 ? -2.705 -11.031 18.406 1 92.44 308 ASN B O 1
ATOM 5849 N N . ILE B 1 309 ? -3.725 -9.203 19.234 1 92.81 309 ILE B N 1
ATOM 5850 C CA . ILE B 1 309 ? -3.236 -9.43 20.594 1 92.81 309 ILE B CA 1
ATOM 5851 C C . ILE B 1 309 ? -3.869 -10.703 21.156 1 92.81 309 ILE B C 1
ATOM 5853 O O . ILE B 1 309 ? -3.189 -11.508 21.797 1 92.81 309 ILE B O 1
ATOM 5857 N N . GLN B 1 310 ? -5.121 -10.828 20.906 1 91.81 310 GLN B N 1
ATOM 5858 C CA . GLN B 1 310 ? -5.805 -12.047 21.344 1 91.81 310 GLN B CA 1
ATOM 5859 C C . GLN B 1 310 ? -5.148 -13.289 20.75 1 91.81 310 GLN B C 1
ATOM 5861 O O . GLN B 1 310 ? -4.914 -14.273 21.453 1 91.81 310 GLN B O 1
ATOM 5866 N N . LYS B 1 311 ? -4.922 -13.242 19.531 1 91.25 311 LYS B N 1
ATOM 5867 C CA . LYS B 1 311 ? -4.273 -14.367 18.859 1 91.25 311 LYS B CA 1
ATOM 5868 C C . LYS B 1 311 ? -2.893 -14.633 19.453 1 91.25 311 LYS B C 1
ATOM 5870 O O . LYS B 1 311 ? -2.502 -15.789 19.641 1 91.25 311 LYS B O 1
ATOM 5875 N N . PHE B 1 312 ? -2.201 -13.57 19.672 1 90.56 312 PHE B N 1
ATOM 5876 C CA . PHE B 1 312 ? -0.871 -13.672 20.25 1 90.56 312 PHE B CA 1
ATOM 5877 C C . PHE B 1 312 ? -0.931 -14.352 21.625 1 90.56 312 PHE B C 1
ATOM 5879 O O . PHE B 1 312 ? -0.137 -15.25 21.906 1 90.56 312 PHE B O 1
ATOM 5886 N N . LEU B 1 313 ? -1.827 -13.984 22.406 1 87.5 313 LEU B N 1
ATOM 5887 C CA . LEU B 1 313 ? -1.97 -14.539 23.734 1 87.5 313 LEU B CA 1
ATOM 5888 C C . LEU B 1 313 ? -2.406 -16 23.688 1 87.5 313 LEU B C 1
ATOM 5890 O O . LEU B 1 313 ? -1.991 -16.812 24.516 1 87.5 313 LEU B O 1
ATOM 5894 N N . GLU B 1 314 ? -3.232 -16.297 22.75 1 89.38 314 GLU B N 1
ATOM 5895 C CA . GLU B 1 314 ? -3.637 -17.688 22.562 1 89.38 314 GLU B CA 1
ATOM 5896 C C . GLU B 1 314 ? -2.438 -18.562 22.234 1 89.38 314 GLU B C 1
ATOM 5898 O O . GLU B 1 314 ? -2.34 -19.703 22.719 1 89.38 314 GLU B O 1
ATOM 5903 N N . ILE B 1 315 ? -1.604 -18.094 21.453 1 89.31 315 ILE B N 1
ATOM 5904 C CA . ILE B 1 315 ? -0.413 -18.844 21.062 1 89.31 315 ILE B CA 1
ATOM 5905 C C . ILE B 1 315 ? 0.502 -19.031 22.266 1 89.31 315 ILE B C 1
ATOM 5907 O O . ILE B 1 315 ? 1.051 -20.125 22.469 1 89.31 315 ILE B O 1
ATOM 5911 N N . ILE B 1 316 ? 0.648 -18 23.031 1 83.81 316 ILE B N 1
ATOM 5912 C CA . ILE B 1 316 ? 1.467 -18.078 24.234 1 83.81 316 ILE B CA 1
ATOM 5913 C C . ILE B 1 316 ? 0.895 -19.156 25.172 1 83.81 316 ILE B C 1
ATOM 5915 O O . ILE B 1 316 ? 1.643 -19.938 25.766 1 83.81 316 ILE B O 1
ATOM 5919 N N . GLN B 1 317 ? -0.369 -19.156 25.234 1 83 317 GLN B N 1
ATOM 5920 C CA . GLN B 1 317 ? -1.03 -20.141 26.078 1 83 317 GLN B CA 1
ATOM 5921 C C . GLN B 1 317 ? -0.782 -21.562 25.562 1 83 317 GLN B C 1
ATOM 5923 O O . GLN B 1 317 ? -0.577 -22.484 26.344 1 83 317 GLN B O 1
ATOM 5928 N N . GLN B 1 318 ? -0.861 -21.688 24.344 1 82.62 318 GLN B N 1
ATOM 5929 C CA . GLN B 1 318 ? -0.604 -22.984 23.734 1 82.62 318 GLN B CA 1
ATOM 5930 C C . GLN B 1 318 ? 0.816 -23.453 24.031 1 82.62 318 GLN B C 1
ATOM 5932 O O . GLN B 1 318 ? 1.035 -24.641 24.312 1 82.62 318 GLN B O 1
ATOM 5937 N N . ILE B 1 319 ? 1.761 -22.609 24 1 79.06 319 ILE B N 1
ATOM 5938 C CA . ILE B 1 319 ? 3.162 -22.938 24.234 1 79.06 319 ILE B CA 1
ATOM 5939 C C . ILE B 1 319 ? 3.369 -23.312 25.688 1 79.06 319 ILE B C 1
ATOM 5941 O O . ILE B 1 319 ? 4.102 -24.266 26 1 79.06 319 ILE B O 1
ATOM 5945 N N . ASN B 1 320 ? 2.701 -22.594 26.5 1 73.75 320 ASN B N 1
ATOM 5946 C CA . ASN B 1 320 ? 2.826 -22.859 27.938 1 73.75 320 ASN B CA 1
ATOM 5947 C C . ASN B 1 320 ? 2.217 -24.203 28.297 1 73.75 320 ASN B C 1
ATOM 5949 O O . ASN B 1 320 ? 2.701 -24.875 29.219 1 73.75 320 ASN B O 1
ATOM 5953 N N . SER B 1 321 ? 1.164 -24.484 27.766 1 67.44 321 SER B N 1
ATOM 5954 C CA . SER B 1 321 ? 0.534 -25.766 28.047 1 67.44 321 SER B CA 1
ATOM 5955 C C . SER B 1 321 ? 1.435 -26.922 27.641 1 67.44 321 SER B C 1
ATOM 5957 O O . SER B 1 321 ? 1.385 -28 28.234 1 67.44 321 SER B O 1
ATOM 5959 N N . ILE B 1 322 ? 2.109 -26.703 26.656 1 57.34 322 ILE B N 1
ATOM 5960 C CA . ILE B 1 322 ? 2.992 -27.734 26.156 1 57.34 322 ILE B CA 1
ATOM 5961 C C . ILE B 1 322 ? 4.242 -27.828 27.031 1 57.34 322 ILE B C 1
ATOM 5963 O O . ILE B 1 322 ? 4.77 -28.922 27.25 1 57.34 322 ILE B O 1
ATOM 5967 N N . THR B 1 323 ? 4.699 -26.75 27.375 1 54.44 323 THR B N 1
ATOM 5968 C CA . THR B 1 323 ? 5.953 -26.766 28.125 1 54.44 323 THR B CA 1
ATOM 5969 C C . THR B 1 323 ? 5.695 -27 29.609 1 54.44 323 THR B C 1
ATOM 5971 O O . THR B 1 323 ? 6.637 -27.094 30.406 1 54.44 323 THR B O 1
ATOM 5974 N N . SER B 1 324 ? 4.676 -27.859 30.047 1 49.44 324 SER B N 1
ATOM 5975 C CA . SER B 1 324 ? 4.273 -28.312 31.375 1 49.44 324 SER B CA 1
ATOM 5976 C C . SER B 1 324 ? 4.504 -27.219 32.438 1 49.44 324 SER B C 1
ATOM 5978 O O . SER B 1 324 ? 4.012 -27.328 33.562 1 49.44 324 SER B O 1
ATOM 5980 N N . SER B 1 325 ? 5.664 -26.625 32.594 1 38.75 325 SER B N 1
ATOM 5981 C CA . SER B 1 325 ? 6.133 -25.969 33.781 1 38.75 325 SER B CA 1
ATOM 5982 C C . SER B 1 325 ? 5.48 -24.594 33.969 1 38.75 325 SER B C 1
ATOM 5984 O O . SER B 1 325 ? 5.586 -23.984 35.031 1 38.75 325 SER B O 1
ATOM 5986 N N . ASN B 1 326 ? 5.559 -23.656 33.062 1 37.69 326 ASN B N 1
ATOM 5987 C CA . ASN B 1 326 ? 5.695 -22.25 33.438 1 37.69 326 ASN B CA 1
ATOM 5988 C C . ASN B 1 326 ? 4.336 -21.578 33.594 1 37.69 326 ASN B C 1
ATOM 5990 O O . ASN B 1 326 ? 3.453 -21.75 32.75 1 37.69 326 ASN B O 1
ATOM 5994 N N . SER B 1 327 ? 3.975 -21.312 34.875 1 36.34 327 SER B N 1
ATOM 5995 C CA . SER B 1 327 ? 2.906 -20.594 35.594 1 36.34 327 SER B CA 1
ATOM 5996 C C . SER B 1 327 ? 2.479 -19.344 34.812 1 36.34 327 SER B C 1
ATOM 5998 O O . SER B 1 327 ? 1.745 -18.516 35.344 1 36.34 327 SER B O 1
ATOM 6000 N N . LEU B 1 328 ? 3.143 -19.109 33.812 1 36.59 328 LEU B N 1
ATOM 6001 C CA . LEU B 1 328 ? 2.984 -17.75 33.312 1 36.59 328 LEU B CA 1
ATOM 6002 C C . LEU B 1 328 ? 1.512 -17.422 33.094 1 36.59 328 LEU B C 1
ATOM 6004 O O . LEU B 1 328 ? 1.05 -16.344 33.5 1 36.59 328 LEU B O 1
ATOM 6008 N N . LEU B 1 329 ? 0.843 -18.203 32.094 1 40.72 329 LEU B N 1
ATOM 6009 C CA . LEU B 1 329 ? -0.474 -17.797 31.609 1 40.72 329 LEU B CA 1
ATOM 6010 C C . LEU B 1 329 ? -1.576 -18.438 32.438 1 40.72 329 LEU B C 1
ATOM 6012 O O . LEU B 1 329 ? -2.76 -18.328 32.125 1 40.72 329 LEU B O 1
ATOM 6016 N N . LYS B 1 330 ? -1.146 -19.281 33.406 1 40 330 LYS B N 1
ATOM 6017 C CA . LYS B 1 330 ? -2.256 -19.719 34.25 1 40 330 LYS B CA 1
ATOM 6018 C C . LYS B 1 330 ? -3.121 -18.547 34.656 1 40 330 LYS B C 1
ATOM 6020 O O . LYS B 1 330 ? -4.34 -18.672 34.781 1 40 330 LYS B O 1
ATOM 6025 N N . HIS B 1 331 ? -2.434 -17.516 34.938 1 37.44 331 HIS B N 1
ATOM 6026 C CA . HIS B 1 331 ? -3.23 -16.391 35.406 1 37.44 331 HIS B CA 1
ATOM 6027 C C . HIS B 1 331 ? -3.947 -15.703 34.25 1 37.44 331 HIS B C 1
ATOM 6029 O O . HIS B 1 331 ? -4.855 -14.898 34.469 1 37.44 331 HIS B O 1
ATOM 6035 N N . CYS B 1 332 ? -3.34 -15.609 33 1 39.75 332 CYS B N 1
ATOM 6036 C CA . CYS B 1 332 ? -4.164 -15.102 31.906 1 39.75 332 CYS B CA 1
ATOM 6037 C C . CYS B 1 332 ? -5.352 -16.031 31.641 1 39.75 332 CYS B C 1
ATOM 6039 O O . CYS B 1 332 ? -6.336 -15.617 31.031 1 39.75 332 CYS B O 1
ATOM 6041 N N . THR B 1 333 ? -5.199 -17.328 31.844 1 41.5 333 THR B N 1
ATOM 6042 C CA . THR B 1 333 ? -6.27 -18.312 31.672 1 41.5 333 THR B CA 1
ATOM 6043 C C . THR B 1 333 ? -7.273 -18.219 32.812 1 41.5 333 THR B C 1
ATOM 6045 O O . THR B 1 333 ? -8.461 -18.5 32.625 1 41.5 333 THR B O 1
ATOM 6048 N N . ASN B 1 334 ? -6.734 -18.234 34.031 1 42.38 334 ASN B N 1
ATOM 6049 C CA . ASN B 1 334 ? -7.746 -18.25 35.094 1 42.38 334 ASN B CA 1
ATOM 6050 C C . ASN B 1 334 ? -8.398 -16.875 35.25 1 42.38 334 ASN B C 1
ATOM 6052 O O . ASN B 1 334 ? -9.047 -16.625 36.25 1 42.38 334 ASN B O 1
ATOM 6056 N N . SER B 1 335 ? -7.77 -15.859 34.719 1 46 335 SER B N 1
ATOM 6057 C CA . SER B 1 335 ? -8.398 -14.562 34.938 1 46 335 SER B CA 1
ATOM 6058 C C . SER B 1 335 ? -9.734 -14.469 34.188 1 46 335 SER B C 1
ATOM 6060 O O . SER B 1 335 ? -9.906 -15.062 33.125 1 46 335 SER B O 1
ATOM 6062 N N . ASN B 1 336 ? -10.766 -14.016 34.812 1 55.72 336 ASN B N 1
ATOM 6063 C CA . ASN B 1 336 ? -12.102 -13.664 34.344 1 55.72 336 ASN B CA 1
ATOM 6064 C C . ASN B 1 336 ? -12.062 -12.891 33.031 1 55.72 336 ASN B C 1
ATOM 6066 O O . ASN B 1 336 ? -11.07 -12.227 32.75 1 55.72 336 ASN B O 1
ATOM 6070 N N . VAL B 1 337 ? -12.859 -13.352 32.094 1 55.06 337 VAL B N 1
ATOM 6071 C CA . VAL B 1 337 ? -13.094 -12.766 30.766 1 55.06 337 VAL B CA 1
ATOM 6072 C C . VAL B 1 337 ? -12.867 -11.258 30.828 1 55.06 337 VAL B C 1
ATOM 6074 O O . VAL B 1 337 ? -12.289 -10.672 29.922 1 55.06 337 VAL B O 1
ATOM 6077 N N . THR B 1 338 ? -13.203 -10.719 31.938 1 59.34 338 THR B N 1
ATOM 6078 C CA . THR B 1 338 ? -13.102 -9.266 32.094 1 59.34 338 THR B CA 1
ATOM 6079 C C . THR B 1 338 ? -11.641 -8.852 32.25 1 59.34 338 THR B C 1
ATOM 6081 O O . THR B 1 338 ? -11.211 -7.84 31.703 1 59.34 338 THR B O 1
ATOM 6084 N N . GLU B 1 339 ? -10.977 -9.727 32.938 1 70.56 339 GLU B N 1
ATOM 6085 C CA . GLU B 1 339 ? -9.578 -9.414 33.188 1 70.56 339 GLU B CA 1
ATOM 6086 C C . GLU B 1 339 ? -8.742 -9.531 31.922 1 70.56 339 GLU B C 1
ATOM 6088 O O . GLU B 1 339 ? -7.871 -8.703 31.672 1 70.56 339 GLU B O 1
ATOM 6093 N N . LEU B 1 340 ? -9.156 -10.438 31.156 1 78.94 340 LEU B N 1
ATOM 6094 C CA . LEU B 1 340 ? -8.43 -10.641 29.906 1 78.94 340 LEU B CA 1
ATOM 6095 C C . LEU B 1 340 ? -8.672 -9.484 28.953 1 78.94 340 LEU B C 1
ATOM 6097 O O . LEU B 1 340 ? -7.746 -9.031 28.281 1 78.94 340 LEU B O 1
ATOM 6101 N N . SER B 1 341 ? -9.859 -9.07 28.938 1 82.69 341 SER B N 1
ATOM 6102 C CA . SER B 1 341 ? -10.211 -7.961 28.047 1 82.69 341 SER B CA 1
ATOM 6103 C C . SER B 1 341 ? -9.461 -6.688 28.438 1 82.69 341 SER B C 1
ATOM 6105 O O . SER B 1 341 ? -8.992 -5.953 27.562 1 82.69 341 SER B O 1
ATOM 6107 N N . CYS B 1 342 ? -9.375 -6.504 29.672 1 83.69 342 CYS B N 1
ATOM 6108 C CA . CYS B 1 342 ? -8.656 -5.332 30.156 1 83.69 342 CYS B CA 1
ATOM 6109 C C . CYS B 1 342 ? -7.172 -5.43 29.844 1 83.69 342 CYS B C 1
ATOM 6111 O O . CYS B 1 342 ? -6.539 -4.434 29.484 1 83.69 342 CYS B O 1
ATOM 6113 N N . LEU B 1 343 ? -6.691 -6.625 30.047 1 83.5 343 LEU B N 1
ATOM 6114 C CA . LEU B 1 343 ? -5.285 -6.84 29.734 1 83.5 343 LEU B CA 1
ATOM 6115 C C . LEU B 1 343 ? -5.008 -6.566 28.266 1 83.5 343 LEU B C 1
ATOM 6117 O O . LEU B 1 343 ? -4.031 -5.895 27.922 1 83.5 343 LEU B O 1
ATOM 6121 N N . ILE B 1 344 ? -5.871 -7.039 27.453 1 90.38 344 ILE B N 1
ATOM 6122 C CA . ILE B 1 344 ? -5.727 -6.871 26.016 1 90.38 344 ILE B CA 1
ATOM 6123 C C . ILE B 1 344 ? -5.754 -5.387 25.656 1 90.38 344 ILE B C 1
ATOM 6125 O O . ILE B 1 344 ? -4.934 -4.91 24.875 1 90.38 344 ILE B O 1
ATOM 6129 N N . GLU B 1 345 ? -6.598 -4.707 26.234 1 90.69 345 GLU B N 1
ATOM 6130 C CA . GLU B 1 345 ? -6.719 -3.275 25.984 1 90.69 345 GLU B CA 1
ATOM 6131 C C . GLU B 1 345 ? -5.469 -2.527 26.438 1 90.69 345 GLU B C 1
ATOM 6133 O O . GLU B 1 345 ? -5.016 -1.599 25.766 1 90.69 345 GLU B O 1
ATOM 6138 N N . THR B 1 346 ? -4.977 -2.926 27.578 1 90.31 346 THR B N 1
ATOM 6139 C CA . THR B 1 346 ? -3.775 -2.287 28.109 1 90.31 346 THR B CA 1
ATOM 6140 C C . THR B 1 346 ? -2.576 -2.549 27.203 1 90.31 346 THR B C 1
ATOM 6142 O O . THR B 1 346 ? -1.798 -1.639 26.906 1 90.31 346 THR B O 1
ATOM 6145 N N . ILE B 1 347 ? -2.469 -3.785 26.781 1 90.94 347 ILE B N 1
ATOM 6146 C CA . ILE B 1 347 ? -1.372 -4.152 25.891 1 90.94 347 ILE B CA 1
ATOM 6147 C C . ILE B 1 347 ? -1.484 -3.369 24.578 1 90.94 347 ILE B C 1
ATOM 6149 O O . ILE B 1 347 ? -0.49 -2.836 24.078 1 90.94 347 ILE B O 1
ATOM 6153 N N . GLU B 1 348 ? -2.699 -3.328 24.078 1 93.38 348 GLU B N 1
ATOM 6154 C CA . GLU B 1 348 ? -2.939 -2.605 22.844 1 93.38 348 GLU B CA 1
ATOM 6155 C C . GLU B 1 348 ? -2.508 -1.146 22.953 1 93.38 348 GLU B C 1
ATOM 6157 O O . GLU B 1 348 ? -1.804 -0.629 22.094 1 93.38 348 GLU B O 1
ATOM 6162 N N . SER B 1 349 ? -2.9 -0.567 24 1 93.56 349 SER B N 1
ATOM 6163 C CA . SER B 1 349 ? -2.6 0.845 24.203 1 93.56 349 SER B CA 1
ATOM 6164 C C . SER B 1 349 ? -1.097 1.077 24.328 1 93.56 349 SER B C 1
ATOM 6166 O O . SER B 1 349 ? -0.544 1.959 23.672 1 93.56 349 SER B O 1
ATOM 6168 N N . LEU B 1 350 ? -0.435 0.286 25.125 1 93.06 350 LEU B N 1
ATOM 6169 C CA . LEU B 1 350 ? 0.992 0.47 25.375 1 93.06 350 LEU B CA 1
ATOM 6170 C C . LEU B 1 350 ? 1.801 0.167 24.125 1 93.06 350 LEU B C 1
ATOM 6172 O O . LEU B 1 350 ? 2.729 0.905 23.781 1 93.06 350 LEU B O 1
ATOM 6176 N N . TYR B 1 351 ? 1.45 -0.895 23.484 1 94.88 351 TYR B N 1
ATOM 6177 C CA . TYR B 1 351 ? 2.16 -1.274 22.266 1 94.88 351 TYR B CA 1
ATOM 6178 C C . TYR B 1 351 ? 2.027 -0.195 21.203 1 94.88 351 TYR B C 1
ATOM 6180 O O . TYR B 1 351 ? 3.025 0.235 20.625 1 94.88 351 TYR B O 1
ATOM 6188 N N . ASN B 1 352 ? 0.838 0.225 20.984 1 94.88 352 ASN B N 1
ATOM 6189 C CA . ASN B 1 352 ? 0.578 1.183 19.906 1 94.88 352 ASN B CA 1
ATOM 6190 C C . ASN B 1 352 ? 1.154 2.557 20.234 1 94.88 352 ASN B C 1
ATOM 6192 O O . ASN B 1 352 ? 1.599 3.277 19.344 1 94.88 352 ASN B O 1
ATOM 6196 N N . LYS B 1 353 ? 1.208 2.922 21.438 1 95 353 LYS B N 1
ATOM 6197 C CA . LYS B 1 353 ? 1.762 4.207 21.859 1 95 353 LYS B CA 1
ATOM 6198 C C . LYS B 1 353 ? 3.279 4.23 21.688 1 95 353 LYS B C 1
ATOM 6200 O O . LYS B 1 353 ? 3.879 5.301 21.578 1 95 353 LYS B O 1
ATOM 6205 N N . SER B 1 354 ? 3.871 3.127 21.672 1 94.19 354 SER B N 1
ATOM 6206 C CA . SER B 1 354 ? 5.328 3.031 21.641 1 94.19 354 SER B CA 1
ATOM 6207 C C . SER B 1 354 ? 5.871 3.531 20.297 1 94.19 354 SER B C 1
ATOM 6209 O O . SER B 1 354 ? 7.074 3.775 20.172 1 94.19 354 SER B O 1
ATOM 6211 N N . PHE B 1 355 ? 5.031 3.73 19.344 1 95.31 355 PHE B N 1
ATOM 6212 C CA . PHE B 1 355 ? 5.469 4.188 18.031 1 95.31 355 PHE B CA 1
ATOM 6213 C C . PHE B 1 355 ? 5.254 5.691 17.891 1 95.31 355 PHE B C 1
ATOM 6215 O O . PHE B 1 355 ? 5.609 6.273 16.859 1 95.31 355 PHE B O 1
ATOM 6222 N N . ILE B 1 356 ? 4.695 6.281 18.875 1 96.81 356 ILE B N 1
ATOM 6223 C CA . ILE B 1 356 ? 4.391 7.707 18.828 1 96.81 356 ILE B CA 1
ATOM 6224 C C . ILE B 1 356 ? 5.508 8.492 19.516 1 96.81 356 ILE B C 1
ATOM 6226 O O . ILE B 1 356 ? 5.996 8.094 20.578 1 96.81 356 ILE B O 1
ATOM 6230 N N . PHE B 1 357 ? 5.961 9.578 18.938 1 97.5 357 PHE B N 1
ATOM 6231 C CA . PHE B 1 357 ? 6.977 10.445 19.531 1 97.5 357 PHE B CA 1
ATOM 6232 C C . PHE B 1 357 ? 6.68 11.914 19.234 1 97.5 357 PHE B C 1
ATOM 6234 O O . PHE B 1 357 ? 5.738 12.227 18.5 1 97.5 357 PHE B O 1
ATOM 6241 N N . SER B 1 358 ? 7.422 12.758 19.766 1 97.44 358 SER B N 1
ATOM 6242 C CA . SER B 1 358 ? 7.082 14.18 19.797 1 97.44 358 SER B CA 1
ATOM 6243 C C . SER B 1 358 ? 7.223 14.812 18.406 1 97.44 358 SER B C 1
ATOM 6245 O O . SER B 1 358 ? 8.188 14.539 17.688 1 97.44 358 SER B O 1
ATOM 6247 N N . PRO B 1 359 ? 6.266 15.664 18.047 1 97.69 359 PRO B N 1
ATOM 6248 C CA . PRO B 1 359 ? 6.379 16.422 16.797 1 97.69 359 PRO B CA 1
ATOM 6249 C C . PRO B 1 359 ? 7.625 17.297 16.75 1 97.69 359 PRO B C 1
ATOM 6251 O O . PRO B 1 359 ? 8.016 17.75 15.68 1 97.69 359 PRO B O 1
ATOM 6254 N N . GLU B 1 360 ? 8.242 17.562 17.859 1 97.12 360 GLU B N 1
ATOM 6255 C CA . GLU B 1 360 ? 9.375 18.469 17.922 1 97.12 360 GLU B CA 1
ATOM 6256 C C . GLU B 1 360 ? 10.695 17.719 17.906 1 97.12 360 GLU B C 1
ATOM 6258 O O . GLU B 1 360 ? 11.766 18.328 17.859 1 97.12 360 GLU B O 1
ATOM 6263 N N . ASP B 1 361 ? 10.617 16.359 17.906 1 97 361 ASP B N 1
ATOM 6264 C CA . ASP B 1 361 ? 11.844 15.562 17.891 1 97 361 ASP B CA 1
ATOM 6265 C C . ASP B 1 361 ? 12.516 15.641 16.516 1 97 361 ASP B C 1
ATOM 6267 O O . ASP B 1 361 ? 11.875 15.453 15.484 1 97 361 ASP B O 1
ATOM 6271 N N . CYS B 1 362 ? 13.758 15.938 16.531 1 95.88 362 CYS B N 1
ATOM 6272 C CA . CYS B 1 362 ? 14.523 16.031 15.289 1 95.88 362 CYS B CA 1
ATOM 6273 C C . CYS B 1 362 ? 15.008 14.656 14.844 1 95.88 362 CYS B C 1
ATOM 6275 O O . CYS B 1 362 ? 16.203 14.422 14.727 1 95.88 362 CYS B O 1
ATOM 6277 N N . LYS B 1 363 ? 14.172 13.781 14.656 1 95.88 363 LYS B N 1
ATOM 6278 C CA . LYS B 1 363 ? 14.406 12.438 14.141 1 95.88 363 LYS B CA 1
ATOM 6279 C C . LYS B 1 363 ? 13.227 11.953 13.305 1 95.88 363 LYS B C 1
ATOM 6281 O O . LYS B 1 363 ? 12.172 12.594 13.273 1 95.88 363 LYS B O 1
ATOM 6286 N N . MET B 1 364 ? 13.469 10.938 12.578 1 97.44 364 MET B N 1
ATOM 6287 C CA . MET B 1 364 ? 12.406 10.312 11.789 1 97.44 364 MET B CA 1
ATOM 6288 C C . MET B 1 364 ? 12.32 8.82 12.078 1 97.44 364 MET B C 1
ATOM 6290 O O . MET B 1 364 ? 13.242 8.234 12.648 1 97.44 364 MET B O 1
ATOM 6294 N N . MET B 1 365 ? 11.25 8.273 11.836 1 98.06 365 MET B N 1
ATOM 6295 C CA . MET B 1 365 ? 11.047 6.832 11.914 1 98.06 365 MET B CA 1
ATOM 6296 C C . MET B 1 365 ? 10.719 6.25 10.547 1 98.06 365 MET B C 1
ATOM 6298 O O . MET B 1 365 ? 9.828 6.746 9.852 1 98.06 365 MET B O 1
ATOM 6302 N N . TYR B 1 366 ? 11.508 5.285 10.125 1 97.81 36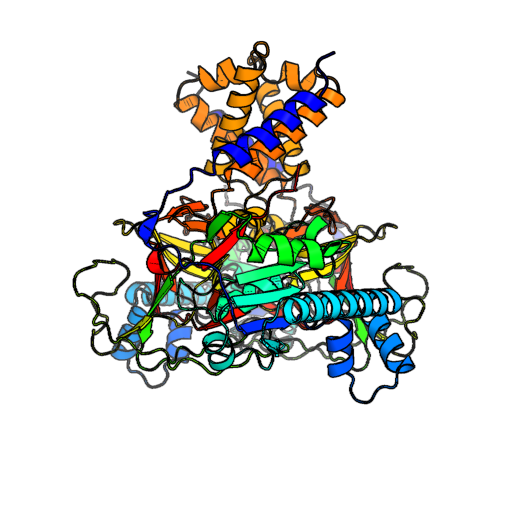6 TYR B N 1
ATOM 6303 C CA . TYR B 1 366 ? 11.133 4.562 8.914 1 97.81 366 TYR B CA 1
ATOM 6304 C C . TYR B 1 366 ? 10.336 3.305 9.25 1 97.81 366 TYR B C 1
ATOM 6306 O O . TYR B 1 366 ? 10.586 2.662 10.273 1 97.81 366 TYR B O 1
ATOM 6314 N N . THR B 1 367 ? 9.367 2.996 8.492 1 97.94 367 THR B N 1
ATOM 6315 C CA . THR B 1 367 ? 8.547 1.791 8.562 1 97.94 367 THR B CA 1
ATOM 6316 C C . THR B 1 367 ? 8.477 1.101 7.203 1 97.94 367 THR B C 1
ATOM 6318 O O . THR B 1 367 ? 8.023 1.692 6.219 1 97.94 367 THR B O 1
ATOM 6321 N N . ILE B 1 368 ? 8.977 -0.135 7.141 1 97.62 368 ILE B N 1
ATOM 6322 C CA . ILE B 1 368 ? 8.906 -0.93 5.918 1 97.62 368 ILE B CA 1
ATOM 6323 C C . ILE B 1 368 ? 7.555 -1.634 5.84 1 97.62 368 ILE B C 1
ATOM 6325 O O . ILE B 1 368 ? 7.195 -2.404 6.73 1 97.62 368 ILE B O 1
ATOM 6329 N N . ARG B 1 369 ? 6.836 -1.401 4.762 1 97.5 369 ARG B N 1
ATOM 6330 C CA . ARG B 1 369 ? 5.496 -1.956 4.602 1 97.5 369 ARG B CA 1
ATOM 6331 C C . ARG B 1 369 ? 5.555 -3.365 4.023 1 97.5 369 ARG B C 1
ATOM 6333 O O . ARG B 1 369 ? 6.125 -3.58 2.951 1 97.5 369 ARG B O 1
ATOM 6340 N N . ASP B 1 370 ? 4.945 -4.305 4.645 1 95.75 370 ASP B N 1
ATOM 6341 C CA . ASP B 1 370 ? 4.844 -5.676 4.164 1 95.75 370 ASP B CA 1
ATOM 6342 C C . ASP B 1 370 ? 6.207 -6.211 3.73 1 95.75 370 ASP B C 1
ATOM 6344 O O . ASP B 1 370 ? 6.379 -6.637 2.588 1 95.75 370 ASP B O 1
ATOM 6348 N N . PRO B 1 371 ? 7.121 -6.191 4.637 1 95.62 371 PRO B N 1
ATOM 6349 C CA . PRO B 1 371 ? 8.461 -6.637 4.242 1 95.62 371 PRO B CA 1
ATOM 6350 C C . PRO B 1 371 ? 8.484 -8.086 3.775 1 95.62 371 PRO B C 1
ATOM 6352 O O . PRO B 1 371 ? 7.844 -8.945 4.383 1 95.62 371 PRO B O 1
ATOM 6355 N N . LEU B 1 372 ? 9.156 -8.273 2.721 1 90.94 372 LEU B N 1
ATOM 6356 C CA . LEU B 1 372 ? 9.352 -9.625 2.219 1 90.94 372 LEU B CA 1
ATOM 6357 C C . LEU B 1 372 ? 10.625 -10.242 2.793 1 90.94 372 LEU B C 1
ATOM 6359 O O . LEU B 1 372 ? 11.719 -9.711 2.592 1 90.94 372 LEU B O 1
ATOM 6363 N N . ASN B 1 373 ? 10.438 -11.242 3.541 1 84.44 373 ASN B N 1
ATOM 6364 C CA . ASN B 1 373 ? 11.555 -12.008 4.086 1 84.44 373 ASN B CA 1
ATOM 6365 C C . ASN B 1 373 ? 11.555 -13.445 3.582 1 84.44 373 ASN B C 1
ATOM 6367 O O . ASN B 1 373 ? 10.641 -14.219 3.898 1 84.44 373 ASN B O 1
ATOM 6371 N N . ASN B 1 374 ? 12.469 -13.656 2.785 1 77.75 374 ASN B N 1
ATOM 6372 C CA . ASN B 1 374 ? 12.68 -15.023 2.316 1 77.75 374 ASN B CA 1
ATOM 6373 C C . ASN B 1 374 ? 14.164 -15.344 2.178 1 77.75 374 ASN B C 1
ATOM 6375 O O . ASN B 1 374 ? 15 -14.727 2.84 1 77.75 374 ASN B O 1
ATOM 6379 N N . GLY B 1 375 ? 14.508 -16.422 1.59 1 69.69 375 GLY B N 1
ATOM 6380 C CA . GLY B 1 375 ? 15.906 -16.828 1.479 1 69.69 375 GLY B CA 1
ATOM 6381 C C . GLY B 1 375 ? 16.75 -15.828 0.715 1 69.69 375 GLY B C 1
ATOM 6382 O O . GLY B 1 375 ? 17.969 -15.75 0.922 1 69.69 375 GLY B O 1
ATOM 6383 N N . LEU B 1 376 ? 16.188 -14.922 -0.1 1 70.44 376 LEU B N 1
ATOM 6384 C CA . LEU B 1 376 ? 16.906 -14.008 -0.974 1 70.44 376 LEU B CA 1
ATOM 6385 C C . LEU B 1 376 ? 16.859 -12.586 -0.432 1 70.44 376 LEU B C 1
ATOM 6387 O O . LEU B 1 376 ? 17.828 -11.836 -0.554 1 70.44 376 LEU B O 1
ATOM 6391 N N . PHE B 1 377 ? 15.727 -12.273 0.155 1 78.56 377 PHE B N 1
ATOM 6392 C CA . PHE B 1 377 ? 15.523 -10.93 0.684 1 78.56 377 PHE B CA 1
ATOM 6393 C C . PHE B 1 377 ? 15.312 -10.969 2.193 1 78.56 377 PHE B C 1
ATOM 6395 O O . PHE B 1 377 ? 14.664 -11.883 2.711 1 78.56 377 PHE B O 1
ATOM 6402 N N . LYS B 1 378 ? 15.945 -10.047 2.781 1 82.06 378 LYS B N 1
ATOM 6403 C CA . LYS B 1 378 ? 15.828 -9.945 4.234 1 82.06 378 LYS B CA 1
ATOM 6404 C C . LYS B 1 378 ? 15.633 -8.5 4.672 1 82.06 378 LYS B C 1
ATOM 6406 O O . LYS B 1 378 ? 16.344 -7.602 4.195 1 82.06 378 LYS B O 1
ATOM 6411 N N . VAL B 1 379 ? 14.641 -8.312 5.395 1 89.12 379 VAL B N 1
ATOM 6412 C CA . VAL B 1 379 ? 14.453 -7.047 6.098 1 89.12 379 VAL B CA 1
ATOM 6413 C C . VAL B 1 379 ? 14.781 -7.223 7.578 1 89.12 379 VAL B C 1
ATOM 6415 O O . VAL B 1 379 ? 14.008 -7.824 8.328 1 89.12 379 VAL B O 1
ATOM 6418 N N . THR B 1 380 ? 15.891 -6.742 7.957 1 85.31 380 THR B N 1
ATOM 6419 C CA . THR B 1 380 ? 16.391 -6.938 9.312 1 85.31 380 THR B CA 1
ATOM 6420 C C . THR B 1 380 ? 15.547 -6.152 10.312 1 85.31 380 THR B C 1
ATOM 6422 O O . THR B 1 380 ? 15.156 -6.688 11.352 1 85.31 380 THR B O 1
ATOM 6425 N N . ASN B 1 381 ? 15.328 -4.934 9.992 1 90.81 381 ASN B N 1
ATOM 6426 C CA . ASN B 1 381 ? 14.539 -4.055 10.852 1 90.81 381 ASN B CA 1
ATOM 6427 C C . ASN B 1 381 ? 13.383 -3.41 10.086 1 90.81 381 ASN B C 1
ATOM 6429 O O . ASN B 1 381 ? 13.57 -2.404 9.398 1 90.81 381 ASN B O 1
ATOM 6433 N N . PRO B 1 382 ? 12.219 -3.914 10.312 1 94.12 382 PRO B N 1
ATOM 6434 C CA . PRO B 1 382 ? 11.086 -3.381 9.547 1 94.12 382 PRO B CA 1
ATOM 6435 C C . PRO B 1 382 ? 10.719 -1.957 9.961 1 94.12 382 PRO B C 1
ATOM 6437 O O . PRO B 1 382 ? 9.969 -1.283 9.258 1 94.12 382 PRO B O 1
ATOM 6440 N N . HIS B 1 383 ? 11.188 -1.493 11.109 1 95.75 383 HIS B N 1
ATOM 6441 C CA . HIS B 1 383 ? 11.031 -0.103 11.523 1 95.75 383 HIS B CA 1
ATOM 6442 C C . HIS B 1 383 ? 12.188 0.339 12.414 1 95.75 383 HIS B C 1
ATOM 6444 O O . HIS B 1 383 ? 12.914 -0.498 12.961 1 95.75 383 HIS B O 1
ATOM 6450 N N . GLY B 1 384 ? 12.359 1.596 12.523 1 95 384 GLY B N 1
ATOM 6451 C CA . GLY B 1 384 ? 13.406 2.164 13.359 1 95 384 GLY B CA 1
ATOM 6452 C C . GLY B 1 384 ? 13.516 3.672 13.234 1 95 384 GLY B C 1
ATOM 6453 O O . GLY B 1 384 ? 12.906 4.273 12.344 1 95 384 GLY B O 1
ATOM 6454 N N . PHE B 1 385 ? 14.242 4.227 14.133 1 96 385 PHE B N 1
ATOM 6455 C CA . PHE B 1 385 ? 14.5 5.664 14.102 1 96 385 PHE B CA 1
ATOM 6456 C C . PHE B 1 385 ? 15.734 5.973 13.266 1 96 385 PHE B C 1
ATOM 6458 O O . PHE B 1 385 ? 16.609 5.121 13.109 1 96 385 PHE B O 1
ATOM 6465 N N . ALA B 1 386 ? 15.727 7.105 12.641 1 95.12 386 ALA B N 1
ATOM 6466 C CA . ALA B 1 386 ? 16.859 7.551 11.844 1 95.12 386 ALA B CA 1
ATOM 6467 C C . ALA B 1 386 ? 16.984 9.07 11.859 1 95.12 386 ALA B C 1
ATOM 6469 O O . ALA B 1 386 ? 15.984 9.781 12.008 1 95.12 386 ALA B O 1
ATOM 6470 N N . THR B 1 387 ? 18.172 9.562 11.742 1 92.69 387 THR B N 1
ATOM 6471 C CA . THR B 1 387 ? 18.438 10.984 11.539 1 92.69 387 THR B CA 1
ATOM 6472 C C . THR B 1 387 ? 18.75 11.266 10.07 1 92.69 387 THR B C 1
ATOM 6474 O O . THR B 1 387 ? 18.547 12.383 9.594 1 92.69 387 THR B O 1
ATOM 6477 N N . GLU B 1 388 ? 19.328 10.195 9.492 1 93.31 388 GLU B N 1
ATOM 6478 C CA . GLU B 1 388 ? 19.625 10.219 8.062 1 93.31 388 GLU B CA 1
ATOM 6479 C C . GLU B 1 388 ? 19.281 8.875 7.414 1 93.31 388 GLU B C 1
ATOM 6481 O O . GLU B 1 388 ? 19.594 7.82 7.961 1 93.31 388 GLU B O 1
ATOM 6486 N N . LEU B 1 389 ? 18.625 8.938 6.32 1 95.25 389 LEU B N 1
ATOM 6487 C CA . LEU B 1 389 ? 18.188 7.734 5.621 1 95.25 389 LEU B CA 1
ATOM 6488 C C . LEU B 1 389 ? 18.438 7.863 4.121 1 95.25 389 LEU B C 1
ATOM 6490 O O . LEU B 1 389 ? 18.188 8.922 3.533 1 95.25 389 LEU B O 1
ATOM 6494 N N . TYR B 1 390 ? 18.969 6.809 3.494 1 94.75 390 TYR B N 1
ATOM 6495 C CA . TYR B 1 390 ? 19.203 6.773 2.053 1 94.75 390 TYR B CA 1
ATOM 6496 C C . TYR B 1 390 ? 18.422 5.625 1.411 1 94.75 390 TYR B C 1
ATOM 6498 O O . TYR B 1 390 ? 18.391 4.516 1.944 1 94.75 390 TYR B O 1
ATOM 6506 N N . ILE B 1 391 ? 17.781 5.895 0.316 1 96.62 391 ILE B N 1
ATOM 6507 C CA . ILE B 1 391 ? 17.109 4.863 -0.463 1 96.62 391 ILE B CA 1
ATOM 6508 C C . ILE B 1 391 ? 17.484 5 -1.938 1 96.62 391 ILE B C 1
ATOM 6510 O O . ILE B 1 391 ? 17.375 6.086 -2.514 1 96.62 391 ILE B O 1
ATOM 6514 N N . ARG B 1 392 ? 17.938 3.963 -2.523 1 95.31 392 ARG B N 1
ATOM 6515 C CA . ARG B 1 392 ? 18.125 3.891 -3.969 1 95.31 392 ARG B CA 1
ATOM 6516 C C . ARG B 1 392 ? 17 3.105 -4.625 1 95.31 392 ARG B C 1
ATOM 6518 O O . ARG B 1 392 ? 16.75 1.952 -4.266 1 95.31 392 ARG B O 1
ATOM 6525 N N . SER B 1 393 ? 16.406 3.715 -5.543 1 97 393 SER B N 1
ATOM 6526 C CA . SER B 1 393 ? 15.305 3.059 -6.246 1 97 393 SER B CA 1
ATOM 6527 C C . SER B 1 393 ? 15.82 2.055 -7.27 1 97 393 SER B C 1
ATOM 6529 O O . SER B 1 393 ? 16.797 2.324 -7.973 1 97 393 SER B O 1
ATOM 6531 N N . LEU B 1 394 ? 15.18 0.913 -7.285 1 95.31 394 LEU B N 1
ATOM 6532 C CA . LEU B 1 394 ? 15.414 -0.075 -8.336 1 95.31 394 LEU B CA 1
ATOM 6533 C C . LEU B 1 394 ? 14.148 -0.327 -9.141 1 95.31 394 LEU B C 1
ATOM 6535 O O . LEU B 1 394 ? 13.984 -1.399 -9.727 1 95.31 394 LEU B O 1
ATOM 6539 N N . MET B 1 395 ? 13.266 0.631 -9.109 1 94.94 395 MET B N 1
ATOM 6540 C CA . MET B 1 395 ? 11.953 0.494 -9.727 1 94.94 395 MET B CA 1
ATOM 6541 C C . MET B 1 395 ? 11.844 1.363 -10.977 1 94.94 395 MET B C 1
ATOM 6543 O O . MET B 1 395 ? 12.344 2.49 -11 1 94.94 395 MET B O 1
ATOM 6547 N N . ASP B 1 396 ? 11.133 0.842 -11.914 1 91.25 396 ASP B N 1
ATOM 6548 C CA . ASP B 1 396 ? 10.906 1.632 -13.117 1 91.25 396 ASP B CA 1
ATOM 6549 C C . ASP B 1 396 ? 9.898 2.752 -12.859 1 91.25 396 ASP B C 1
ATOM 6551 O O . ASP B 1 396 ? 10.047 3.857 -13.383 1 91.25 396 ASP B O 1
ATOM 6555 N N . GLU B 1 397 ? 8.922 2.404 -12.102 1 93.56 397 GLU B N 1
ATOM 6556 C CA . GLU B 1 397 ? 7.867 3.369 -11.789 1 93.56 397 GLU B CA 1
ATOM 6557 C C . GLU B 1 397 ? 7.711 3.555 -10.289 1 93.56 397 GLU B C 1
ATOM 6559 O O . GLU B 1 397 ? 6.68 3.195 -9.711 1 93.56 397 GLU B O 1
ATOM 6564 N N . GLY B 1 398 ? 8.688 4.141 -9.719 1 97 398 GLY B N 1
ATOM 6565 C CA . GLY B 1 398 ? 8.625 4.52 -8.312 1 97 398 GLY B CA 1
ATOM 6566 C C . GLY B 1 398 ? 8.336 5.996 -8.109 1 97 398 GLY B C 1
ATOM 6567 O O . GLY B 1 398 ? 8.422 6.785 -9.047 1 97 398 GLY B O 1
ATOM 6568 N N . HIS B 1 399 ? 7.895 6.387 -6.902 1 97.94 399 HIS B N 1
ATOM 6569 C CA . HIS B 1 399 ? 7.691 7.801 -6.605 1 97.94 399 HIS B CA 1
ATOM 6570 C C . HIS B 1 399 ? 7.93 8.094 -5.129 1 97.94 399 HIS B C 1
ATOM 6572 O O . HIS B 1 399 ? 7.988 7.168 -4.309 1 97.94 399 HIS B O 1
ATOM 6578 N N . LEU B 1 400 ? 8.266 9.281 -4.895 1 98.56 400 LEU B N 1
ATOM 6579 C CA . LEU B 1 400 ? 8.242 9.883 -3.566 1 98.56 400 LEU B CA 1
ATOM 6580 C C . LEU B 1 400 ? 6.957 10.672 -3.346 1 98.56 400 LEU B C 1
ATOM 6582 O O . LEU B 1 400 ? 6.566 11.477 -4.188 1 98.56 400 LEU B O 1
ATOM 6586 N N . VAL B 1 401 ? 6.301 10.375 -2.271 1 98.44 401 VAL B N 1
ATOM 6587 C CA . VAL B 1 401 ? 5.043 11.07 -1.993 1 98.44 401 VAL B CA 1
ATOM 6588 C C . VAL B 1 401 ? 5.145 11.812 -0.663 1 98.44 401 VAL B C 1
ATOM 6590 O O . VAL B 1 401 ? 5.469 11.211 0.366 1 98.44 401 VAL B O 1
ATOM 6593 N N . PHE B 1 402 ? 4.859 13.086 -0.701 1 97.69 402 PHE B N 1
ATOM 6594 C CA . PHE B 1 402 ? 4.918 13.945 0.475 1 97.69 402 PHE B CA 1
ATOM 6595 C C . PHE B 1 402 ? 3.521 14.172 1.045 1 97.69 402 PHE B C 1
ATOM 6597 O O . PHE B 1 402 ? 2.656 14.742 0.373 1 97.69 402 PHE B O 1
ATOM 6604 N N . ASP B 1 403 ? 3.291 13.68 2.258 1 97.5 403 ASP B N 1
ATOM 6605 C CA . ASP B 1 403 ? 2.074 13.922 3.027 1 97.5 403 ASP B CA 1
ATOM 6606 C C . ASP B 1 403 ? 0.832 13.547 2.223 1 97.5 403 ASP B C 1
ATOM 6608 O O . ASP B 1 403 ? -0.184 14.242 2.275 1 97.5 403 ASP B O 1
ATOM 6612 N N . SER B 1 404 ? 0.953 12.57 1.359 1 94.69 404 SER B N 1
ATOM 6613 C CA . SER B 1 404 ? -0.136 12.055 0.535 1 94.69 404 SER B CA 1
ATOM 6614 C C . SER B 1 404 ? -0.747 13.156 -0.324 1 94.69 404 SER B C 1
ATOM 6616 O O . SER B 1 404 ? -1.96 13.18 -0.538 1 94.69 404 SER B O 1
ATOM 6618 N N . GLY B 1 405 ? 0.037 14.109 -0.72 1 94.31 405 GLY B N 1
ATOM 6619 C CA . GLY B 1 405 ? -0.487 15.211 -1.513 1 94.31 405 GLY B CA 1
ATOM 6620 C C . GLY B 1 405 ? 0.357 15.523 -2.734 1 94.31 405 GLY B C 1
ATOM 6621 O O . GLY B 1 405 ? -0.174 15.859 -3.791 1 94.31 405 GLY B O 1
ATOM 6622 N N . ILE B 1 406 ? 1.678 15.398 -2.58 1 94.31 406 ILE B N 1
ATOM 6623 C CA . ILE B 1 406 ? 2.607 15.797 -3.633 1 94.31 406 ILE B CA 1
ATOM 6624 C C . ILE B 1 406 ? 3.512 14.617 -3.99 1 94.31 406 ILE B C 1
ATOM 6626 O O . ILE B 1 406 ? 3.957 13.875 -3.109 1 94.31 406 ILE B O 1
ATOM 6630 N N . THR B 1 407 ? 3.822 14.484 -5.254 1 95.88 407 THR B N 1
ATOM 6631 C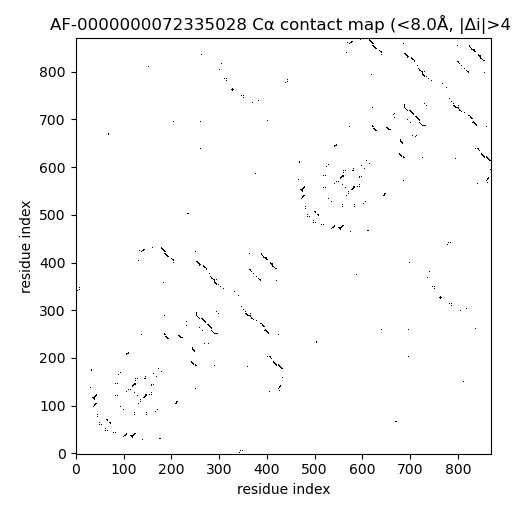 CA . THR B 1 407 ? 4.641 13.344 -5.668 1 95.88 407 THR B CA 1
ATOM 6632 C C . THR B 1 407 ? 5.773 13.797 -6.586 1 95.88 407 THR B C 1
ATOM 6634 O O . THR B 1 407 ? 5.668 14.836 -7.242 1 95.88 407 THR B O 1
ATOM 6637 N N . PHE B 1 408 ? 6.887 13.125 -6.57 1 95.94 408 PHE B N 1
ATOM 6638 C CA . PHE B 1 408 ? 8.016 13.195 -7.492 1 95.94 408 PHE B CA 1
ATOM 6639 C C . PHE B 1 408 ? 8.367 11.82 -8.031 1 95.94 408 PHE B C 1
ATOM 6641 O O . PHE B 1 408 ? 8.266 10.82 -7.316 1 95.94 408 PHE B O 1
ATOM 6648 N N . PRO B 1 409 ? 8.797 11.758 -9.289 1 95.94 409 PRO B N 1
ATOM 6649 C CA . PRO B 1 409 ? 9.281 10.469 -9.781 1 95.94 409 PRO B CA 1
ATOM 6650 C C . PRO B 1 409 ? 10.516 9.977 -9.039 1 95.94 409 PRO B C 1
ATOM 6652 O O . PRO B 1 409 ? 11.359 10.781 -8.633 1 95.94 409 PRO B O 1
ATOM 6655 N N . PHE B 1 410 ? 10.656 8.766 -8.812 1 96.75 410 PHE B N 1
ATOM 6656 C CA . PHE B 1 410 ? 11.766 8.102 -8.141 1 96.75 410 PHE B CA 1
ATOM 6657 C C . PHE B 1 410 ? 12.156 6.828 -8.875 1 96.75 410 PHE B C 1
ATOM 6659 O O . PHE B 1 410 ? 11.969 5.727 -8.352 1 96.75 410 PHE B O 1
ATOM 6666 N N . THR B 1 411 ? 12.742 6.961 -9.977 1 93.56 411 THR B N 1
ATOM 6667 C CA . THR B 1 411 ? 12.992 5.855 -10.891 1 93.56 411 THR B CA 1
ATOM 6668 C C . THR B 1 411 ? 14.32 5.176 -10.57 1 93.56 411 THR B C 1
ATOM 6670 O O . THR B 1 411 ? 15.102 5.676 -9.758 1 93.56 411 THR B O 1
ATOM 6673 N N . SER B 1 412 ? 14.539 4.113 -11.266 1 92.94 412 SER B N 1
ATOM 6674 C CA . SER B 1 412 ? 15.688 3.254 -11.016 1 92.94 412 SER B CA 1
ATOM 6675 C C . SER B 1 412 ? 17 4.039 -11.117 1 92.94 412 SER B C 1
ATOM 6677 O O . SER B 1 412 ? 17.188 4.809 -12.062 1 92.94 412 SER B O 1
ATOM 6679 N N . GLY B 1 413 ? 17.797 3.846 -10.117 1 90.94 413 GLY B N 1
ATOM 6680 C CA . GLY B 1 413 ? 19.109 4.5 -10.094 1 90.94 413 GLY B CA 1
ATOM 6681 C C . GLY B 1 413 ? 19.125 5.754 -9.234 1 90.94 413 GLY B C 1
ATOM 6682 O O . GLY B 1 413 ? 20.172 6.184 -8.773 1 90.94 413 GLY B O 1
ATOM 6683 N N . SER B 1 414 ? 17.984 6.367 -9.047 1 93.56 414 SER B N 1
ATOM 6684 C CA . SER B 1 414 ? 17.906 7.566 -8.227 1 93.56 414 SER B CA 1
ATOM 6685 C C . SER B 1 414 ? 18.141 7.246 -6.75 1 93.56 414 SER B C 1
ATOM 6687 O O . SER B 1 414 ? 17.734 6.18 -6.273 1 93.56 414 SER B O 1
ATOM 6689 N N . ILE B 1 415 ? 18.766 8.156 -6.086 1 94.12 415 ILE B N 1
ATOM 6690 C CA . ILE B 1 415 ? 19.031 8 -4.66 1 94.12 415 ILE B CA 1
ATOM 6691 C C . ILE B 1 415 ? 18.422 9.172 -3.893 1 94.12 415 ILE B C 1
ATOM 6693 O O . ILE B 1 415 ? 18.703 10.336 -4.207 1 94.12 415 ILE B O 1
ATOM 6697 N N . ALA B 1 416 ? 17.672 8.906 -2.934 1 96.62 416 ALA B N 1
ATOM 6698 C CA . ALA B 1 416 ? 17.062 9.93 -2.09 1 96.62 416 ALA B CA 1
ATOM 6699 C C . ALA B 1 416 ? 17.688 9.93 -0.693 1 96.62 416 ALA B C 1
ATOM 6701 O O . ALA B 1 416 ? 17.875 8.867 -0.097 1 96.62 416 ALA B O 1
ATOM 6702 N N . LYS B 1 417 ? 17.984 11.062 -0.246 1 95.25 417 LYS B N 1
ATOM 6703 C CA . LYS B 1 417 ? 18.438 11.289 1.122 1 95.25 417 LYS B CA 1
ATOM 6704 C C . LYS B 1 417 ? 17.375 11.992 1.949 1 95.25 417 LYS B C 1
ATOM 6706 O O . LYS B 1 417 ? 16.844 13.023 1.536 1 95.25 417 LYS B O 1
ATOM 6711 N N . PHE B 1 418 ? 17.062 11.445 3.088 1 97.44 418 PHE B N 1
ATOM 6712 C CA . PHE B 1 418 ? 16.062 12 4 1 97.44 418 PHE B CA 1
ATOM 6713 C C . PHE B 1 418 ? 16.734 12.508 5.277 1 97.44 418 PHE B C 1
ATOM 6715 O O . PHE B 1 418 ? 17.484 11.773 5.918 1 97.44 418 PHE B O 1
ATOM 6722 N N . THR B 1 419 ? 16.422 13.727 5.66 1 96.56 419 THR B N 1
ATOM 6723 C CA . THR B 1 419 ? 16.938 14.297 6.891 1 96.56 419 THR B CA 1
ATOM 6724 C C . THR B 1 419 ? 15.898 15.195 7.559 1 96.56 419 THR B C 1
ATOM 6726 O O . THR B 1 419 ? 14.883 15.531 6.949 1 96.56 419 THR B O 1
ATOM 6729 N N . VAL B 1 420 ? 16.109 15.453 8.797 1 96.69 420 VAL B N 1
ATOM 6730 C CA . VAL B 1 420 ? 15.328 16.406 9.57 1 96.69 420 VAL B CA 1
ATOM 6731 C C . VAL B 1 420 ? 16.25 17.5 10.141 1 96.69 420 VAL B C 1
ATOM 6733 O O . VAL B 1 420 ? 17.219 17.188 10.836 1 96.69 420 VAL B O 1
ATOM 6736 N N . MET B 1 421 ? 15.906 18.734 9.797 1 93.31 421 MET B N 1
ATOM 6737 C CA . MET B 1 421 ? 16.688 19.875 10.289 1 93.31 421 MET B CA 1
ATOM 6738 C C . MET B 1 421 ? 15.789 20.844 11.07 1 93.31 421 MET B C 1
ATOM 6740 O O . MET B 1 421 ? 14.688 21.156 10.633 1 93.31 421 MET B O 1
ATOM 6744 N N . PRO B 1 422 ? 16.266 21.328 12.141 1 91.5 422 PRO B N 1
ATOM 6745 C CA . PRO B 1 422 ? 15.477 22.266 12.922 1 91.5 422 PRO B CA 1
ATOM 6746 C C . PRO B 1 422 ? 15.086 23.516 12.125 1 91.5 422 PRO B C 1
ATOM 6748 O O . PRO B 1 422 ? 14.016 24.094 12.352 1 91.5 422 PRO B O 1
ATOM 6751 N N . SER B 1 423 ? 15.875 23.891 11.164 1 91.12 423 SER B N 1
ATOM 6752 C CA . SER B 1 423 ? 15.617 25.078 10.367 1 91.12 423 SER B CA 1
ATOM 6753 C C . SER B 1 423 ? 14.383 24.906 9.5 1 91.12 423 SER B C 1
ATOM 6755 O O . SER B 1 423 ? 13.812 25.891 9.016 1 91.12 423 SER B O 1
ATOM 6757 N N . ASP B 1 424 ? 13.992 23.672 9.312 1 93.19 424 ASP B N 1
ATOM 6758 C CA . ASP B 1 424 ? 12.867 23.406 8.422 1 93.19 424 ASP B CA 1
ATOM 6759 C C . ASP B 1 424 ? 11.562 23.25 9.203 1 93.19 424 ASP B C 1
ATOM 6761 O O . ASP B 1 424 ? 10.516 22.969 8.625 1 93.19 424 ASP B O 1
ATOM 6765 N N . SER B 1 425 ? 11.57 23.469 10.5 1 95.19 425 SER B N 1
ATOM 6766 C CA . SER B 1 425 ? 10.398 23.25 11.336 1 95.19 425 SER B CA 1
ATOM 6767 C C . SER B 1 425 ? 9.258 24.188 10.953 1 95.19 425 SER B C 1
ATOM 6769 O O . SER B 1 425 ? 9.492 25.25 10.383 1 95.19 425 SER B O 1
ATOM 6771 N N . LEU B 1 426 ? 8.078 23.766 11.156 1 96.5 426 LEU B N 1
ATOM 6772 C CA . LEU B 1 426 ? 6.871 24.562 10.93 1 96.5 426 LEU B CA 1
ATOM 6773 C C . LEU B 1 426 ? 6.375 25.172 12.234 1 96.5 426 LEU B C 1
ATOM 6775 O O . LEU B 1 426 ? 6.203 24.469 13.234 1 96.5 426 LEU B O 1
ATOM 6779 N N . CYS B 1 427 ? 6.168 26.453 12.195 1 94.81 427 CYS B N 1
ATOM 6780 C CA . CYS B 1 427 ? 5.684 27.172 13.367 1 94.81 427 CYS B CA 1
ATOM 6781 C C . CYS B 1 427 ? 4.176 27.031 13.516 1 94.81 427 CYS B C 1
ATOM 6783 O O . CYS B 1 427 ? 3.416 27.469 12.656 1 94.81 427 CYS B O 1
ATOM 6785 N N . CYS B 1 428 ? 3.734 26.391 14.586 1 95.88 428 CYS B N 1
ATOM 6786 C CA . CYS B 1 428 ? 2.324 26.188 14.898 1 95.88 428 CYS B CA 1
ATOM 6787 C C . CYS B 1 428 ? 2.01 26.656 16.312 1 95.88 428 CYS B C 1
ATOM 6789 O O . CYS B 1 428 ? 2.838 27.312 16.953 1 95.88 428 CYS B O 1
ATOM 6791 N N . VAL B 1 429 ? 0.71 26.438 16.703 1 94.44 429 VAL B N 1
ATOM 6792 C CA . VAL B 1 429 ? 0.312 26.906 18.031 1 94.44 429 VAL B CA 1
ATOM 6793 C C . VAL B 1 429 ? -0.407 25.797 18.781 1 94.44 429 VAL B C 1
ATOM 6795 O O . VAL B 1 429 ? -1.053 24.938 18.172 1 94.44 429 VAL B O 1
ATOM 6798 N N . GLN B 1 430 ? -0.191 25.781 19.984 1 93 430 GLN B N 1
ATOM 6799 C CA . GLN B 1 430 ? -0.931 24.922 20.891 1 93 430 GLN B CA 1
ATOM 6800 C C . GLN B 1 430 ? -1.751 25.75 21.875 1 93 430 GLN B C 1
ATOM 6802 O O . GLN B 1 430 ? -1.216 26.625 22.562 1 93 430 GLN B O 1
ATOM 6807 N N . LEU B 1 431 ? -3.006 25.562 21.797 1 90.31 431 LEU B N 1
ATOM 6808 C CA . LEU B 1 431 ? -3.926 26.266 22.672 1 90.31 431 LEU B CA 1
ATOM 6809 C C . LEU B 1 431 ? -4.613 25.297 23.641 1 90.31 431 LEU B C 1
ATOM 6811 O O . LEU B 1 431 ? -5.246 24.328 23.203 1 90.31 431 LEU B O 1
ATOM 6815 N N . ASP B 1 432 ? -4.34 25.344 24.922 1 77.19 432 ASP B N 1
ATOM 6816 C CA . ASP B 1 432 ? -4.984 24.484 25.906 1 77.19 432 ASP B CA 1
ATOM 6817 C C . ASP B 1 432 ? -6.348 25.031 26.312 1 77.19 432 ASP B C 1
ATOM 6819 O O . ASP B 1 432 ? -6.641 26.203 26.094 1 77.19 432 ASP B O 1
ATOM 6823 N N . VAL B 1 433 ? -7.277 24.078 26.672 1 66.38 433 VAL B N 1
ATOM 6824 C CA . VAL B 1 433 ? -8.602 24.469 27.156 1 66.38 433 VAL B CA 1
ATOM 6825 C C . VAL B 1 433 ? -8.461 25.5 28.281 1 66.38 433 VAL B C 1
ATOM 6827 O O . VAL B 1 433 ? -7.66 25.328 29.188 1 66.38 433 VAL B O 1
ATOM 6830 N N . PRO B 1 434 ? -9.031 26.719 28.016 1 56.53 434 PRO B N 1
ATOM 6831 C CA . PRO B 1 434 ? -9.031 27.625 29.156 1 56.53 434 PRO B CA 1
ATOM 6832 C C . PRO B 1 434 ? -9.664 27.016 30.406 1 56.53 434 PRO B C 1
ATOM 6834 O O . PRO B 1 434 ? -10.594 26.203 30.297 1 56.53 434 PRO B O 1
ATOM 6837 N N . CYS B 1 435 ? -8.844 26.688 31.5 1 43.97 435 CYS B N 1
ATOM 6838 C CA . CYS B 1 435 ? -9.43 26.328 32.781 1 43.97 435 CYS B CA 1
ATOM 6839 C C . CYS B 1 435 ? -10.602 27.234 33.125 1 43.97 435 CYS B C 1
ATOM 6841 O O . CYS B 1 435 ? -10.625 28.406 32.719 1 43.97 435 CYS B O 1
#

Nearest PDB structures (foldseek):
  7r4l-assembly1_A-2  TM=9.396E-01  e=5.961E-41  Homo sapiens
  7r4m-assembly1_A-2  TM=8.945E-01  e=1.856E-40  Homo sapiens
  7r4k-assembly1_A-2  TM=9.452E-01  e=2.352E-38  Homo sapiens
  7r4j-assembly1_A-2  TM=9.398E-01  e=7.324E-38  Homo sapiens
  7n29-assembly2_C-4  TM=8.989E-01  e=1.458E-38  Homo sapiens

Foldseek 3Di:
DPDLVVLVVVVPPPVVVPQPPPPPDPPPPQPLPAWQAEEEEEEQQPLNLLCVVPVPDDPVRSCVVCVVVPDHSVVSVVLVVLLVVLVVVLQVLCVVVNHHYHYDYQAPPDLVVQVPTQEYEYRAAVVSQQSVQFNDQFANHAYAYDHSRVVVYVRPVHAHPVCSVVVNVVVVCVNVPVWDKDWFWWKWKKKKDFPVDDWDKFWLDNSRGGHPPPPPQPLPQPQPPPPLPQVLAPPPPPSVGITMGTDSTIFRFWKKKAFSDQPDKFWKWKDFASDPDIFTWIARTKIKGALVNLVDDVLVQQADDLVRLVVVVVVVVVVCVVVVDDPPCVCVVVPDPVVVSSVSVSCRSVRSCVSHHGSQDFKIKMATHGTDDDPVHDDPDRMDIGQKMKMAGQAQGIWMDGPSTMITGRGHGMMMMMHIDSRRIHIYIHRDDDD/DPDLVVLVVVLPPVPVVPQPPPPPDPPPPQPLPAWQAEEEEEEQQPLNLLCVVPVPDDPVRSCVVCVVVPDHSVVSVVLVVLLVVLVVVLQVLCVVVNHHYHYDYQAPPDLVVQVVTQEYEYRAAPVSQQSNQFNDQFANHAYAYDHSRVVVYVRPVHAHPVCSVVVNVVVVCVNVPVWDKDWFWWKWKKKKDFPVDDWDKFWLDNSRGGHPPPPPQPQPQPQPPPPLPQVLAPPPPPSVGIGMTTHSTIFRFWKKKAFSDQPDKFWKWKDFASDPDIFTWIARTKIKGALVNLVDDVLVQQADDLVRLVVVLVVVVVVCVVVVDDPPCVCVVVPDPVVVSSVSVSCRSVRSCVSHHGSQDFKIKMATHGTDDDPVHDDPDRMDIGQKMKMAGQAQGIWMDGPSTMITGRGHGMMMMMHIDSRRIHIYIHRDDDD

Secondary structure (DSSP, 8-state):
---THHHHHHHHHHHHHHT-------GGG------SEEEEEE---HHHHHHHH-TT--HHHHHHHHHHTT--HHHHHHHHHHHHHHHHHHHHHHHHTT-EEEEE-TTT--HHHHHH-SEEEEEESHHHHHHHHTT--STTS-EEEEES-TTT---TTSPPHHHHH-HHHHHHHHHTT-SEEEEE--EEEEEEEETTS----EESSTTS-----------------TT---TTS-TTS-GGGEEEEE-S--BSSEEEEEESBTTPPEEEEEEETT-S--EEEEES-EEEE-TTGGGTHHHHHH---HHHHHHHHHHHHHHHHHSS--TTTHHHHSS-HHHHHHHHHHHHHHHHHTT---TT-S-EEEEESS---SSS---S-SEEEESEEEEEE--TTEEEEETTTEEEE--TT-EEEEEE-GGG-EEEEE-----/---HHHHHHHHHHHHHHHT-------GGG------SEEEEEE---HHHHHHHH-TT--HHHHHHHHHHTT--HHHHHHHHHHHHHHHHHHHHHHHHTT-EEEEE-TTT--HHHHHH-SEEEEEESHHHHHHHHTT--STTS-EEEEES-TTT---TTSPPHHHHH-HHHHHHHHHTT-SEEEEE--EEEEEEEETTS----EESSTTS-----------------TT---TTS-TTS-GGGEEEEE-S--BSSEEEEEESBTTPPEEEEEEETT-S--EEEEES-EEEE-TTGGGTHHHHHH---HHHHHHHHHHHHHHHHHSS--TTTHHHHSS-HHHHHHHHHHHHHHHHHTT---TT-S-EEEEESS---SSS---S-SEEEESEEEEEE--TTEEEEETTTEEEE--TT-EEEEEE-GGG-EEEEE-----

Sequence (870 aa):
MFSCCSLVRIADTRCLKSLYRSFTLPSEQLPIFRPKTALILAKLSKYDYEKSTDINSNDDQLRTNIERKGYNANHLITRHETHYTKLFELKNALRDHGLEVHVVDRHNYSLDSVKWADVIFTAGGDGTFLLGASKILHPNKPLIGLNTDPLFSHGFLCLPKWCSSNVSTTIDLLLSRHFQWLWRQRIRVTVTHSKSEQLIMQPLDKNKPISQNILETELSNSSLDDSTSCHLFPSSCCANEVITTLLPVFALNEVFAGAALNASVSIYDISVNAGKSTERQKSSGVVISTGTGSTSWSHQINKLSKLNIQKFLEIIQQINSITSSNSLLKHCTNSNVTELSCLIETIESLYNKSFIFSPEDCKMMYTIRDPLNNGLFKVTNPHGFATELYIRSLMDEGHLVFDSGITFPFTSGSIAKFTVMPSDSLCCVQLDVPCMFSCCSLVRIADTRCLKSLYRSFTLPSEQLPIFRPKTALILAKLSKYDYEKSTDINSNDDQLRTNIERKGYNANHLITRHETHYTKLFELKNALRDHGLEVHVVDRHNYSLDSVKWADVIFTAGGDGTFLLGASKILHPNKPLIGLNTDPLFSHGFLCLPKWCSSNVSTTIDLLLSRHFQWLWRQRIRVTVTHSKSEQLIMQPLDKNKPISQNILETELSNSSLDDSTSCHLFPSSCCANEVITTLLPVFALNEVFAGAALNASVSIYDISVNAGKSTERQKSSGVVISTGTGSTSWSHQINKLSKLNIQKFLEIIQQINSITSSNSLLKHCTNSNVTELSCLIETIESLYNKSFIFSPEDCKMMYTIRDPLNNGLFKVTNPHGFATELYIRSLMDEGHLVFDSGITFPFTSGSIAKFTVMPSDSLCCVQLDVPC

Solvent-accessible surface area (backbone atoms only — not comparable to full-atom values): 45939 Å² total; per-residue (Å²): 132,85,60,70,66,58,63,56,52,52,59,58,60,55,56,64,60,63,59,60,69,75,78,74,64,75,80,83,73,64,76,83,72,72,65,56,29,35,29,34,40,35,53,80,41,68,47,54,50,55,49,67,75,42,69,88,48,54,72,67,51,46,40,52,51,39,38,52,31,71,44,58,46,68,58,37,50,51,53,40,52,44,32,52,52,44,47,49,48,46,54,48,41,45,41,73,72,67,28,49,74,48,78,34,34,57,69,62,53,38,60,65,56,55,67,67,27,50,29,37,34,23,38,24,44,44,69,38,38,51,58,59,50,45,63,57,81,55,41,82,49,39,45,42,30,40,30,33,46,61,91,80,40,84,20,86,74,24,48,52,67,67,41,60,78,32,45,56,61,43,52,51,34,52,64,69,61,62,58,42,82,37,55,35,27,21,39,41,44,35,36,36,32,48,67,88,56,77,76,56,79,39,48,62,50,74,90,56,61,56,44,66,78,62,65,69,51,65,59,48,70,50,65,72,69,82,69,82,71,56,82,80,54,56,87,77,57,53,73,86,50,46,44,41,34,50,54,83,50,55,19,48,30,26,38,37,44,27,29,38,44,46,76,40,75,16,41,31,36,40,25,61,56,79,41,91,54,72,42,60,38,41,23,62,21,35,41,36,22,24,20,57,12,18,76,40,69,61,30,34,64,69,43,62,53,68,65,56,50,50,52,50,52,50,51,52,42,54,51,36,65,68,58,73,68,62,63,29,48,55,55,62,66,67,37,54,73,63,52,44,53,47,49,46,51,47,50,39,52,54,59,43,48,69,62,48,53,46,31,61,42,74,43,33,34,42,37,48,34,44,51,41,70,55,100,85,25,56,61,91,64,51,55,47,76,34,56,30,38,38,37,32,26,55,25,82,59,16,26,36,28,35,58,66,44,36,28,30,68,33,33,45,39,20,34,36,38,40,36,46,47,81,75,55,18,42,29,30,69,43,62,75,81,81,128,133,84,60,69,64,57,63,54,51,51,59,57,59,55,55,62,59,63,58,62,68,75,77,74,63,76,80,81,72,64,75,81,74,72,65,54,28,34,30,34,43,37,55,78,42,69,46,56,51,53,48,66,75,42,71,89,47,51,72,67,53,46,42,52,52,38,35,51,31,71,43,58,47,68,59,37,50,52,54,39,52,45,32,52,51,43,47,49,48,47,55,49,41,44,42,73,74,67,27,48,74,48,81,33,36,57,66,62,51,37,59,66,56,52,68,66,28,50,30,38,34,23,38,24,47,45,70,39,38,51,57,58,50,44,64,57,80,56,41,82,50,40,47,43,30,39,31,32,46,59,90,81,39,86,22,85,72,24,48,53,67,68,40,58,79,32,45,55,60,44,51,50,33,52,65,70,60,63,57,40,82,37,54,35,27,21,40,42,45,36,36,36,33,50,67,87,56,77,76,55,80,40,49,64,50,73,90,56,60,55,45,61,82,59,68,71,51,61,62,47,69,49,66,72,68,81,70,79,74,56,82,81,53,56,86,77,56,52,71,87,51,46,44,39,34,47,53,82,49,54,20,50,30,25,38,36,44,27,30,38,43,45,75,42,73,17,41,33,36,39,25,60,56,79,43,93,54,72,42,58,37,40,23,63,22,35,39,37,22,25,20,57,13,19,75,41,70,60,30,34,64,68,45,63,53,67,65,55,50,51,53,50,50,53,51,52,44,54,51,35,65,66,59,72,68,61,60,30,48,54,56,65,65,68,37,53,74,66,51,44,52,45,48,46,52,44,49,38,52,54,60,44,48,69,62,50,52,46,29,61,42,76,42,32,34,41,37,48,36,43,50,40,71,56,100,85,27,56,62,89,64,50,54,47,76,34,56,30,37,37,40,33,26,55,25,83,57,17,24,36,29,36,58,66,44,36,28,31,68,32,32,45,39,22,34,38,38,39,36,48,48,82,76,55,19,42,29,30,69,43,62,74,80,81,128

InterPro domains:
  IPR016064 NAD kinase/diacylglycerol kinase-like domain superfamily [SSF111331] (79-299)
  IPR017437 ATP-NAD kinase, PpnK-type, C-terminal [G3DSA:2.60.200.30] (244-341)
  IPR017438 Inorganic polyphosphate/ATP-NAD kinase, N-terminal [G3DSA:3.40.50.10330] (22-208)

Radius of gyration: 28.96 Å; Cα contacts (8 Å, |Δi|>4): 1713; chains: 2; bounding box: 66×87×73 Å